Protein AF-0000000077253910 (afdb_homodimer)

Structure (mmCIF, N/CA/C/O backbone):
data_AF-0000000077253910-model_v1
#
loop_
_entity.id
_entity.type
_entity.pdbx_description
1 polymer 'Uncharacterized protein'
#
loop_
_atom_site.group_PDB
_atom_site.id
_atom_site.type_symbol
_atom_site.label_atom_id
_atom_site.label_alt_id
_atom_site.label_comp_id
_atom_site.label_asym_id
_atom_site.label_entity_id
_atom_site.label_seq_id
_atom_site.pdbx_PDB_ins_code
_atom_site.Cartn_x
_atom_site.Cartn_y
_atom_site.Cartn_z
_atom_site.occupancy
_atom_site.B_iso_or_equiv
_atom_site.auth_seq_id
_atom_site.auth_comp_id
_atom_site.auth_asym_id
_atom_site.auth_atom_id
_atom_site.pdbx_PDB_model_num
ATOM 1 N N . MET A 1 1 ? -38.844 -4.289 21.203 1 70.06 1 MET A N 1
ATOM 2 C CA . MET A 1 1 ? -38.594 -4.352 19.766 1 70.06 1 MET A CA 1
ATOM 3 C C . MET A 1 1 ? -37.719 -5.543 19.406 1 70.06 1 MET A C 1
ATOM 5 O O . MET A 1 1 ? -36.812 -5.906 20.172 1 70.06 1 MET A O 1
ATOM 9 N N . LEU A 1 2 ? -38.156 -6.273 18.234 1 75.31 2 LEU A N 1
ATOM 10 C CA . LEU A 1 2 ? -37.375 -7.406 17.75 1 75.31 2 LEU A CA 1
ATOM 11 C C . LEU A 1 2 ? -36.531 -7 16.531 1 75.31 2 LEU A C 1
ATOM 13 O O . LEU A 1 2 ? -37.031 -6.32 15.633 1 75.31 2 LEU A O 1
ATOM 17 N N . VAL A 1 3 ? -35.25 -7.305 16.672 1 78.06 3 VAL A N 1
ATOM 18 C CA . VAL A 1 3 ? -34.344 -7.023 15.562 1 78.06 3 VAL A CA 1
ATOM 19 C C . VAL A 1 3 ? -33.625 -8.305 15.141 1 78.06 3 VAL A C 1
ATOM 21 O O . VAL A 1 3 ? -33.156 -9.078 15.984 1 78.06 3 VAL A O 1
ATOM 24 N N . PRO A 1 4 ? -33.594 -8.609 13.875 1 80.62 4 PRO A N 1
ATOM 25 C CA . PRO A 1 4 ? -32.844 -9.773 13.422 1 80.62 4 PRO A CA 1
ATOM 26 C C . PRO A 1 4 ? -31.328 -9.555 13.516 1 80.62 4 PRO A C 1
ATOM 28 O O . PRO A 1 4 ? -30.828 -8.5 13.125 1 80.62 4 PRO A O 1
ATOM 31 N N . VAL A 1 5 ? -30.719 -10.414 14.156 1 82.19 5 VAL A N 1
ATOM 32 C CA . VAL A 1 5 ? -29.266 -10.438 14.266 1 82.19 5 VAL A CA 1
ATOM 33 C C . VAL A 1 5 ? -28.703 -11.68 13.586 1 82.19 5 VAL A C 1
ATOM 35 O O . VAL A 1 5 ? -29.188 -12.789 13.82 1 82.19 5 VAL A O 1
ATOM 38 N N . ARG A 1 6 ? -27.703 -11.43 12.766 1 80.94 6 ARG A N 1
ATOM 39 C CA . ARG A 1 6 ? -27.016 -12.523 12.086 1 80.94 6 ARG A CA 1
ATOM 40 C C . ARG A 1 6 ? -25.609 -12.734 12.656 1 80.94 6 ARG A C 1
ATOM 42 O O . ARG A 1 6 ? -24.859 -11.773 12.852 1 80.94 6 ARG A O 1
ATOM 49 N N . HIS A 1 7 ? -25.328 -13.883 13.047 1 78.62 7 HIS A N 1
ATOM 50 C CA . HIS A 1 7 ? -24.016 -14.297 13.516 1 78.62 7 HIS A CA 1
ATOM 51 C C . HIS A 1 7 ? -23.609 -15.641 12.922 1 78.62 7 HIS A C 1
ATOM 53 O O . HIS A 1 7 ? -24.328 -16.625 13.062 1 78.62 7 HIS A O 1
ATOM 59 N N . LYS A 1 8 ? -22.469 -15.68 12.195 1 71.62 8 LYS A N 1
ATOM 60 C CA . LYS A 1 8 ? -21.906 -16.891 11.594 1 71.62 8 LYS A CA 1
ATOM 61 C C . LYS A 1 8 ? -22.984 -17.672 10.836 1 71.62 8 LYS A C 1
ATOM 63 O O . LYS A 1 8 ? -23.125 -18.875 11.016 1 71.62 8 LYS A O 1
ATOM 68 N N . GLY A 1 9 ? -23.844 -16.938 9.984 1 72.19 9 GLY A N 1
ATOM 69 C CA . GLY A 1 9 ? -24.828 -17.531 9.102 1 72.19 9 GLY A CA 1
ATOM 70 C C . GLY A 1 9 ? -26.156 -17.797 9.781 1 72.19 9 GLY A C 1
ATOM 71 O O . GLY A 1 9 ? -27.125 -18.156 9.125 1 72.19 9 GLY A O 1
ATOM 72 N N . LEU A 1 10 ? -26.156 -17.688 11.031 1 74.69 10 LEU A N 1
ATOM 73 C CA . LEU A 1 10 ? -27.406 -17.891 11.75 1 74.69 10 LEU A CA 1
ATOM 74 C C . LEU A 1 10 ? -28.078 -16.562 12.078 1 74.69 10 LEU A C 1
ATOM 76 O O . LEU A 1 10 ? -27.438 -15.633 12.562 1 74.69 10 LEU A O 1
ATOM 80 N N . SER A 1 11 ? -29.328 -16.469 11.531 1 78.31 11 SER A N 1
ATOM 81 C CA . SER A 1 11 ? -30.109 -15.281 11.852 1 78.31 11 SER A CA 1
ATOM 82 C C . SER A 1 11 ? -31.156 -15.586 12.93 1 78.31 11 SER A C 1
ATOM 84 O O . SER A 1 11 ? -31.906 -16.547 12.82 1 78.31 11 SER A O 1
ATOM 86 N N . LYS A 1 12 ? -31.047 -14.844 14.031 1 78.38 12 LYS A N 1
ATOM 87 C CA . LYS A 1 12 ? -32.031 -14.969 15.109 1 78.38 12 LYS A CA 1
ATOM 88 C C . LYS A 1 12 ? -32.625 -13.617 15.453 1 78.38 12 LYS A C 1
ATOM 90 O O . LYS A 1 12 ? -31.984 -12.578 15.305 1 78.38 12 LYS A O 1
ATOM 95 N N . TRP A 1 13 ? -33.969 -13.703 15.758 1 76.69 13 TRP A N 1
ATOM 96 C CA . TRP A 1 13 ? -34.625 -12.508 16.281 1 76.69 13 TRP A CA 1
ATOM 97 C C . TRP A 1 13 ? -34.219 -12.273 17.734 1 76.69 13 TRP A C 1
ATOM 99 O O . TRP A 1 13 ? -34.312 -13.18 18.562 1 76.69 13 TRP A O 1
ATOM 109 N N . VAL A 1 14 ? -33.594 -11.078 17.938 1 80.88 14 VAL A N 1
ATOM 110 C CA . VAL A 1 14 ? -33.188 -10.727 19.297 1 80.88 14 VAL A CA 1
ATOM 111 C C . VAL A 1 14 ? -34 -9.547 19.797 1 80.88 14 VAL A C 1
ATOM 113 O O . VAL A 1 14 ? -34.25 -8.594 19.062 1 80.88 14 VAL A O 1
ATOM 116 N N . ARG A 1 15 ? -34.5 -9.695 21.031 1 78.81 15 ARG A N 1
ATOM 117 C CA . ARG A 1 15 ? -35.281 -8.641 21.688 1 78.81 15 ARG A CA 1
ATOM 118 C C . ARG A 1 15 ? -34.344 -7.551 22.234 1 78.81 15 ARG A C 1
ATOM 120 O O . ARG A 1 15 ? -33.344 -7.844 22.891 1 78.81 15 ARG A O 1
ATOM 127 N N . VAL A 1 16 ? -34.594 -6.43 21.797 1 78.25 16 VAL A N 1
ATOM 128 C CA . VAL A 1 16 ? -33.875 -5.289 22.328 1 78.25 16 VAL A CA 1
ATOM 129 C C . VAL A 1 16 ? -34.594 -4.762 23.578 1 78.25 16 VAL A C 1
ATOM 131 O O . VAL A 1 16 ? -35.719 -4.301 23.516 1 78.25 16 VAL A O 1
ATOM 134 N N . PRO A 1 17 ? -33.875 -4.938 24.781 1 77.81 17 PRO A N 1
ATOM 135 C CA . PRO A 1 17 ? -34.531 -4.453 26 1 77.81 17 PRO A CA 1
ATOM 136 C C . PRO A 1 17 ? -34.656 -2.93 26.047 1 77.81 17 PRO A C 1
ATOM 138 O O . PRO A 1 17 ? -33.75 -2.223 25.594 1 77.81 17 PRO A O 1
ATOM 141 N N . LYS A 1 18 ? -35.812 -2.43 26.234 1 74.94 18 LYS A N 1
ATOM 142 C CA . LYS A 1 18 ? -36.188 -1.021 26.391 1 74.94 18 LYS A CA 1
ATOM 143 C C . LYS A 1 18 ? -36.375 -0.657 27.859 1 74.94 18 LYS A C 1
ATOM 145 O O . LYS A 1 18 ? -37.219 -1.257 28.531 1 74.94 18 LYS A O 1
ATOM 150 N N . ALA A 1 19 ? -35.406 0.139 28.453 1 69.81 19 ALA A N 1
ATOM 151 C CA . ALA A 1 19 ? -35.625 0.731 29.766 1 69.81 19 ALA A CA 1
ATOM 152 C C . ALA A 1 19 ? -35.812 2.24 29.656 1 69.81 19 ALA A C 1
ATOM 154 O O . ALA A 1 19 ? -35 2.941 29.062 1 69.81 19 ALA A O 1
ATOM 155 N N . ASP A 1 20 ? -36.844 2.953 30.25 1 66.81 20 ASP A N 1
ATOM 156 C CA . ASP A 1 20 ? -37.219 4.363 30.312 1 66.81 20 ASP A CA 1
ATOM 157 C C . ASP A 1 20 ? -37.188 5.004 28.922 1 66.81 20 ASP A C 1
ATOM 159 O O . ASP A 1 20 ? -36.656 6.102 28.75 1 66.81 20 ASP A O 1
ATOM 163 N N . ASP A 1 21 ? -37.531 4.422 27.844 1 68.69 21 ASP A N 1
ATOM 164 C CA . ASP A 1 21 ? -37.75 4.828 26.453 1 68.69 21 ASP A CA 1
ATOM 165 C C . ASP A 1 21 ? -36.40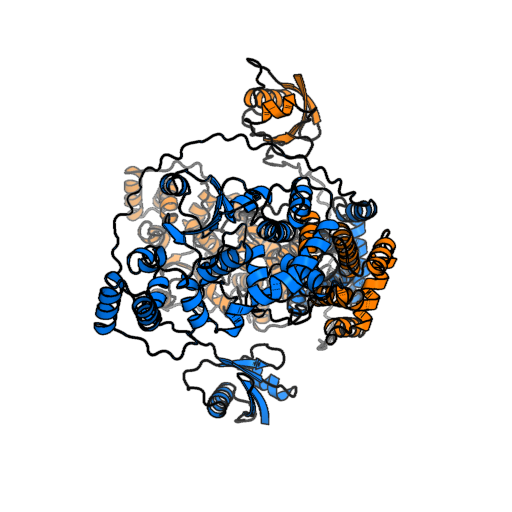6 4.898 25.703 1 68.69 21 ASP A C 1
ATOM 167 O O . ASP A 1 21 ? -36.344 5.523 24.641 1 68.69 21 ASP A O 1
ATOM 171 N N . VAL A 1 22 ? -35.344 4.359 26.219 1 74.25 22 VAL A N 1
ATOM 172 C CA . VAL A 1 22 ? -34.062 4.289 25.531 1 74.25 22 VAL A CA 1
ATOM 173 C C . VAL A 1 22 ? -33.625 2.83 25.406 1 74.25 22 VAL A C 1
ATOM 175 O O . VAL A 1 22 ? -33.719 2.064 26.359 1 74.25 22 VAL A O 1
ATOM 178 N N . TYR A 1 23 ? -33.219 2.398 24.141 1 78.19 23 TYR A N 1
ATOM 179 C CA . TYR A 1 23 ? -32.688 1.068 23.875 1 78.19 23 TYR A CA 1
ATOM 180 C C . TYR A 1 23 ? -31.25 0.956 24.359 1 78.19 23 TYR A C 1
ATOM 182 O O . TYR A 1 23 ? -30.422 1.825 24.078 1 78.19 23 TYR A O 1
ATOM 190 N N . SER A 1 24 ? -31.031 0.07 25.297 1 79.56 24 SER A N 1
ATOM 191 C CA . SER A 1 24 ? -29.703 -0.137 25.875 1 79.56 24 SER A CA 1
ATOM 192 C C . SER A 1 24 ? -28.844 -1.044 25 1 79.56 24 SER A C 1
ATOM 194 O O . SER A 1 24 ? -29.219 -2.197 24.75 1 79.56 24 SER A O 1
ATOM 196 N N . TYR A 1 25 ? -27.641 -0.532 24.484 1 78.94 25 TYR A N 1
ATOM 197 C CA . TYR A 1 25 ? -26.672 -1.264 23.688 1 78.94 25 TYR A CA 1
ATOM 198 C C . TYR A 1 25 ? -26.062 -2.406 24.484 1 78.94 25 TYR A C 1
ATOM 200 O O . TYR A 1 25 ? -25.938 -3.527 23.984 1 78.94 25 TYR A O 1
ATOM 208 N N . HIS A 1 26 ? -25.641 -2.17 25.672 1 80.06 26 HIS A N 1
ATOM 209 C CA . HIS A 1 26 ? -24.938 -3.168 26.484 1 80.06 26 HIS A CA 1
ATOM 210 C C . HIS A 1 26 ? -25.859 -4.32 26.859 1 80.06 26 HIS A C 1
ATOM 212 O O . HIS A 1 26 ? -25.453 -5.484 26.812 1 80.06 26 HIS A O 1
ATOM 218 N N . GLU A 1 27 ? -27.141 -3.938 27.141 1 80.19 27 GLU A N 1
ATOM 219 C CA . GLU A 1 27 ? -28.094 -4.992 27.438 1 80.19 27 GLU A CA 1
ATOM 220 C C . GLU A 1 27 ? -28.438 -5.797 26.188 1 80.19 27 GLU A C 1
ATOM 222 O O . GLU A 1 27 ? -28.656 -7.012 26.266 1 80.19 27 GLU A O 1
ATOM 227 N N . PHE A 1 28 ? -28.391 -5.133 25.047 1 83.5 28 PHE A N 1
ATOM 228 C CA . PHE A 1 28 ? -28.625 -5.82 23.781 1 83.5 28 PHE A CA 1
ATOM 229 C C . PHE A 1 28 ? -27.484 -6.781 23.469 1 83.5 28 PHE A C 1
ATOM 231 O O . PHE A 1 28 ? -27.719 -7.922 23.062 1 83.5 28 PHE A O 1
ATOM 238 N N . ILE A 1 29 ? -26.25 -6.379 23.672 1 80.5 29 ILE A N 1
ATOM 239 C CA . ILE A 1 29 ? -25.109 -7.238 23.422 1 80.5 29 ILE A CA 1
ATOM 240 C C . ILE A 1 29 ? -25.156 -8.453 24.344 1 80.5 29 ILE A C 1
ATOM 242 O O . ILE A 1 29 ? -24.859 -9.578 23.922 1 80.5 29 ILE A O 1
ATOM 246 N N . GLN A 1 30 ? -25.547 -8.242 25.484 1 80.38 30 GLN A N 1
ATOM 247 C CA . GLN A 1 30 ? -25.703 -9.359 26.406 1 80.38 30 GLN A CA 1
ATOM 248 C C . GLN A 1 30 ? -26.797 -10.312 25.938 1 80.38 30 GLN A C 1
ATOM 250 O O . GLN A 1 30 ? -26.641 -11.531 26 1 80.38 30 GLN A O 1
ATOM 255 N N . GLU A 1 31 ? -27.906 -9.781 25.375 1 80.38 31 GLU A N 1
ATOM 256 C CA . GLU A 1 31 ? -28.984 -10.609 24.844 1 80.38 31 GLU A CA 1
ATOM 257 C C . GLU A 1 31 ? -28.531 -11.359 23.594 1 80.38 31 GLU A C 1
ATOM 259 O O . GLU A 1 31 ? -28.922 -12.516 23.391 1 80.38 31 GLU A O 1
ATOM 264 N N . VAL A 1 32 ? -27.672 -10.742 22.828 1 82.12 32 VAL A N 1
ATOM 265 C CA . VAL A 1 32 ? -27.141 -11.391 21.625 1 82.12 32 VAL A CA 1
ATOM 266 C C . VAL A 1 32 ? -26.188 -12.508 22.031 1 82.12 32 VAL A C 1
ATOM 268 O O . VAL A 1 32 ? -26.25 -13.609 21.484 1 82.12 32 VAL A O 1
ATOM 271 N N . LEU A 1 33 ? -25.422 -12.273 22.969 1 79.62 33 LEU A N 1
ATOM 272 C CA . LEU A 1 33 ? -24.5 -13.297 23.469 1 79.62 33 LEU A CA 1
ATOM 273 C C . LEU A 1 33 ? -25.281 -14.484 24.031 1 79.62 33 LEU A C 1
ATOM 275 O O . LEU A 1 33 ? -24.922 -15.641 23.766 1 79.62 33 LEU A O 1
ATOM 279 N N . GLU A 1 34 ? -26.266 -14.211 24.719 1 79.44 34 GLU A N 1
ATOM 280 C CA . GLU A 1 34 ? -27.094 -15.266 25.312 1 79.44 34 GLU A CA 1
ATOM 281 C C . GLU A 1 34 ? -27.859 -16.031 24.234 1 79.44 34 GLU A C 1
ATOM 283 O O . GLU A 1 34 ? -27.938 -17.266 24.281 1 79.44 34 GLU A O 1
ATOM 288 N N . LYS A 1 35 ? -28.344 -15.328 23.219 1 79.06 35 LYS A N 1
ATOM 289 C CA . LYS A 1 35 ? -29.172 -15.969 22.188 1 79.06 35 LYS A CA 1
ATOM 290 C C . LYS A 1 35 ? -28.312 -16.812 21.25 1 79.06 35 LYS A C 1
ATOM 292 O O . LYS A 1 35 ? -28.75 -17.844 20.766 1 79.06 35 LYS A O 1
ATOM 297 N N . PHE A 1 36 ? -27.047 -16.469 21.062 1 80.44 36 PHE A N 1
ATOM 298 C CA . PHE A 1 36 ? -26.172 -17.203 20.172 1 80.44 36 PHE A CA 1
ATOM 299 C C . PHE A 1 36 ? -25.188 -18.078 20.953 1 80.44 36 PHE A C 1
ATOM 301 O O . PHE A 1 36 ? -24.281 -18.672 20.391 1 80.44 36 PHE A O 1
ATOM 308 N N . ASN A 1 37 ? -25.359 -18.328 22.234 1 77.94 37 ASN A N 1
ATOM 309 C CA . ASN A 1 37 ? -24.594 -19.156 23.156 1 77.94 37 ASN A CA 1
ATOM 310 C C . ASN A 1 37 ? -23.094 -18.875 23.047 1 77.94 37 ASN A C 1
ATOM 312 O O . ASN A 1 37 ? -22.281 -19.812 22.969 1 77.94 37 ASN A O 1
ATOM 316 N N . LEU A 1 38 ? -22.828 -17.641 23.047 1 77.44 38 LEU A N 1
ATOM 317 C CA . LEU A 1 38 ? -21.422 -17.234 23.031 1 77.44 38 LEU A CA 1
ATOM 318 C C . LEU A 1 38 ? -20.938 -16.938 24.453 1 77.44 38 LEU A C 1
ATOM 320 O O . LEU A 1 38 ? -21.719 -16.516 25.297 1 77.44 38 LEU A O 1
ATOM 324 N N . PRO A 1 39 ? -19.641 -17.328 24.656 1 77.31 39 PRO A N 1
ATOM 325 C CA . PRO A 1 39 ? -19.125 -17.047 26 1 77.31 39 PRO A CA 1
ATOM 326 C C . PRO A 1 39 ? -19.172 -15.57 26.359 1 77.31 39 PRO A C 1
ATOM 328 O O . PRO A 1 39 ? -19.062 -14.719 25.469 1 77.31 39 PRO A O 1
ATOM 331 N N . GLU A 1 40 ? -19.484 -15.18 27.547 1 71.81 40 GLU A N 1
ATOM 332 C CA . GLU A 1 40 ? -19.609 -13.82 28.062 1 71.81 40 GLU A CA 1
ATOM 333 C C . GLU A 1 40 ? -18.328 -13.016 27.828 1 71.81 40 GLU A C 1
ATOM 335 O O . GLU A 1 40 ? -18.375 -11.789 27.75 1 71.81 40 GLU A O 1
ATOM 340 N N . SER A 1 41 ? -17.203 -13.688 27.625 1 72.62 41 SER A N 1
ATOM 341 C CA . SER A 1 41 ? -15.914 -13.047 27.406 1 72.62 41 SER A CA 1
ATOM 342 C C . SER A 1 41 ? -15.711 -12.711 25.922 1 72.62 41 SER A C 1
ATOM 344 O O . SER A 1 41 ? -14.727 -12.055 25.562 1 72.62 41 SER A O 1
ATOM 346 N N . THR A 1 42 ? -16.594 -12.984 25.109 1 69.62 42 THR A N 1
ATOM 347 C CA . THR A 1 42 ? -16.469 -12.734 23.688 1 69.62 42 THR A CA 1
ATOM 348 C C . THR A 1 42 ? -16.766 -11.273 23.359 1 69.62 42 THR A C 1
ATOM 350 O O . THR A 1 42 ? -17.797 -10.734 23.75 1 69.62 42 THR A O 1
ATOM 353 N N . THR A 1 43 ? -15.773 -10.641 22.828 1 75 43 THR A N 1
ATOM 354 C CA . THR A 1 43 ? -15.992 -9.273 22.375 1 75 43 THR A CA 1
ATOM 355 C C . THR A 1 43 ? -16.75 -9.273 21.047 1 75 43 THR A C 1
ATOM 357 O O . THR A 1 43 ? -16.234 -9.742 20.031 1 75 43 THR A O 1
ATOM 360 N N . LEU A 1 44 ? -18.016 -8.805 21.094 1 74.69 44 LEU A N 1
ATOM 361 C CA . LEU A 1 44 ? -18.906 -8.719 19.938 1 74.69 44 LEU A CA 1
ATOM 362 C C . LEU A 1 44 ? -18.938 -7.305 19.375 1 74.69 44 LEU A C 1
ATOM 364 O O . LEU A 1 44 ? -19.062 -6.336 20.125 1 74.69 44 LEU A O 1
ATOM 368 N N . THR A 1 45 ? -18.656 -7.211 18.141 1 77.44 45 THR A N 1
ATOM 369 C CA . THR A 1 45 ? -18.891 -5.953 17.438 1 77.44 45 THR A CA 1
ATOM 370 C C . THR A 1 45 ? -20.172 -6.039 16.609 1 77.44 45 THR A C 1
ATOM 372 O O . THR A 1 45 ? -20.359 -7 15.852 1 77.44 45 THR A O 1
ATOM 375 N N . LEU A 1 46 ? -21.078 -5.086 16.844 1 77.75 46 LEU A N 1
ATOM 376 C CA . LEU A 1 46 ? -22.344 -5.012 16.109 1 77.75 46 LEU A CA 1
ATOM 377 C C . LEU A 1 46 ? -22.172 -4.168 14.852 1 77.75 46 LEU A C 1
ATOM 379 O O . LEU A 1 46 ? -21.656 -3.051 14.906 1 77.75 46 LEU A O 1
ATOM 383 N N . LYS A 1 47 ? -22.578 -4.832 13.805 1 76.88 47 LYS A N 1
ATOM 384 C CA . LYS A 1 47 ? -22.609 -4.141 12.516 1 76.88 47 LYS A CA 1
ATOM 385 C C . LYS A 1 47 ? -24.031 -4.094 11.961 1 76.88 47 LYS A C 1
ATOM 387 O O . LYS A 1 47 ? -24.844 -4.977 12.25 1 76.88 47 LYS A O 1
ATOM 392 N N . ASP A 1 48 ? -24.391 -3.084 11.25 1 72.38 48 ASP A N 1
ATOM 393 C CA . ASP A 1 48 ? -25.719 -3.004 10.633 1 72.38 48 ASP A CA 1
ATOM 394 C C . ASP A 1 48 ? -25.766 -3.809 9.336 1 72.38 48 ASP A C 1
ATOM 396 O O . ASP A 1 48 ? -24.75 -4.375 8.906 1 72.38 48 ASP A O 1
ATOM 400 N N . ALA A 1 49 ? -26.953 -3.885 8.734 1 66.12 49 ALA A N 1
ATOM 401 C CA . ALA A 1 49 ? -27.203 -4.664 7.527 1 66.12 49 ALA A CA 1
ATOM 402 C C . ALA A 1 49 ? -26.25 -4.262 6.406 1 66.12 49 ALA A C 1
ATOM 404 O O . ALA A 1 49 ? -25.938 -5.066 5.527 1 66.12 49 ALA A O 1
ATOM 405 N N . SER A 1 50 ? -25.625 -3.162 6.562 1 58.06 50 SER A N 1
ATOM 406 C CA . SER A 1 50 ? -24.734 -2.605 5.559 1 58.06 50 SER A CA 1
ATOM 407 C C . SER A 1 50 ? -23.266 -2.826 5.941 1 58.06 50 SER A C 1
ATOM 409 O O . SER A 1 50 ? -22.359 -2.426 5.211 1 58.06 50 SER A O 1
ATOM 411 N N . GLY A 1 51 ? -22.969 -3.42 7.113 1 64.19 51 GLY A N 1
ATOM 412 C CA . GLY A 1 51 ? -21.641 -3.785 7.59 1 64.19 51 GLY A CA 1
ATOM 413 C C . GLY A 1 51 ? -20.969 -2.686 8.391 1 64.19 51 GLY A C 1
ATOM 414 O O . GLY A 1 51 ? -19.781 -2.758 8.672 1 64.19 51 GLY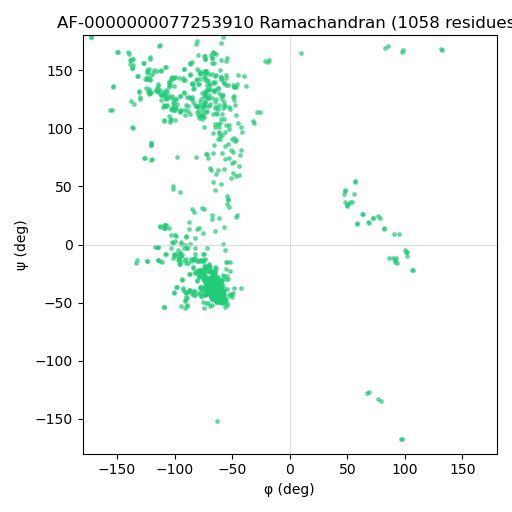 A O 1
ATOM 415 N N . VAL A 1 52 ? -21.609 -1.682 8.727 1 65.69 52 VAL A N 1
ATOM 416 C CA . VAL A 1 52 ? -21.094 -0.583 9.531 1 65.69 52 VAL A CA 1
ATOM 417 C C . VAL A 1 52 ? -21.203 -0.934 11.016 1 65.69 52 VAL A C 1
ATOM 419 O O . VAL A 1 52 ? -22.25 -1.406 11.469 1 65.69 52 VAL A O 1
ATOM 422 N N . GLU A 1 53 ? -20.109 -0.661 11.703 1 72.81 53 GLU A N 1
ATOM 423 C CA . GLU A 1 53 ? -20.094 -0.922 13.133 1 72.81 53 GLU A CA 1
ATOM 424 C C . GLU A 1 53 ? -21 0.065 13.883 1 72.81 53 GLU A C 1
ATOM 426 O O . GLU A 1 53 ? -20.984 1.262 13.586 1 72.81 53 GLU A O 1
ATOM 431 N N . VAL A 1 54 ? -21.812 -0.48 14.758 1 74.31 54 VAL A N 1
ATOM 432 C CA . VAL A 1 54 ? -22.781 0.285 15.555 1 74.31 54 VAL A CA 1
ATOM 433 C C . VAL A 1 54 ? -22.219 0.532 16.953 1 74.31 54 VAL A C 1
ATOM 435 O O . VAL A 1 54 ? -21.984 -0.412 17.719 1 74.31 54 VAL A O 1
ATOM 438 N N . ASP A 1 55 ? -22 1.87 17.25 1 72 55 ASP A N 1
ATOM 439 C CA . ASP A 1 55 ? -21.547 2.266 18.578 1 72 55 ASP A CA 1
ATOM 440 C C . ASP A 1 55 ? -22.734 2.426 19.531 1 72 55 ASP A C 1
ATOM 442 O O . ASP A 1 55 ? -23.859 2.697 19.094 1 72 55 ASP A O 1
ATOM 446 N N . PRO A 1 56 ? -22.5 2.322 20.812 1 73.56 56 PRO A N 1
ATOM 447 C CA . PRO A 1 56 ? -23.562 2.398 21.812 1 73.56 56 PRO A CA 1
ATOM 448 C C . PRO A 1 56 ? -24.312 3.73 21.781 1 73.56 56 PRO A C 1
ATOM 450 O O . PRO A 1 56 ? -25.5 3.781 22.109 1 73.56 56 PRO A O 1
ATOM 453 N N . ASP A 1 57 ? -23.656 4.812 21.406 1 67.94 57 ASP A N 1
ATOM 454 C CA . ASP A 1 57 ? -24.281 6.125 21.516 1 67.94 57 ASP A CA 1
ATOM 455 C C . ASP A 1 57 ? -25.312 6.324 20.406 1 67.94 57 ASP A C 1
ATOM 457 O O . ASP A 1 57 ? -26.281 7.074 20.578 1 67.94 57 ASP A O 1
ATOM 461 N N . ILE A 1 58 ? -25.172 5.625 19.281 1 67.44 58 ILE A N 1
ATOM 462 C CA . ILE A 1 58 ? -26.094 5.816 18.172 1 67.44 58 ILE A CA 1
ATOM 463 C C . ILE A 1 58 ? -27.125 4.688 18.156 1 67.44 58 ILE A C 1
ATOM 465 O O . ILE A 1 58 ? -28.125 4.77 17.453 1 67.44 58 ILE A O 1
ATOM 469 N N . PHE A 1 59 ? -26.984 3.744 18.875 1 77.06 59 PHE A N 1
ATOM 470 C CA . PHE A 1 59 ? -27.781 2.521 18.844 1 77.06 59 PHE A CA 1
ATOM 471 C C . PHE A 1 59 ? -29.266 2.834 19.031 1 77.06 59 PHE A C 1
ATOM 473 O O . PHE A 1 59 ? -30.109 2.342 18.281 1 77.06 59 PHE A O 1
ATOM 480 N N . ASP A 1 60 ? -29.578 3.744 19.984 1 75.56 60 ASP A N 1
ATOM 481 C CA . ASP A 1 60 ? -30.953 4.094 20.266 1 75.56 60 ASP A CA 1
ATOM 482 C C . ASP A 1 60 ? -31.594 4.82 19.078 1 75.56 60 ASP A C 1
ATOM 484 O O . ASP A 1 60 ? -32.719 4.523 18.703 1 75.56 60 ASP A O 1
ATOM 488 N N . GLU A 1 61 ? -30.922 5.695 18.469 1 71.38 61 GLU A N 1
ATOM 489 C CA . GLU A 1 61 ? -31.453 6.449 17.328 1 71.38 61 GLU A CA 1
ATOM 490 C C . GLU A 1 61 ? -31.609 5.555 16.109 1 71.38 61 GLU A C 1
ATOM 492 O O . GLU A 1 61 ? -32.562 5.707 15.344 1 71.38 61 GLU A O 1
ATOM 497 N N . LEU A 1 62 ? -30.703 4.59 15.992 1 72.12 62 LEU A N 1
ATOM 498 C CA . LEU A 1 62 ? -30.75 3.67 14.859 1 72.12 62 LEU A CA 1
ATOM 499 C C . LEU A 1 62 ? -31.984 2.771 14.938 1 72.12 62 LEU A C 1
ATOM 501 O O . LEU A 1 62 ? -32.625 2.518 13.93 1 72.12 62 LEU A O 1
ATOM 505 N N . LEU A 1 63 ? -32.25 2.326 16.047 1 72.62 63 LEU A N 1
ATOM 506 C CA . LEU A 1 63 ? -33.375 1.424 16.25 1 72.62 63 LEU A CA 1
ATOM 507 C C . LEU A 1 63 ? -34.688 2.168 16.094 1 72.62 63 LEU A C 1
ATOM 509 O O . LEU A 1 63 ? -35.688 1.587 15.656 1 72.62 63 LEU A O 1
ATOM 513 N N . LYS A 1 64 ? -34.75 3.463 16.406 1 70.31 64 LYS A N 1
ATOM 514 C CA . LYS A 1 64 ? -35.969 4.246 16.312 1 70.31 64 LYS A CA 1
ATOM 515 C C . LYS A 1 64 ? -36.219 4.695 14.867 1 70.31 64 LYS A C 1
ATOM 517 O O . LYS A 1 64 ? -37.375 4.961 14.492 1 70.31 64 LYS A O 1
ATOM 522 N N . SER A 1 65 ? -35.344 4.789 13.992 1 62.62 65 SER A N 1
ATOM 523 C CA . SER A 1 65 ? -35.5 5.375 12.664 1 62.62 65 SER A CA 1
ATOM 524 C C . SER A 1 65 ? -35.906 4.324 11.641 1 62.62 65 SER A C 1
ATOM 526 O O . SER A 1 65 ? -36.688 4.617 10.734 1 62.62 65 SER A O 1
ATOM 528 N N . THR A 1 66 ? -35.281 3.127 11.328 1 56.34 66 THR A N 1
ATOM 529 C CA . THR A 1 66 ? -35.625 2.143 10.305 1 56.34 66 THR A CA 1
ATOM 530 C C . THR A 1 66 ? -35.469 0.725 10.852 1 56.34 66 THR A C 1
ATOM 532 O O . THR A 1 66 ? -34.781 0.509 11.859 1 56.34 66 THR A O 1
ATOM 535 N N . GLN A 1 67 ? -36.219 -0.147 10.227 1 57.78 67 GLN A N 1
ATOM 536 C CA . GLN A 1 67 ? -36.062 -1.585 10.43 1 57.78 67 GLN A CA 1
ATOM 537 C C . GLN A 1 67 ? -34.656 -2.047 10.086 1 57.78 67 GLN A C 1
ATOM 539 O O . GLN A 1 67 ? -34.219 -1.958 8.938 1 57.78 67 GLN A O 1
ATOM 544 N N . ILE A 1 68 ? -33.75 -2.125 11.078 1 63.66 68 ILE A N 1
ATOM 545 C CA . ILE A 1 68 ? -32.344 -2.475 10.867 1 63.66 68 ILE A CA 1
ATOM 546 C C . ILE A 1 68 ? -32.094 -3.906 11.328 1 63.66 68 ILE A C 1
ATOM 548 O O . ILE A 1 68 ? -32.781 -4.395 12.25 1 63.66 68 ILE A O 1
ATOM 552 N N . SER A 1 69 ? -31.359 -4.668 10.523 1 75.38 69 SER A N 1
ATOM 553 C CA . SER A 1 69 ? -30.797 -5.953 10.914 1 75.38 69 SER A CA 1
ATOM 554 C C . SER A 1 69 ? -29.328 -5.82 11.266 1 75.38 69 SER A C 1
ATOM 556 O O . SER A 1 69 ? -28.625 -4.957 10.727 1 75.38 69 SER A O 1
ATOM 558 N N . PHE A 1 70 ? -28.969 -6.488 12.383 1 77.88 70 PHE A N 1
ATOM 559 C CA . PHE A 1 70 ? -27.594 -6.43 12.852 1 77.88 70 PHE A CA 1
ATOM 560 C C . PHE A 1 70 ? -26.844 -7.703 12.484 1 77.88 70 PHE A C 1
ATOM 562 O O . PHE A 1 70 ? -27.438 -8.773 12.383 1 77.88 70 PHE A O 1
ATOM 569 N N . GLN A 1 71 ? -25.531 -7.574 12.148 1 80 71 GLN A N 1
ATOM 570 C CA . GLN A 1 71 ? -24.594 -8.688 12.102 1 80 71 GLN A CA 1
ATOM 571 C C . GLN A 1 71 ? -23.594 -8.609 13.25 1 80 71 GLN A C 1
ATOM 573 O O . GLN A 1 71 ? -22.906 -7.602 13.414 1 80 71 GLN A O 1
ATOM 578 N N . ALA A 1 72 ? -23.594 -9.625 14.062 1 79.31 72 ALA A N 1
ATOM 579 C CA . ALA A 1 72 ? -22.672 -9.75 15.18 1 79.31 72 ALA A CA 1
ATOM 580 C C . ALA A 1 72 ? -21.406 -10.5 14.766 1 79.31 72 ALA A C 1
ATOM 582 O O . ALA A 1 72 ? -21.469 -11.633 14.281 1 79.31 72 ALA A O 1
ATOM 583 N N . VAL A 1 73 ? -20.281 -9.875 14.797 1 76.62 73 VAL A N 1
ATOM 584 C CA . VAL A 1 73 ? -19 -10.484 14.43 1 76.62 73 VAL A CA 1
ATOM 585 C C . VAL A 1 73 ? -18.125 -10.625 15.672 1 76.62 73 VAL A C 1
ATOM 587 O O . VAL A 1 73 ? -17.984 -9.68 16.453 1 76.62 73 VAL A O 1
ATOM 590 N N . THR A 1 74 ? -17.688 -11.93 15.891 1 70.19 74 THR A N 1
ATOM 591 C CA . THR A 1 74 ? -16.781 -12.234 16.984 1 70.19 74 THR A CA 1
ATOM 592 C C . THR A 1 74 ? -15.328 -11.992 16.562 1 70.19 74 THR A C 1
ATOM 594 O O . THR A 1 74 ? -14.945 -12.289 15.43 1 70.19 74 THR A O 1
ATOM 597 N N . GLU A 1 75 ? -14.594 -11.242 17.219 1 52.28 75 GLU A N 1
ATOM 598 C CA . GLU A 1 75 ? -13.141 -11.203 17.047 1 52.28 75 GLU A CA 1
ATOM 599 C C . GLU A 1 75 ? -12.508 -12.523 17.484 1 52.28 75 GLU A C 1
ATOM 601 O O . GLU A 1 75 ? -12.641 -12.93 18.641 1 52.28 75 GLU A O 1
ATOM 606 N N . GLU A 1 76 ? -12.391 -13.578 16.688 1 40.09 76 GLU A N 1
ATOM 607 C CA . GLU A 1 76 ? -11.57 -14.711 17.125 1 40.09 76 GLU A CA 1
ATOM 608 C C . GLU A 1 76 ? -10.148 -14.266 17.453 1 40.09 76 GLU A C 1
ATOM 610 O O . GLU A 1 76 ? -9.477 -13.656 16.625 1 40.09 76 GLU A O 1
ATOM 615 N N . CYS A 1 77 ? -9.859 -14.031 18.625 1 30.88 77 CYS A N 1
ATOM 616 C CA . CYS A 1 77 ? -8.492 -14.188 19.094 1 30.88 77 CYS A CA 1
ATOM 617 C C . CYS A 1 77 ? -7.926 -15.547 18.703 1 30.88 77 CYS A C 1
ATOM 619 O O . CYS A 1 77 ? -8.383 -16.578 19.203 1 30.88 77 CYS A O 1
ATOM 621 N N . ASN A 1 78 ? -7.605 -15.961 17.484 1 27.25 78 ASN A N 1
ATOM 622 C CA . ASN A 1 78 ? -6.703 -17.094 17.422 1 27.25 78 ASN A CA 1
ATOM 623 C C . ASN A 1 78 ? -5.496 -16.922 18.328 1 27.25 78 ASN A C 1
ATOM 625 O O . ASN A 1 78 ? -4.621 -16.094 18.062 1 27.25 78 ASN A O 1
ATOM 629 N N . CYS A 1 79 ? -5.613 -16.984 19.578 1 25.22 79 CYS A N 1
ATOM 630 C CA . CYS A 1 79 ? -4.57 -17.328 20.531 1 25.22 79 CYS A CA 1
ATOM 631 C C . CYS A 1 79 ? -3.852 -18.609 20.125 1 25.22 79 CYS A C 1
ATOM 633 O O . CYS A 1 79 ? -4.41 -19.688 20.234 1 25.22 79 CYS A O 1
ATOM 635 N N . VAL A 1 80 ? -3.152 -18.734 18.953 1 23.83 80 VAL A N 1
ATOM 636 C CA . VAL A 1 80 ? -2.096 -19.75 18.969 1 23.83 80 VAL A CA 1
ATOM 637 C C . VAL A 1 80 ? -1.265 -19.594 20.25 1 23.83 80 VAL A C 1
ATOM 639 O O . VAL A 1 80 ? -0.885 -18.484 20.625 1 23.83 80 VAL A O 1
ATOM 642 N N . GLU A 1 81 ? -1.319 -20.516 21.172 1 22.95 81 GLU A N 1
ATOM 643 C CA . GLU A 1 81 ? -0.386 -20.938 22.203 1 22.95 81 GLU A CA 1
ATOM 644 C C . GLU A 1 81 ? 1.024 -21.109 21.641 1 22.95 81 GLU A C 1
ATOM 646 O O . GLU A 1 81 ? 1.284 -22.031 20.875 1 22.95 81 GLU A O 1
ATOM 651 N N . ASP A 1 82 ? 1.724 -20.125 21.047 1 21.48 82 ASP A N 1
ATOM 652 C CA . ASP A 1 82 ? 3.156 -20.281 20.828 1 21.48 82 ASP A CA 1
ATOM 653 C C . ASP A 1 82 ? 3.859 -20.75 22.094 1 21.48 82 ASP A C 1
ATOM 655 O O . ASP A 1 82 ? 3.734 -20.125 23.141 1 21.48 82 ASP A O 1
ATOM 659 N N . SER A 1 83 ? 3.996 -22.141 22.25 1 20.31 83 SER A N 1
ATOM 660 C CA . SER A 1 83 ? 5.062 -22.734 23.062 1 20.31 83 SER A CA 1
ATOM 661 C C . SER A 1 83 ? 6.402 -22.062 22.781 1 20.31 83 SER A C 1
ATOM 663 O O . SER A 1 83 ? 6.801 -21.906 21.625 1 20.31 83 SER A O 1
ATOM 665 N N . TYR A 1 84 ? 6.938 -21.203 23.625 1 19.36 84 TYR A N 1
ATOM 666 C CA . TYR A 1 84 ? 8.188 -20.5 23.844 1 19.36 84 TYR A CA 1
ATOM 667 C C . TYR A 1 84 ? 9.367 -21.453 23.891 1 19.36 84 TYR A C 1
ATOM 669 O O . TYR A 1 84 ? 9.859 -21.797 24.969 1 19.36 84 TYR A O 1
ATOM 677 N N . SER A 1 85 ? 9.43 -22.578 23 1 17.48 85 SER A N 1
ATOM 678 C CA . SER A 1 85 ? 10.711 -23.234 23.234 1 17.48 85 SER A CA 1
ATOM 679 C C . SER A 1 85 ? 11.875 -22.25 23.078 1 17.48 85 SER A C 1
ATOM 681 O O . SER A 1 85 ? 11.75 -21.25 22.359 1 17.48 85 SER A O 1
ATOM 683 N N . GLU A 1 86 ? 13.07 -22.375 23.906 1 18 86 GLU A N 1
ATOM 684 C CA . GLU A 1 86 ? 14.352 -21.844 24.344 1 18 86 GLU A CA 1
ATOM 685 C C . GLU A 1 86 ? 15.359 -21.812 23.203 1 18 86 GLU A C 1
ATOM 687 O O . GLU A 1 86 ? 16.531 -21.469 23.391 1 18 86 GLU A O 1
ATOM 692 N N . ALA A 1 87 ? 14.961 -22.016 21.875 1 17.39 87 ALA A N 1
ATOM 693 C CA . ALA A 1 87 ? 16.156 -22.359 21.094 1 17.39 87 ALA A CA 1
ATOM 694 C C . ALA A 1 87 ? 17.25 -21.312 21.281 1 17.39 87 ALA A C 1
ATOM 696 O O . ALA A 1 87 ? 16.969 -20.125 21.469 1 17.39 87 ALA A O 1
ATOM 697 N N . SER A 1 88 ? 18.531 -21.859 21.453 1 17.16 88 SER A N 1
ATOM 698 C CA . SER A 1 88 ? 19.953 -21.562 21.656 1 17.16 88 SER A CA 1
ATOM 699 C C . SER A 1 88 ? 20.5 -20.672 20.547 1 17.16 88 SER A C 1
ATOM 701 O O . SER A 1 88 ? 20.094 -20.812 19.391 1 17.16 88 SER A O 1
ATOM 703 N N . LEU A 1 89 ? 21.031 -19.578 20.844 1 17.66 89 LEU A N 1
ATOM 704 C CA . LEU A 1 89 ? 21.625 -18.328 20.391 1 17.66 89 LEU A CA 1
ATOM 705 C C . LEU A 1 89 ? 22.812 -18.594 19.469 1 17.66 89 LEU A C 1
ATOM 707 O O . LEU A 1 89 ? 23.578 -17.672 19.156 1 17.66 89 LEU A O 1
ATOM 711 N N . SER A 1 90 ? 22.891 -19.984 18.953 1 16.91 90 SER A N 1
ATOM 712 C CA . SER A 1 90 ? 24.281 -20.156 18.547 1 16.91 90 SER A CA 1
ATOM 713 C C . SER A 1 90 ? 24.672 -19.109 17.5 1 16.91 90 SER A C 1
ATOM 715 O O . SER A 1 90 ? 23.812 -18.484 16.875 1 16.91 90 SER A O 1
ATOM 717 N N . ASP A 1 91 ? 25.953 -19.25 17.156 1 17.03 91 ASP A N 1
ATOM 718 C CA . ASP A 1 91 ? 27.172 -18.531 16.734 1 17.03 91 ASP A CA 1
ATOM 719 C C . ASP A 1 91 ? 27.141 -18.234 15.242 1 17.03 91 ASP A C 1
ATOM 721 O O . ASP A 1 91 ? 27.109 -19.156 14.422 1 17.03 91 ASP A O 1
ATOM 725 N N . ALA A 1 92 ? 26.359 -17.266 14.891 1 17.53 92 ALA A N 1
ATOM 726 C CA . ALA A 1 92 ? 26.125 -16.781 13.531 1 17.53 92 ALA A CA 1
ATOM 727 C C . ALA A 1 92 ? 27.438 -16.5 12.82 1 17.53 92 ALA A C 1
ATOM 729 O O . ALA A 1 92 ? 28.094 -15.484 13.078 1 17.53 92 ALA A O 1
ATOM 730 N N . SER A 1 93 ? 28.266 -17.656 12.797 1 17.12 93 SER A N 1
ATOM 731 C CA . SER A 1 93 ? 29.562 -17.344 12.203 1 17.12 93 SER A CA 1
ATOM 732 C C . SER A 1 93 ? 29.391 -16.812 10.789 1 17.12 93 SER A C 1
ATOM 734 O O . SER A 1 93 ? 28.562 -17.297 10.023 1 17.12 93 SER A O 1
ATOM 736 N N . PHE A 1 94 ? 29.703 -15.594 10.625 1 17.47 94 PHE A N 1
ATOM 737 C CA . PHE A 1 94 ? 29.75 -14.539 9.609 1 17.47 94 PHE A CA 1
ATOM 738 C C . PHE A 1 94 ? 30.562 -15 8.398 1 17.47 94 PHE A C 1
ATOM 740 O O . PHE A 1 94 ? 31.734 -14.664 8.266 1 17.47 94 PHE A O 1
ATOM 747 N N . SER A 1 95 ? 30.391 -16.422 8.141 1 16.84 95 SER A N 1
ATOM 748 C CA . SER A 1 95 ? 31.484 -16.734 7.238 1 16.84 95 SER A CA 1
ATOM 749 C C . SER A 1 95 ? 31.391 -15.922 5.949 1 16.84 95 SER A C 1
ATOM 751 O O . SER A 1 95 ? 30.312 -15.461 5.578 1 16.84 95 SER A O 1
ATOM 753 N N . GLU A 1 96 ? 32.562 -15.617 5.332 1 18.64 96 GLU A N 1
ATOM 754 C CA . GLU A 1 96 ? 33.312 -14.758 4.418 1 18.64 96 GLU A CA 1
ATOM 755 C C . GLU A 1 96 ? 32.969 -15.078 2.963 1 18.64 96 GLU A C 1
ATOM 757 O O . GLU A 1 96 ? 33.656 -14.625 2.047 1 18.64 96 GLU A O 1
ATOM 762 N N . TRP A 1 97 ? 31.641 -15.531 2.762 1 17.03 97 TRP A N 1
ATOM 763 C CA . TRP A 1 97 ? 31.578 -16.219 1.473 1 17.03 97 TRP A CA 1
ATOM 764 C C . TRP A 1 97 ? 31.891 -15.258 0.332 1 17.03 97 TRP A C 1
ATOM 766 O O . TRP A 1 97 ? 31.375 -14.133 0.293 1 17.03 97 TRP A O 1
ATOM 776 N N . SER A 1 98 ? 33.062 -15.562 -0.272 1 17.56 98 SER A N 1
ATOM 777 C CA . SER A 1 98 ? 33.875 -14.93 -1.313 1 17.56 98 SER A CA 1
ATOM 778 C C . SER A 1 98 ? 33.156 -14.953 -2.658 1 17.56 98 SER A C 1
ATOM 780 O O . SER A 1 98 ? 32.875 -16.031 -3.191 1 17.56 98 SER A O 1
ATOM 782 N N . PRO A 1 99 ? 32.188 -14 -2.797 1 17.16 99 PRO A N 1
ATOM 783 C CA . PRO A 1 99 ? 31.25 -13.922 -3.918 1 17.16 99 PRO A CA 1
ATOM 784 C C . PRO A 1 99 ? 31.953 -13.922 -5.273 1 17.16 99 PRO A C 1
ATOM 786 O O . PRO A 1 99 ? 32.75 -13.023 -5.555 1 17.16 99 PRO A O 1
ATOM 789 N N . SER A 1 100 ? 32.406 -15.133 -5.57 1 16.03 100 SER A N 1
ATOM 790 C CA . SER A 1 100 ? 33.156 -15.133 -6.828 1 16.03 100 SER A CA 1
ATOM 791 C C . SER A 1 100 ? 32.281 -14.633 -7.977 1 16.03 100 SER A C 1
ATOM 793 O O . SER A 1 100 ? 31.094 -14.938 -8.039 1 16.03 100 SER A O 1
ATOM 795 N N . ARG A 1 101 ? 32.719 -13.656 -8.672 1 17.38 101 ARG A N 1
ATOM 796 C CA . ARG A 1 101 ? 32.469 -12.633 -9.68 1 17.38 101 ARG A CA 1
ATOM 797 C C . ARG A 1 101 ? 32.094 -13.258 -11.008 1 17.38 101 ARG A C 1
ATOM 799 O O . ARG A 1 101 ? 31.984 -12.562 -12.023 1 17.38 101 ARG A O 1
ATOM 806 N N . ALA A 1 102 ? 31.562 -14.586 -11.016 1 16.14 102 ALA A N 1
ATOM 807 C CA . ALA A 1 102 ? 31.75 -15 -12.398 1 16.14 102 ALA A CA 1
ATOM 808 C C . ALA A 1 102 ? 30.875 -14.172 -13.344 1 16.14 102 ALA A C 1
ATOM 810 O O . ALA A 1 102 ? 29.781 -13.742 -12.969 1 16.14 102 ALA A O 1
ATOM 811 N N . SER A 1 103 ? 31.359 -13.742 -14.562 1 16.62 103 SER A N 1
ATOM 812 C CA . SER A 1 103 ? 31.344 -12.797 -15.68 1 16.62 103 SER A CA 1
ATOM 813 C C . SER A 1 103 ? 30.25 -13.141 -16.688 1 16.62 103 SER A C 1
ATOM 815 O O . SER A 1 103 ? 29.953 -12.352 -17.578 1 16.62 103 SER A O 1
ATOM 817 N N . ALA A 1 104 ? 29.328 -14.164 -16.469 1 17.84 104 ALA A N 1
ATOM 818 C CA . ALA A 1 104 ? 29 -14.68 -17.797 1 17.84 104 ALA A CA 1
ATOM 819 C C . ALA A 1 104 ? 28.062 -13.734 -18.531 1 17.84 104 ALA A C 1
ATOM 821 O O . ALA A 1 104 ? 27.266 -13.023 -17.906 1 17.84 104 ALA A O 1
ATOM 822 N N . SER A 1 105 ? 28.375 -13.383 -19.781 1 17.47 105 SER A N 1
ATOM 823 C CA . SER A 1 105 ? 28.094 -12.453 -20.875 1 17.47 105 SER A CA 1
ATOM 824 C C . SER A 1 105 ? 26.703 -12.688 -21.453 1 17.47 105 SER A C 1
ATOM 826 O O . SER A 1 105 ? 26.453 -13.719 -22.078 1 17.47 105 SER A O 1
ATOM 828 N N . PRO A 1 106 ? 25.625 -12.477 -20.656 1 17.73 106 PRO A N 1
ATOM 829 C CA . PRO A 1 106 ? 24.359 -12.984 -21.172 1 17.73 106 PRO A CA 1
ATOM 830 C C . PRO A 1 106 ? 23.906 -12.289 -22.453 1 17.73 106 PRO A C 1
ATOM 832 O O . PRO A 1 106 ? 24.172 -11.094 -22.625 1 17.73 106 PRO A O 1
ATOM 835 N N . SER A 1 107 ? 23.781 -13.008 -23.594 1 17.84 107 SER A N 1
ATOM 836 C CA . SER A 1 107 ? 23.516 -12.641 -24.984 1 17.84 107 SER A CA 1
ATOM 837 C C . SER A 1 107 ? 22.125 -12.047 -25.141 1 17.84 107 SER A C 1
ATOM 839 O O . SER A 1 107 ? 21.172 -12.5 -24.5 1 17.84 107 SER A O 1
ATOM 841 N N . PRO A 1 108 ? 21.844 -10.766 -25.672 1 19.05 108 PRO A N 1
ATOM 842 C CA . PRO A 1 108 ? 20.812 -9.742 -25.859 1 19.05 108 PRO A CA 1
ATOM 843 C C . PRO A 1 108 ? 19.672 -10.227 -26.75 1 19.05 108 PRO A C 1
ATOM 845 O O . PRO A 1 108 ? 19.891 -10.531 -27.938 1 19.05 108 PRO A O 1
ATOM 848 N N . SER A 1 109 ? 18.891 -11.305 -26.422 1 17.98 109 SER A N 1
ATOM 849 C CA . SER A 1 109 ? 17.953 -11.688 -27.469 1 17.98 109 SER A CA 1
ATOM 850 C C . SER A 1 109 ? 16.969 -10.562 -27.766 1 17.98 109 SER A C 1
ATOM 852 O O . SER A 1 109 ? 16.469 -9.914 -26.859 1 17.98 109 SER A O 1
ATOM 854 N N . SER A 1 110 ? 16.812 -9.922 -29.016 1 20.5 110 SER A N 1
ATOM 855 C CA . SER A 1 110 ? 16.312 -8.805 -29.812 1 20.5 110 SER A CA 1
ATOM 856 C C . SER A 1 110 ? 14.805 -8.883 -30.016 1 20.5 110 SER A C 1
ATOM 858 O O . SER A 1 110 ? 14.227 -8.07 -30.734 1 20.5 110 SER A O 1
ATOM 860 N N . GLY A 1 111 ? 13.945 -9.68 -29.438 1 19.06 111 GLY A N 1
ATOM 861 C CA . GLY A 1 111 ? 12.656 -9.75 -30.109 1 19.06 111 GLY A CA 1
ATOM 862 C C . GLY A 1 111 ? 11.875 -8.445 -30.047 1 19.06 111 GLY A C 1
ATOM 863 O O . GLY A 1 111 ? 11.633 -7.918 -28.953 1 19.06 111 GLY A O 1
ATOM 864 N N . SER A 1 112 ? 11.859 -7.465 -31.031 1 22.12 112 SER A N 1
ATOM 865 C CA . SER A 1 112 ? 11.461 -6.105 -31.391 1 22.12 112 SER A CA 1
ATOM 866 C C . SER A 1 112 ? 9.938 -5.977 -31.453 1 22.12 112 SER A C 1
ATOM 868 O O . SER A 1 112 ? 9.414 -5.039 -32.062 1 22.12 112 SER A O 1
ATOM 870 N N . ASP A 1 113 ? 9.031 -6.684 -30.844 1 22.11 113 ASP A N 1
ATOM 871 C CA . ASP A 1 113 ? 7.648 -6.555 -31.297 1 22.11 113 ASP A CA 1
ATOM 872 C C . ASP A 1 113 ? 7.113 -5.148 -31.047 1 22.11 113 ASP A C 1
ATOM 874 O O . ASP A 1 113 ? 7.238 -4.617 -29.938 1 22.11 113 ASP A O 1
ATOM 878 N N . SER A 1 114 ? 7.012 -4.262 -32.125 1 25.14 114 SER A N 1
ATOM 879 C CA . SER A 1 114 ? 6.617 -2.883 -32.406 1 25.14 114 SER A CA 1
ATOM 880 C C . SER A 1 114 ? 5.188 -2.619 -31.953 1 25.14 114 SER A C 1
ATOM 882 O O . SER A 1 114 ? 4.238 -3.168 -32.5 1 25.14 114 SER A O 1
ATOM 884 N N . THR A 1 115 ? 4.883 -2.666 -30.797 1 26.25 115 THR A N 1
ATOM 885 C CA . THR A 1 115 ? 3.539 -2.348 -30.328 1 26.25 115 THR A CA 1
ATOM 886 C C . THR A 1 115 ? 3.131 -0.944 -30.766 1 26.25 115 THR A C 1
ATOM 888 O O . THR A 1 115 ? 3.777 0.039 -30.391 1 26.25 115 THR A O 1
ATOM 891 N N . THR A 1 116 ? 2.596 -0.83 -32.031 1 26.73 116 THR A N 1
ATOM 892 C CA . THR A 1 116 ? 2.01 0.371 -32.594 1 26.73 116 THR A CA 1
ATOM 893 C C . THR A 1 116 ? 0.971 0.979 -31.672 1 26.73 116 THR A C 1
ATOM 895 O O . THR A 1 116 ? -0.041 0.346 -31.359 1 26.73 116 THR A O 1
ATOM 898 N N . ILE A 1 117 ? 1.37 1.681 -30.734 1 30.41 117 ILE A N 1
ATOM 899 C CA . ILE A 1 117 ? 0.529 2.521 -29.891 1 30.41 117 ILE A CA 1
ATOM 900 C C . ILE A 1 117 ? -0.356 3.408 -30.766 1 30.41 117 ILE A C 1
ATOM 902 O O . ILE A 1 117 ? 0.145 4.207 -31.562 1 30.41 117 ILE A O 1
ATOM 906 N N . LEU A 1 118 ? -1.529 2.977 -31.109 1 29.17 118 LEU A N 1
ATOM 907 C CA . LEU A 1 118 ? -2.467 3.709 -31.953 1 29.17 118 LEU A CA 1
ATOM 908 C C . LEU A 1 118 ? -2.57 5.164 -31.516 1 29.17 118 LEU A C 1
ATOM 910 O O . LEU A 1 118 ? -2.352 5.484 -30.344 1 29.17 118 LEU A O 1
ATOM 914 N N . GLU A 1 119 ? -2.602 6.117 -32.531 1 31.77 119 GLU A N 1
ATOM 915 C CA . GLU A 1 119 ? -2.562 7.574 -32.656 1 31.77 119 GLU A CA 1
ATOM 916 C C . GLU A 1 119 ? -3.562 8.227 -31.703 1 31.77 119 GLU A C 1
ATOM 918 O O . GLU A 1 119 ? -3.297 9.297 -31.141 1 31.77 119 GLU A O 1
ATOM 923 N N . THR A 1 120 ? -4.762 7.602 -31.625 1 32.41 120 THR A N 1
ATOM 924 C CA . THR A 1 120 ? -5.852 8.312 -30.953 1 32.41 120 THR A CA 1
ATOM 925 C C . THR A 1 120 ? -5.566 8.469 -29.469 1 32.41 120 THR A C 1
ATOM 927 O O . THR A 1 120 ? -6.172 9.312 -28.797 1 32.41 120 THR A O 1
ATOM 930 N N . THR A 1 121 ? -4.848 7.516 -29 1 32.38 121 THR A N 1
ATOM 931 C CA . THR A 1 121 ? -4.516 7.605 -27.578 1 32.38 121 THR A CA 1
ATOM 932 C C . THR A 1 121 ? -3.531 8.75 -27.328 1 32.38 121 THR A C 1
ATOM 934 O O . THR A 1 121 ? -3.318 9.148 -26.172 1 32.38 121 THR A O 1
ATOM 937 N N . LYS A 1 122 ? -2.758 9.133 -28.406 1 33.16 122 LYS A N 1
ATOM 938 C CA . LYS A 1 122 ? -1.867 10.281 -28.266 1 33.16 122 LYS A CA 1
ATOM 939 C C . LYS A 1 122 ? -2.658 11.57 -28.078 1 33.16 122 LYS A C 1
ATOM 941 O O . LYS A 1 122 ? -2.215 12.484 -27.375 1 33.16 122 LYS A O 1
ATOM 946 N N . ALA A 1 123 ? -3.762 11.75 -28.859 1 32.72 123 ALA A N 1
ATOM 947 C CA . ALA A 1 123 ? -4.516 13 -28.766 1 32.72 123 ALA A CA 1
ATOM 948 C C . ALA A 1 123 ? -5.086 13.195 -27.375 1 32.72 123 ALA A C 1
ATOM 950 O O . ALA A 1 123 ? -5.113 14.312 -26.859 1 32.72 123 ALA A O 1
ATOM 951 N N . ARG A 1 124 ? -5.621 12.109 -26.906 1 32.56 124 ARG A N 1
ATOM 952 C CA . ARG A 1 124 ? -6.172 12.273 -25.562 1 32.56 124 ARG A CA 1
ATOM 953 C C . ARG A 1 124 ? -5.059 12.359 -24.531 1 32.56 124 ARG A C 1
ATOM 955 O O . ARG A 1 124 ? -5.27 12.875 -23.422 1 32.56 124 ARG A O 1
ATOM 962 N N . LYS A 1 125 ? -3.936 11.719 -24.844 1 35.34 125 LYS A N 1
ATOM 963 C CA . LYS A 1 125 ? -2.754 11.977 -24.016 1 35.34 125 LYS A CA 1
ATOM 964 C C . LYS A 1 125 ? -2.406 13.461 -24 1 35.34 125 LYS A C 1
ATOM 966 O O . LYS A 1 125 ? -1.938 13.984 -22.984 1 35.34 125 LYS A O 1
ATOM 971 N N . LYS A 1 126 ? -2.314 14.117 -25.188 1 36.09 126 LYS A N 1
ATOM 972 C CA . LYS A 1 126 ? -2.062 15.555 -25.328 1 36.09 126 LYS A CA 1
ATOM 973 C C . LYS A 1 126 ? -3.029 16.359 -24.469 1 36.09 126 LYS A C 1
ATOM 975 O O . LYS A 1 126 ? -2.674 17.422 -23.953 1 36.09 126 LYS A O 1
ATOM 980 N N . GLN A 1 127 ? -4.27 15.992 -24.453 1 34.16 127 GLN A N 1
ATOM 981 C CA . GLN A 1 127 ? -5.148 16.797 -23.609 1 34.16 127 GLN A CA 1
ATOM 982 C C . GLN A 1 127 ? -4.801 16.641 -22.141 1 34.16 127 GLN A C 1
ATOM 984 O O . GLN A 1 127 ? -5.012 17.547 -21.344 1 34.16 127 GLN A O 1
ATOM 989 N N . LEU A 1 128 ? -4.414 15.398 -21.703 1 35.44 128 LEU A N 1
ATOM 990 C CA . LEU A 1 128 ? -4.07 15.188 -20.312 1 35.44 128 LEU A CA 1
ATOM 991 C C . LEU A 1 128 ? -2.693 15.758 -19.984 1 35.44 128 LEU A C 1
ATOM 993 O O . LEU A 1 128 ? -2.367 15.992 -18.828 1 35.44 128 LEU A O 1
ATOM 997 N N . THR A 1 129 ? -1.684 15.461 -20.766 1 36.56 129 THR A N 1
ATOM 998 C CA . THR A 1 129 ? -0.369 16.062 -20.578 1 36.56 129 THR A CA 1
ATOM 999 C C . THR A 1 129 ? -0.454 17.594 -20.656 1 36.56 129 THR A C 1
ATOM 1001 O O . THR A 1 129 ? 0.509 18.25 -21.062 1 36.56 129 THR A O 1
ATOM 1004 N N . GLU A 1 130 ? -1.628 18.109 -20.859 1 38.44 130 GLU A N 1
ATOM 1005 C CA . GLU A 1 130 ? -1.694 19.531 -21.188 1 38.44 130 GLU A CA 1
ATOM 1006 C C . GLU A 1 130 ? -0.858 20.359 -20.219 1 38.44 130 GLU A C 1
ATOM 1008 O O . GLU A 1 130 ? -0.617 19.938 -19.078 1 38.44 130 GLU A O 1
ATOM 1013 N N . GLY A 1 131 ? -0.127 21.25 -20.656 1 41.69 131 GLY A N 1
ATOM 1014 C CA . GLY A 1 131 ? 0.577 22.375 -20.078 1 41.69 131 GLY A CA 1
ATOM 1015 C C . GLY A 1 131 ? 0.014 22.812 -18.75 1 41.69 131 GLY A C 1
ATOM 1016 O O . GLY A 1 131 ? -0.996 22.281 -18.281 1 41.69 131 GLY A O 1
ATOM 1017 N N . PRO A 1 132 ? 0.858 23.484 -17.984 1 52.03 132 PRO A N 1
ATOM 1018 C CA . PRO A 1 132 ? 0.284 24.047 -16.75 1 52.03 132 PRO A CA 1
ATOM 1019 C C . PRO A 1 132 ? -1.183 24.438 -16.922 1 52.03 132 PRO A C 1
ATOM 1021 O O . PRO A 1 132 ? -1.573 24.969 -17.969 1 52.03 132 PRO A O 1
ATOM 1024 N N . PRO A 1 133 ? -2.021 23.594 -16.312 1 62.19 133 PRO A N 1
ATOM 1025 C CA . PRO A 1 133 ? -3.449 23.875 -16.5 1 62.19 133 PRO A CA 1
ATOM 1026 C C . PRO A 1 133 ? -3.744 25.344 -16.734 1 62.19 133 PRO A C 1
ATOM 1028 O O . PRO A 1 133 ? -3.092 26.219 -16.141 1 62.19 133 PRO A O 1
ATOM 1031 N N . ASP A 1 134 ? -4.203 25.625 -17.891 1 79.81 134 ASP A N 1
ATOM 1032 C CA . ASP A 1 134 ? -4.676 26.938 -18.281 1 79.81 134 ASP A CA 1
ATOM 1033 C C . ASP A 1 134 ? -5.711 27.469 -17.281 1 79.81 134 ASP A C 1
ATOM 1035 O O . ASP A 1 134 ? -6.684 26.781 -16.969 1 79.81 134 ASP A O 1
ATOM 1039 N N . SER A 1 135 ? -5.332 28.578 -16.625 1 86.62 135 SER A N 1
ATOM 1040 C CA . SER A 1 135 ? -6.168 29.203 -15.617 1 86.62 135 SER A CA 1
ATOM 1041 C C . SER A 1 135 ? -7.566 29.5 -16.156 1 86.62 135 SER A C 1
ATOM 1043 O O . SER A 1 135 ? -8.555 29.359 -15.422 1 86.62 135 SER A O 1
ATOM 1045 N N . THR A 1 136 ? -7.645 29.734 -17.438 1 89.12 136 THR A N 1
ATOM 1046 C CA . THR A 1 136 ? -8.945 30.062 -18 1 89.12 136 THR A CA 1
ATOM 1047 C C . THR A 1 136 ? -9.805 28.797 -18.141 1 89.12 136 THR A C 1
ATOM 1049 O O . THR A 1 136 ? -10.992 28.828 -17.797 1 89.12 136 THR A O 1
ATOM 1052 N N . THR A 1 137 ? -9.18 27.797 -18.625 1 91.25 137 THR A N 1
ATOM 1053 C CA . THR A 1 137 ? -9.906 26.531 -18.75 1 91.25 137 THR A CA 1
ATOM 1054 C C . THR A 1 137 ? -10.336 26.016 -17.391 1 91.25 137 THR A C 1
ATOM 1056 O O . THR A 1 137 ? -11.438 25.484 -17.234 1 91.25 137 THR A O 1
ATOM 1059 N N . ALA A 1 138 ? -9.477 26.188 -16.406 1 93.81 138 ALA A N 1
ATOM 1060 C CA . ALA A 1 138 ? -9.758 25.719 -15.055 1 93.81 138 ALA A CA 1
ATOM 1061 C C . ALA A 1 138 ? -10.945 26.484 -14.461 1 93.81 138 ALA A C 1
ATOM 1063 O O . ALA A 1 138 ? -11.852 25.875 -13.891 1 93.81 138 ALA A O 1
ATOM 1064 N N . ARG A 1 139 ? -10.914 27.766 -14.688 1 94.19 139 ARG A N 1
ATOM 1065 C CA . ARG A 1 139 ? -11.992 28.625 -14.195 1 94.19 139 ARG A CA 1
ATOM 1066 C C . ARG A 1 139 ? -13.328 28.234 -14.828 1 94.19 139 ARG A C 1
ATOM 1068 O O . ARG A 1 139 ? -14.336 28.125 -14.125 1 94.19 139 ARG A O 1
ATOM 1075 N N . ASP A 1 140 ? -13.289 27.953 -16.109 1 93.5 140 ASP A N 1
ATOM 1076 C CA . ASP A 1 140 ? -14.516 27.625 -16.828 1 93.5 140 ASP A CA 1
ATOM 1077 C C . ASP A 1 140 ? -15.062 26.266 -16.391 1 93.5 140 ASP A C 1
ATOM 1079 O O . ASP A 1 140 ? -16.281 26.078 -16.312 1 93.5 140 ASP A O 1
ATOM 1083 N N . THR A 1 141 ? -14.227 25.391 -16.156 1 92.88 141 THR A N 1
ATOM 1084 C CA . THR A 1 141 ? -14.633 24.062 -15.711 1 92.88 141 THR A CA 1
ATOM 1085 C C . THR A 1 141 ? -15.359 24.141 -14.375 1 92.88 141 THR A C 1
ATOM 1087 O O . THR A 1 141 ? -16.406 23.531 -14.195 1 92.88 141 THR A O 1
ATOM 1090 N N . VAL A 1 142 ? -14.805 24.906 -13.43 1 94.94 142 VAL A N 1
ATOM 1091 C CA . VAL A 1 142 ? -15.391 25.062 -12.102 1 94.94 142 VAL A CA 1
ATOM 1092 C C . VAL A 1 142 ? -16.703 25.828 -12.195 1 94.94 142 VAL A C 1
ATOM 1094 O O . VAL A 1 142 ? -17.688 25.484 -11.547 1 94.94 142 VAL A O 1
ATOM 1097 N N . LYS A 1 143 ? -16.672 26.844 -13.062 1 94.94 143 LYS A N 1
ATOM 1098 C CA . LYS A 1 143 ? -17.891 27.641 -13.242 1 94.94 143 LYS A CA 1
ATOM 1099 C C . LYS A 1 143 ? -19.031 26.781 -13.789 1 94.94 143 LYS A C 1
ATOM 1101 O O . LYS A 1 143 ? -20.141 26.828 -13.273 1 94.94 143 LYS A O 1
ATOM 1106 N N . THR A 1 144 ? -18.703 25.984 -14.781 1 94.19 144 THR A N 1
ATOM 1107 C CA . THR A 1 144 ? -19.703 25.109 -15.391 1 94.19 144 THR A CA 1
ATOM 1108 C C . THR A 1 144 ? -20.188 24.062 -14.391 1 94.19 144 THR A C 1
ATOM 1110 O O . THR A 1 144 ? -21.391 23.766 -14.328 1 94.19 144 THR A O 1
ATOM 1113 N N . ALA A 1 145 ? -19.344 23.547 -13.656 1 94.06 145 ALA A N 1
ATOM 1114 C CA . ALA A 1 145 ? -19.672 22.516 -12.68 1 94.06 145 ALA A CA 1
ATOM 1115 C C . ALA A 1 145 ? -20.594 23.062 -11.594 1 94.06 145 ALA A C 1
ATOM 1117 O O . ALA A 1 145 ? -21.562 22.422 -11.188 1 94.06 145 ALA A O 1
ATOM 1118 N N . LEU A 1 146 ? -20.297 24.328 -11.062 1 94.44 146 LEU A N 1
ATOM 1119 C CA . LEU A 1 146 ? -21.062 24.922 -9.977 1 94.44 146 LEU A CA 1
ATOM 1120 C C . LEU A 1 146 ? -22.422 25.391 -10.477 1 94.44 146 LEU A C 1
ATOM 1122 O O . LEU A 1 146 ? -23.406 25.328 -9.734 1 94.44 146 LEU A O 1
ATOM 1126 N N . LEU A 1 147 ? -22.453 25.781 -11.711 1 92.56 147 LEU A N 1
ATOM 1127 C CA . LEU A 1 147 ? -23.703 26.297 -12.25 1 92.56 147 LEU A CA 1
ATOM 1128 C C . LEU A 1 147 ? -24.609 25.156 -12.688 1 92.56 147 LEU A C 1
ATOM 1130 O O . LEU A 1 147 ? -25.828 25.312 -12.766 1 92.56 147 LEU A O 1
ATOM 1134 N N . SER A 1 148 ? -24.062 24.016 -12.984 1 89.75 148 SER A N 1
ATOM 1135 C CA . SER A 1 148 ? -24.828 22.875 -13.484 1 89.75 148 SER A CA 1
ATOM 1136 C C . SER A 1 148 ? -25.531 22.156 -12.344 1 89.75 148 SER A C 1
ATOM 1138 O O . SER A 1 148 ? -26.516 21.438 -12.57 1 89.75 148 SER A O 1
ATOM 1140 N N . LYS A 1 149 ? -25.141 22.266 -11.18 1 86.56 149 LYS A N 1
ATOM 1141 C CA . LYS A 1 149 ? -25.703 21.531 -10.055 1 86.56 149 LYS A CA 1
ATOM 1142 C C . LYS A 1 149 ? -26.516 22.453 -9.141 1 86.56 149 LYS A C 1
ATOM 1144 O O . LYS A 1 149 ? -26.25 23.656 -9.07 1 86.56 149 LYS A O 1
ATOM 1149 N N . PRO A 1 150 ? -27.438 21.906 -8.484 1 86 150 PRO A N 1
ATOM 1150 C CA . PRO A 1 150 ? -28.266 22.734 -7.602 1 86 150 PRO A CA 1
ATOM 1151 C C . PRO A 1 150 ? -27.469 23.312 -6.43 1 86 150 PRO A C 1
ATOM 1153 O O . PRO A 1 150 ? -26.641 22.609 -5.844 1 86 150 PRO A O 1
ATOM 1156 N N . GLY A 1 151 ? -27.578 24.562 -6.148 1 85.38 151 GLY A N 1
ATOM 1157 C CA . GLY A 1 151 ? -26.938 25.203 -5.012 1 85.38 151 GLY A CA 1
ATOM 1158 C C . GLY A 1 151 ? -25.688 25.984 -5.387 1 85.38 151 GLY A C 1
ATOM 1159 O O . GLY A 1 151 ? -25.109 26.672 -4.543 1 85.38 151 GLY A O 1
ATOM 1160 N N . GLY A 1 152 ? -25.312 25.844 -6.66 1 87.25 152 GLY A N 1
ATOM 1161 C CA . GLY A 1 152 ? -24.125 26.547 -7.105 1 87.25 152 GLY A CA 1
ATOM 1162 C C . GLY A 1 152 ? -24.266 28.047 -7.082 1 87.25 152 GLY A C 1
ATOM 1163 O O . GLY A 1 152 ? -23.328 28.766 -6.77 1 87.25 152 GLY A O 1
ATOM 1164 N N . ASP A 1 153 ? -25.453 28.5 -7.27 1 90.38 153 ASP A N 1
ATOM 1165 C CA . ASP A 1 153 ? -25.734 29.938 -7.277 1 90.38 153 ASP A CA 1
ATOM 1166 C C . ASP A 1 153 ? -25.547 30.547 -5.887 1 90.38 153 ASP A C 1
ATOM 1168 O O . ASP A 1 153 ? -25.109 31.688 -5.75 1 90.38 153 ASP A O 1
ATOM 1172 N N . ALA A 1 154 ? -25.906 29.766 -4.922 1 92.75 154 ALA A N 1
ATOM 1173 C CA . ALA A 1 154 ? -25.781 30.219 -3.539 1 92.75 154 ALA A CA 1
ATOM 1174 C C . ALA A 1 154 ? -24.328 30.469 -3.168 1 92.75 154 ALA A C 1
ATOM 1176 O O . ALA A 1 154 ? -24.016 31.344 -2.365 1 92.75 154 ALA A O 1
ATOM 1177 N N . ILE A 1 155 ? -23.422 29.75 -3.803 1 94.94 155 ILE A N 1
ATOM 1178 C CA . ILE A 1 155 ? -22 29.875 -3.527 1 94.94 155 ILE A CA 1
ATOM 1179 C C . ILE A 1 155 ? -21.484 31.203 -4.098 1 94.94 155 ILE A C 1
ATOM 1181 O O . ILE A 1 155 ? -20.766 31.938 -3.42 1 94.94 155 ILE A O 1
ATOM 1185 N N . PHE A 1 156 ? -21.984 31.516 -5.27 1 94.94 156 PHE A N 1
ATOM 1186 C CA . PHE A 1 156 ? -21.562 32.781 -5.902 1 94.94 156 PHE A CA 1
ATOM 1187 C C . PHE A 1 156 ? -22.141 33.969 -5.152 1 94.94 156 PHE A C 1
ATOM 1189 O O . PHE A 1 156 ? -21.453 34.969 -4.973 1 94.94 156 PHE A O 1
ATOM 1196 N N . LYS A 1 157 ? -23.328 33.781 -4.707 1 93.69 157 LYS A N 1
ATOM 1197 C CA . LYS A 1 157 ? -23.969 34.875 -3.979 1 93.69 157 LYS A CA 1
ATOM 1198 C C . LYS A 1 157 ? -23.25 35.156 -2.666 1 93.69 157 LYS A C 1
ATOM 1200 O O . LYS A 1 157 ? -22.984 36.344 -2.344 1 93.69 157 LYS A O 1
ATOM 1205 N N . GLU A 1 158 ? -22.906 34.125 -1.995 1 93.88 158 GLU A N 1
ATOM 1206 C CA . GLU A 1 158 ? -22.219 34.312 -0.729 1 93.88 158 GLU A CA 1
ATOM 1207 C C . GLU A 1 158 ? -20.844 34.938 -0.948 1 93.88 158 GLU A C 1
ATOM 1209 O O . GLU A 1 158 ? -20.438 35.812 -0.207 1 93.88 158 GLU A O 1
ATOM 1214 N N . TYR A 1 159 ? -20.188 34.469 -1.932 1 93.88 159 TYR A N 1
ATOM 1215 C CA . TYR A 1 159 ? -18.859 34.969 -2.207 1 93.88 159 TYR A CA 1
ATOM 1216 C C . TYR A 1 159 ? -18.938 36.438 -2.625 1 93.88 159 TYR A C 1
ATOM 1218 O O . TYR A 1 159 ? -18.062 37.25 -2.256 1 93.88 159 TYR A O 1
ATOM 1226 N N . ASP A 1 160 ? -19.891 36.812 -3.355 1 92 160 ASP A N 1
ATOM 1227 C CA . ASP A 1 160 ? -20.031 38.188 -3.805 1 92 160 ASP A CA 1
ATOM 1228 C C . ASP A 1 160 ? -20.328 39.125 -2.635 1 92 160 ASP A C 1
ATOM 1230 O O . ASP A 1 160 ? -19.875 40.281 -2.613 1 92 160 ASP A O 1
ATOM 1234 N N . GLN A 1 161 ? -20.969 38.594 -1.673 1 89.06 161 GLN A N 1
ATOM 1235 C CA . GLN A 1 161 ? -21.375 39.406 -0.521 1 89.06 161 GLN A CA 1
ATOM 1236 C C . GLN A 1 161 ? -20.234 39.531 0.488 1 89.06 161 GLN A C 1
ATOM 1238 O O . GLN A 1 161 ? -19.969 40.594 1.015 1 89.06 161 GLN A O 1
ATOM 1243 N N . ARG A 1 162 ? -19.531 38.438 0.685 1 87.06 162 ARG A N 1
ATOM 1244 C CA . ARG A 1 162 ? -18.594 38.375 1.812 1 87.06 162 ARG A CA 1
ATOM 1245 C C . ARG A 1 162 ? -17.156 38.281 1.329 1 87.06 162 ARG A C 1
ATOM 1247 O O . ARG A 1 162 ? -16.219 38.5 2.107 1 87.06 162 ARG A O 1
ATOM 1254 N N . LYS A 1 163 ? -16.938 38 0.047 1 89.06 163 LYS A N 1
ATOM 1255 C CA . LYS A 1 163 ? -15.625 37.781 -0.549 1 89.06 163 LYS A CA 1
ATOM 1256 C C . LYS A 1 163 ? -14.898 36.625 0.146 1 89.06 163 LYS A C 1
ATOM 1258 O O . LYS A 1 163 ? -13.664 36.625 0.231 1 89.06 163 LYS A O 1
ATOM 1263 N N . CYS A 1 164 ? -15.672 35.844 0.844 1 88 164 CYS A N 1
ATOM 1264 C CA . CYS A 1 164 ? -15.219 34.625 1.5 1 88 164 CYS A CA 1
ATOM 1265 C C . CYS A 1 164 ? -16.328 33.594 1.562 1 88 164 CYS A C 1
ATOM 1267 O O . CYS A 1 164 ? -17.484 33.875 1.254 1 88 164 CYS A O 1
ATOM 1269 N N . LEU A 1 165 ? -15.945 32.406 1.856 1 91.62 165 LEU A N 1
ATOM 1270 C CA . LEU A 1 165 ? -16.953 31.359 1.978 1 91.62 165 LEU A CA 1
ATOM 1271 C C . LEU A 1 165 ? -17 30.812 3.402 1 91.62 165 LEU A C 1
ATOM 1273 O O . LEU A 1 165 ? -15.961 30.641 4.039 1 91.62 165 LEU A O 1
ATOM 1277 N N . SER A 1 166 ? -18.234 30.703 3.896 1 89.75 166 SER A N 1
ATOM 1278 C CA . SER A 1 166 ? -18.391 30.031 5.18 1 89.75 166 SER A CA 1
ATOM 1279 C C . SER A 1 166 ? -17.969 28.562 5.094 1 89.75 166 SER A C 1
ATOM 1281 O O . SER A 1 166 ? -17.797 28.016 4 1 89.75 166 SER A O 1
ATOM 1283 N N . ASP A 1 167 ? -17.75 27.938 6.215 1 90.56 167 ASP A N 1
ATOM 1284 C CA . ASP A 1 167 ? -17.375 26.531 6.246 1 90.56 167 ASP A CA 1
ATOM 1285 C C . ASP A 1 167 ? -18.422 25.656 5.566 1 90.56 167 ASP A C 1
ATOM 1287 O O . ASP A 1 167 ? -18.078 24.703 4.855 1 90.56 167 ASP A O 1
ATOM 1291 N N . SER A 1 168 ? -19.656 25.984 5.82 1 90 168 SER A N 1
ATOM 1292 C CA . SER A 1 168 ? -20.75 25.203 5.246 1 90 168 SER A CA 1
ATOM 1293 C C . SER A 1 168 ? -20.797 25.328 3.729 1 90 168 SER A C 1
ATOM 1295 O O . SER A 1 168 ? -20.969 24.344 3.016 1 90 168 SER A O 1
ATOM 1297 N N . THR A 1 169 ? -20.625 26.531 3.225 1 92.75 169 THR A N 1
ATOM 1298 C CA . THR A 1 169 ? -20.672 26.781 1.788 1 92.75 169 THR A CA 1
ATOM 1299 C C . THR A 1 169 ? -19.453 26.172 1.101 1 92.75 169 THR A C 1
ATOM 1301 O O . THR A 1 169 ? -19.547 25.688 -0.025 1 92.75 169 THR A O 1
ATOM 1304 N N . ARG A 1 170 ? -18.328 26.234 1.747 1 93.44 170 ARG A N 1
ATOM 1305 C CA . ARG A 1 170 ? -17.125 25.594 1.213 1 93.44 170 ARG A CA 1
ATOM 1306 C C . ARG A 1 170 ? -17.328 24.094 1.047 1 93.44 170 ARG A C 1
ATOM 1308 O O . ARG A 1 170 ? -16.953 23.531 0.018 1 93.44 170 ARG A O 1
ATOM 1315 N N . ARG A 1 171 ? -17.859 23.484 2.072 1 93.62 171 ARG A N 1
ATOM 1316 C CA . ARG A 1 171 ? -18.125 22.062 2.01 1 93.62 171 ARG A CA 1
ATOM 1317 C C . ARG A 1 171 ? -19.062 21.734 0.847 1 93.62 171 ARG A C 1
ATOM 1319 O O . ARG A 1 171 ? -18.828 20.75 0.122 1 93.62 171 ARG A O 1
ATOM 1326 N N . LYS A 1 172 ? -20.062 22.547 0.706 1 93.94 172 LYS A N 1
ATOM 1327 C CA . LYS A 1 172 ? -21 22.375 -0.406 1 93.94 172 LYS A CA 1
ATOM 1328 C C . LYS A 1 172 ? -20.281 22.484 -1.747 1 93.94 172 LYS A C 1
ATOM 1330 O O . LYS A 1 172 ? -20.531 21.703 -2.666 1 93.94 172 LYS A O 1
ATOM 1335 N N . MET A 1 173 ? -19.422 23.453 -1.861 1 96.12 173 MET A N 1
ATOM 1336 C CA . MET A 1 173 ? -18.641 23.672 -3.082 1 96.12 173 MET A CA 1
ATOM 1337 C C . MET A 1 173 ? -17.781 22.453 -3.391 1 96.12 173 MET A C 1
ATOM 1339 O O . MET A 1 173 ? -17.781 21.953 -4.516 1 96.12 173 MET A O 1
ATOM 1343 N N . VAL A 1 174 ? -17.031 21.969 -2.369 1 96.56 174 VAL A N 1
ATOM 1344 C CA . VAL A 1 174 ? -16.125 20.828 -2.531 1 96.56 174 VAL A CA 1
ATOM 1345 C C . VAL A 1 174 ? -16.922 19.594 -2.934 1 96.56 174 VAL A C 1
ATOM 1347 O O . VAL A 1 174 ? -16.516 18.844 -3.83 1 96.56 174 VAL A O 1
ATOM 1350 N N . ASN A 1 175 ? -18.078 19.422 -2.344 1 94.81 175 ASN A N 1
ATOM 1351 C CA . ASN A 1 175 ? -18.922 18.281 -2.662 1 94.81 175 ASN A CA 1
ATOM 1352 C C . ASN A 1 175 ? -19.406 18.328 -4.109 1 94.81 175 ASN A C 1
ATOM 1354 O O . ASN A 1 175 ? -19.391 17.312 -4.809 1 94.81 175 ASN A O 1
ATOM 1358 N N . THR A 1 176 ? -19.844 19.469 -4.52 1 95.56 176 THR A N 1
ATOM 1359 C CA . THR A 1 176 ? -20.344 19.641 -5.875 1 95.56 176 THR A CA 1
ATOM 1360 C C . THR A 1 176 ? -19.25 19.422 -6.902 1 95.56 176 THR A C 1
ATOM 1362 O O . THR A 1 176 ? -19.453 18.75 -7.922 1 95.56 176 THR A O 1
ATOM 1365 N N . LEU A 1 177 ? -18.125 19.922 -6.605 1 96.25 177 LEU A N 1
ATOM 1366 C CA . LEU A 1 177 ? -17.016 19.828 -7.547 1 96.25 177 LEU A CA 1
ATOM 1367 C C . LEU A 1 177 ? -16.5 18.391 -7.637 1 96.25 177 LEU A C 1
ATOM 1369 O O . LEU A 1 177 ? -16.156 17.922 -8.719 1 96.25 177 LEU A O 1
ATOM 1373 N N . VAL A 1 178 ? -16.406 17.719 -6.492 1 95.88 178 VAL A N 1
ATOM 1374 C CA . VAL A 1 178 ? -15.953 16.328 -6.488 1 95.88 178 VAL A CA 1
ATOM 1375 C C . VAL A 1 178 ? -16.953 15.453 -7.227 1 95.88 178 VAL A C 1
ATOM 1377 O O . VAL A 1 178 ? -16.578 14.539 -7.965 1 95.88 178 VAL A O 1
ATOM 1380 N N . ALA A 1 179 ? -18.234 15.703 -7.016 1 93.06 179 ALA A N 1
ATOM 1381 C CA . ALA A 1 179 ? -19.25 14.969 -7.75 1 93.06 179 ALA A CA 1
ATOM 1382 C C . ALA A 1 179 ? -19.078 15.133 -9.258 1 93.06 179 ALA A C 1
ATOM 1384 O O . ALA A 1 179 ? -19.156 14.156 -10.008 1 93.06 179 ALA A O 1
ATOM 1385 N N . ASP A 1 180 ? -18.828 16.328 -9.664 1 93.75 180 ASP A N 1
ATOM 1386 C CA . ASP A 1 180 ? -18.609 16.609 -11.078 1 93.75 180 ASP A CA 1
ATOM 1387 C C . ASP A 1 180 ? -17.344 15.914 -11.578 1 93.75 180 ASP A C 1
ATOM 1389 O O . ASP A 1 180 ? -17.312 15.375 -12.688 1 93.75 180 ASP A O 1
ATOM 1393 N N . MET A 1 181 ? -16.312 15.961 -10.812 1 93.06 181 MET A N 1
ATOM 1394 C CA . MET A 1 181 ? -15.023 15.359 -11.164 1 93.06 181 MET A CA 1
ATOM 1395 C C . MET A 1 181 ? -15.164 13.859 -11.359 1 93.06 181 MET A C 1
ATOM 1397 O O . MET A 1 181 ? -14.609 13.297 -12.305 1 93.06 181 MET A O 1
ATOM 1401 N N . VAL A 1 182 ? -15.859 13.242 -10.461 1 89.81 182 VAL A N 1
ATOM 1402 C CA . VAL A 1 182 ? -16.047 11.797 -10.516 1 89.81 182 VAL A CA 1
ATOM 1403 C C . VAL A 1 182 ? -16.922 11.438 -11.719 1 89.81 182 VAL A C 1
ATOM 1405 O O . VAL A 1 182 ? -16.688 10.414 -12.375 1 89.81 182 VAL A O 1
ATOM 1408 N N . GLU A 1 183 ? -17.906 12.219 -12.016 1 86.81 183 GLU A N 1
ATOM 1409 C CA . GLU A 1 183 ? -18.781 11.992 -13.164 1 86.81 183 GLU A CA 1
ATOM 1410 C C . GLU A 1 183 ? -18.016 12.125 -14.477 1 86.81 183 GLU A C 1
ATOM 1412 O O . GLU A 1 183 ? -18.266 11.375 -15.422 1 86.81 183 GLU A O 1
ATOM 1417 N N . THR A 1 184 ? -17.109 13.039 -14.523 1 85.19 184 THR A N 1
ATOM 1418 C CA . THR A 1 184 ? -16.406 13.352 -15.758 1 85.19 184 THR A CA 1
ATOM 1419 C C . THR A 1 184 ? -15.195 12.438 -15.945 1 85.19 184 THR A C 1
ATOM 1421 O O . THR A 1 184 ? -14.891 12.023 -17.062 1 85.19 184 THR A O 1
ATOM 1424 N N . HIS A 1 185 ? -14.531 12.172 -14.852 1 85.62 185 HIS A N 1
ATOM 1425 C CA . HIS A 1 185 ? -13.242 11.5 -14.992 1 85.62 185 HIS A CA 1
ATOM 1426 C C . HIS A 1 185 ? -13.281 10.109 -14.375 1 85.62 185 HIS A C 1
ATOM 1428 O O . HIS A 1 185 ? -12.281 9.383 -14.414 1 85.62 185 HIS A O 1
ATOM 1434 N N . GLY A 1 186 ? -14.375 9.75 -13.797 1 82.19 186 GLY A N 1
ATOM 1435 C CA . GLY A 1 186 ? -14.5 8.438 -13.195 1 82.19 186 GLY A CA 1
ATOM 1436 C C . GLY A 1 186 ? -14.258 8.438 -11.695 1 82.19 186 GLY A C 1
ATOM 1437 O O . GLY A 1 186 ? -14.055 9.5 -11.102 1 82.19 186 GLY A O 1
ATOM 1438 N N . ARG A 1 187 ? -14.102 7.246 -11.156 1 82.81 187 ARG A N 1
ATOM 1439 C CA . ARG A 1 187 ? -14.039 7.062 -9.711 1 82.81 187 ARG A CA 1
ATOM 1440 C C . ARG A 1 187 ? -12.711 7.57 -9.156 1 82.81 187 ARG A C 1
ATOM 1442 O O . ARG A 1 187 ? -12.656 8.086 -8.039 1 82.81 187 ARG A O 1
ATOM 1449 N N . VAL A 1 188 ? -11.672 7.363 -9.922 1 84.38 188 VAL A N 1
ATOM 1450 C CA . VAL A 1 188 ? -10.352 7.812 -9.5 1 84.38 188 VAL A CA 1
ATOM 1451 C C . VAL A 1 188 ? -9.789 8.797 -10.523 1 84.38 188 VAL A C 1
ATOM 1453 O O . VAL A 1 188 ? -9.023 8.406 -11.406 1 84.38 188 VAL A O 1
ATOM 1456 N N . PRO A 1 189 ? -10.164 10.023 -10.281 1 88.06 189 PRO A N 1
ATOM 1457 C CA . PRO A 1 189 ? -9.688 11.023 -11.242 1 88.06 189 PRO A CA 1
ATOM 1458 C C . PRO A 1 189 ? -8.164 11.164 -11.242 1 88.06 189 PRO A C 1
ATOM 1460 O O . PRO A 1 189 ? -7.531 11.031 -10.195 1 88.06 189 PRO A O 1
ATOM 1463 N N . PRO A 1 190 ? -7.641 11.422 -12.391 1 84.56 190 PRO A N 1
ATOM 1464 C CA . PRO A 1 190 ? -6.191 11.617 -12.461 1 84.56 190 PRO A CA 1
ATOM 1465 C C . PRO A 1 190 ? -5.73 12.875 -11.727 1 84.56 190 PRO A C 1
ATOM 1467 O O . PRO A 1 190 ? -6.543 13.75 -11.43 1 84.56 190 PRO A O 1
ATOM 1470 N N . VAL A 1 191 ? -4.457 13.023 -11.469 1 86.12 191 VAL A N 1
ATOM 1471 C CA . VAL A 1 191 ? -3.852 14.109 -10.703 1 86.12 191 VAL A CA 1
ATOM 1472 C C . VAL A 1 191 ? -4.059 15.43 -11.43 1 86.12 191 VAL A C 1
ATOM 1474 O O . VAL A 1 191 ? -4.348 16.453 -10.797 1 86.12 191 VAL A O 1
ATOM 1477 N N . ASN A 1 192 ? -4.023 15.453 -12.672 1 84.69 192 ASN A N 1
ATOM 1478 C CA . ASN A 1 192 ? -4.172 16.672 -13.461 1 84.69 192 ASN A CA 1
ATOM 1479 C C . ASN A 1 192 ? -5.574 17.266 -13.328 1 84.69 192 ASN A C 1
ATOM 1481 O O . ASN A 1 192 ? -5.742 18.484 -13.297 1 84.69 192 ASN A O 1
ATOM 1485 N N . ALA A 1 193 ? -6.512 16.375 -13.32 1 90.38 193 ALA A N 1
ATOM 1486 C CA . ALA A 1 193 ? -7.887 16.828 -13.133 1 90.38 193 ALA A CA 1
ATOM 1487 C C . ALA A 1 193 ? -8.078 17.453 -11.758 1 90.38 193 ALA A C 1
ATOM 1489 O O . ALA A 1 193 ? -8.742 18.484 -11.617 1 90.38 193 ALA A O 1
ATOM 1490 N N . ARG A 1 194 ? -7.477 16.844 -10.773 1 93.12 194 ARG A N 1
ATOM 1491 C CA . ARG A 1 194 ? -7.566 17.375 -9.422 1 93.12 194 ARG A CA 1
ATOM 1492 C C . ARG A 1 194 ? -6.93 18.766 -9.328 1 93.12 194 ARG A C 1
ATOM 1494 O O . ARG A 1 194 ? -7.488 19.656 -8.703 1 93.12 194 ARG A O 1
ATOM 1501 N N . ILE A 1 195 ? -5.797 18.906 -9.961 1 92.75 195 ILE A N 1
ATOM 1502 C CA . ILE A 1 195 ? -5.098 20.188 -9.992 1 92.75 195 ILE A CA 1
ATOM 1503 C C . ILE A 1 195 ? -5.934 21.219 -10.734 1 92.75 195 ILE A C 1
ATOM 1505 O O . ILE A 1 195 ? -6.031 22.375 -10.312 1 92.75 195 ILE A O 1
ATOM 1509 N N . LEU A 1 196 ? -6.547 20.766 -11.805 1 94.31 196 LEU A N 1
ATOM 1510 C CA . LEU A 1 196 ? -7.367 21.656 -12.617 1 94.31 196 LEU A CA 1
ATOM 1511 C C . LEU A 1 196 ? -8.523 22.219 -11.805 1 94.31 196 LEU A C 1
ATOM 1513 O O . LEU A 1 196 ? -8.781 23.422 -11.859 1 94.31 196 LEU A O 1
ATOM 1517 N N . TYR A 1 197 ? -9.148 21.375 -11.031 1 96.81 197 TYR A N 1
ATOM 1518 C CA . TYR A 1 197 ? -10.266 21.844 -10.211 1 96.81 197 TYR A CA 1
ATOM 1519 C C . TYR A 1 197 ? -9.789 22.766 -9.094 1 96.81 197 TYR A C 1
ATOM 1521 O O . TYR A 1 197 ? -10.422 23.781 -8.805 1 96.81 197 TYR A O 1
ATOM 1529 N N . ALA A 1 198 ? -8.633 22.422 -8.477 1 96.75 198 ALA A N 1
ATOM 1530 C CA . ALA A 1 198 ? -8.078 23.25 -7.414 1 96.75 198 ALA A CA 1
ATOM 1531 C C . ALA A 1 198 ? -7.684 24.625 -7.949 1 96.75 198 ALA A C 1
ATOM 1533 O O . ALA A 1 198 ? -8 25.656 -7.34 1 96.75 198 ALA A O 1
ATOM 1534 N N . LEU A 1 199 ? -7.059 24.609 -9.062 1 95.94 199 LEU A N 1
ATOM 1535 C CA . LEU A 1 199 ? -6.684 25.859 -9.727 1 95.94 199 LEU A CA 1
ATOM 1536 C C . LEU A 1 199 ? -7.918 26.656 -10.133 1 95.94 199 LEU A C 1
ATOM 1538 O O . LEU A 1 199 ? -7.945 27.875 -10 1 95.94 199 LEU A O 1
ATOM 1542 N N . GLY A 1 200 ? -8.898 25.953 -10.57 1 96.94 200 GLY A N 1
ATOM 1543 C CA . GLY A 1 200 ? -10.141 26.594 -10.961 1 96.94 200 GLY A CA 1
ATOM 1544 C C . GLY A 1 200 ? -10.836 27.312 -9.82 1 96.94 200 GLY A C 1
ATOM 1545 O O . GLY A 1 200 ? -11.398 28.391 -10.008 1 96.94 200 GLY A O 1
ATOM 1546 N N . ILE A 1 201 ? -10.773 26.781 -8.641 1 96.44 201 ILE A N 1
ATOM 1547 C CA . ILE A 1 201 ? -11.414 27.359 -7.465 1 96.44 201 ILE A CA 1
ATOM 1548 C C . ILE A 1 201 ? -10.781 28.719 -7.148 1 96.44 201 ILE A C 1
ATOM 1550 O O . ILE A 1 201 ? -11.484 29.719 -6.973 1 96.44 201 ILE A O 1
ATOM 1554 N N . ILE A 1 202 ? -9.422 28.766 -7.137 1 95.31 202 ILE A N 1
ATOM 1555 C CA . ILE A 1 202 ? -8.742 29.984 -6.707 1 95.31 202 ILE A CA 1
ATOM 1556 C C . ILE A 1 202 ? -8.797 31.016 -7.828 1 95.31 202 ILE A C 1
ATOM 1558 O O . ILE A 1 202 ? -8.68 32.219 -7.574 1 95.31 202 ILE A O 1
ATOM 1562 N N . THR A 1 203 ? -8.969 30.562 -9.039 1 95.25 203 THR A N 1
ATOM 1563 C CA . THR A 1 203 ? -9.109 31.5 -10.148 1 95.25 203 THR A CA 1
ATOM 1564 C C . THR A 1 203 ? -10.516 32.094 -10.172 1 95.25 203 THR A C 1
ATOM 1566 O O . THR A 1 203 ? -10.68 33.281 -10.461 1 95.25 203 THR A O 1
ATOM 1569 N N . MET A 1 204 ? -11.484 31.312 -9.867 1 95.06 204 MET A N 1
ATOM 1570 C CA . MET A 1 204 ? -12.867 31.766 -9.805 1 95.06 204 MET A CA 1
ATOM 1571 C C . MET A 1 204 ? -13.102 32.656 -8.578 1 95.06 204 MET A C 1
ATOM 1573 O O . MET A 1 204 ? -13.852 33.625 -8.641 1 95.06 204 MET A O 1
ATOM 1577 N N . PHE A 1 205 ? -12.531 32.219 -7.469 1 95.62 205 PHE A N 1
ATOM 1578 C CA . PHE A 1 205 ? -12.625 32.938 -6.195 1 95.62 205 PHE A CA 1
ATOM 1579 C C . PHE A 1 205 ? -11.242 33.312 -5.684 1 95.62 205 PHE A C 1
ATOM 1581 O O . PHE A 1 205 ? -10.719 32.688 -4.766 1 95.62 205 PHE A O 1
ATOM 1588 N N . PRO A 1 206 ? -10.734 34.406 -6.117 1 93.5 206 PRO A N 1
ATOM 1589 C CA . PRO A 1 206 ? -9.344 34.781 -5.848 1 93.5 206 PRO A CA 1
ATOM 1590 C C . PRO A 1 206 ? -9.055 34.969 -4.359 1 93.5 206 PRO A C 1
ATOM 1592 O O . PRO A 1 206 ? -7.922 34.781 -3.914 1 93.5 206 PRO A O 1
ATOM 1595 N N . ASN A 1 207 ? -10.062 35.344 -3.586 1 94.06 207 ASN A N 1
ATOM 1596 C CA . ASN A 1 207 ? -9.844 35.594 -2.166 1 94.06 207 ASN A CA 1
ATOM 1597 C C . ASN A 1 207 ? -9.664 34.312 -1.386 1 94.06 207 ASN A C 1
ATOM 1599 O O . ASN A 1 207 ? -9.32 34.312 -0.204 1 94.06 207 ASN A O 1
ATOM 1603 N N . LEU A 1 208 ? -9.891 33.188 -2.039 1 94.62 208 LEU A N 1
ATOM 1604 C CA . LEU A 1 208 ? -9.695 31.891 -1.384 1 94.62 208 LEU A CA 1
ATOM 1605 C C . LEU A 1 208 ? -8.266 31.391 -1.562 1 94.62 208 LEU A C 1
ATOM 1607 O O . LEU A 1 208 ? -7.867 30.406 -0.956 1 94.62 208 LEU A O 1
ATOM 1611 N N . ARG A 1 209 ? -7.484 32.094 -2.279 1 94.06 209 ARG A N 1
ATOM 1612 C CA . ARG A 1 209 ? -6.094 31.719 -2.533 1 94.06 209 ARG A CA 1
ATOM 1613 C C . ARG A 1 209 ? -5.234 31.953 -1.293 1 94.06 209 ARG A C 1
ATOM 1615 O O . ARG A 1 209 ? -5.332 33 -0.647 1 94.06 209 ARG A O 1
ATOM 1622 N N . ASP A 1 210 ? -4.48 30.953 -0.957 1 92.94 210 ASP A N 1
ATOM 1623 C CA . ASP A 1 210 ? -3.506 31.109 0.119 1 92.94 210 ASP A CA 1
ATOM 1624 C C . ASP A 1 210 ? -2.248 31.812 -0.38 1 92.94 210 ASP A C 1
ATOM 1626 O O . ASP A 1 210 ? -1.505 31.266 -1.196 1 92.94 210 ASP A O 1
ATOM 1630 N N . PRO A 1 211 ? -1.983 32.969 0.095 1 89 211 PRO A N 1
ATOM 1631 C CA . PRO A 1 211 ? -0.851 33.75 -0.418 1 89 211 PRO A CA 1
ATOM 1632 C C . PRO A 1 211 ? 0.498 33.125 -0.038 1 89 211 PRO A C 1
ATOM 1634 O O . PRO A 1 211 ? 1.507 33.406 -0.696 1 89 211 PRO A O 1
ATOM 1637 N N . GLU A 1 212 ? 0.533 32.344 0.971 1 88.31 212 GLU A N 1
ATOM 1638 C CA . GLU A 1 212 ? 1.816 31.859 1.461 1 88.31 212 GLU A CA 1
ATOM 1639 C C . GLU A 1 212 ? 2.137 30.484 0.88 1 88.31 212 GLU A C 1
ATOM 1641 O O . GLU A 1 212 ? 3.238 29.969 1.074 1 88.31 212 GLU A O 1
ATOM 1646 N N . SER A 1 213 ? 1.17 29.953 0.192 1 87.44 213 SER A N 1
ATOM 1647 C CA . SER A 1 213 ? 1.416 28.672 -0.447 1 87.44 213 SER A CA 1
ATOM 1648 C C . SER A 1 213 ? 2.041 28.844 -1.827 1 87.44 213 SER A C 1
ATOM 1650 O O . SER A 1 213 ? 1.927 29.906 -2.434 1 87.44 213 SER A O 1
ATOM 1652 N N . LYS A 1 214 ? 2.736 27.844 -2.303 1 86.44 214 LYS A N 1
ATOM 1653 C CA . LYS A 1 214 ? 3.469 27.906 -3.564 1 86.44 214 LYS A CA 1
ATOM 1654 C C . LYS A 1 214 ? 2.545 28.281 -4.723 1 86.44 214 LYS A C 1
ATOM 1656 O O . LYS A 1 214 ? 2.834 29.203 -5.484 1 86.44 214 LYS A O 1
ATOM 1661 N N . ASN A 1 215 ? 1.407 27.594 -4.809 1 89.81 215 ASN A N 1
ATOM 1662 C CA . ASN A 1 215 ? 0.478 27.828 -5.91 1 89.81 215 ASN A CA 1
ATOM 1663 C C . ASN A 1 215 ? -0.824 28.453 -5.422 1 89.81 215 ASN A C 1
ATOM 1665 O O . ASN A 1 215 ? -1.61 28.953 -6.223 1 89.81 215 ASN A O 1
ATOM 1669 N N . GLY A 1 216 ? -1.012 28.406 -4.113 1 93.06 216 GLY A N 1
ATOM 1670 C CA . GLY A 1 216 ? -2.15 29.078 -3.506 1 93.06 216 GLY A CA 1
ATOM 1671 C C . GLY A 1 216 ? -3.367 28.188 -3.369 1 93.06 216 GLY A C 1
ATOM 1672 O O . GLY A 1 216 ? -4.336 28.531 -2.695 1 93.06 216 GLY A O 1
ATOM 1673 N N . TYR A 1 217 ? -3.377 27.016 -4.082 1 94.5 217 TYR A N 1
ATOM 1674 C CA . TYR A 1 217 ? -4.562 26.172 -4.047 1 94.5 217 TYR A CA 1
ATOM 1675 C C . TYR A 1 217 ? -4.297 24.891 -3.256 1 94.5 217 TYR A C 1
ATOM 1677 O O . TYR A 1 217 ? -5.105 23.969 -3.27 1 94.5 217 TYR A O 1
ATOM 1685 N N . GLU A 1 218 ? -3.275 24.797 -2.512 1 92.5 218 GLU A N 1
ATOM 1686 C CA . GLU A 1 218 ? -2.82 23.562 -1.876 1 92.5 218 GLU A CA 1
ATOM 1687 C C . GLU A 1 218 ? -3.785 23.125 -0.779 1 92.5 218 GLU A C 1
ATOM 1689 O O . GLU A 1 218 ? -3.809 21.938 -0.405 1 92.5 218 GLU A O 1
ATOM 1694 N N . HIS A 1 219 ? -4.559 24.016 -0.242 1 94.19 219 HIS A N 1
ATOM 1695 C CA . HIS A 1 219 ? -5.523 23.594 0.77 1 94.19 219 HIS A CA 1
ATOM 1696 C C . HIS A 1 219 ? -6.688 22.844 0.141 1 94.19 219 HIS A C 1
ATOM 1698 O O . HIS A 1 219 ? -7.391 22.094 0.826 1 94.19 219 HIS A O 1
ATOM 1704 N N . PHE A 1 220 ? -6.84 23.031 -1.111 1 96.12 220 PHE A N 1
ATOM 1705 C CA . PHE A 1 220 ? -7.844 22.234 -1.824 1 96.12 220 PHE A CA 1
ATOM 1706 C C . PHE A 1 220 ? -7.242 20.938 -2.35 1 96.12 220 PHE A C 1
ATOM 1708 O O . PHE A 1 220 ? -7.855 19.875 -2.234 1 96.12 220 PHE A O 1
ATOM 1715 N N . TYR A 1 221 ? -6.078 21.109 -2.957 1 94.88 221 TYR A N 1
ATOM 1716 C CA . TYR A 1 221 ? -5.383 19.906 -3.385 1 94.88 221 TYR A CA 1
ATOM 1717 C C . TYR A 1 221 ? -3.881 20.141 -3.48 1 94.88 221 TYR A C 1
ATOM 1719 O O . TYR A 1 221 ? -3.428 20.969 -4.285 1 94.88 221 TYR A O 1
ATOM 1727 N N . ASP A 1 222 ? -3.174 19.453 -2.654 1 90.12 222 ASP A N 1
ATOM 1728 C CA . ASP A 1 222 ? -1.716 19.422 -2.695 1 90.12 222 ASP A CA 1
ATOM 1729 C C . ASP A 1 222 ? -1.206 18.125 -3.305 1 90.12 222 ASP A C 1
ATOM 1731 O O . ASP A 1 222 ? -1.268 17.062 -2.67 1 90.12 222 ASP A O 1
ATOM 1735 N N . TYR A 1 223 ? -0.771 18.297 -4.473 1 85.06 223 TYR A N 1
ATOM 1736 C CA . TYR A 1 223 ? -0.385 17.094 -5.195 1 85.06 223 TYR A CA 1
ATOM 1737 C C . TYR A 1 223 ? 0.836 16.438 -4.555 1 85.06 223 TYR A C 1
ATOM 1739 O O . TYR A 1 223 ? 1.051 15.234 -4.699 1 85.06 223 TYR A O 1
ATOM 1747 N N . GLN A 1 224 ? 1.623 17.203 -3.844 1 79.75 224 GLN A N 1
ATOM 1748 C CA . GLN A 1 224 ? 2.826 16.656 -3.221 1 79.75 224 GLN A CA 1
ATOM 1749 C C . GLN A 1 224 ? 2.475 15.789 -2.02 1 79.75 224 GLN A C 1
ATOM 1751 O O . GLN A 1 224 ? 3.002 14.688 -1.873 1 79.75 224 GLN A O 1
ATOM 1756 N N . SER A 1 225 ? 1.582 16.266 -1.263 1 81.06 225 SER A N 1
ATOM 1757 C CA . SER A 1 225 ? 1.212 15.531 -0.06 1 81.06 225 SER A CA 1
ATOM 1758 C C . SER A 1 225 ? -0.022 14.672 -0.3 1 81.06 225 SER A C 1
ATOM 1760 O O . SER A 1 225 ? -0.307 13.758 0.476 1 81.06 225 SER A O 1
ATOM 1762 N N . GLY A 1 226 ? -0.739 14.938 -1.323 1 85.5 226 GLY A N 1
ATOM 1763 C CA . GLY A 1 226 ? -1.974 14.219 -1.593 1 85.5 226 GLY A CA 1
ATOM 1764 C C . GLY A 1 226 ? -3.1 14.586 -0.646 1 85.5 226 GLY A C 1
ATOM 1765 O O . GLY A 1 226 ? -4.027 13.805 -0.441 1 85.5 226 GLY A O 1
ATOM 1766 N N . SER A 1 227 ? -2.953 15.766 -0.09 1 88.06 227 SER A N 1
ATOM 1767 C CA . SER A 1 227 ? -3.941 16.219 0.883 1 88.06 227 SER A CA 1
ATOM 1768 C C . SER A 1 227 ? -4.734 17.406 0.35 1 88.06 227 SER A C 1
ATOM 1770 O O . SER A 1 227 ? -4.434 17.938 -0.726 1 88.06 227 SER A O 1
ATOM 1772 N N . GLY A 1 228 ? -5.789 17.766 1.146 1 93.56 228 GLY A N 1
ATOM 1773 C CA . GLY A 1 228 ? -6.664 18.859 0.746 1 93.56 228 GLY A CA 1
ATOM 1774 C C . GLY A 1 228 ? -8.141 18.5 0.837 1 93.56 228 GLY A C 1
ATOM 1775 O O . GLY A 1 228 ? -8.492 17.328 0.967 1 93.56 228 GLY A O 1
ATOM 1776 N N . TYR A 1 229 ? -8.875 19.5 0.724 1 96 229 TYR A N 1
ATOM 1777 C CA . TYR A 1 229 ? -10.312 19.312 0.878 1 96 229 TYR A CA 1
ATOM 1778 C C . TYR A 1 229 ? -10.867 18.438 -0.241 1 96 229 TYR A C 1
ATOM 1780 O O . TYR A 1 229 ? -11.703 17.562 0.001 1 96 229 TYR A O 1
ATOM 1788 N N . LEU A 1 230 ? -10.383 18.641 -1.422 1 96.25 230 LEU A N 1
ATOM 1789 C CA . LEU A 1 230 ? -10.828 17.828 -2.553 1 96.25 230 LEU A CA 1
ATOM 1790 C C . LEU A 1 230 ? -10.359 16.391 -2.406 1 96.25 230 LEU A C 1
ATOM 1792 O O . LEU A 1 230 ? -11.117 15.453 -2.678 1 96.25 230 LEU A O 1
ATOM 1796 N N . ALA A 1 231 ? -9.148 16.281 -2.018 1 94.12 231 ALA A N 1
ATOM 1797 C CA . ALA A 1 231 ? -8.57 14.953 -1.829 1 94.12 231 ALA A CA 1
ATOM 1798 C C . ALA A 1 231 ? -9.328 14.18 -0.755 1 94.12 231 ALA A C 1
ATOM 1800 O O . ALA A 1 231 ? -9.625 12.992 -0.931 1 94.12 231 ALA A O 1
ATOM 1801 N N . TRP A 1 232 ? -9.641 14.836 0.29 1 92.44 232 TRP A N 1
ATOM 1802 C CA . TRP A 1 232 ? -10.328 14.188 1.398 1 92.44 232 TRP A CA 1
ATOM 1803 C C . TRP A 1 232 ? -11.734 13.75 0.985 1 92.44 232 TRP A C 1
ATOM 1805 O O . TRP A 1 232 ? -12.164 12.648 1.308 1 92.44 232 TRP A O 1
ATOM 1815 N N . ARG A 1 233 ? -12.344 14.625 0.297 1 94.88 233 ARG A N 1
ATOM 1816 C CA . ARG A 1 233 ? -13.688 14.289 -0.164 1 94.88 233 ARG A CA 1
ATOM 1817 C C . ARG A 1 233 ? -13.656 13.148 -1.176 1 94.88 233 ARG A C 1
ATOM 1819 O O . ARG A 1 233 ? -14.516 12.273 -1.154 1 94.88 233 ARG A O 1
ATOM 1826 N N . LEU A 1 234 ? -12.734 13.172 -2.02 1 93.69 234 LEU A N 1
ATOM 1827 C CA . LEU A 1 234 ? -12.578 12.117 -3.016 1 93.69 234 LEU A CA 1
ATOM 1828 C C . LEU A 1 234 ? -12.352 10.766 -2.348 1 93.69 234 LEU A C 1
ATOM 1830 O O . LEU A 1 234 ? -12.93 9.758 -2.764 1 93.69 234 LEU A O 1
ATOM 1834 N N . LYS A 1 235 ? -11.531 10.719 -1.389 1 89.25 235 LYS A N 1
ATOM 1835 C CA . LYS A 1 235 ? -11.266 9.492 -0.647 1 89.25 235 LYS A CA 1
ATOM 1836 C C . LYS A 1 235 ? -12.547 8.961 0.005 1 89.25 235 LYS A C 1
ATOM 1838 O O . LYS A 1 235 ? -12.789 7.754 0.017 1 89.25 235 LYS A O 1
ATOM 1843 N N . THR A 1 236 ? -13.305 9.914 0.502 1 88.62 236 THR A N 1
ATOM 1844 C CA . THR A 1 236 ? -14.562 9.547 1.133 1 88.62 236 THR A CA 1
ATOM 1845 C C . THR A 1 236 ? -15.523 8.938 0.111 1 88.62 236 THR A C 1
ATOM 1847 O O . THR A 1 236 ? -16.156 7.918 0.38 1 88.62 236 THR A O 1
ATOM 1850 N N . VAL A 1 237 ? -15.539 9.484 -1.027 1 88.94 237 VAL A N 1
ATOM 1851 C CA . VAL A 1 237 ? -16.422 9 -2.09 1 88.94 237 VAL A CA 1
ATOM 1852 C C . VAL A 1 237 ? -15.93 7.641 -2.58 1 88.94 237 VAL A C 1
ATOM 1854 O O . VAL A 1 237 ? -16.734 6.742 -2.83 1 88.94 237 VAL A O 1
ATOM 1857 N N . GLN A 1 238 ? -14.695 7.484 -2.721 1 83.81 238 GLN A N 1
ATOM 1858 C CA . GLN A 1 238 ? -14.109 6.23 -3.18 1 83.81 238 GLN A CA 1
ATOM 1859 C C . GLN A 1 238 ? -14.375 5.105 -2.184 1 83.81 238 GLN A C 1
ATOM 1861 O O . GLN A 1 238 ? -14.664 3.973 -2.578 1 83.81 238 GLN A O 1
ATOM 1866 N N . ARG A 1 239 ? -14.258 5.418 -0.944 1 80.62 239 ARG A N 1
ATOM 1867 C CA . ARG A 1 239 ? -14.5 4.438 0.108 1 80.62 239 ARG A CA 1
ATOM 1868 C C . ARG A 1 239 ? -15.953 3.992 0.118 1 80.62 239 ARG A C 1
ATOM 1870 O O . ARG A 1 239 ? -16.25 2.809 0.301 1 80.62 239 ARG A O 1
ATOM 1877 N N . ASN A 1 240 ? -16.703 4.973 -0.117 1 75.44 240 ASN A N 1
ATOM 1878 C CA . ASN A 1 240 ? -18.141 4.695 -0.078 1 75.44 240 ASN A CA 1
ATOM 1879 C C . ASN A 1 240 ? -18.609 3.982 -1.345 1 75.44 240 ASN A C 1
ATOM 1881 O O . ASN A 1 240 ? -19.641 3.316 -1.341 1 75.44 240 ASN A O 1
ATOM 1885 N N . SER A 1 241 ? -17.828 4.191 -2.412 1 68.25 241 SER A N 1
ATOM 1886 C CA . SER A 1 241 ? -18.203 3.562 -3.676 1 68.25 241 SER A CA 1
ATOM 1887 C C . SER A 1 241 ? -17.578 2.184 -3.818 1 68.25 241 SER A C 1
ATOM 1889 O O . SER A 1 241 ? -17.797 1.491 -4.812 1 68.25 241 SER A O 1
ATOM 1891 N N . LYS A 1 242 ? -16.625 1.848 -2.98 1 59.06 242 LYS A N 1
ATOM 1892 C CA . LYS A 1 242 ? -15.984 0.537 -3.061 1 59.06 242 LYS A CA 1
ATOM 1893 C C . LYS A 1 242 ? -17.016 -0.583 -2.988 1 59.06 242 LYS A C 1
ATOM 1895 O O . LYS A 1 242 ? -17.875 -0.586 -2.105 1 59.06 242 LYS A O 1
ATOM 1900 N N . GLU A 1 243 ? -17.312 -1.146 -4.117 1 57.78 243 GLU A N 1
ATOM 1901 C CA . GLU A 1 243 ? -18.188 -2.314 -4.207 1 57.78 243 GLU A CA 1
ATOM 1902 C C . GLU A 1 243 ? -17.766 -3.391 -3.205 1 57.78 243 GLU A C 1
ATOM 1904 O O . GLU A 1 243 ? -16.594 -3.514 -2.875 1 57.78 243 GLU A O 1
ATOM 1909 N N . ASN A 1 244 ? -18.609 -3.842 -2.348 1 51.72 244 ASN A N 1
ATOM 1910 C CA . ASN A 1 244 ? -18.547 -4.871 -1.315 1 51.72 244 ASN A CA 1
ATOM 1911 C C . ASN A 1 244 ? -17.922 -6.156 -1.844 1 51.72 244 ASN A C 1
ATOM 1913 O O . ASN A 1 244 ? -18.578 -7.195 -1.902 1 51.72 244 ASN A O 1
ATOM 1917 N N . PHE A 1 245 ? -17.125 -6.02 -2.881 1 53.44 245 PHE A N 1
ATOM 1918 C CA . PHE A 1 245 ? -16.641 -7.363 -3.17 1 53.44 245 PHE A CA 1
ATOM 1919 C C . PHE A 1 245 ? -15.625 -7.809 -2.121 1 53.44 245 PHE A C 1
ATOM 1921 O O . PHE A 1 245 ? -14.586 -7.172 -1.943 1 53.44 245 PHE A O 1
ATOM 1928 N N . LYS A 1 246 ? -16.141 -8.188 -1.023 1 52.06 246 LYS A N 1
ATOM 1929 C CA . LYS A 1 246 ? -15.266 -8.773 -0.007 1 52.06 246 LYS A CA 1
ATOM 1930 C C . LYS A 1 246 ? -14.258 -9.727 -0.633 1 52.06 246 LYS A C 1
ATOM 1932 O O . LYS A 1 246 ? -14.633 -10.719 -1.262 1 52.06 246 LYS A O 1
ATOM 1937 N N . ARG A 1 247 ? -13.055 -9.266 -0.804 1 59.03 247 ARG A N 1
ATOM 1938 C CA . ARG A 1 247 ? -11.992 -10.18 -1.216 1 59.03 247 ARG A CA 1
ATOM 1939 C C . ARG A 1 247 ? -11.766 -11.258 -0.165 1 59.03 247 ARG A C 1
ATOM 1941 O O . ARG A 1 247 ? -11.484 -10.953 0.995 1 59.03 247 ARG A O 1
ATOM 1948 N N . LEU A 1 248 ? -12.445 -12.281 -0.327 1 54.69 248 LEU A N 1
ATOM 1949 C CA . LEU A 1 248 ? -12.133 -13.375 0.587 1 54.69 248 LEU A CA 1
ATOM 1950 C C . LEU A 1 248 ? -10.695 -13.844 0.405 1 54.69 248 LEU A C 1
ATOM 1952 O O . LEU A 1 248 ? -10.258 -14.094 -0.721 1 54.69 248 LEU A O 1
ATOM 1956 N N . LYS A 1 249 ? -9.875 -13.438 1.325 1 59.12 249 LYS A N 1
ATOM 1957 C CA . LYS A 1 249 ? -8.516 -13.969 1.297 1 59.12 249 LYS A CA 1
ATOM 1958 C C . LYS A 1 249 ? -8.523 -15.484 1.107 1 59.12 249 LYS A C 1
ATOM 1960 O O . LYS A 1 249 ? -9.031 -16.219 1.956 1 59.12 249 LYS A O 1
ATOM 1965 N N . THR A 1 250 ? -8.492 -16.078 -0.098 1 62.59 250 THR A N 1
ATOM 1966 C CA . THR A 1 250 ? -8.445 -17.516 -0.324 1 62.59 250 THR A CA 1
ATOM 1967 C C . THR A 1 250 ? -7.051 -18.062 -0.034 1 62.59 250 THR A C 1
ATOM 1969 O O . THR A 1 250 ? -6.051 -17.5 -0.48 1 62.59 250 THR A O 1
ATOM 1972 N N . THR A 1 251 ? -6.926 -18.891 1.02 1 72.25 251 THR A N 1
ATOM 1973 C CA . THR A 1 251 ? -5.684 -19.594 1.311 1 72.25 251 THR A CA 1
ATOM 1974 C C . THR A 1 251 ? -5.508 -20.781 0.377 1 72.25 251 THR A C 1
ATOM 1976 O O . THR A 1 251 ? -6.363 -21.672 0.33 1 72.25 251 THR A O 1
ATOM 1979 N N . PHE A 1 252 ? -4.574 -20.75 -0.533 1 75.62 252 PHE A N 1
ATOM 1980 C CA . PHE A 1 252 ? -4.312 -21.812 -1.482 1 75.62 252 PHE A CA 1
ATOM 1981 C C . PHE A 1 252 ? -3.354 -22.844 -0.888 1 75.62 252 PHE A C 1
ATOM 1983 O O . PHE A 1 252 ? -2.504 -22.5 -0.062 1 75.62 252 PHE A O 1
ATOM 1990 N N . LEU A 1 253 ? -3.59 -24.078 -1.312 1 78.31 253 LEU A N 1
ATOM 1991 C CA . LEU A 1 253 ? -2.678 -25.172 -0.947 1 78.31 253 LEU A CA 1
ATOM 1992 C C . LEU A 1 253 ? -1.356 -25.031 -1.696 1 78.31 253 LEU A C 1
ATOM 1994 O O . LEU A 1 253 ? -1.332 -24.609 -2.854 1 78.31 253 LEU A O 1
ATOM 1998 N N . GLU A 1 254 ? -0.253 -25.344 -0.993 1 73.31 254 GLU A N 1
ATOM 1999 C CA . GLU A 1 254 ? 1.087 -25.219 -1.559 1 73.31 254 GLU A CA 1
ATOM 2000 C C . GLU A 1 254 ? 1.462 -26.469 -2.361 1 73.31 254 GLU A C 1
ATOM 2002 O O . GLU A 1 254 ? 2.592 -26.953 -2.27 1 73.31 254 GLU A O 1
ATOM 2007 N N . GLY A 1 255 ? 0.566 -27.125 -2.934 1 80.94 255 GLY A N 1
ATOM 2008 C CA . GLY A 1 255 ? 0.912 -28.25 -3.791 1 80.94 255 GLY A CA 1
ATOM 2009 C C . GLY A 1 255 ? 1.305 -29.5 -3.018 1 80.94 255 GLY A C 1
ATOM 2010 O O . GLY A 1 255 ? 0.637 -29.859 -2.049 1 80.94 255 GLY A O 1
ATOM 2011 N N . PRO A 1 256 ? 2.434 -30.109 -3.461 1 88.62 256 PRO A N 1
ATOM 2012 C CA . PRO A 1 256 ? 2.826 -31.391 -2.871 1 88.62 256 PRO A CA 1
ATOM 2013 C C . PRO A 1 256 ? 3.307 -31.266 -1.428 1 88.62 256 PRO A C 1
ATOM 2015 O O . PRO A 1 256 ? 3.277 -32.219 -0.668 1 88.62 256 PRO A O 1
ATOM 2018 N N . LYS A 1 257 ? 3.688 -30.125 -1.005 1 86.38 257 LYS A N 1
ATOM 2019 C CA . LYS A 1 257 ? 4.25 -29.922 0.328 1 86.38 257 LYS A CA 1
ATOM 2020 C C . LYS A 1 257 ? 3.146 -29.797 1.376 1 86.38 257 LYS A C 1
ATOM 2022 O O . LYS A 1 257 ? 3.406 -29.922 2.576 1 86.38 257 LYS A O 1
ATOM 2027 N N . SER A 1 258 ? 1.964 -29.656 0.867 1 86.94 258 SER A N 1
ATOM 2028 C CA . SER A 1 258 ? 0.862 -29.484 1.811 1 86.94 258 SER A CA 1
ATOM 2029 C C . SER A 1 258 ? 0.566 -30.797 2.537 1 86.94 258 SER A C 1
ATOM 2031 O O . SER A 1 258 ? 0.546 -31.859 1.923 1 86.94 258 SER A O 1
ATOM 2033 N N . PRO A 1 259 ? 0.43 -30.672 3.787 1 83.25 259 PRO A N 1
ATOM 2034 C CA . PRO A 1 259 ? 0.096 -31.891 4.523 1 83.25 259 PRO A CA 1
ATOM 2035 C C . PRO A 1 259 ? -1.246 -32.469 4.105 1 83.25 259 PRO A C 1
ATOM 2037 O O . PRO A 1 259 ? -2.197 -31.734 3.842 1 83.25 259 PRO A O 1
ATOM 2040 N N . ARG A 1 260 ? -1.175 -33.75 3.93 1 85.62 260 ARG A N 1
ATOM 2041 C CA . ARG A 1 260 ? -2.385 -34.438 3.48 1 85.62 260 ARG A CA 1
ATOM 2042 C C . ARG A 1 260 ? -2.771 -35.562 4.441 1 85.62 260 ARG A C 1
ATOM 2044 O O . ARG A 1 260 ? -1.913 -36.094 5.129 1 85.62 260 ARG A O 1
ATOM 2051 N N . GLN A 1 261 ? -4.078 -35.75 4.488 1 81.56 261 GLN A N 1
ATOM 2052 C CA . GLN A 1 261 ? -4.566 -36.875 5.285 1 81.56 261 GLN A CA 1
ATOM 2053 C C . GLN A 1 261 ? -4.402 -38.188 4.535 1 81.56 261 GLN A C 1
ATOM 2055 O O . GLN A 1 261 ? -4.641 -38.281 3.328 1 81.56 261 GLN A O 1
ATOM 2060 N N . ILE A 1 262 ? -3.967 -39.156 5.316 1 79.69 262 ILE A N 1
ATOM 2061 C CA . ILE A 1 262 ? -3.777 -40.469 4.742 1 79.69 262 ILE A CA 1
ATOM 2062 C C . ILE A 1 262 ? -5.133 -41.125 4.492 1 79.69 262 ILE A C 1
ATOM 2064 O O . ILE A 1 262 ? -5.977 -41.188 5.391 1 79.69 262 ILE A O 1
ATOM 2068 N N . ARG A 1 263 ? -5.422 -41.5 3.311 1 79.19 263 ARG A N 1
ATOM 2069 C CA . ARG A 1 263 ? -6.695 -42.094 2.93 1 79.19 263 ARG A CA 1
ATOM 2070 C C . ARG A 1 263 ? -6.695 -43.594 3.207 1 79.19 263 ARG A C 1
ATOM 2072 O O . ARG A 1 263 ? -7.75 -44.188 3.434 1 79.19 263 ARG A O 1
ATOM 2079 N N . SER A 1 264 ? -5.543 -44.188 3.336 1 80.06 264 SER A N 1
ATOM 2080 C CA . SER A 1 264 ? -5.461 -45.656 3.467 1 80.06 264 SER A CA 1
ATOM 2081 C C . SER A 1 264 ? -5.918 -46.125 4.848 1 80.06 264 SER A C 1
ATOM 2083 O O . SER A 1 264 ? -5.703 -45.406 5.84 1 80.06 264 SER A O 1
ATOM 2085 N N . SER A 1 265 ? -6.582 -47.312 4.75 1 81 265 SER A N 1
ATOM 2086 C CA . SER A 1 265 ? -7.125 -47.906 5.965 1 81 265 SER A CA 1
ATOM 2087 C C . SER A 1 265 ? -6.105 -48.844 6.621 1 81 265 SER A C 1
ATOM 2089 O O . SER A 1 265 ? -6.383 -49.438 7.668 1 81 265 SER A O 1
ATOM 2091 N N . VAL A 1 266 ? -4.941 -48.844 6.109 1 87.19 266 VAL A N 1
ATOM 2092 C CA . VAL A 1 266 ? -3.928 -49.75 6.648 1 87.19 266 VAL A CA 1
ATOM 2093 C C . VAL A 1 266 ? -3.471 -49.25 8.016 1 87.19 266 VAL A C 1
ATOM 2095 O O . VAL A 1 266 ? -3.195 -48.062 8.195 1 87.19 266 VAL A O 1
ATOM 2098 N N . GLN A 1 267 ? -3.455 -50.219 8.953 1 88.81 267 GLN A N 1
ATOM 2099 C CA . GLN A 1 267 ? -3.025 -49.875 10.305 1 88.81 267 GLN A CA 1
ATOM 2100 C C . GLN A 1 267 ? -1.551 -49.469 10.328 1 88.81 267 GLN A C 1
ATOM 2102 O O . GLN A 1 267 ? -0.708 -50.156 9.75 1 88.81 267 GLN A O 1
ATOM 2107 N N . GLN A 1 268 ? -1.266 -48.406 10.953 1 92 268 GLN A N 1
ATOM 2108 C CA . GLN A 1 268 ? 0.089 -47.875 10.977 1 92 268 GLN A CA 1
ATOM 2109 C C . GLN A 1 268 ? 0.798 -48.219 12.281 1 92 268 GLN A C 1
ATOM 2111 O O . GLN A 1 268 ? 0.173 -48.25 13.344 1 92 268 GLN A O 1
ATOM 2116 N N . LEU A 1 269 ? 2.029 -48.469 12.148 1 91.75 269 LEU A N 1
ATOM 2117 C CA . LEU A 1 269 ? 2.846 -48.812 13.305 1 91.75 269 LEU A CA 1
ATOM 2118 C C . LEU A 1 269 ? 3.488 -47.562 13.906 1 91.75 269 LEU A C 1
ATOM 2120 O O . LEU A 1 269 ? 3.672 -46.562 13.211 1 91.75 269 LEU A O 1
ATOM 2124 N N . SER A 1 270 ? 3.725 -47.656 15.242 1 90 270 SER A N 1
ATOM 2125 C CA . SER A 1 270 ? 4.375 -46.531 15.93 1 90 270 SER A CA 1
ATOM 2126 C C . SER A 1 270 ? 5.402 -47.031 16.938 1 90 270 SER A C 1
ATOM 2128 O O . SER A 1 270 ? 5.43 -48.219 17.266 1 90 270 SER A O 1
ATOM 2130 N N . GLY A 1 271 ? 6.266 -46.25 17.281 1 89.75 271 GLY A N 1
ATOM 2131 C CA . GLY A 1 271 ? 7.219 -46.531 18.344 1 89.75 271 GLY A CA 1
ATOM 2132 C C . GLY A 1 271 ? 8.211 -47.625 17.984 1 89.75 271 GLY A C 1
ATOM 2133 O O . GLY A 1 271 ? 8.82 -47.594 16.922 1 89.75 271 GLY A O 1
ATOM 2134 N N . ASP A 1 272 ? 8.289 -48.625 18.875 1 91.31 272 ASP A N 1
ATOM 2135 C CA . ASP A 1 272 ? 9.266 -49.688 18.75 1 91.31 272 ASP A CA 1
ATOM 2136 C C . ASP A 1 272 ? 8.891 -50.656 17.625 1 91.31 272 ASP A C 1
ATOM 2138 O O . ASP A 1 272 ? 9.766 -51.156 16.922 1 91.31 272 ASP A O 1
ATOM 2142 N N . GLU A 1 273 ? 7.637 -50.844 17.484 1 93.44 273 GLU A N 1
ATOM 2143 C CA . GLU A 1 273 ? 7.176 -51.719 16.406 1 93.44 273 GLU A CA 1
ATOM 2144 C C . GLU A 1 273 ? 7.559 -51.156 15.039 1 93.44 273 GLU A C 1
ATOM 2146 O O . GLU A 1 273 ? 7.91 -51.938 14.133 1 93.44 273 GLU A O 1
ATOM 2151 N N . CYS A 1 274 ? 7.5 -49.875 14.961 1 93.88 274 CYS A N 1
ATOM 2152 C CA . CYS A 1 274 ? 7.883 -49.219 13.711 1 93.88 274 CYS A CA 1
ATOM 2153 C C . CYS A 1 274 ? 9.375 -49.406 13.445 1 93.88 274 CYS A C 1
ATOM 2155 O O . CYS A 1 274 ? 9.773 -49.719 12.328 1 93.88 274 CYS A O 1
ATOM 2157 N N . LYS A 1 275 ? 10.156 -49.312 14.445 1 92.62 275 LYS A N 1
ATOM 2158 C CA . LYS A 1 275 ? 11.602 -49.469 14.312 1 92.62 275 LYS A CA 1
ATOM 2159 C C . LYS A 1 275 ? 11.969 -50.875 13.914 1 92.62 275 LYS A C 1
ATOM 2161 O O . LYS A 1 275 ? 12.859 -51.094 13.094 1 92.62 275 LYS A O 1
ATOM 2166 N N . GLU A 1 276 ? 11.258 -51.719 14.516 1 93.75 276 GLU A N 1
ATOM 2167 C CA . GLU A 1 276 ? 11.492 -53.125 14.188 1 93.75 276 GLU A CA 1
ATOM 2168 C C . GLU A 1 276 ? 11.133 -53.438 12.734 1 93.75 276 GLU A C 1
ATOM 2170 O O . GLU A 1 276 ? 11.867 -54.125 12.039 1 93.75 276 GLU A O 1
ATOM 2175 N N . ALA A 1 277 ? 10.055 -52.938 12.352 1 94.06 277 ALA A N 1
ATOM 2176 C CA . ALA A 1 277 ? 9.625 -53.125 10.961 1 94.06 277 ALA A CA 1
ATOM 2177 C C . ALA A 1 277 ? 10.633 -52.5 9.992 1 94.06 277 ALA A C 1
ATOM 2179 O O . ALA A 1 277 ? 10.945 -53.094 8.961 1 94.06 277 ALA A O 1
ATOM 2180 N N . MET A 1 278 ? 11.148 -51.375 10.312 1 93.19 278 MET A N 1
ATOM 2181 C CA . MET A 1 278 ? 12.141 -50.688 9.484 1 93.19 278 MET A CA 1
ATOM 2182 C C . MET A 1 278 ? 13.422 -51.531 9.391 1 93.19 278 MET A C 1
ATOM 2184 O O . MET A 1 278 ? 14.008 -51.625 8.312 1 93.19 278 MET A O 1
ATOM 2188 N N . SER A 1 279 ? 13.758 -52.125 10.492 1 92 279 SER A N 1
ATOM 2189 C CA . SER A 1 279 ? 14.938 -52.969 10.516 1 92 279 SER A CA 1
ATOM 2190 C C . SER A 1 279 ? 14.734 -54.25 9.68 1 92 279 SER A C 1
ATOM 2192 O O . SER A 1 279 ? 15.617 -54.656 8.93 1 92 279 SER A O 1
ATOM 2194 N N . MET A 1 280 ? 13.625 -54.75 9.805 1 92.44 280 MET A N 1
ATOM 2195 C CA . MET A 1 280 ? 13.297 -55.938 9.039 1 92.44 280 MET A CA 1
ATOM 2196 C C . MET A 1 280 ? 13.32 -55.656 7.543 1 92.44 280 MET A C 1
ATOM 2198 O O . MET A 1 280 ? 13.812 -56.469 6.758 1 92.44 280 MET A O 1
ATOM 2202 N N . MET A 1 281 ? 12.789 -54.562 7.18 1 90.94 281 MET A N 1
ATOM 2203 C CA . MET A 1 281 ? 12.711 -54.188 5.777 1 90.94 281 MET A CA 1
ATOM 2204 C C . MET A 1 281 ? 14.102 -54 5.18 1 90.94 281 MET A C 1
ATOM 2206 O O . MET A 1 281 ? 14.344 -54.375 4.027 1 90.94 281 MET A O 1
ATOM 2210 N N . ARG A 1 282 ? 15 -53.531 5.898 1 89.56 282 ARG A N 1
ATOM 2211 C CA . ARG A 1 282 ? 16.359 -53.25 5.43 1 89.56 282 ARG A CA 1
ATOM 2212 C C . ARG A 1 282 ? 17.094 -54.531 5.09 1 89.56 282 ARG A C 1
ATOM 2214 O O . ARG A 1 282 ? 17.922 -54.562 4.18 1 89.56 282 ARG A O 1
ATOM 2221 N N . HIS A 1 283 ? 16.656 -55.625 5.664 1 89.5 283 HIS A N 1
ATOM 2222 C CA . HIS A 1 283 ? 17.453 -56.844 5.527 1 89.5 283 HIS A CA 1
ATOM 2223 C C . HIS A 1 283 ? 16.672 -57.906 4.777 1 89.5 283 HIS A C 1
ATOM 2225 O O . HIS A 1 283 ? 17.188 -59 4.523 1 89.5 283 HIS A O 1
ATOM 2231 N N . SER A 1 284 ? 15.555 -57.594 4.473 1 91.88 284 SER A N 1
ATOM 2232 C CA . SER A 1 284 ? 14.734 -58.594 3.793 1 91.88 284 SER A CA 1
ATOM 2233 C C . SER A 1 284 ? 15 -58.625 2.291 1 91.88 284 SER A C 1
ATOM 2235 O O . SER A 1 284 ? 15.148 -57.562 1.681 1 91.88 284 SER A O 1
ATOM 2237 N N . ALA A 1 285 ? 15.078 -59.75 1.743 1 88.69 285 ALA A N 1
ATOM 2238 C CA . ALA A 1 285 ? 15.273 -59.875 0.302 1 88.69 285 ALA A CA 1
ATOM 2239 C C . ALA A 1 285 ? 13.938 -60.094 -0.416 1 88.69 285 ALA A C 1
ATOM 2241 O O . ALA A 1 285 ? 13.867 -60 -1.644 1 88.69 285 ALA A O 1
ATOM 2242 N N . ASP A 1 286 ? 12.922 -60.406 0.327 1 91.44 286 ASP A N 1
ATOM 2243 C CA . ASP A 1 286 ? 11.594 -60.625 -0.233 1 91.44 286 ASP A CA 1
ATOM 2244 C C . ASP A 1 286 ? 10.875 -59.312 -0.495 1 91.44 286 ASP A C 1
ATOM 2246 O O . ASP A 1 286 ? 10.562 -58.562 0.44 1 91.44 286 ASP A O 1
ATOM 2250 N N . SER A 1 287 ? 10.57 -59.125 -1.708 1 91.31 287 SER A N 1
ATOM 2251 C CA . SER A 1 287 ? 9.938 -57.875 -2.127 1 91.31 287 SER A CA 1
ATOM 2252 C C . SER A 1 287 ? 8.547 -57.719 -1.515 1 91.31 287 SER A C 1
ATOM 2254 O O . SER A 1 287 ? 8.102 -56.625 -1.237 1 91.31 287 SER A O 1
ATOM 2256 N N . LYS A 1 288 ? 7.875 -58.75 -1.278 1 93.19 288 LYS A N 1
ATOM 2257 C CA . LYS A 1 288 ? 6.535 -58.719 -0.702 1 93.19 288 LYS A CA 1
ATOM 2258 C C . LYS A 1 288 ? 6.578 -58.219 0.746 1 93.19 288 LYS A C 1
ATOM 2260 O O . LYS A 1 288 ? 5.746 -57.406 1.161 1 93.19 288 LYS A O 1
ATOM 2265 N N . VAL A 1 289 ? 7.559 -58.75 1.385 1 93.75 289 VAL A N 1
ATOM 2266 C CA . VAL A 1 289 ? 7.723 -58.375 2.781 1 93.75 289 VAL A CA 1
ATOM 2267 C C . VAL A 1 289 ? 8.109 -56.906 2.859 1 93.75 289 VAL A C 1
ATOM 2269 O O . VAL A 1 289 ? 7.586 -56.156 3.701 1 93.75 289 VAL A O 1
ATOM 2272 N N . VAL A 1 290 ? 8.945 -56.5 1.973 1 95 290 VAL A N 1
ATOM 2273 C CA . VAL A 1 290 ? 9.383 -55.125 1.937 1 95 290 VAL A CA 1
ATOM 2274 C C . VAL A 1 290 ? 8.18 -54.219 1.685 1 95 290 VAL A C 1
ATOM 2276 O O . VAL A 1 290 ? 7.988 -53.219 2.395 1 95 290 VAL A O 1
ATOM 2279 N N . LYS A 1 291 ? 7.355 -54.531 0.753 1 94.88 291 LYS A N 1
ATOM 2280 C CA . LYS A 1 291 ? 6.188 -53.719 0.405 1 94.88 291 LYS A CA 1
ATOM 2281 C C . LYS A 1 291 ? 5.211 -53.625 1.573 1 94.88 291 LYS A C 1
ATOM 2283 O O . LYS A 1 291 ? 4.652 -52.562 1.849 1 94.88 291 LYS A O 1
ATOM 2288 N N . GLU A 1 292 ? 5.09 -54.688 2.223 1 94.31 292 GLU A N 1
ATOM 2289 C CA . GLU A 1 292 ? 4.188 -54.719 3.371 1 94.31 292 GLU A CA 1
ATOM 2290 C C . GLU A 1 292 ? 4.707 -53.844 4.504 1 94.31 292 GLU A C 1
ATOM 2292 O O . GLU A 1 292 ? 3.945 -53.062 5.098 1 94.31 292 GLU A O 1
ATOM 2297 N N . LYS A 1 293 ? 5.961 -54 4.793 1 94.88 293 LYS A N 1
ATOM 2298 C CA . LYS A 1 293 ? 6.543 -53.219 5.871 1 94.88 293 LYS A CA 1
ATOM 2299 C C . LYS A 1 293 ? 6.555 -51.719 5.523 1 94.88 293 LYS A C 1
ATOM 2301 O O . LYS A 1 293 ? 6.391 -50.875 6.398 1 94.88 293 LYS A O 1
ATOM 2306 N N . MET A 1 294 ? 6.75 -51.469 4.266 1 95.31 294 MET A N 1
ATOM 2307 C CA . MET A 1 294 ? 6.691 -50.062 3.803 1 95.31 294 MET A CA 1
ATOM 2308 C C . MET A 1 294 ? 5.293 -49.5 4.004 1 95.31 294 MET A C 1
ATOM 2310 O O . MET A 1 294 ? 5.148 -48.312 4.367 1 95.31 294 MET A O 1
ATOM 2314 N N . MET A 1 295 ? 4.281 -50.281 3.852 1 94.69 295 MET A N 1
ATOM 2315 C CA . MET A 1 295 ? 2.895 -49.844 4.004 1 94.69 295 MET A CA 1
ATOM 2316 C C . MET A 1 295 ? 2.584 -49.531 5.461 1 94.69 295 MET A C 1
ATOM 2318 O O . MET A 1 295 ? 1.955 -48.5 5.758 1 94.69 295 MET A O 1
ATOM 2322 N N . VAL A 1 296 ? 3.096 -50.281 6.324 1 94.62 296 VAL A N 1
ATOM 2323 C CA . VAL A 1 296 ? 2.723 -50.156 7.73 1 94.62 296 VAL A CA 1
ATOM 2324 C C . VAL A 1 296 ? 3.553 -49.062 8.391 1 94.62 296 VAL A C 1
ATOM 2326 O O . VAL A 1 296 ? 3.223 -48.594 9.484 1 94.62 296 VAL A O 1
ATOM 2329 N N . THR A 1 297 ? 4.598 -48.594 7.746 1 94.75 297 THR A N 1
ATOM 2330 C CA . THR A 1 297 ? 5.434 -47.531 8.312 1 94.75 297 THR A CA 1
ATOM 2331 C C . THR A 1 297 ? 5.223 -46.219 7.578 1 94.75 297 THR A C 1
ATOM 2333 O O . THR A 1 297 ? 6.035 -45.281 7.699 1 94.75 297 THR A O 1
ATOM 2336 N N . PHE A 1 298 ? 4.195 -46.156 6.871 1 94.31 298 PHE A N 1
ATOM 2337 C CA . PHE A 1 298 ? 3.916 -45.031 6.004 1 94.31 298 PHE A CA 1
ATOM 2338 C C . PHE A 1 298 ? 3.736 -43.75 6.824 1 94.31 298 PHE A C 1
ATOM 2340 O O . PHE A 1 298 ? 4.297 -42.688 6.492 1 94.31 298 PHE A O 1
ATOM 2347 N N . GLN A 1 299 ? 3.055 -43.781 7.82 1 91.44 299 GLN A N 1
ATOM 2348 C CA . GLN A 1 299 ? 2.773 -42.625 8.641 1 91.44 299 GLN A CA 1
ATOM 2349 C C . GLN A 1 299 ? 4.055 -42.062 9.242 1 91.44 299 GLN A C 1
ATOM 2351 O O . GLN A 1 299 ? 4.223 -40.844 9.312 1 91.44 299 GLN A O 1
ATOM 2356 N N . HIS A 1 300 ? 4.844 -42.938 9.672 1 91.5 300 HIS A N 1
ATOM 2357 C CA . HIS A 1 300 ? 6.125 -42.5 10.219 1 91.5 300 HIS A CA 1
ATOM 2358 C C . HIS A 1 300 ? 6.945 -41.781 9.172 1 91.5 300 HIS A C 1
ATOM 2360 O O . HIS A 1 300 ? 7.543 -40.719 9.469 1 91.5 300 HIS A O 1
ATOM 2366 N N . ARG A 1 301 ? 6.922 -42.25 8.039 1 92.12 301 ARG A N 1
ATOM 2367 C CA . ARG A 1 301 ? 7.652 -41.625 6.938 1 92.12 301 ARG A CA 1
ATOM 2368 C C . ARG A 1 301 ? 7.074 -40.25 6.594 1 92.12 301 ARG A C 1
ATOM 2370 O O . ARG A 1 301 ? 7.82 -39.312 6.375 1 92.12 301 ARG A O 1
ATOM 2377 N N . GLN A 1 302 ? 5.816 -40.125 6.574 1 89.94 302 GLN A N 1
ATOM 2378 C CA . GLN A 1 302 ? 5.164 -38.844 6.285 1 89.94 302 GLN A CA 1
ATOM 2379 C C . GLN A 1 302 ? 5.477 -37.812 7.363 1 89.94 302 GLN A C 1
ATOM 2381 O O . GLN A 1 302 ? 5.672 -36.625 7.062 1 89.94 302 GLN A O 1
ATOM 2386 N N . LYS A 1 303 ? 5.5 -38.25 8.508 1 88.62 303 LYS A N 1
ATOM 2387 C CA . LYS A 1 303 ? 5.855 -37.344 9.602 1 88.62 303 LYS A CA 1
ATOM 2388 C C . LYS A 1 303 ? 7.293 -36.844 9.469 1 88.62 303 LYS A C 1
ATOM 2390 O O . LYS A 1 303 ? 7.59 -35.688 9.742 1 88.62 303 LYS A O 1
ATOM 2395 N N . MET A 1 304 ? 8.102 -37.719 9.07 1 89.31 304 MET A N 1
ATOM 2396 C CA . MET A 1 304 ? 9.508 -37.375 8.859 1 89.31 304 MET A CA 1
ATOM 2397 C C . MET A 1 304 ? 9.656 -36.312 7.785 1 89.31 304 MET A C 1
ATOM 2399 O O . MET A 1 304 ? 10.5 -35.406 7.902 1 89.31 304 MET A O 1
ATOM 2403 N N . LEU A 1 305 ? 8.836 -36.344 6.812 1 90.25 305 LEU A N 1
ATOM 2404 C CA . LEU A 1 305 ? 8.914 -35.438 5.672 1 90.25 305 LEU A CA 1
ATOM 2405 C C . LEU A 1 305 ? 8.391 -34.062 6.035 1 90.25 305 LEU A C 1
ATOM 2407 O O . LEU A 1 305 ? 8.727 -33.062 5.375 1 90.25 305 LEU A O 1
ATOM 2411 N N . GLN A 1 306 ? 7.641 -34.031 6.98 1 85.94 306 GLN A N 1
ATOM 2412 C CA . GLN A 1 306 ? 7.109 -32.75 7.43 1 85.94 306 GLN A CA 1
ATOM 2413 C C . GLN A 1 306 ? 8.148 -31.984 8.242 1 85.94 306 GLN A C 1
ATOM 2415 O O . GLN A 1 306 ? 8.023 -30.781 8.43 1 85.94 306 GLN A O 1
ATOM 2420 N N . ASP A 1 307 ? 9.125 -32.719 8.578 1 83.94 307 ASP A N 1
ATOM 2421 C CA . ASP A 1 307 ? 10.258 -32.094 9.242 1 83.94 307 ASP A CA 1
ATOM 2422 C C . ASP A 1 307 ? 11.352 -31.734 8.242 1 83.94 307 ASP A C 1
ATOM 2424 O O . ASP A 1 307 ? 11.977 -32.625 7.652 1 83.94 307 ASP A O 1
ATOM 2428 N N . PRO A 1 308 ? 11.586 -30.547 8.094 1 80.44 308 PRO A N 1
ATOM 2429 C CA . PRO A 1 308 ? 12.555 -30.125 7.078 1 80.44 308 PRO A CA 1
ATOM 2430 C C . PRO A 1 308 ? 13.945 -30.703 7.32 1 80.44 308 PRO A C 1
ATOM 2432 O O . PRO A 1 308 ? 14.68 -30.969 6.363 1 80.44 308 PRO A O 1
ATOM 2435 N N . ALA A 1 309 ? 14.25 -30.891 8.555 1 78.81 309 ALA A N 1
ATOM 2436 C CA . ALA A 1 309 ? 15.57 -31.406 8.891 1 78.81 309 ALA A CA 1
ATOM 2437 C C . ALA A 1 309 ? 15.695 -32.875 8.508 1 78.81 309 ALA A C 1
ATOM 2439 O O . ALA A 1 309 ? 16.75 -33.344 8.07 1 78.81 309 ALA A O 1
ATOM 2440 N N . ALA A 1 310 ? 14.633 -33.531 8.586 1 82.88 310 ALA A N 1
ATOM 2441 C CA . ALA A 1 310 ? 14.656 -34.969 8.359 1 82.88 310 ALA A CA 1
ATOM 2442 C C . ALA A 1 310 ? 14.273 -35.312 6.918 1 82.88 310 ALA A C 1
ATOM 2444 O O . ALA A 1 310 ? 14.555 -36.406 6.434 1 82.88 310 ALA A O 1
ATOM 2445 N N . ALA A 1 311 ? 13.766 -34.375 6.242 1 83.44 311 ALA A N 1
ATOM 2446 C CA . ALA A 1 311 ? 13.219 -34.625 4.91 1 83.44 311 ALA A CA 1
ATOM 2447 C C . ALA A 1 311 ? 14.32 -34.969 3.922 1 83.44 311 ALA A C 1
ATOM 2449 O O . ALA A 1 311 ? 14.125 -35.844 3.057 1 83.44 311 ALA A O 1
ATOM 2450 N N . SER A 1 312 ? 15.469 -34.469 4.176 1 82.19 312 SER A N 1
ATOM 2451 C CA . SER A 1 312 ? 16.562 -34.719 3.236 1 82.19 312 SER A CA 1
ATOM 2452 C C . SER A 1 312 ? 17.172 -36.094 3.426 1 82.19 312 SER A C 1
ATOM 2454 O O . SER A 1 312 ? 17.844 -36.594 2.527 1 82.19 312 SER A O 1
ATOM 2456 N N . SER A 1 313 ? 16.859 -36.688 4.508 1 87.19 313 SER A N 1
ATOM 2457 C CA . SER A 1 313 ? 17.484 -37.969 4.801 1 87.19 313 SER A 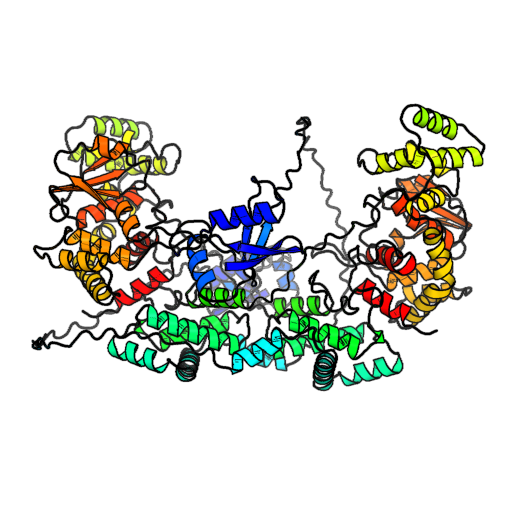CA 1
ATOM 2458 C C . SER A 1 313 ? 16.469 -39.094 4.672 1 87.19 313 SER A C 1
ATOM 2460 O O . SER A 1 313 ? 16.734 -40.219 5.137 1 87.19 313 SER A O 1
ATOM 2462 N N . VAL A 1 314 ? 15.438 -38.875 4.07 1 90.75 314 VAL A N 1
ATOM 2463 C CA . VAL A 1 314 ? 14.367 -39.875 4.016 1 90.75 314 VAL A CA 1
ATOM 2464 C C . VAL A 1 314 ? 14.852 -41.125 3.264 1 90.75 314 VAL A C 1
ATOM 2466 O O . VAL A 1 314 ? 14.562 -42.25 3.66 1 90.75 314 VAL A O 1
ATOM 2469 N N . LEU A 1 315 ? 15.625 -40.938 2.246 1 91.94 315 LEU A N 1
ATOM 2470 C CA . LEU A 1 315 ? 16.094 -42.062 1.435 1 91.94 315 LEU A CA 1
ATOM 2471 C C . LEU A 1 315 ? 17.156 -42.875 2.174 1 91.94 315 LEU A C 1
ATOM 2473 O O . LEU A 1 315 ? 17.391 -44.031 1.851 1 91.94 315 LEU A O 1
ATOM 2477 N N . ASP A 1 316 ? 17.75 -42.219 3.137 1 90.81 316 ASP A N 1
ATOM 2478 C CA . ASP A 1 316 ? 18.688 -42.938 3.984 1 90.81 316 ASP A CA 1
ATOM 2479 C C . ASP A 1 316 ? 17.969 -43.812 5 1 90.81 316 ASP A C 1
ATOM 2481 O O . ASP A 1 316 ? 18.422 -44.906 5.309 1 90.81 316 ASP A O 1
ATOM 2485 N N . HIS A 1 317 ? 16.891 -43.312 5.469 1 91.06 317 HIS A N 1
ATOM 2486 C CA . HIS A 1 317 ? 16.109 -44.031 6.457 1 91.06 317 HIS A CA 1
ATOM 2487 C C . HIS A 1 317 ? 15.266 -45.125 5.801 1 91.06 317 HIS A C 1
ATOM 2489 O O . HIS A 1 317 ? 14.961 -46.156 6.426 1 91.06 317 HIS A O 1
ATOM 2495 N N . PHE A 1 318 ? 14.961 -44.906 4.621 1 94.25 318 PHE A N 1
ATOM 2496 C CA . PHE A 1 318 ? 14.195 -45.875 3.85 1 94.25 318 PHE A CA 1
ATOM 2497 C C . PHE A 1 318 ? 14.898 -46.219 2.537 1 94.25 318 PHE A C 1
ATOM 2499 O O . PHE A 1 318 ? 14.391 -45.875 1.46 1 94.25 318 PHE A O 1
ATOM 2506 N N . PRO A 1 319 ? 15.906 -46.969 2.572 1 93.38 319 PRO A N 1
ATOM 2507 C CA . PRO A 1 319 ? 16.766 -47.188 1.412 1 93.38 319 PRO A CA 1
ATOM 2508 C C . PRO A 1 319 ? 16.141 -48.094 0.364 1 93.38 319 PRO A C 1
ATOM 2510 O O . PRO A 1 319 ? 16.594 -48.156 -0.778 1 93.38 319 PRO A O 1
ATOM 2513 N N . ARG A 1 320 ? 15.102 -48.75 0.701 1 95.06 320 ARG A N 1
ATOM 2514 C CA . ARG A 1 320 ? 14.508 -49.719 -0.212 1 95.06 320 ARG A CA 1
ATOM 2515 C C . ARG A 1 320 ? 13.859 -49.031 -1.405 1 95.06 320 ARG A C 1
ATOM 2517 O O . ARG A 1 320 ? 13.578 -49.688 -2.42 1 95.06 320 ARG A O 1
ATOM 2524 N N . PHE A 1 321 ? 13.617 -47.75 -1.296 1 95.19 321 PHE A N 1
ATOM 2525 C CA . PHE A 1 321 ? 13.164 -47 -2.445 1 95.19 321 PHE A CA 1
ATOM 2526 C C . PHE A 1 321 ? 14.164 -47.094 -3.596 1 95.19 321 PHE A C 1
ATOM 2528 O O . PHE A 1 321 ? 13.781 -47 -4.762 1 95.19 321 PHE A O 1
ATOM 2535 N N . LEU A 1 322 ? 15.398 -47.312 -3.275 1 93.69 322 LEU A N 1
ATOM 2536 C CA . LEU A 1 322 ? 16.484 -47.25 -4.254 1 93.69 322 LEU A CA 1
ATOM 2537 C C . LEU A 1 322 ? 16.641 -48.594 -4.977 1 93.69 322 LEU A C 1
ATOM 2539 O O . LEU A 1 322 ? 17.281 -48.656 -6.023 1 93.69 322 LEU A O 1
ATOM 2543 N N . ASP A 1 323 ? 16.031 -49.625 -4.453 1 93 323 ASP A N 1
ATOM 2544 C CA . ASP A 1 323 ? 16.281 -50.906 -5.078 1 93 323 ASP A CA 1
ATOM 2545 C C . ASP A 1 323 ? 14.977 -51.688 -5.32 1 93 323 ASP A C 1
ATOM 2547 O O . ASP A 1 323 ? 14.969 -52.719 -5.992 1 93 323 ASP A O 1
ATOM 2551 N N . THR A 1 324 ? 13.891 -51.281 -4.727 1 93.38 324 THR A N 1
ATOM 2552 C CA . THR A 1 324 ? 12.602 -51.938 -4.918 1 93.38 324 THR A CA 1
ATOM 2553 C C . THR A 1 324 ? 11.656 -51.062 -5.727 1 93.38 324 THR A C 1
ATOM 2555 O O . THR A 1 324 ? 11.086 -50.094 -5.195 1 93.38 324 THR A O 1
ATOM 2558 N N . PRO A 1 325 ? 11.406 -51.406 -6.957 1 92.62 325 PRO A N 1
ATOM 2559 C CA . PRO A 1 325 ? 10.508 -50.594 -7.777 1 92.62 325 PRO A CA 1
ATOM 2560 C C . PRO A 1 325 ? 9.055 -50.688 -7.324 1 92.62 325 PRO A C 1
ATOM 2562 O O . PRO A 1 325 ? 8.633 -51.719 -6.773 1 92.62 325 PRO A O 1
ATOM 2565 N N . GLY A 1 326 ? 8.32 -49.594 -7.469 1 93.81 326 GLY A N 1
ATOM 2566 C CA . GLY A 1 326 ? 6.887 -49.594 -7.215 1 93.81 326 GLY A CA 1
ATOM 2567 C C . GLY A 1 326 ? 6.516 -49 -5.871 1 93.81 326 GLY A C 1
ATOM 2568 O O . GLY A 1 326 ? 5.332 -48.812 -5.586 1 93.81 326 GLY A O 1
ATOM 2569 N N . LEU A 1 327 ? 7.465 -48.688 -5.082 1 96.19 327 LEU A N 1
ATOM 2570 C CA . LEU A 1 327 ? 7.184 -48.188 -3.738 1 96.19 327 LEU A CA 1
ATOM 2571 C C . LEU A 1 327 ? 6.605 -46.75 -3.793 1 96.19 327 LEU A C 1
ATOM 2573 O O . LEU A 1 327 ? 5.789 -46.375 -2.947 1 96.19 327 LEU A O 1
ATOM 2577 N N . ILE A 1 328 ? 7.02 -46.031 -4.809 1 96.44 328 ILE A N 1
ATOM 2578 C CA . ILE A 1 328 ? 6.48 -44.688 -4.977 1 96.44 328 ILE A CA 1
ATOM 2579 C C . ILE A 1 328 ? 4.984 -44.75 -5.281 1 96.44 328 ILE A C 1
ATOM 2581 O O . ILE A 1 328 ? 4.184 -44.031 -4.672 1 96.44 328 ILE A O 1
ATOM 2585 N N . ASP A 1 329 ? 4.66 -45.594 -6.148 1 96.62 329 ASP A N 1
ATOM 2586 C CA . ASP A 1 329 ? 3.258 -45.781 -6.516 1 96.62 329 ASP A CA 1
ATOM 2587 C C . ASP A 1 329 ? 2.438 -46.25 -5.32 1 96.62 329 ASP A C 1
ATOM 2589 O O . ASP A 1 329 ? 1.313 -45.812 -5.109 1 96.62 329 ASP A O 1
ATOM 2593 N N . GLN A 1 330 ? 3.012 -47.125 -4.566 1 95.44 330 GLN A N 1
ATOM 2594 C CA . GLN A 1 330 ? 2.338 -47.656 -3.379 1 95.44 330 GLN A CA 1
ATOM 2595 C C . GLN A 1 330 ? 2.027 -46.531 -2.391 1 95.44 330 GLN A C 1
ATOM 2597 O O . GLN A 1 330 ? 0.899 -46.406 -1.903 1 95.44 330 GLN A O 1
ATOM 2602 N N . ASP A 1 331 ? 2.994 -45.781 -2.131 1 96 331 ASP A N 1
ATOM 2603 C CA . ASP A 1 331 ? 2.793 -44.656 -1.192 1 96 331 ASP A CA 1
ATOM 2604 C C . ASP A 1 331 ? 1.784 -43.656 -1.736 1 96 331 ASP A C 1
ATOM 2606 O O . ASP A 1 331 ? 0.991 -43.094 -0.979 1 96 331 ASP A O 1
ATOM 2610 N N . PHE A 1 332 ? 1.818 -43.375 -3.018 1 96.69 332 PHE A N 1
ATOM 2611 C CA . PHE A 1 332 ? 0.88 -42.469 -3.639 1 96.69 332 PHE A CA 1
ATOM 2612 C C . PHE A 1 332 ? -0.549 -42.969 -3.525 1 96.69 332 PHE A C 1
ATOM 2614 O O . PHE A 1 332 ? -1.477 -42.188 -3.271 1 96.69 332 PHE A O 1
ATOM 2621 N N . ILE A 1 333 ? -0.698 -44.25 -3.678 1 95.81 333 ILE A N 1
ATOM 2622 C CA . ILE A 1 333 ? -2.01 -44.875 -3.537 1 95.81 333 ILE A CA 1
ATOM 2623 C C . ILE A 1 333 ? -2.502 -44.719 -2.1 1 95.81 333 ILE A C 1
ATOM 2625 O O . ILE A 1 333 ? -3.691 -44.5 -1.864 1 95.81 333 ILE A O 1
ATOM 2629 N N . MET A 1 334 ? -1.589 -44.75 -1.22 1 94.75 334 MET A N 1
ATOM 2630 C CA . MET A 1 334 ? -1.955 -44.562 0.184 1 94.75 334 MET A CA 1
ATOM 2631 C C . MET A 1 334 ? -2.43 -43.156 0.456 1 94.75 334 MET A C 1
ATOM 2633 O O . MET A 1 334 ? -3.287 -42.938 1.313 1 94.75 334 MET A O 1
ATOM 2637 N N . LEU A 1 335 ? -1.934 -42.219 -0.28 1 93.94 335 LEU A N 1
ATOM 2638 C CA . LEU A 1 335 ? -2.268 -40.812 -0.09 1 93.94 335 LEU A CA 1
ATOM 2639 C C . LEU A 1 335 ? -3.582 -40.469 -0.783 1 93.94 335 LEU A C 1
ATOM 2641 O O . LEU A 1 335 ? -4.422 -39.75 -0.215 1 93.94 335 LEU A O 1
ATOM 2645 N N . PHE A 1 336 ? -3.783 -41 -2.09 1 95.12 336 PHE A N 1
ATOM 2646 C CA . PHE A 1 336 ? -4.852 -40.438 -2.91 1 95.12 336 PHE A CA 1
ATOM 2647 C C . PHE A 1 336 ? -5.816 -41.531 -3.354 1 95.12 336 PHE A C 1
ATOM 2649 O O . PHE A 1 336 ? -6.887 -41.25 -3.893 1 95.12 336 PHE A O 1
ATOM 2656 N N . GLY A 1 337 ? -5.434 -42.781 -3.209 1 93.56 337 GLY A N 1
ATOM 2657 C CA . GLY A 1 337 ? -6.277 -43.875 -3.645 1 93.56 337 GLY A CA 1
ATOM 2658 C C . GLY A 1 337 ? -5.902 -44.406 -5.016 1 93.56 337 GLY A C 1
ATOM 2659 O O . GLY A 1 337 ? -5.188 -43.75 -5.77 1 93.56 337 GLY A O 1
ATOM 2660 N N . GLU A 1 338 ? -6.418 -45.531 -5.324 1 94 338 GLU A N 1
ATOM 2661 C CA . GLU A 1 338 ? -6.078 -46.219 -6.562 1 94 338 GLU A CA 1
ATOM 2662 C C . GLU A 1 338 ? -6.672 -45.5 -7.777 1 94 338 GLU A C 1
ATOM 2664 O O . GLU A 1 338 ? -6.047 -45.469 -8.836 1 94 338 GLU A O 1
ATOM 2669 N N . GLU A 1 339 ? -7.785 -45 -7.613 1 94.5 339 GLU A N 1
ATOM 2670 C CA . GLU A 1 339 ? -8.461 -44.312 -8.719 1 94.5 339 GLU A CA 1
ATOM 2671 C C . GLU A 1 339 ? -7.668 -43.125 -9.211 1 94.5 339 GLU A C 1
ATOM 2673 O O . GLU A 1 339 ? -7.438 -42.969 -10.414 1 94.5 339 GLU A O 1
ATOM 2678 N N . VAL A 1 340 ? -7.234 -42.344 -8.305 1 95.69 340 VAL A N 1
ATOM 2679 C CA . VAL A 1 340 ? -6.48 -41.156 -8.641 1 95.69 340 VAL A CA 1
ATOM 2680 C C . VAL A 1 340 ? -5.113 -41.531 -9.203 1 95.69 340 VAL A C 1
ATOM 2682 O O . VAL A 1 340 ? -4.633 -40.938 -10.164 1 95.69 340 VAL A O 1
ATOM 2685 N N . SER A 1 341 ? -4.539 -42.531 -8.656 1 96.25 341 SER A N 1
ATOM 2686 C CA . SER A 1 341 ? -3.205 -42.969 -9.055 1 96.25 341 SER A CA 1
ATOM 2687 C C . SER A 1 341 ? -3.189 -43.438 -10.508 1 96.25 341 SER A C 1
ATOM 2689 O O . SER A 1 341 ? -2.189 -43.25 -11.211 1 96.25 341 SER A O 1
ATOM 2691 N N . GLY A 1 342 ? -4.297 -43.938 -10.969 1 96.38 342 GLY A N 1
ATOM 2692 C CA . GLY A 1 342 ? -4.34 -44.5 -12.32 1 96.38 342 GLY A CA 1
ATOM 2693 C C . GLY A 1 342 ? -4.809 -43.5 -13.352 1 96.38 342 GLY A C 1
ATOM 2694 O O . GLY A 1 342 ? -4.812 -43.781 -14.547 1 96.38 342 GLY A O 1
ATOM 2695 N N . LYS A 1 343 ? -5.094 -42.344 -12.984 1 96.56 343 LYS A N 1
ATOM 2696 C CA . LYS A 1 343 ? -5.738 -41.344 -13.852 1 96.56 343 LYS A CA 1
ATOM 2697 C C . LYS A 1 343 ? -4.805 -40.938 -14.984 1 96.56 343 LYS A C 1
ATOM 2699 O O . LYS A 1 343 ? -5.223 -40.844 -16.141 1 96.56 343 LYS A O 1
ATOM 2704 N N . PHE A 1 344 ? -3.564 -40.688 -14.648 1 97.75 344 PHE A N 1
ATOM 2705 C CA . PHE A 1 344 ? -2.627 -40.219 -15.656 1 97.75 344 PHE A CA 1
ATOM 2706 C C . PHE A 1 344 ? -2.412 -41.25 -16.734 1 97.75 344 PHE A C 1
ATOM 2708 O O . PHE A 1 344 ? -2.463 -40.938 -17.938 1 97.75 344 PHE A O 1
ATOM 2715 N N . LEU A 1 345 ? -2.189 -42.469 -16.344 1 96.81 345 LEU A N 1
ATOM 2716 C CA . LEU A 1 345 ? -1.894 -43.531 -17.281 1 96.81 345 LEU A CA 1
ATOM 2717 C C . LEU A 1 345 ? -3.104 -43.844 -18.156 1 96.81 345 LEU A C 1
ATOM 2719 O O . LEU A 1 345 ? -2.951 -44.25 -19.312 1 96.81 345 LEU A O 1
ATOM 2723 N N . SER A 1 346 ? -4.234 -43.5 -17.625 1 96.19 346 SER A N 1
ATOM 2724 C CA . SER A 1 346 ? -5.457 -43.781 -18.359 1 96.19 346 SER A CA 1
ATOM 2725 C C . SER A 1 346 ? -5.805 -42.625 -19.297 1 96.19 346 SER A C 1
ATOM 2727 O O . SER A 1 346 ? -6.172 -42.812 -20.453 1 96.19 346 SER A O 1
ATOM 2729 N N . LYS A 1 347 ? -5.652 -41.438 -18.875 1 96.12 347 LYS A N 1
ATOM 2730 C CA . LYS A 1 347 ? -6.176 -40.25 -19.562 1 96.12 347 LYS A CA 1
ATOM 2731 C C . LYS A 1 347 ? -5.129 -39.656 -20.5 1 96.12 347 LYS A C 1
ATOM 2733 O O . LYS A 1 347 ? -5.469 -39.125 -21.562 1 96.12 347 LYS A O 1
ATOM 2738 N N . TRP A 1 348 ? -3.854 -39.781 -20.203 1 96.94 348 TRP A N 1
ATOM 2739 C CA . TRP A 1 348 ? -2.82 -39.094 -20.953 1 96.94 348 TRP A CA 1
ATOM 2740 C C . TRP A 1 348 ? -2.697 -39.625 -22.375 1 96.94 348 TRP A C 1
ATOM 2742 O O . TRP A 1 348 ? -2.803 -38.875 -23.344 1 96.94 348 TRP A O 1
ATOM 2752 N N . PRO A 1 349 ? -2.549 -40.938 -22.547 1 94.94 349 PRO A N 1
ATOM 2753 C CA . PRO A 1 349 ? -2.326 -41.469 -23.906 1 94.94 349 PRO A CA 1
ATOM 2754 C C . PRO A 1 349 ? -3.557 -41.312 -24.797 1 94.94 349 PRO A C 1
ATOM 2756 O O . PRO A 1 349 ? -3.426 -41.094 -26 1 94.94 349 PRO A O 1
ATOM 2759 N N . THR A 1 350 ? -4.707 -41.344 -24.203 1 94.44 350 THR A N 1
ATOM 2760 C CA . THR A 1 350 ? -5.922 -41.438 -25 1 94.44 350 THR A CA 1
ATOM 2761 C C . THR A 1 350 ? -6.547 -40.062 -25.188 1 94.44 350 THR A C 1
ATOM 2763 O O . THR A 1 350 ? -7.066 -39.75 -26.266 1 94.44 350 THR A O 1
ATOM 2766 N N . PHE A 1 351 ? -6.461 -39.312 -24.234 1 96.19 351 PHE A N 1
ATOM 2767 C CA . PHE A 1 351 ? -7.219 -38.062 -24.281 1 96.19 351 PHE A CA 1
ATOM 2768 C C . PHE A 1 351 ? -6.285 -36.875 -24.453 1 96.19 351 PHE A C 1
ATOM 2770 O O . PHE A 1 351 ? -6.449 -36.094 -25.391 1 96.19 351 PHE A O 1
ATOM 2777 N N . PHE A 1 352 ? -5.297 -36.688 -23.656 1 97 352 PHE A N 1
ATOM 2778 C CA . PHE A 1 352 ? -4.523 -35.438 -23.594 1 97 352 PHE A CA 1
ATOM 2779 C C . PHE A 1 352 ? -3.432 -35.438 -24.656 1 97 352 PHE A C 1
ATOM 2781 O O . PHE A 1 352 ? -3.207 -34.406 -25.328 1 97 352 PHE A O 1
ATOM 2788 N N . LYS A 1 353 ? -2.713 -36.594 -24.844 1 96.38 353 LYS A N 1
ATOM 2789 C CA . LYS A 1 353 ? -1.59 -36.656 -25.766 1 96.38 353 LYS A CA 1
ATOM 2790 C C . LYS A 1 353 ? -2.012 -36.188 -27.172 1 96.38 353 LYS A C 1
ATOM 2792 O O . LYS A 1 353 ? -1.415 -35.281 -27.75 1 96.38 353 LYS A O 1
ATOM 2797 N N . PRO A 1 354 ? -3.092 -36.75 -27.734 1 95.94 354 PRO A N 1
ATOM 2798 C CA . PRO A 1 354 ? -3.479 -36.312 -29.078 1 95.94 354 PRO A CA 1
ATOM 2799 C C . PRO A 1 354 ? -3.861 -34.844 -29.141 1 95.94 354 PRO A C 1
ATOM 2801 O O . PRO A 1 354 ? -3.607 -34.188 -30.156 1 95.94 354 PRO A O 1
ATOM 2804 N N . ARG A 1 355 ? -4.477 -34.344 -28.141 1 95.44 355 ARG A N 1
ATOM 2805 C CA . ARG A 1 355 ? -4.93 -32.969 -28.109 1 95.44 355 ARG A CA 1
ATOM 2806 C C . ARG A 1 355 ? -3.752 -32 -27.969 1 95.44 355 ARG A C 1
ATOM 2808 O O . ARG A 1 355 ? -3.746 -30.922 -28.562 1 95.44 355 ARG A O 1
ATOM 2815 N N . VAL A 1 356 ? -2.762 -32.375 -27.188 1 96.44 356 VAL A N 1
ATOM 2816 C CA . VAL A 1 356 ? -1.556 -31.578 -27.031 1 96.44 356 VAL A CA 1
ATOM 2817 C C . VAL A 1 356 ? -0.818 -31.484 -28.359 1 96.44 356 VAL A C 1
ATOM 2819 O O . VAL A 1 356 ? -0.375 -30.406 -28.766 1 96.44 356 VAL A O 1
ATOM 2822 N N . VAL A 1 357 ? -0.744 -32.594 -29 1 95.25 357 VAL A N 1
ATOM 2823 C CA . VAL A 1 357 ? -0.061 -32.625 -30.297 1 95.25 357 VAL A CA 1
ATOM 2824 C C . VAL A 1 357 ? -0.795 -31.75 -31.297 1 95.25 357 VAL A C 1
ATOM 2826 O O . VAL A 1 357 ? -0.169 -30.969 -32.031 1 95.25 357 VAL A O 1
ATOM 2829 N N . ALA A 1 358 ? -2.098 -31.828 -31.297 1 93.06 358 ALA A N 1
ATOM 2830 C CA . ALA A 1 358 ? -2.914 -31.031 -32.219 1 93.06 358 ALA A CA 1
ATOM 2831 C C . ALA A 1 358 ? -2.719 -29.531 -31.953 1 93.06 358 ALA A C 1
ATOM 2833 O O . ALA A 1 358 ? -2.615 -28.75 -32.906 1 93.06 358 ALA A O 1
ATOM 2834 N N . GLU A 1 359 ? -2.703 -29.172 -30.703 1 92.56 359 GLU A N 1
ATOM 2835 C CA . GLU A 1 359 ? -2.539 -27.766 -30.344 1 92.56 359 GLU A CA 1
ATOM 2836 C C . GLU A 1 359 ? -1.157 -27.25 -30.734 1 92.56 359 GLU A C 1
ATOM 2838 O O . GLU A 1 359 ? -1.017 -26.109 -31.188 1 92.56 359 GLU A O 1
ATOM 2843 N N . CYS A 1 360 ? -0.17 -28.078 -30.594 1 93.62 360 CYS A N 1
ATOM 2844 C CA . CYS A 1 360 ? 1.203 -27.656 -30.859 1 93.62 360 CYS A CA 1
ATOM 2845 C C . CYS A 1 360 ? 1.457 -27.531 -32.344 1 93.62 360 CYS A C 1
ATOM 2847 O O . CYS A 1 360 ? 2.395 -26.844 -32.781 1 93.62 360 CYS A O 1
ATOM 2849 N N . LYS A 1 361 ? 0.684 -28.172 -33.125 1 89.81 361 LYS A N 1
ATOM 2850 C CA . LYS A 1 361 ? 0.803 -28.031 -34.562 1 89.81 361 LYS A CA 1
ATOM 2851 C C . LYS A 1 361 ? 0.435 -26.625 -35 1 89.81 361 LYS A C 1
ATOM 2853 O O . LYS A 1 361 ? 0.907 -26.156 -36.062 1 89.81 361 LYS A O 1
ATOM 2858 N N . ASN A 1 362 ? -0.39 -25.969 -34.188 1 83.56 362 ASN A N 1
ATOM 2859 C CA . ASN A 1 362 ? -0.858 -24.641 -34.531 1 83.56 362 ASN A CA 1
ATOM 2860 C C . ASN A 1 362 ? 0.066 -23.562 -33.969 1 83.56 362 ASN A C 1
ATOM 2862 O O . ASN A 1 362 ? -0.163 -22.375 -34.188 1 83.56 362 ASN A O 1
ATOM 2866 N N . LEU A 1 363 ? 1.083 -23.984 -33.281 1 86.31 363 LEU A N 1
ATOM 2867 C CA . LEU A 1 363 ? 2.025 -23.031 -32.688 1 86.31 363 LEU A CA 1
ATOM 2868 C C . LEU A 1 363 ? 2.955 -22.484 -33.781 1 86.31 363 LEU A C 1
ATOM 2870 O O . LEU A 1 363 ? 3.195 -23.125 -34.781 1 86.31 363 LEU A O 1
ATOM 2874 N N . PRO A 1 364 ? 3.312 -21.25 -33.531 1 81.25 364 PRO A N 1
ATOM 2875 C CA . PRO A 1 364 ? 4.27 -20.719 -34.5 1 81.25 364 PRO A CA 1
ATOM 2876 C C . PRO A 1 364 ? 5.512 -21.594 -34.656 1 81.25 364 PRO A C 1
ATOM 2878 O O . PRO A 1 364 ? 5.875 -22.312 -33.719 1 81.25 364 PRO A O 1
ATOM 2881 N N . ALA A 1 365 ? 6.156 -21.391 -35.719 1 77.12 365 ALA A N 1
ATOM 2882 C CA . ALA A 1 365 ? 7.27 -22.25 -36.125 1 77.12 365 ALA A CA 1
ATOM 2883 C C . ALA A 1 365 ? 8.438 -22.094 -35.156 1 77.12 365 ALA A C 1
ATOM 2885 O O . ALA A 1 365 ? 8.898 -20.984 -34.875 1 77.12 365 ALA A O 1
ATOM 2886 N N . ASN A 1 366 ? 8.75 -23.047 -34.438 1 85.06 366 ASN A N 1
ATOM 2887 C CA . ASN A 1 366 ? 9.875 -23.203 -33.531 1 85.06 366 ASN A CA 1
ATOM 2888 C C . ASN A 1 366 ? 10.609 -24.516 -33.781 1 85.06 366 ASN A C 1
ATOM 2890 O O . ASN A 1 366 ? 9.984 -25.578 -33.875 1 85.06 366 ASN A O 1
ATOM 2894 N N . ALA A 1 367 ? 11.867 -24.359 -33.969 1 85.25 367 ALA A N 1
ATOM 2895 C CA . ALA A 1 367 ? 12.672 -25.516 -34.344 1 85.25 367 ALA A CA 1
ATOM 2896 C C . ALA A 1 367 ? 12.531 -26.625 -33.312 1 85.25 367 ALA A C 1
ATOM 2898 O O . ALA A 1 367 ? 12.445 -27.812 -33.656 1 85.25 367 ALA A O 1
ATOM 2899 N N . HIS A 1 368 ? 12.469 -26.234 -32.219 1 89.44 368 HIS A N 1
ATOM 2900 C CA . HIS A 1 368 ? 12.391 -27.219 -31.125 1 89.44 368 HIS A CA 1
ATOM 2901 C C . HIS A 1 368 ? 11.039 -27.922 -31.141 1 89.44 368 HIS A C 1
ATOM 2903 O O . HIS A 1 368 ? 10.984 -29.156 -31.016 1 89.44 368 HIS A O 1
ATOM 2909 N N . VAL A 1 369 ? 10.023 -27.234 -31.375 1 92.31 369 VAL A N 1
ATOM 2910 C CA . VAL A 1 369 ? 8.68 -27.797 -31.406 1 92.31 369 VAL A CA 1
ATOM 2911 C C . VAL A 1 369 ? 8.539 -28.734 -32.625 1 92.31 369 VAL A C 1
ATOM 2913 O O . VAL A 1 369 ? 7.953 -29.812 -32.5 1 92.31 369 VAL A O 1
ATOM 2916 N N . SER A 1 370 ? 9.156 -28.312 -33.719 1 91.81 370 SER A N 1
ATOM 2917 C CA . SER A 1 370 ? 9.094 -29.141 -34.906 1 91.81 370 SER A CA 1
ATOM 2918 C C . SER A 1 370 ? 9.789 -30.484 -34.719 1 91.81 370 SER A C 1
ATOM 2920 O O . SER A 1 370 ? 9.297 -31.516 -35.156 1 91.81 370 SER A O 1
ATOM 2922 N N . GLU A 1 371 ? 10.867 -30.391 -34.031 1 91.62 371 GLU A N 1
ATOM 2923 C CA . GLU A 1 371 ? 11.609 -31.609 -33.75 1 91.62 371 GLU A CA 1
ATOM 2924 C C . GLU A 1 371 ? 10.805 -32.531 -32.844 1 91.62 371 GLU A C 1
ATOM 2926 O O . GLU A 1 371 ? 10.781 -33.75 -33.062 1 91.62 371 GLU A O 1
ATOM 2931 N N . LEU A 1 372 ? 10.148 -32.031 -31.953 1 93.62 372 LEU A N 1
ATOM 2932 C CA . LEU A 1 372 ? 9.344 -32.844 -31.031 1 93.62 372 LEU A CA 1
ATOM 2933 C C . LEU A 1 372 ? 8.133 -33.438 -31.734 1 93.62 372 LEU A C 1
ATOM 2935 O O . LEU A 1 372 ? 7.77 -34.562 -31.484 1 93.62 372 LEU A O 1
ATOM 2939 N N . LEU A 1 373 ? 7.543 -32.688 -32.625 1 93.81 373 LEU A N 1
ATOM 2940 C CA . LEU A 1 373 ? 6.387 -33.156 -33.375 1 93.81 373 LEU A CA 1
ATOM 2941 C C . LEU A 1 373 ? 6.777 -34.344 -34.281 1 93.81 373 LEU A C 1
ATOM 2943 O O . LEU A 1 373 ? 6.02 -35.312 -34.406 1 93.81 373 LEU A O 1
ATOM 2947 N N . LEU A 1 374 ? 7.965 -34.219 -34.75 1 92.5 374 LEU A N 1
ATOM 2948 C CA . LEU A 1 374 ? 8.477 -35.312 -35.562 1 92.5 374 LEU A CA 1
ATOM 2949 C C . LEU A 1 374 ? 8.719 -36.562 -34.719 1 92.5 374 LEU A C 1
ATOM 2951 O O . LEU A 1 374 ? 8.453 -37.688 -35.188 1 92.5 374 LEU A O 1
ATOM 2955 N N . SER A 1 375 ? 9.141 -36.375 -33.594 1 93.19 375 SER A N 1
ATOM 2956 C CA . SER A 1 375 ? 9.453 -37.469 -32.688 1 93.19 375 SER A CA 1
ATOM 2957 C C . SER A 1 375 ? 8.188 -38.188 -32.219 1 93.19 375 SER A C 1
ATOM 2959 O O . SER A 1 375 ? 8.188 -39.406 -32.031 1 93.19 375 SER A O 1
ATOM 2961 N N . VAL A 1 376 ? 7.129 -37.469 -32.031 1 92.06 376 VAL A N 1
ATOM 2962 C CA . VAL A 1 376 ? 5.879 -38.062 -31.562 1 92.06 376 VAL A CA 1
ATOM 2963 C C . VAL A 1 376 ? 5.297 -38.969 -32.625 1 92.06 376 VAL A C 1
ATOM 2965 O O . VAL A 1 376 ? 4.656 -40 -32.312 1 92.06 376 VAL A O 1
ATOM 2968 N N . GLN A 1 377 ? 5.48 -38.656 -33.875 1 86.38 377 GLN A N 1
ATOM 2969 C CA . GLN A 1 377 ? 4.969 -39.469 -35 1 86.38 377 GLN A CA 1
ATOM 2970 C C . GLN A 1 377 ? 5.855 -40.688 -35.25 1 86.38 377 GLN A C 1
ATOM 2972 O O . GLN A 1 377 ? 5.598 -41.469 -36.156 1 86.38 377 GLN A O 1
ATOM 2977 N N . ASP A 1 378 ? 6.703 -41 -34.344 1 76.19 378 ASP A N 1
ATOM 2978 C CA . ASP A 1 378 ? 7.613 -42.156 -34.406 1 76.19 378 ASP A CA 1
ATOM 2979 C C . ASP A 1 378 ? 8.344 -42.188 -35.719 1 76.19 378 ASP A C 1
ATOM 2981 O O . ASP A 1 378 ? 8.547 -43.281 -36.281 1 76.19 378 ASP A O 1
ATOM 2985 N N . SER A 1 379 ? 8.602 -41.062 -36.188 1 70.19 379 SER A N 1
ATOM 2986 C CA . SER A 1 379 ? 9.344 -41.031 -37.469 1 70.19 379 SER A CA 1
ATOM 2987 C C . SER A 1 379 ? 10.82 -41.312 -37.219 1 70.19 379 SER A C 1
ATOM 2989 O O . SER A 1 379 ? 11.352 -41.125 -36.125 1 70.19 379 SER A O 1
ATOM 2991 N N . ASP A 1 380 ? 11.375 -42 -38.094 1 69.12 380 ASP A N 1
ATOM 2992 C CA . ASP A 1 380 ? 12.781 -42.375 -38.031 1 69.12 380 ASP A CA 1
ATOM 2993 C C . ASP A 1 380 ? 13.664 -41.156 -37.812 1 69.12 380 ASP A C 1
ATOM 2995 O O . ASP A 1 380 ? 14.781 -41.25 -37.312 1 69.12 380 ASP A O 1
ATOM 2999 N N . ASP A 1 381 ? 13.148 -40.031 -38 1 72 381 ASP A N 1
ATOM 3000 C CA . ASP A 1 381 ? 13.938 -38.812 -37.906 1 72 381 ASP A CA 1
ATOM 3001 C C . ASP A 1 381 ? 13.75 -38.125 -36.562 1 72 381 ASP A C 1
ATOM 3003 O O . ASP A 1 381 ? 14.328 -37.062 -36.312 1 72 381 ASP A O 1
ATOM 3007 N N . GLY A 1 382 ? 13.102 -38.75 -35.688 1 76.25 382 GLY A N 1
ATOM 3008 C CA . GLY A 1 382 ? 12.836 -38.094 -34.438 1 76.25 382 GLY A CA 1
ATOM 3009 C C . GLY A 1 382 ? 14.016 -38.156 -33.469 1 76.25 382 GLY A C 1
ATOM 3010 O O . GLY A 1 382 ? 14.773 -39.125 -33.469 1 76.25 382 GLY A O 1
ATOM 3011 N N . ALA A 1 383 ? 14.219 -37.031 -32.75 1 84.19 383 ALA A N 1
ATOM 3012 C CA . ALA A 1 383 ? 15.359 -36.906 -31.859 1 84.19 383 ALA A CA 1
ATOM 3013 C C . ALA A 1 383 ? 15.016 -37.438 -30.469 1 84.19 383 ALA A C 1
ATOM 3015 O O . ALA A 1 383 ? 15.914 -37.781 -29.688 1 84.19 383 ALA A O 1
ATOM 3016 N N . TRP A 1 384 ? 13.727 -37.594 -30.203 1 90.75 384 TRP A N 1
ATOM 3017 C CA . TRP A 1 384 ? 13.297 -37.938 -28.859 1 90.75 384 TRP A CA 1
ATOM 3018 C C . TRP A 1 384 ? 12.398 -39.188 -28.875 1 90.75 384 TRP A C 1
ATOM 3020 O O . TRP A 1 384 ? 11.836 -39.531 -29.906 1 90.75 384 TRP A O 1
ATOM 3030 N N . ASP A 1 385 ? 12.398 -39.812 -27.734 1 92.25 385 ASP A N 1
ATOM 3031 C CA . ASP A 1 385 ? 11.383 -40.844 -27.5 1 92.25 385 ASP A CA 1
ATOM 3032 C C . ASP A 1 385 ? 9.977 -40.25 -27.672 1 92.25 385 ASP A C 1
ATOM 3034 O O . ASP A 1 385 ? 9.703 -39.125 -27.234 1 92.25 385 ASP A O 1
ATOM 3038 N N . SER A 1 386 ? 9.094 -41 -28.312 1 92.19 386 SER A N 1
ATOM 3039 C CA . SER A 1 386 ? 7.773 -40.5 -28.688 1 92.19 386 SER A CA 1
ATOM 3040 C C . SER A 1 386 ? 6.969 -40.062 -27.453 1 92.19 386 SER A C 1
ATOM 3042 O O . SER A 1 386 ? 6.32 -39.031 -27.469 1 92.19 386 SER A O 1
ATOM 3044 N N . GLU A 1 387 ? 7.016 -40.875 -26.391 1 92.5 387 GLU A N 1
ATOM 3045 C CA . GLU A 1 387 ? 6.238 -40.594 -25.188 1 92.5 387 GLU A CA 1
ATOM 3046 C C . GLU A 1 387 ? 6.785 -39.375 -24.453 1 92.5 387 GLU A C 1
ATOM 3048 O O . GLU A 1 387 ? 6.023 -38.5 -24.016 1 92.5 387 GLU A O 1
ATOM 3053 N N . ILE A 1 388 ? 8.023 -39.25 -24.391 1 94.81 388 ILE A N 1
ATOM 3054 C CA . ILE A 1 388 ? 8.664 -38.125 -23.734 1 94.81 388 ILE A CA 1
ATOM 3055 C C . ILE A 1 388 ? 8.461 -36.844 -24.562 1 94.81 388 ILE A C 1
ATOM 3057 O O . ILE A 1 388 ? 8.234 -35.781 -24.016 1 94.81 388 ILE A O 1
ATOM 3061 N N . ALA A 1 389 ? 8.508 -37 -25.859 1 95.62 389 ALA A N 1
ATOM 3062 C CA . ALA A 1 389 ? 8.32 -35.875 -26.75 1 95.62 389 ALA A CA 1
ATOM 3063 C C . ALA A 1 389 ? 6.957 -35.219 -26.531 1 95.62 389 ALA A C 1
ATOM 3065 O O . ALA A 1 389 ? 6.84 -33.969 -26.531 1 95.62 389 ALA A O 1
ATOM 3066 N N . ALA A 1 390 ? 5.977 -36 -26.344 1 95.88 390 ALA A N 1
ATOM 3067 C CA . ALA A 1 390 ? 4.633 -35.469 -26.109 1 95.88 390 ALA A CA 1
ATOM 3068 C C . ALA A 1 390 ? 4.574 -34.656 -24.812 1 95.88 390 ALA A C 1
ATOM 3070 O O . ALA A 1 390 ? 3.934 -33.594 -24.766 1 95.88 390 ALA A O 1
ATOM 3071 N N . LEU A 1 391 ? 5.219 -35.094 -23.812 1 96.75 391 LEU A N 1
ATOM 3072 C CA . LEU A 1 391 ? 5.277 -34.375 -22.547 1 96.75 391 LEU A CA 1
ATOM 3073 C C . LEU A 1 391 ? 6.027 -33.062 -22.688 1 96.75 391 LEU A C 1
ATOM 3075 O O . LEU A 1 391 ? 5.625 -32.062 -22.109 1 96.75 391 LEU A O 1
ATOM 3079 N N . LEU A 1 392 ? 7.027 -33.125 -23.469 1 96.38 392 LEU A N 1
ATOM 3080 C CA . LEU A 1 392 ? 7.809 -31.922 -23.688 1 96.38 392 LEU A CA 1
ATOM 3081 C C . LEU A 1 392 ? 7.02 -30.906 -24.5 1 96.38 392 LEU A C 1
ATOM 3083 O O . LEU A 1 392 ? 7.191 -29.688 -24.344 1 96.38 392 LEU A O 1
ATOM 3087 N N . LEU A 1 393 ? 6.176 -31.375 -25.391 1 96.5 393 LEU A N 1
ATOM 3088 C CA . LEU A 1 393 ? 5.289 -30.469 -26.125 1 96.5 393 LEU A CA 1
ATOM 3089 C C . LEU A 1 393 ? 4.363 -29.734 -25.172 1 96.5 393 LEU A C 1
ATOM 3091 O O . LEU A 1 393 ? 4.113 -28.531 -25.344 1 96.5 393 LEU A O 1
ATOM 3095 N N . LEU A 1 394 ? 3.859 -30.422 -24.156 1 97.31 394 LEU A N 1
ATOM 3096 C CA . LEU A 1 394 ? 3.029 -29.766 -23.156 1 97.31 394 LEU A CA 1
ATOM 3097 C C . LEU A 1 394 ? 3.801 -28.641 -22.453 1 97.31 394 LEU A C 1
ATOM 3099 O O . LEU A 1 394 ? 3.242 -27.594 -22.172 1 97.31 394 LEU A O 1
ATOM 3103 N N . LEU A 1 395 ? 5.039 -28.875 -22.219 1 96.25 395 LEU A N 1
ATOM 3104 C CA . LEU A 1 395 ? 5.887 -27.875 -21.578 1 96.25 395 LEU A CA 1
ATOM 3105 C C . LEU A 1 395 ? 5.977 -26.609 -22.438 1 96.25 395 LEU A C 1
ATOM 3107 O O . LEU A 1 395 ? 6.074 -25.5 -21.906 1 96.25 395 LEU A O 1
ATOM 3111 N N . HIS A 1 396 ? 5.91 -26.75 -23.719 1 94.38 396 HIS A N 1
ATOM 3112 C CA . HIS A 1 396 ? 5.949 -25.609 -24.625 1 94.38 396 HIS A CA 1
ATOM 3113 C C . HIS A 1 396 ? 4.637 -24.844 -24.594 1 94.38 396 HIS A C 1
ATOM 3115 O O . HIS A 1 396 ? 4.605 -23.641 -24.891 1 94.38 396 HIS A O 1
ATOM 3121 N N . LEU A 1 397 ? 3.572 -25.562 -24.266 1 94.5 397 LEU A N 1
ATOM 3122 C CA . LEU A 1 397 ? 2.289 -24.891 -24.109 1 94.5 397 LEU A CA 1
ATOM 3123 C C . LEU A 1 397 ? 2.227 -24.141 -22.781 1 94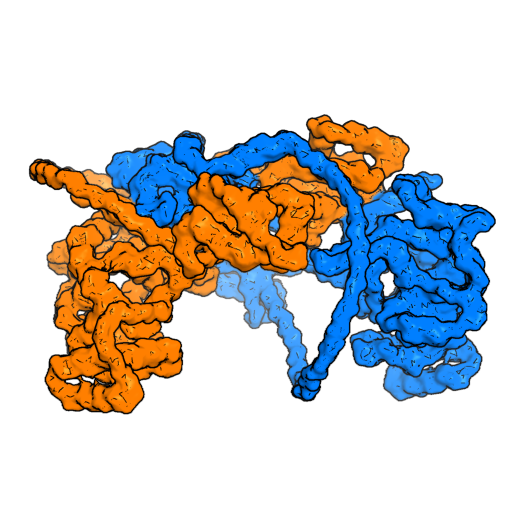.5 397 LEU A C 1
ATOM 3125 O O . LEU A 1 397 ? 1.475 -23.172 -22.656 1 94.5 397 LEU A O 1
ATOM 3129 N N . LEU A 1 398 ? 3 -24.672 -21.812 1 96 398 LEU A N 1
ATOM 3130 C CA . LEU A 1 398 ? 3.053 -24.094 -20.469 1 96 398 LEU A CA 1
ATOM 3131 C C . LEU A 1 398 ? 4.473 -23.656 -20.125 1 96 398 LEU A C 1
ATOM 3133 O O . LEU A 1 398 ? 5.09 -24.203 -19.219 1 96 398 LEU A O 1
ATOM 3137 N N . PRO A 1 399 ? 4.859 -22.609 -20.719 1 90.38 399 PRO A N 1
ATOM 3138 C CA . PRO A 1 399 ? 6.246 -22.188 -20.516 1 90.38 399 PRO A CA 1
ATOM 3139 C C . PRO A 1 399 ? 6.477 -21.578 -19.141 1 90.38 399 PRO A C 1
ATOM 3141 O O . PRO A 1 399 ? 5.52 -21.188 -18.469 1 90.38 399 PRO A O 1
ATOM 3144 N N . PRO A 1 400 ? 7.742 -21.531 -18.781 1 89.44 400 PRO A N 1
ATOM 3145 C CA . PRO A 1 400 ? 8.07 -20.891 -17.516 1 89.44 400 PRO A CA 1
ATOM 3146 C C . PRO A 1 400 ? 7.773 -19.391 -17.5 1 89.44 400 PRO A C 1
ATOM 3148 O O . PRO A 1 400 ? 7.863 -18.734 -18.547 1 89.44 400 PRO A O 1
ATOM 3151 N N . THR A 1 401 ? 7.246 -19.016 -16.391 1 81.06 401 THR A N 1
ATOM 3152 C CA . THR A 1 401 ? 6.938 -17.594 -16.25 1 81.06 401 THR A CA 1
ATOM 3153 C C . THR A 1 401 ? 7.98 -16.906 -15.383 1 81.06 401 THR A C 1
ATOM 3155 O O . THR A 1 401 ? 8.625 -17.531 -14.547 1 81.06 401 THR A O 1
ATOM 3158 N N . CYS A 1 402 ? 8.281 -15.719 -15.727 1 65.12 402 CYS A N 1
ATOM 3159 C CA . CYS A 1 402 ? 9.227 -14.938 -14.938 1 65.12 402 CYS A CA 1
ATOM 3160 C C . CYS A 1 402 ? 8.562 -14.406 -13.672 1 65.12 402 CYS A C 1
ATOM 3162 O O . CYS A 1 402 ? 7.445 -13.891 -13.719 1 65.12 402 CYS A O 1
ATOM 3164 N N . LYS A 1 403 ? 9.062 -15.023 -12.672 1 59.88 403 LYS A N 1
ATOM 3165 C CA . LYS A 1 403 ? 8.594 -14.438 -11.414 1 59.88 403 LYS A CA 1
ATOM 3166 C C . LYS A 1 403 ? 9.375 -13.172 -11.078 1 59.88 403 LYS A C 1
ATOM 3168 O O . LYS A 1 403 ? 10.594 -13.219 -10.906 1 59.88 403 LYS A O 1
ATOM 3173 N N . GLY A 1 404 ? 8.781 -12.016 -11.125 1 55.53 404 GLY A N 1
ATOM 3174 C CA . GLY A 1 404 ? 9.367 -10.781 -10.633 1 55.53 404 GLY A CA 1
ATOM 3175 C C . GLY A 1 404 ? 10.305 -10.117 -11.625 1 55.53 404 GLY A C 1
ATOM 3176 O O . GLY A 1 404 ? 10.609 -10.695 -12.672 1 55.53 404 GLY A O 1
ATOM 3177 N N . ARG A 1 405 ? 10.742 -9.008 -11.484 1 55.03 405 ARG A 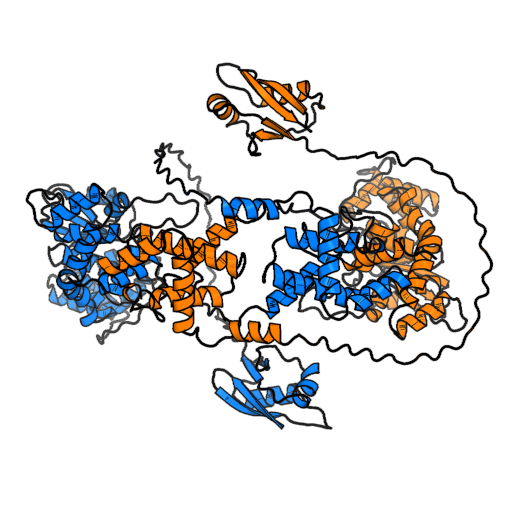N 1
ATOM 3178 C CA . ARG A 1 405 ? 11.586 -8.164 -12.328 1 55.03 405 ARG A CA 1
ATOM 3179 C C . ARG A 1 405 ? 13 -8.711 -12.422 1 55.03 405 ARG A C 1
ATOM 3181 O O . ARG A 1 405 ? 13.68 -8.523 -13.43 1 55.03 405 ARG A O 1
ATOM 3188 N N . LYS A 1 406 ? 13.461 -9.344 -11.469 1 54.91 406 LYS A N 1
ATOM 3189 C CA . LYS A 1 406 ? 14.898 -9.578 -11.367 1 54.91 406 LYS A CA 1
ATOM 3190 C C . LYS A 1 406 ? 15.266 -10.984 -11.836 1 54.91 406 LYS A C 1
ATOM 3192 O O . LYS A 1 406 ? 16.438 -11.32 -11.969 1 54.91 406 LYS A O 1
ATOM 3197 N N . THR A 1 407 ? 14.367 -11.812 -12.094 1 57.59 407 THR A N 1
ATOM 3198 C CA . THR A 1 407 ? 14.812 -13.172 -12.375 1 57.59 407 THR A CA 1
ATOM 3199 C C . THR A 1 407 ? 14.773 -13.453 -13.875 1 57.59 407 THR A C 1
ATOM 3201 O O . THR A 1 407 ? 13.836 -13.039 -14.562 1 57.59 407 THR A O 1
ATOM 3204 N N . SER A 1 408 ? 15.953 -13.695 -14.367 1 62.34 408 SER A N 1
ATOM 3205 C CA . SER A 1 408 ? 16.078 -14.031 -15.781 1 62.34 408 SER A CA 1
ATOM 3206 C C . SER A 1 408 ? 15.078 -15.125 -16.172 1 62.34 408 SER A C 1
ATOM 3208 O O . SER A 1 408 ? 14.852 -16.062 -15.414 1 62.34 408 SER A O 1
ATOM 3210 N N . LYS A 1 409 ? 14.422 -14.789 -17.125 1 70.94 409 LYS A N 1
ATOM 3211 C CA . LYS A 1 409 ? 13.477 -15.758 -17.672 1 70.94 409 LYS A CA 1
ATOM 3212 C C . LYS A 1 409 ? 14.203 -16.984 -18.219 1 70.94 409 LYS A C 1
ATOM 3214 O O . LYS A 1 409 ? 15.172 -16.844 -18.969 1 70.94 409 LYS A O 1
ATOM 3219 N N . ILE A 1 410 ? 13.953 -18.203 -17.672 1 82.69 410 ILE A N 1
ATOM 3220 C CA . ILE A 1 410 ? 14.453 -19.469 -18.203 1 82.69 410 ILE A CA 1
ATOM 3221 C C . ILE A 1 410 ? 13.68 -19.859 -19.453 1 82.69 410 ILE A C 1
ATOM 3223 O O . ILE A 1 410 ? 12.453 -19.734 -19.5 1 82.69 410 ILE A O 1
ATOM 3227 N N . SER A 1 411 ? 14.414 -20.141 -20.5 1 85.88 411 SER A N 1
ATOM 3228 C CA . SER A 1 411 ? 13.766 -20.562 -21.734 1 85.88 411 SER A CA 1
ATOM 3229 C C . SER A 1 411 ? 13.102 -21.922 -21.578 1 85.88 411 SER A C 1
ATOM 3231 O O . SER A 1 411 ? 13.445 -22.688 -20.672 1 85.88 411 SER A O 1
ATOM 3233 N N . THR A 1 412 ? 12.18 -22.188 -22.469 1 89.06 412 THR A N 1
ATOM 3234 C CA . THR A 1 412 ? 11.5 -23.484 -22.438 1 89.06 412 THR A CA 1
ATOM 3235 C C . THR A 1 412 ? 12.484 -24.609 -22.719 1 89.06 412 THR A C 1
ATOM 3237 O O . THR A 1 412 ? 12.375 -25.688 -22.125 1 89.06 412 THR A O 1
ATOM 3240 N N . SER A 1 413 ? 13.453 -24.312 -23.5 1 85.88 413 SER A N 1
ATOM 3241 C CA . SER A 1 413 ? 14.469 -25.328 -23.812 1 85.88 413 SER A CA 1
ATOM 3242 C C . SER A 1 413 ? 15.305 -25.672 -22.594 1 85.88 413 SER A C 1
ATOM 3244 O O . SER A 1 413 ? 15.656 -26.828 -22.375 1 85.88 413 SER A O 1
ATOM 3246 N N . ASP A 1 414 ? 15.531 -24.688 -21.812 1 87.88 414 ASP A N 1
ATOM 3247 C CA . ASP A 1 414 ? 16.281 -24.906 -20.578 1 87.88 414 ASP A CA 1
ATOM 3248 C C . ASP A 1 414 ? 15.422 -25.625 -19.531 1 87.88 414 ASP A C 1
ATOM 3250 O O . ASP A 1 414 ? 15.938 -26.422 -18.75 1 87.88 414 ASP A O 1
ATOM 3254 N N . ALA A 1 415 ? 14.219 -25.359 -19.656 1 91.81 415 ALA A N 1
ATOM 3255 C CA . ALA A 1 415 ? 13.297 -25.984 -18.703 1 91.81 415 ALA A CA 1
ATOM 3256 C C . ALA A 1 415 ? 13.188 -27.484 -18.969 1 91.81 415 ALA A C 1
ATOM 3258 O O . ALA A 1 415 ? 12.945 -28.266 -18.047 1 91.81 415 ALA A O 1
ATOM 3259 N N . VAL A 1 416 ? 13.383 -27.844 -20.203 1 92.69 416 VAL A N 1
ATOM 3260 C CA . VAL A 1 416 ? 13.375 -29.25 -20.578 1 92.69 416 VAL A CA 1
ATOM 3261 C C . VAL A 1 416 ? 14.445 -30 -19.797 1 92.69 416 VAL A C 1
ATOM 3263 O O . VAL A 1 416 ? 14.211 -31.109 -19.297 1 92.69 416 VAL A O 1
ATOM 3266 N N . ASN A 1 417 ? 15.523 -29.344 -19.547 1 89.5 417 ASN A N 1
ATOM 3267 C CA . ASN A 1 417 ? 16.656 -29.953 -18.844 1 89.5 417 ASN A CA 1
ATOM 3268 C C . ASN A 1 417 ? 16.375 -30.094 -17.344 1 89.5 417 ASN A C 1
ATOM 3270 O O . ASN A 1 417 ? 17.062 -30.844 -16.656 1 89.5 417 ASN A O 1
ATOM 3274 N N . LEU A 1 418 ? 15.453 -29.453 -16.953 1 91.69 418 LEU A N 1
ATOM 3275 C CA . LEU A 1 418 ? 15.07 -29.562 -15.547 1 91.69 418 LEU A CA 1
ATOM 3276 C C . LEU A 1 418 ? 14.102 -30.734 -15.336 1 91.69 418 LEU A C 1
ATOM 3278 O O . LEU A 1 418 ? 13.969 -31.234 -14.227 1 91.69 418 LEU A O 1
ATOM 3282 N N . LEU A 1 419 ? 13.414 -31.047 -16.422 1 94.88 419 LEU A N 1
ATOM 3283 C CA . LEU A 1 419 ? 12.414 -32.094 -16.359 1 94.88 419 LEU A CA 1
ATOM 3284 C C . LEU A 1 419 ? 13.023 -33.469 -16.703 1 94.88 419 LEU A C 1
ATOM 3286 O O . LEU A 1 419 ? 12.789 -34.438 -15.992 1 94.88 419 LEU A O 1
ATOM 3290 N N . VAL A 1 420 ? 13.742 -33.5 -17.781 1 94.5 420 VAL A N 1
ATOM 3291 C CA . VAL A 1 420 ? 14.297 -34.75 -18.297 1 94.5 420 VAL A CA 1
ATOM 3292 C C . VAL A 1 420 ? 15.781 -34.562 -18.594 1 94.5 420 VAL A C 1
ATOM 3294 O O . VAL A 1 420 ? 16.188 -33.594 -19.234 1 94.5 420 VAL A O 1
ATOM 3297 N N . LYS A 1 421 ? 16.531 -35.5 -18.109 1 93 421 LYS A N 1
ATOM 3298 C CA . LYS A 1 421 ? 17.953 -35.531 -18.438 1 93 421 LYS A CA 1
ATOM 3299 C C . LYS A 1 421 ? 18.328 -36.875 -19.062 1 93 421 LYS A C 1
ATOM 3301 O O . LYS A 1 421 ? 17.766 -37.906 -18.719 1 93 421 LYS A O 1
ATOM 3306 N N . PHE A 1 422 ? 19.234 -36.781 -20 1 92.75 422 PHE A N 1
ATOM 3307 C CA . PHE A 1 422 ? 19.656 -37.938 -20.75 1 92.75 422 PHE A CA 1
ATOM 3308 C C . PHE A 1 422 ? 21.078 -38.344 -20.391 1 92.75 422 PHE A C 1
ATOM 3310 O O . PHE A 1 422 ? 21.969 -37.469 -20.344 1 92.75 422 PHE A O 1
ATOM 3317 N N . VAL A 1 423 ? 21.234 -39.656 -20.078 1 92.25 423 VAL A N 1
ATOM 3318 C CA . VAL A 1 423 ? 22.547 -40.25 -19.859 1 92.25 423 VAL A CA 1
ATOM 3319 C C . VAL A 1 423 ? 22.781 -41.406 -20.812 1 92.25 423 VAL A C 1
ATOM 3321 O O . VAL A 1 423 ? 21.922 -42.281 -20.938 1 92.25 423 VAL A O 1
ATOM 3324 N N . LYS A 1 424 ? 23.891 -41.375 -21.469 1 91.81 424 LYS A N 1
ATOM 3325 C CA . LYS A 1 424 ? 24.203 -42.438 -22.406 1 91.81 424 LYS A CA 1
ATOM 3326 C C . LYS A 1 424 ? 24.578 -43.719 -21.672 1 91.81 424 LYS A C 1
ATOM 3328 O O . LYS A 1 424 ? 25.188 -43.656 -20.609 1 91.81 424 LYS A O 1
ATOM 3333 N N . VAL A 1 425 ? 24.172 -44.781 -22.406 1 90.38 425 VAL A N 1
ATOM 3334 C CA . VAL A 1 425 ? 24.469 -46.094 -21.828 1 90.38 425 VAL A CA 1
ATOM 3335 C C . VAL A 1 425 ? 25.984 -46.219 -21.609 1 90.38 425 VAL A C 1
ATOM 3337 O O . VAL A 1 425 ? 26.781 -45.875 -22.5 1 90.38 425 VAL A O 1
ATOM 3340 N N . GLY A 1 426 ? 26.484 -46.594 -20.438 1 86.44 426 GLY A N 1
ATOM 3341 C CA . GLY A 1 426 ? 27.891 -46.781 -20.141 1 86.44 426 GLY A CA 1
ATOM 3342 C C . GLY A 1 426 ? 28.469 -45.688 -19.281 1 86.44 426 GLY A C 1
ATOM 3343 O O . GLY A 1 426 ? 29.516 -45.844 -18.672 1 86.44 426 GLY A O 1
ATOM 3344 N N . GLN A 1 427 ? 27.844 -44.594 -19.297 1 87 427 GLN A N 1
ATOM 3345 C CA . GLN A 1 427 ? 28.328 -43.5 -18.453 1 87 427 GLN A CA 1
ATOM 3346 C C . GLN A 1 427 ? 27.922 -43.719 -17 1 87 427 GLN A C 1
ATOM 3348 O O . GLN A 1 427 ? 26.875 -44.281 -16.719 1 87 427 GLN A O 1
ATOM 3353 N N . SER A 1 428 ? 28.797 -43.25 -16.203 1 87.5 428 SER A N 1
ATOM 3354 C CA . SER A 1 428 ? 28.562 -43.438 -14.766 1 87.5 428 SER A CA 1
ATOM 3355 C C . SER A 1 428 ? 27.469 -42.469 -14.281 1 87.5 428 SER A C 1
ATOM 3357 O O . SER A 1 428 ? 27.594 -41.25 -14.383 1 87.5 428 SER A O 1
ATOM 3359 N N . MET A 1 429 ? 26.422 -43.156 -13.766 1 84.75 429 MET A N 1
ATOM 3360 C CA . MET A 1 429 ? 25.312 -42.375 -13.227 1 84.75 429 MET A CA 1
ATOM 3361 C C . MET A 1 429 ? 25.75 -41.562 -12.016 1 84.75 429 MET A C 1
ATOM 3363 O O . MET A 1 429 ? 25.266 -40.438 -11.805 1 84.75 429 MET A O 1
ATOM 3367 N N . GLU A 1 430 ? 26.594 -42.062 -11.234 1 82.12 430 GLU A N 1
ATOM 3368 C CA . GLU A 1 430 ? 27.094 -41.406 -10.031 1 82.12 430 GLU A CA 1
ATOM 3369 C C . GLU A 1 430 ? 27.828 -40.125 -10.367 1 82.12 430 GLU A C 1
ATOM 3371 O O . GLU A 1 430 ? 27.609 -39.094 -9.719 1 82.12 430 GLU A O 1
ATOM 3376 N N . THR A 1 431 ? 28.625 -40.219 -11.336 1 82.94 431 THR A N 1
ATOM 3377 C CA . THR A 1 431 ? 29.391 -39.031 -11.75 1 82.94 431 THR A CA 1
ATOM 3378 C C . THR A 1 431 ? 28.453 -37.969 -12.297 1 82.94 431 THR A C 1
ATOM 3380 O O . THR A 1 431 ? 28.656 -36.781 -12.047 1 82.94 431 THR A O 1
ATOM 3383 N N . PHE A 1 432 ? 27.5 -38.469 -12.883 1 86.69 432 PHE A N 1
ATOM 3384 C CA . PHE A 1 432 ? 26.516 -37.562 -13.461 1 86.69 432 PHE A CA 1
ATOM 3385 C C . PHE A 1 432 ? 25.75 -36.812 -12.367 1 86.69 432 PHE A C 1
ATOM 3387 O O . PHE A 1 432 ? 25.594 -35.594 -12.43 1 86.69 432 PHE A O 1
ATOM 3394 N N . LEU A 1 433 ? 25.359 -37.531 -11.414 1 85.75 433 LEU A N 1
ATOM 3395 C CA . LEU A 1 433 ? 24.531 -36.969 -10.352 1 85.75 433 LEU A CA 1
ATOM 3396 C C . LEU A 1 433 ? 25.328 -36.031 -9.477 1 85.75 433 LEU A C 1
ATOM 3398 O O . LEU A 1 433 ? 24.781 -35.062 -8.922 1 85.75 433 LEU A O 1
ATOM 3402 N N . GLN A 1 434 ? 26.547 -36.281 -9.305 1 79.75 434 GLN A N 1
ATOM 3403 C CA . GLN A 1 434 ? 27.391 -35.406 -8.484 1 79.75 434 GLN A CA 1
ATOM 3404 C C . GLN A 1 434 ? 27.516 -34.031 -9.102 1 79.75 434 GLN A C 1
ATOM 3406 O O . GLN A 1 434 ? 27.656 -33.031 -8.375 1 79.75 434 GLN A O 1
ATOM 3411 N N . ASN A 1 435 ? 27.297 -34 -10.344 1 76.19 435 ASN A N 1
ATOM 3412 C CA . ASN A 1 435 ? 27.438 -32.75 -11.031 1 76.19 435 ASN A CA 1
ATOM 3413 C C . ASN A 1 435 ? 26.109 -32 -11.125 1 76.19 435 ASN A C 1
ATOM 3415 O O . ASN A 1 435 ? 26.062 -30.844 -11.523 1 76.19 435 ASN A O 1
ATOM 3419 N N . THR A 1 436 ? 25.125 -32.781 -10.711 1 74.12 436 THR A N 1
ATOM 3420 C CA . THR A 1 436 ? 23.797 -32.188 -10.828 1 74.12 436 THR A CA 1
ATOM 3421 C C . THR A 1 436 ? 23.359 -31.594 -9.5 1 74.12 436 THR A C 1
ATOM 3423 O O . THR A 1 436 ? 23.531 -32.188 -8.445 1 74.12 436 THR A O 1
ATOM 3426 N N . GLY A 1 437 ? 23.781 -30.453 -8.938 1 59.75 437 GLY A N 1
ATOM 3427 C CA . GLY A 1 437 ? 23.359 -29.781 -7.719 1 59.75 437 GLY A CA 1
ATOM 3428 C C . GLY A 1 437 ? 22 -30.266 -7.227 1 59.75 437 GLY A C 1
ATOM 3429 O O . GLY A 1 437 ? 21.375 -31.125 -7.844 1 59.75 437 GLY A O 1
ATOM 3430 N N . PRO A 1 438 ? 21.812 -29.969 -5.742 1 60.09 438 PRO A N 1
ATOM 3431 C CA . PRO A 1 438 ? 20.562 -30.344 -5.094 1 60.09 438 PRO A CA 1
ATOM 3432 C C . PRO A 1 438 ? 19.328 -29.812 -5.824 1 60.09 438 PRO A C 1
ATOM 3434 O O . PRO A 1 438 ? 19.203 -28.594 -6.016 1 60.09 438 PRO A O 1
ATOM 3437 N N . ILE A 1 439 ? 18.75 -30.766 -6.602 1 67.19 439 ILE A N 1
ATOM 3438 C CA . ILE A 1 439 ? 17.75 -30.297 -7.551 1 67.19 439 ILE A CA 1
ATOM 3439 C C . ILE A 1 439 ? 16.406 -30.969 -7.27 1 67.19 439 ILE A C 1
ATOM 3441 O O . ILE A 1 439 ? 16.359 -31.984 -6.555 1 67.19 439 ILE A O 1
ATOM 3445 N N . GLN A 1 440 ? 15.32 -30.391 -7.441 1 85.5 440 GLN A N 1
ATOM 3446 C CA . GLN A 1 440 ? 13.992 -30.984 -7.547 1 85.5 440 GLN A CA 1
ATOM 3447 C C . GLN A 1 440 ? 14.047 -32.281 -8.359 1 85.5 440 GLN A C 1
ATOM 3449 O O . GLN A 1 440 ? 14.953 -32.469 -9.164 1 85.5 440 GLN A O 1
ATOM 3454 N N . PRO A 1 441 ? 13.18 -33.281 -7.953 1 92.94 441 PRO A N 1
ATOM 3455 C CA . PRO A 1 441 ? 13.141 -34.562 -8.695 1 92.94 441 PRO A CA 1
ATOM 3456 C C . PRO A 1 441 ? 13.016 -34.344 -10.203 1 92.94 441 PRO A C 1
ATOM 3458 O O . PRO A 1 441 ? 12.32 -33.438 -10.648 1 92.94 441 PRO A O 1
ATOM 3461 N N . PHE A 1 442 ? 13.797 -35.125 -10.953 1 94.62 442 PHE A N 1
ATOM 3462 C CA . PHE A 1 442 ? 13.695 -35.094 -12.406 1 94.62 442 PHE A CA 1
ATOM 3463 C C . PHE A 1 442 ? 13.82 -36.5 -12.992 1 94.62 442 PHE A C 1
ATOM 3465 O O . PHE A 1 442 ? 14.172 -37.438 -12.281 1 94.62 442 PHE A O 1
ATOM 3472 N N . LEU A 1 443 ? 13.469 -36.625 -14.188 1 95.56 443 LEU A N 1
ATOM 3473 C CA . LEU A 1 443 ? 13.5 -37.906 -14.875 1 95.56 443 LEU A CA 1
ATOM 3474 C C . LEU A 1 443 ? 14.844 -38.125 -15.555 1 95.56 443 LEU A C 1
ATOM 3476 O O . LEU A 1 443 ? 15.297 -37.281 -16.344 1 95.56 443 LEU A O 1
ATOM 3480 N N . LEU A 1 444 ? 15.469 -39.156 -15.156 1 94.12 444 LEU A N 1
ATOM 3481 C CA . LEU A 1 444 ? 16.734 -39.531 -15.766 1 94.12 444 LEU A CA 1
ATOM 3482 C C . LEU A 1 444 ? 16.516 -40.688 -16.75 1 94.12 444 LEU A C 1
ATOM 3484 O O . LEU A 1 444 ? 16.062 -41.781 -16.359 1 94.12 444 LEU A O 1
ATOM 3488 N N . CYS A 1 445 ? 16.797 -40.438 -17.953 1 94.62 445 CYS A N 1
ATOM 3489 C CA . CYS A 1 445 ? 16.625 -41.406 -19.016 1 94.62 445 CYS A CA 1
ATOM 3490 C C . CYS A 1 445 ? 17.984 -41.938 -19.5 1 94.62 445 CYS A C 1
ATOM 3492 O O . CYS A 1 445 ? 18.859 -41.156 -19.859 1 94.62 445 CYS A O 1
ATOM 3494 N N . VAL A 1 446 ? 18.078 -43.281 -19.453 1 94.25 446 VAL A N 1
ATOM 3495 C CA . VAL A 1 446 ? 19.328 -43.906 -19.891 1 94.25 446 VAL A CA 1
ATOM 3496 C C . VAL A 1 446 ? 19.094 -44.688 -21.188 1 94.25 446 VAL A C 1
ATOM 3498 O O . VAL A 1 446 ? 18.141 -45.469 -21.281 1 94.25 446 VAL A O 1
ATOM 3501 N N . GLY A 1 447 ? 19.875 -44.469 -22.172 1 92.12 447 GLY A N 1
ATOM 3502 C CA . GLY A 1 447 ? 19.766 -45.125 -23.453 1 92.12 447 GLY A CA 1
ATOM 3503 C C . GLY A 1 447 ? 20.922 -44.812 -24.391 1 92.12 447 GLY A C 1
ATOM 3504 O O . GLY A 1 447 ? 21.859 -44.094 -24.016 1 92.12 447 GLY A O 1
ATOM 3505 N N . GLU A 1 448 ? 20.906 -45.406 -25.594 1 91.5 448 GLU A N 1
ATOM 3506 C CA . GLU A 1 448 ? 21.938 -45.125 -26.594 1 91.5 448 GLU A CA 1
ATOM 3507 C C . GLU A 1 448 ? 21.719 -43.781 -27.234 1 91.5 448 GLU A C 1
ATOM 3509 O O . GLU A 1 448 ? 22.672 -43.031 -27.484 1 91.5 448 GLU A O 1
ATOM 3514 N N . ARG A 1 449 ? 20.469 -43.562 -27.516 1 90.69 449 ARG A N 1
ATOM 3515 C CA . ARG A 1 449 ? 20.031 -42.312 -28.094 1 90.69 449 ARG A CA 1
ATOM 3516 C C . ARG A 1 449 ? 18.766 -41.812 -27.422 1 90.69 449 ARG A C 1
ATOM 3518 O O . ARG A 1 449 ? 18.047 -42.562 -26.781 1 90.69 449 ARG A O 1
ATOM 3525 N N . LYS A 1 450 ? 18.531 -40.594 -27.547 1 90.19 450 LYS A N 1
ATOM 3526 C CA . LYS A 1 450 ? 17.359 -39.969 -26.922 1 90.19 450 LYS A CA 1
ATOM 3527 C C . LYS A 1 450 ? 16.078 -40.531 -27.516 1 90.19 450 LYS A C 1
ATOM 3529 O O . LYS A 1 450 ? 15.016 -40.469 -26.891 1 90.19 450 LYS A O 1
ATOM 3534 N N . ARG A 1 451 ? 16.156 -41.094 -28.656 1 87.81 451 ARG A N 1
ATOM 3535 C CA . ARG A 1 451 ? 14.984 -41.625 -29.344 1 87.81 451 ARG A CA 1
ATOM 3536 C C . ARG A 1 451 ? 14.562 -42.969 -28.75 1 87.81 451 ARG A C 1
ATOM 3538 O O . ARG A 1 451 ? 13.406 -43.375 -28.906 1 87.81 451 ARG A O 1
ATOM 3545 N N . CYS A 1 452 ? 15.562 -43.625 -28.141 1 87.62 452 CYS A N 1
ATOM 3546 C CA . CYS A 1 452 ? 15.273 -44.969 -27.625 1 87.62 452 CYS A CA 1
ATOM 3547 C C . CYS A 1 452 ? 15.891 -45.156 -26.234 1 87.62 452 CYS A C 1
ATOM 3549 O O . CYS A 1 452 ? 17.062 -45.469 -26.125 1 87.62 452 CYS A O 1
ATOM 3551 N N . PHE A 1 453 ? 15.055 -45.031 -25.266 1 90.06 453 PHE A N 1
ATOM 3552 C CA . PHE A 1 453 ? 15.516 -45.219 -23.891 1 90.06 453 PHE A CA 1
ATOM 3553 C C . PHE A 1 453 ? 15.312 -46.656 -23.438 1 90.06 453 PHE A C 1
ATOM 3555 O O . PHE A 1 453 ? 14.305 -47.281 -23.766 1 90.06 453 PHE A O 1
ATOM 3562 N N . GLN A 1 454 ? 16.25 -47.094 -22.719 1 90.81 454 GLN A N 1
ATOM 3563 C CA . GLN A 1 454 ? 16.188 -48.438 -22.219 1 90.81 454 GLN A CA 1
ATOM 3564 C C . GLN A 1 454 ? 15.734 -48.5 -20.75 1 90.81 454 GLN A C 1
ATOM 3566 O O . GLN A 1 454 ? 14.945 -49.344 -20.375 1 90.81 454 GLN A O 1
ATOM 3571 N N . ASN A 1 455 ? 16.266 -47.562 -19.984 1 93.5 455 ASN A N 1
ATOM 3572 C CA . ASN A 1 455 ? 15.945 -47.5 -18.562 1 93.5 455 ASN A CA 1
ATOM 3573 C C . ASN A 1 455 ? 15.578 -46.094 -18.125 1 93.5 455 ASN A C 1
ATOM 3575 O O . ASN A 1 455 ? 16.094 -45.125 -18.672 1 93.5 455 ASN A O 1
ATOM 3579 N N . PHE A 1 456 ? 14.688 -46.062 -17.234 1 95.44 456 PHE A N 1
ATOM 3580 C CA . PHE A 1 456 ? 14.258 -44.781 -16.656 1 95.44 456 PHE A CA 1
ATOM 3581 C C . PHE A 1 456 ? 14.484 -44.781 -15.148 1 95.44 456 PHE A C 1
ATOM 3583 O O . PHE A 1 456 ? 14.266 -45.781 -14.477 1 95.44 456 PHE A O 1
ATOM 3590 N N . TYR A 1 457 ? 14.914 -43.594 -14.625 1 94.75 457 TYR A N 1
ATOM 3591 C CA . TYR A 1 457 ? 15.133 -43.375 -13.195 1 94.75 457 TYR A CA 1
ATOM 3592 C C . TYR A 1 457 ? 14.586 -42.031 -12.742 1 94.75 457 TYR A C 1
ATOM 3594 O O . TYR A 1 457 ? 14.461 -41.094 -13.547 1 94.75 457 TYR A O 1
ATOM 3602 N N . ILE A 1 458 ? 14.211 -41.969 -11.508 1 95.44 458 ILE A N 1
ATOM 3603 C CA . ILE A 1 458 ? 13.914 -40.719 -10.867 1 95.44 458 ILE A CA 1
ATOM 3604 C C . ILE A 1 458 ? 15.109 -40.25 -10.031 1 95.44 458 ILE A C 1
ATOM 3606 O O . ILE A 1 458 ? 15.555 -41 -9.141 1 95.44 458 ILE A O 1
ATOM 3610 N N . ALA A 1 459 ? 15.633 -39.156 -10.383 1 93.62 459 ALA A N 1
ATOM 3611 C CA . ALA A 1 459 ? 16.781 -38.625 -9.641 1 93.62 459 ALA A CA 1
ATOM 3612 C C . ALA A 1 459 ? 16.328 -37.625 -8.586 1 93.62 459 ALA A C 1
ATOM 3614 O O . ALA A 1 459 ? 15.57 -36.688 -8.883 1 93.62 459 ALA A O 1
ATOM 3615 N N . MET A 1 460 ? 16.75 -37.812 -7.383 1 89.88 460 MET A N 1
ATOM 3616 C CA . MET A 1 460 ? 16.453 -36.906 -6.27 1 89.88 460 MET A CA 1
ATOM 3617 C C . MET A 1 460 ? 17.547 -37 -5.203 1 89.88 460 MET A C 1
ATOM 3619 O O . MET A 1 460 ? 17.984 -38.094 -4.836 1 89.88 460 MET A O 1
ATOM 3623 N N . ASP A 1 461 ? 17.984 -35.906 -4.719 1 84.5 461 ASP A N 1
ATOM 3624 C CA . ASP A 1 461 ? 18.969 -35.844 -3.652 1 84.5 461 ASP A CA 1
ATOM 3625 C C . ASP A 1 461 ? 20.219 -36.656 -4.008 1 84.5 461 ASP A C 1
ATOM 3627 O O . ASP A 1 461 ? 20.719 -37.406 -3.191 1 84.5 461 ASP A O 1
ATOM 3631 N N . GLN A 1 462 ? 20.562 -36.625 -5.188 1 85.62 462 GLN A N 1
ATOM 3632 C CA . GLN A 1 462 ? 21.766 -37.25 -5.727 1 85.62 462 GLN A CA 1
ATOM 3633 C C . GLN A 1 462 ? 21.672 -38.781 -5.68 1 85.62 462 GLN A C 1
ATOM 3635 O O . GLN A 1 462 ? 22.703 -39.469 -5.602 1 85.62 462 GLN A O 1
ATOM 3640 N N . LYS A 1 463 ? 20.531 -39.188 -5.574 1 89.94 463 LYS A N 1
ATOM 3641 C CA . LYS A 1 463 ? 20.266 -40.625 -5.652 1 89.94 463 LYS A CA 1
ATOM 3642 C C . LYS A 1 463 ? 19.297 -40.938 -6.785 1 89.94 463 LYS A C 1
ATOM 3644 O O . LYS A 1 463 ? 18.594 -40.062 -7.281 1 89.94 463 LYS A O 1
ATOM 3649 N N . VAL A 1 464 ? 19.266 -42.188 -7.211 1 92.5 464 VAL A N 1
ATOM 3650 C CA . VAL A 1 464 ? 18.422 -42.562 -8.328 1 92.5 464 VAL A CA 1
ATOM 3651 C C . VAL A 1 464 ? 17.453 -43.656 -7.883 1 92.5 464 VAL A C 1
ATOM 3653 O O . VAL A 1 464 ? 17.844 -44.594 -7.188 1 92.5 464 VAL A O 1
ATOM 3656 N N . ILE A 1 465 ? 16.25 -43.469 -8.203 1 94.5 465 ILE A N 1
ATOM 3657 C CA . ILE A 1 465 ? 15.195 -44.438 -7.938 1 94.5 465 ILE A CA 1
ATOM 3658 C C . ILE A 1 465 ? 14.758 -45.094 -9.242 1 94.5 465 ILE A C 1
ATOM 3660 O O . ILE A 1 465 ? 14.258 -44.438 -10.141 1 94.5 465 ILE A O 1
ATOM 3664 N N . PRO A 1 466 ? 14.922 -46.406 -9.328 1 94.25 466 PRO A N 1
ATOM 3665 C CA . PRO A 1 466 ? 14.516 -47.062 -10.57 1 94.25 466 PRO A CA 1
ATOM 3666 C C . PRO A 1 466 ? 13 -47.094 -10.766 1 94.25 466 PRO A C 1
ATOM 3668 O O . PRO A 1 466 ? 12.258 -47.312 -9.805 1 94.25 466 PRO A O 1
ATOM 3671 N N . CYS A 1 467 ? 12.625 -46.844 -11.961 1 94.75 467 CYS A N 1
ATOM 3672 C CA . CYS A 1 467 ? 11.195 -46.875 -12.281 1 94.75 467 CYS A CA 1
ATOM 3673 C C . CYS A 1 467 ? 10.734 -48.312 -12.484 1 94.75 467 CYS A C 1
ATOM 3675 O O . CYS A 1 467 ? 11.516 -49.188 -12.891 1 94.75 467 CYS A O 1
ATOM 3677 N N . SER A 1 468 ? 9.469 -48.594 -12.195 1 90.38 468 SER A N 1
ATOM 3678 C CA . SER A 1 468 ? 8.898 -49.938 -12.32 1 90.38 468 SER A CA 1
ATOM 3679 C C . SER A 1 468 ? 8.703 -50.312 -13.781 1 90.38 468 SER A C 1
ATOM 3681 O O . SER A 1 468 ? 9.039 -51.438 -14.195 1 90.38 468 SER A O 1
ATOM 3683 N N . THR A 1 469 ? 8.078 -49.406 -14.477 1 85.38 469 THR A N 1
ATOM 3684 C CA . THR A 1 469 ? 7.828 -49.625 -15.891 1 85.38 469 THR A CA 1
ATOM 3685 C C . THR A 1 469 ? 8.773 -48.781 -16.75 1 85.38 469 THR A C 1
ATOM 3687 O O . THR A 1 469 ? 9.07 -47.656 -16.422 1 85.38 469 THR A O 1
ATOM 3690 N N . GLN A 1 470 ? 9.195 -49.438 -17.766 1 84.81 470 GLN A N 1
ATOM 3691 C CA . GLN A 1 470 ? 10.234 -48.781 -18.547 1 84.81 470 GLN A CA 1
ATOM 3692 C C . GLN A 1 470 ? 9.648 -48.156 -19.812 1 84.81 470 GLN A C 1
ATOM 3694 O O . GLN A 1 470 ? 10.117 -48.406 -20.922 1 84.81 470 GLN A O 1
ATOM 3699 N N . THR A 1 471 ? 8.602 -47.406 -19.641 1 91.69 471 THR A N 1
ATOM 3700 C CA . THR A 1 471 ? 8.055 -46.531 -20.672 1 91.69 471 THR A CA 1
ATOM 3701 C C . THR A 1 471 ? 8.109 -45.062 -20.219 1 91.69 471 THR A C 1
ATOM 3703 O O . THR A 1 471 ? 8.078 -44.781 -19.016 1 91.69 471 THR A O 1
ATOM 3706 N N . GLY A 1 472 ? 8.234 -44.312 -21.156 1 93 472 GLY A N 1
ATOM 3707 C CA . GLY A 1 472 ? 8.344 -42.875 -20.844 1 93 472 GLY A CA 1
ATOM 3708 C C . GLY A 1 472 ? 7.16 -42.344 -20.062 1 93 472 GLY A C 1
ATOM 3709 O O . GLY A 1 472 ? 7.332 -41.594 -19.125 1 93 472 GLY A O 1
ATOM 3710 N N . VAL A 1 473 ? 5.977 -42.75 -20.375 1 95.38 473 VAL A N 1
ATOM 3711 C CA . VAL A 1 473 ? 4.754 -42.281 -19.734 1 95.38 473 VAL A CA 1
ATOM 3712 C C . VAL A 1 473 ? 4.691 -42.781 -18.297 1 95.38 473 VAL A C 1
ATOM 3714 O O . VAL A 1 473 ? 4.363 -42.031 -17.391 1 95.38 473 VAL A O 1
ATOM 3717 N N . ALA A 1 474 ? 4.988 -44 -18.141 1 95.94 474 ALA A N 1
ATOM 3718 C CA . ALA A 1 474 ? 4.961 -44.594 -16.812 1 95.94 474 ALA A CA 1
ATOM 3719 C C . ALA A 1 474 ? 6.035 -44 -15.914 1 95.94 474 ALA A C 1
ATOM 3721 O O . ALA A 1 474 ? 5.809 -43.781 -14.719 1 95.94 474 ALA A O 1
ATOM 3722 N N . ALA A 1 475 ? 7.18 -43.75 -16.516 1 96.69 475 ALA A N 1
ATOM 3723 C CA . ALA A 1 475 ? 8.266 -43.125 -15.75 1 96.69 475 ALA A CA 1
ATOM 3724 C C . ALA A 1 475 ? 7.887 -41.719 -15.289 1 96.69 475 ALA A C 1
ATOM 3726 O O . ALA A 1 475 ? 8.156 -41.344 -14.148 1 96.69 475 ALA A O 1
ATOM 3727 N N . PHE A 1 476 ? 7.293 -41.031 -16.172 1 97.56 476 PHE A N 1
ATOM 3728 C CA . PHE A 1 476 ? 6.859 -39.688 -15.805 1 97.56 476 PHE A CA 1
ATOM 3729 C C . PHE A 1 476 ? 5.797 -39.719 -14.711 1 97.56 476 PHE A C 1
ATOM 3731 O O . PHE A 1 476 ? 5.793 -38.906 -13.805 1 97.56 476 PHE A O 1
ATOM 3738 N N . ASP A 1 477 ? 4.887 -40.594 -14.852 1 98.06 477 ASP A N 1
ATOM 3739 C CA . ASP A 1 477 ? 3.869 -40.812 -13.828 1 98.06 477 ASP A CA 1
ATOM 3740 C C . ASP A 1 477 ? 4.508 -41 -12.453 1 98.06 477 ASP A C 1
ATOM 3742 O O . ASP A 1 477 ? 4.062 -40.375 -11.469 1 98.06 477 ASP A O 1
ATOM 3746 N N . GLU A 1 478 ? 5.52 -41.75 -12.422 1 97.5 478 GLU A N 1
ATOM 3747 C CA . GLU A 1 478 ? 6.223 -42 -11.164 1 97.5 478 GLU A CA 1
ATOM 3748 C C . GLU A 1 478 ? 6.938 -40.719 -10.688 1 97.5 478 GLU A C 1
ATOM 3750 O O . GLU A 1 478 ? 7.012 -40.469 -9.484 1 97.5 478 GLU A O 1
ATOM 3755 N N . LEU A 1 479 ? 7.48 -40 -11.617 1 97.5 479 LEU A N 1
ATOM 3756 C CA . LEU A 1 479 ? 8.125 -38.75 -11.273 1 97.5 479 LEU A CA 1
ATOM 3757 C C . LEU A 1 479 ? 7.141 -37.812 -10.586 1 97.5 479 LEU A C 1
ATOM 3759 O O . LEU A 1 479 ? 7.453 -37.219 -9.547 1 97.5 479 LEU A O 1
ATOM 3763 N N . PHE A 1 480 ? 6 -37.625 -11.148 1 97.75 480 PHE A N 1
ATOM 3764 C CA . PHE A 1 480 ? 4.973 -36.781 -10.578 1 97.75 480 PHE A CA 1
ATOM 3765 C C . PHE A 1 480 ? 4.613 -37.219 -9.164 1 97.75 480 PHE A C 1
ATOM 3767 O O . PHE A 1 480 ? 4.535 -36.406 -8.242 1 97.75 480 PHE A O 1
ATOM 3774 N N . LYS A 1 481 ? 4.426 -38.531 -9.078 1 97.5 481 LYS A N 1
ATOM 3775 C CA . LYS A 1 481 ? 4.043 -39.094 -7.785 1 97.5 481 LYS A CA 1
ATOM 3776 C C . LYS A 1 481 ? 5.137 -38.875 -6.742 1 97.5 481 LYS A C 1
ATOM 3778 O O . LYS A 1 481 ? 4.844 -38.688 -5.559 1 97.5 481 LYS A O 1
ATOM 3783 N N . ALA A 1 482 ? 6.34 -38.844 -7.188 1 96.44 482 ALA A N 1
ATOM 3784 C CA . ALA A 1 482 ? 7.473 -38.656 -6.285 1 96.44 482 ALA A CA 1
ATOM 3785 C C . ALA A 1 482 ? 7.398 -37.312 -5.574 1 96.44 482 ALA A C 1
ATOM 3787 O O . ALA A 1 482 ? 7.781 -37.219 -4.406 1 96.44 482 ALA A O 1
ATOM 3788 N N . HIS A 1 483 ? 6.891 -36.344 -6.184 1 96 483 HIS A N 1
ATOM 3789 C CA . HIS A 1 483 ? 6.746 -35.031 -5.555 1 96 483 HIS A CA 1
ATOM 3790 C C . HIS A 1 483 ? 5.855 -35.094 -4.32 1 96 483 HIS A C 1
ATOM 3792 O O . HIS A 1 483 ? 6.148 -34.469 -3.299 1 96 483 HIS A O 1
ATOM 3798 N N . PHE A 1 484 ? 4.824 -35.844 -4.418 1 94.94 484 PHE A N 1
ATOM 3799 C CA . PHE A 1 484 ? 3.863 -35.938 -3.324 1 94.94 484 PHE A CA 1
ATOM 3800 C C . PHE A 1 484 ? 4.367 -36.875 -2.248 1 94.94 484 PHE A C 1
ATOM 3802 O O . PHE A 1 484 ? 4.234 -36.594 -1.054 1 94.94 484 PHE A O 1
ATOM 3809 N N . VAL A 1 485 ? 4.914 -37.938 -2.73 1 95 485 VAL A N 1
ATOM 3810 C CA . VAL A 1 485 ? 5.371 -38.969 -1.799 1 95 485 VAL A CA 1
ATOM 3811 C C . VAL A 1 485 ? 6.508 -38.406 -0.939 1 95 485 VAL A C 1
ATOM 3813 O O . VAL A 1 485 ? 6.566 -38.656 0.264 1 95 485 VAL A O 1
ATOM 3816 N N . PHE A 1 486 ? 7.355 -37.625 -1.523 1 93.81 486 PHE A N 1
ATOM 3817 C CA . PHE A 1 486 ? 8.508 -37.125 -0.792 1 93.81 486 PHE A CA 1
ATOM 3818 C C . PHE A 1 486 ? 8.273 -35.688 -0.36 1 93.81 486 PHE A C 1
ATOM 3820 O O . PHE A 1 486 ? 9.172 -35.031 0.179 1 93.81 486 PHE A O 1
ATOM 3827 N N . SER A 1 487 ? 7.164 -35.156 -0.636 1 91.69 487 SER A N 1
ATOM 3828 C CA . SER A 1 487 ? 6.766 -33.812 -0.227 1 91.69 487 SER A CA 1
ATOM 3829 C C . SER A 1 487 ? 7.766 -32.75 -0.709 1 91.69 487 SER A C 1
ATOM 3831 O O . SER A 1 487 ? 8.234 -31.938 0.075 1 91.69 487 SER A O 1
ATOM 3833 N N . VAL A 1 488 ? 7.973 -32.812 -1.972 1 92 488 VAL A N 1
ATOM 3834 C CA . VAL A 1 488 ? 8.914 -31.859 -2.572 1 92 488 VAL A CA 1
ATOM 3835 C C . VAL A 1 488 ? 8.172 -30.922 -3.516 1 92 488 VAL A C 1
ATOM 3837 O O . VAL A 1 488 ? 7.336 -31.359 -4.312 1 92 488 VAL A O 1
ATOM 3840 N N . SER A 1 489 ? 8.539 -29.719 -3.42 1 91.62 489 SER A N 1
ATOM 3841 C CA . SER A 1 489 ? 7.895 -28.719 -4.266 1 91.62 489 SER A CA 1
ATOM 3842 C C . SER A 1 489 ? 8.367 -28.828 -5.711 1 91.62 489 SER A C 1
ATOM 3844 O O . SER A 1 489 ? 9.398 -29.453 -5.988 1 91.62 489 SER A O 1
ATOM 3846 N N . TYR A 1 490 ? 7.551 -28.281 -6.586 1 93.69 490 TYR A N 1
ATOM 3847 C CA . TYR A 1 490 ? 7.934 -28.219 -7.992 1 93.69 490 TYR A CA 1
ATOM 3848 C C . TYR A 1 490 ? 9.031 -27.172 -8.219 1 93.69 490 TYR A C 1
ATOM 3850 O O . TYR A 1 490 ? 9.133 -26.203 -7.469 1 93.69 490 TYR A O 1
ATOM 3858 N N . ASP A 1 491 ? 9.852 -27.438 -9.195 1 91.12 491 ASP A N 1
ATOM 3859 C CA . ASP A 1 491 ? 10.742 -26.375 -9.648 1 91.12 491 ASP A CA 1
ATOM 3860 C C . ASP A 1 491 ? 9.953 -25.172 -10.141 1 91.12 491 ASP A C 1
ATOM 3862 O O . ASP A 1 491 ? 8.93 -25.312 -10.82 1 91.12 491 ASP A O 1
ATOM 3866 N N . GLU A 1 492 ? 10.461 -24.047 -9.906 1 88.88 492 GLU A N 1
ATOM 3867 C CA . GLU A 1 492 ? 9.758 -22.812 -10.25 1 88.88 492 GLU A CA 1
ATOM 3868 C C . GLU A 1 492 ? 9.484 -22.719 -11.75 1 88.88 492 GLU A C 1
ATOM 3870 O O . GLU A 1 492 ? 8.422 -22.266 -12.172 1 88.88 492 GLU A O 1
ATOM 3875 N N . ALA A 1 493 ? 10.422 -23.188 -12.492 1 90.62 493 ALA A N 1
ATOM 3876 C CA . ALA A 1 493 ? 10.305 -23.109 -13.953 1 90.62 493 ALA A CA 1
ATOM 3877 C C . ALA A 1 493 ? 9.273 -24.109 -14.469 1 90.62 493 ALA A C 1
ATOM 3879 O O . ALA A 1 493 ? 8.75 -23.953 -15.578 1 90.62 493 ALA A O 1
ATOM 3880 N N . LEU A 1 494 ? 8.969 -25.078 -13.641 1 94.5 494 LEU A N 1
ATOM 3881 C CA . LEU A 1 494 ? 8.062 -26.125 -14.086 1 94.5 494 LEU A CA 1
ATOM 3882 C C . LEU A 1 494 ? 6.746 -26.078 -13.32 1 94.5 494 LEU A C 1
ATOM 3884 O O . LEU A 1 494 ? 5.957 -27.016 -13.359 1 94.5 494 LEU A O 1
ATOM 3888 N N . GLN A 1 495 ? 6.523 -25 -12.68 1 93.81 495 GLN A N 1
ATOM 3889 C CA . GLN A 1 495 ? 5.359 -24.875 -11.812 1 93.81 495 GLN A CA 1
ATOM 3890 C C . GLN A 1 495 ? 4.062 -24.984 -12.609 1 93.81 495 GLN A C 1
ATOM 3892 O O . GLN A 1 495 ? 3.166 -25.75 -12.242 1 93.81 495 GLN A O 1
ATOM 3897 N N . SER A 1 496 ? 3.953 -24.281 -13.695 1 94.81 496 SER A N 1
ATOM 3898 C CA . SER A 1 496 ? 2.74 -24.297 -14.5 1 94.81 496 SER A CA 1
ATOM 3899 C C . SER A 1 496 ? 2.51 -25.672 -15.117 1 94.81 496 SER A C 1
ATOM 3901 O O . SER A 1 496 ? 1.376 -26.156 -15.172 1 94.81 496 SER A O 1
ATOM 3903 N N . PHE A 1 497 ? 3.576 -26.281 -15.5 1 97.19 497 PHE A N 1
ATOM 3904 C CA . PHE A 1 497 ? 3.514 -27.594 -16.109 1 97.19 497 PHE A CA 1
ATOM 3905 C C . PHE A 1 497 ? 2.965 -28.625 -15.133 1 97.19 497 PHE A C 1
ATOM 3907 O O . PHE A 1 497 ? 1.979 -29.297 -15.422 1 97.19 497 PHE A O 1
ATOM 3914 N N . PHE A 1 498 ? 3.527 -28.641 -13.945 1 97.19 498 PHE A N 1
ATOM 3915 C CA . PHE A 1 498 ? 3.133 -29.641 -12.961 1 97.19 498 PHE A CA 1
ATOM 3916 C C . PHE A 1 498 ? 1.77 -29.312 -12.367 1 97.19 498 PHE A C 1
ATOM 3918 O O . PHE A 1 498 ? 0.999 -30.203 -12.023 1 97.19 498 PHE A O 1
ATOM 3925 N N . THR A 1 499 ? 1.492 -28.094 -12.297 1 96 499 THR A N 1
ATOM 3926 C CA . THR A 1 499 ? 0.177 -27.703 -11.797 1 96 499 THR A CA 1
ATOM 3927 C C . THR A 1 499 ? -0.92 -28.172 -12.75 1 96 499 THR A C 1
ATOM 3929 O O . THR A 1 499 ? -1.983 -28.609 -12.312 1 96 499 THR A O 1
ATOM 3932 N N . PHE A 1 500 ? -0.671 -28.062 -14 1 97.31 500 PHE A N 1
ATOM 3933 C CA . PHE A 1 500 ? -1.619 -28.562 -14.992 1 97.31 500 PHE A CA 1
ATOM 3934 C C . PHE A 1 500 ? -1.853 -30.047 -14.828 1 97.31 500 PHE A C 1
ATOM 3936 O O . PHE A 1 500 ? -2.998 -30.516 -14.812 1 97.31 500 PHE A O 1
ATOM 3943 N N . ILE A 1 501 ? -0.749 -30.734 -14.688 1 97.88 501 ILE A N 1
ATOM 3944 C CA . ILE A 1 501 ? -0.846 -32.188 -14.531 1 97.88 501 ILE A CA 1
ATOM 3945 C C . ILE A 1 501 ? -1.597 -32.5 -13.242 1 97.88 501 ILE A C 1
ATOM 3947 O O . ILE A 1 501 ? -2.465 -33.406 -13.227 1 97.88 501 ILE A O 1
ATOM 3951 N N . GLN A 1 502 ? -1.321 -31.859 -12.258 1 96.75 502 GLN A N 1
ATOM 3952 C CA . GLN A 1 502 ? -1.898 -32.062 -10.93 1 96.75 502 GLN A CA 1
ATOM 3953 C C . GLN A 1 502 ? -3.402 -31.812 -10.938 1 96.75 502 GLN A C 1
ATOM 3955 O O . GLN A 1 502 ? -4.188 -32.656 -10.516 1 96.75 502 GLN A O 1
ATOM 3960 N N . THR A 1 503 ? -3.775 -30.688 -11.5 1 95.12 503 THR A N 1
ATOM 3961 C CA . THR A 1 503 ? -5.16 -30.25 -11.352 1 95.12 503 THR A CA 1
ATOM 3962 C C . THR A 1 503 ? -6.012 -30.75 -12.516 1 95.12 503 THR A C 1
ATOM 3964 O O . THR A 1 503 ? -7.164 -31.141 -12.32 1 95.12 503 THR A O 1
ATOM 3967 N N . THR A 1 504 ? -5.457 -30.766 -13.688 1 96.19 504 THR A N 1
ATOM 3968 C CA . THR A 1 504 ? -6.258 -31.047 -14.875 1 96.19 504 THR A CA 1
ATOM 3969 C C . THR A 1 504 ? -6.258 -32.531 -15.18 1 96.19 504 THR A C 1
ATOM 3971 O O . THR A 1 504 ? -7.301 -33.125 -15.484 1 96.19 504 THR A O 1
ATOM 3974 N N . VAL A 1 505 ? -5.141 -33.156 -15.047 1 97.12 505 VAL A N 1
ATOM 3975 C CA . VAL A 1 505 ? -5.047 -34.562 -15.438 1 97.12 505 VAL A CA 1
ATOM 3976 C C . VAL A 1 505 ? -5.41 -35.469 -14.258 1 97.12 505 VAL A C 1
ATOM 3978 O O . VAL A 1 505 ? -6.309 -36.312 -14.352 1 97.12 505 VAL A O 1
ATOM 3981 N N . TYR A 1 506 ? -4.734 -35.219 -13.086 1 96.75 506 TYR A N 1
ATOM 3982 C CA . TYR A 1 506 ? -4.98 -36.031 -11.914 1 96.75 506 TYR A CA 1
ATOM 3983 C C . TYR A 1 506 ? -6.238 -35.594 -11.18 1 96.75 506 TYR A C 1
ATOM 3985 O O . TYR A 1 506 ? -6.863 -36.375 -10.469 1 96.75 506 TYR A O 1
ATOM 3993 N N . GLY A 1 507 ? -6.531 -34.25 -11.273 1 93.31 507 GLY A N 1
ATOM 3994 C CA . GLY A 1 507 ? -7.668 -33.688 -10.555 1 93.31 507 GLY A CA 1
ATOM 3995 C C . GLY A 1 507 ? -7.395 -33.5 -9.078 1 93.31 507 GLY A C 1
ATOM 3996 O O . GLY A 1 507 ? -8.32 -33.531 -8.258 1 93.31 507 GLY A O 1
ATOM 3997 N N . ILE A 1 508 ? -6.152 -33.375 -8.805 1 93.56 508 ILE A N 1
ATOM 3998 C CA . ILE A 1 508 ? -5.766 -33.188 -7.41 1 93.56 508 ILE A CA 1
ATOM 3999 C C . ILE A 1 508 ? -5.809 -31.703 -7.07 1 93.56 508 ILE A C 1
ATOM 4001 O O . ILE A 1 508 ? -5.234 -30.875 -7.785 1 93.56 508 ILE A O 1
ATOM 4005 N N . ASP A 1 509 ? -6.484 -31.297 -6.055 1 90.06 509 ASP A N 1
ATOM 4006 C CA . ASP A 1 509 ? -6.523 -29.953 -5.512 1 90.06 509 ASP A CA 1
ATOM 4007 C C . ASP A 1 509 ? -7.105 -28.969 -6.527 1 90.06 509 ASP A C 1
ATOM 4009 O O . ASP A 1 509 ? -6.68 -27.812 -6.594 1 90.06 509 ASP A O 1
ATOM 4013 N N . SER A 1 510 ? -7.902 -29.469 -7.391 1 86.62 510 SER A N 1
ATOM 4014 C CA . SER A 1 510 ? -8.547 -28.562 -8.344 1 86.62 510 SER A CA 1
ATOM 4015 C C . SER A 1 510 ? -9.328 -27.469 -7.633 1 86.62 510 SER A C 1
ATOM 4017 O O . SER A 1 510 ? -10.164 -27.75 -6.773 1 86.62 510 SER A O 1
ATOM 4019 N N . GLY A 1 511 ? -8.977 -26.234 -7.848 1 80.06 511 GLY A N 1
ATOM 4020 C CA . GLY A 1 511 ? -9.656 -25.109 -7.207 1 80.06 511 GLY A CA 1
ATOM 4021 C C . GLY A 1 511 ? -9.008 -24.688 -5.902 1 80.06 511 GLY A C 1
ATOM 4022 O O . GLY A 1 511 ? -9.32 -23.625 -5.363 1 80.06 511 GLY A O 1
ATOM 4023 N N . ASN A 1 512 ? -8.164 -25.484 -5.465 1 86.06 512 ASN A N 1
ATOM 4024 C CA . ASN A 1 512 ? -7.559 -25.203 -4.168 1 86.06 512 ASN A CA 1
ATOM 4025 C C . ASN A 1 512 ? -6.102 -24.766 -4.305 1 86.06 512 ASN A C 1
ATOM 4027 O O . ASN A 1 512 ? -5.461 -24.406 -3.318 1 86.06 512 ASN A O 1
ATOM 4031 N N . VAL A 1 513 ? -5.672 -24.891 -5.461 1 88.31 513 VAL A N 1
ATOM 4032 C CA . VAL A 1 513 ? -4.309 -24.438 -5.73 1 88.31 513 VAL A CA 1
ATOM 4033 C C . VAL A 1 513 ? -4.34 -23.219 -6.633 1 88.31 513 VAL A C 1
ATOM 4035 O O . VAL A 1 513 ? -5.254 -23.062 -7.449 1 88.31 513 VAL A O 1
ATOM 4038 N N . LYS A 1 514 ? -3.381 -22.438 -6.438 1 87.31 514 LYS A N 1
ATOM 4039 C CA . LYS A 1 514 ? -3.268 -21.266 -7.293 1 87.31 514 LYS A CA 1
ATOM 4040 C C . LYS A 1 514 ? -2.842 -21.656 -8.711 1 87.31 514 LYS A C 1
ATOM 4042 O O . LYS A 1 514 ? -1.764 -22.219 -8.906 1 87.31 514 LYS A O 1
ATOM 4047 N N . GLU A 1 515 ? -3.705 -21.422 -9.594 1 91.44 515 GLU A N 1
ATOM 4048 C CA . GLU A 1 515 ? -3.426 -21.719 -10.992 1 91.44 515 GLU A CA 1
ATOM 4049 C C . GLU A 1 515 ? -3.209 -20.438 -11.789 1 91.44 515 GLU A C 1
ATOM 4051 O O . GLU A 1 515 ? -3.947 -19.453 -11.625 1 91.44 515 GLU A O 1
ATOM 4056 N N . SER A 1 516 ? -2.182 -20.453 -12.547 1 90.88 516 SER A N 1
ATOM 4057 C CA . SER A 1 516 ? -1.947 -19.312 -13.422 1 90.88 516 SER A CA 1
ATOM 4058 C C . SER A 1 516 ? -3.014 -19.219 -14.508 1 90.88 516 SER A C 1
ATOM 4060 O O . SER A 1 516 ? -3.637 -20.219 -14.859 1 90.88 516 SER A O 1
ATOM 4062 N N . PRO A 1 517 ? -3.27 -18.078 -15.078 1 91.81 517 PRO A N 1
ATOM 4063 C CA . PRO A 1 517 ? -4.223 -17.938 -16.172 1 91.81 517 PRO A CA 1
ATOM 4064 C C . PRO A 1 517 ? -3.873 -18.797 -17.391 1 91.81 517 PRO A C 1
ATOM 4066 O O . PRO A 1 517 ? -4.766 -19.297 -18.078 1 91.81 517 PRO A O 1
ATOM 4069 N N . ARG A 1 518 ? -2.633 -19 -17.578 1 93.81 518 ARG A N 1
ATOM 4070 C CA . ARG A 1 518 ? -2.197 -19.812 -18.703 1 93.81 518 ARG A CA 1
ATOM 4071 C C . ARG A 1 518 ? -2.625 -21.266 -18.531 1 93.81 518 ARG A C 1
ATOM 4073 O O . ARG A 1 518 ? -3.059 -21.922 -19.484 1 93.81 518 ARG A O 1
ATOM 4080 N N . VAL A 1 519 ? -2.494 -21.719 -17.328 1 95.38 519 VAL A N 1
ATOM 4081 C CA . VAL A 1 519 ? -2.902 -23.094 -17.016 1 95.38 519 VAL A CA 1
ATOM 4082 C C . VAL A 1 519 ? -4.398 -23.266 -17.297 1 95.38 519 VAL A C 1
ATOM 4084 O O . VAL A 1 519 ? -4.812 -24.219 -17.938 1 95.38 519 VAL A O 1
ATOM 4087 N N . LYS A 1 520 ? -5.145 -22.344 -16.906 1 94 520 LYS A N 1
ATOM 4088 C CA . LYS A 1 520 ? -6.59 -22.391 -17.109 1 94 520 LYS A CA 1
ATOM 4089 C C . LYS A 1 520 ? -6.953 -22.266 -18.578 1 94 520 LYS A C 1
ATOM 4091 O O . LYS A 1 520 ? -7.875 -22.938 -19.047 1 94 520 LYS A O 1
ATOM 4096 N N . GLU A 1 521 ? -6.254 -21.469 -19.266 1 94.25 521 GLU A N 1
ATOM 4097 C CA . GLU A 1 521 ? -6.488 -21.297 -20.703 1 94.25 521 GLU A CA 1
ATOM 4098 C C . GLU A 1 521 ? -6.207 -22.578 -21.469 1 94.25 521 GLU A C 1
ATOM 4100 O O . GLU A 1 521 ? -7.016 -23 -22.297 1 94.25 521 GLU A O 1
ATOM 4105 N N . ILE A 1 522 ? -5.059 -23.172 -21.203 1 94.88 522 ILE A N 1
ATOM 4106 C CA . ILE A 1 522 ? -4.668 -24.375 -21.922 1 94.88 522 ILE A CA 1
ATOM 4107 C C . ILE A 1 522 ? -5.625 -25.516 -21.578 1 94.88 522 ILE A C 1
ATOM 4109 O O . ILE A 1 522 ? -5.961 -26.328 -22.438 1 94.88 522 ILE A O 1
ATOM 4113 N N . ARG A 1 523 ? -6.02 -25.578 -20.312 1 95.81 523 ARG A N 1
ATOM 4114 C CA . ARG A 1 523 ? -7.012 -26.578 -19.922 1 95.81 523 ARG A CA 1
ATOM 4115 C C . ARG A 1 523 ? -8.289 -26.422 -20.734 1 95.81 523 ARG A C 1
ATOM 4117 O O . ARG A 1 523 ? -8.805 -27.406 -21.281 1 95.81 523 ARG A O 1
ATOM 4124 N N . ALA A 1 524 ? -8.758 -25.219 -20.875 1 93.31 524 ALA A N 1
ATOM 4125 C CA . ALA A 1 524 ? -9.961 -24.953 -21.656 1 93.31 524 ALA A CA 1
ATOM 4126 C C . ALA A 1 524 ? -9.773 -25.359 -23.109 1 93.31 524 ALA A C 1
ATOM 4128 O O . ALA A 1 524 ? -10.633 -26.016 -23.703 1 93.31 524 ALA A O 1
ATOM 4129 N N . ARG A 1 525 ? -8.648 -25.047 -23.672 1 93 525 ARG A N 1
ATOM 4130 C CA . ARG A 1 525 ? -8.359 -25.359 -25.078 1 93 525 ARG A CA 1
ATOM 4131 C C . ARG A 1 525 ? -8.352 -26.859 -25.328 1 93 525 ARG A C 1
ATOM 4133 O O . ARG A 1 525 ? -8.961 -27.344 -26.281 1 93 525 ARG A O 1
ATOM 4140 N N . LEU A 1 526 ? -7.727 -27.562 -24.422 1 95 526 LEU A N 1
ATOM 4141 C CA . LEU A 1 526 ? -7.566 -29 -24.609 1 95 526 LEU A CA 1
ATOM 4142 C C . LEU A 1 526 ? -8.891 -29.719 -24.391 1 95 526 LEU A C 1
ATOM 4144 O O . LEU A 1 526 ? -9.195 -30.688 -25.094 1 95 526 LEU A O 1
ATOM 4148 N N . LEU A 1 527 ? -9.609 -29.234 -23.422 1 93.81 527 LEU A N 1
ATOM 4149 C CA . LEU A 1 527 ? -10.844 -29.938 -23.078 1 93.81 527 LEU A CA 1
ATOM 4150 C C . LEU A 1 527 ? -11.914 -29.688 -24.125 1 93.81 527 LEU A C 1
ATOM 4152 O O . LEU A 1 527 ? -12.797 -30.531 -24.328 1 93.81 527 LEU A O 1
ATOM 4156 N N . HIS A 1 528 ? -11.812 -28.609 -24.844 1 91.25 528 HIS A N 1
ATOM 4157 C CA . HIS A 1 528 ? -12.836 -28.281 -25.828 1 91.25 528 HIS A CA 1
ATOM 4158 C C . HIS A 1 528 ? -12.406 -28.703 -27.234 1 91.25 528 HIS A C 1
ATOM 4160 O O . HIS A 1 528 ? -13.219 -28.688 -28.156 1 91.25 528 HIS A O 1
ATOM 4166 N N . THR A 1 529 ? -11.18 -29.078 -27.391 1 88.06 529 THR A N 1
ATOM 4167 C CA . THR A 1 529 ? -10.695 -29.516 -28.703 1 88.06 529 THR A CA 1
ATOM 4168 C C . THR A 1 529 ? -11.328 -30.844 -29.094 1 88.06 529 THR A C 1
ATOM 4170 O O . THR A 1 529 ? -11.32 -31.797 -28.312 1 88.06 529 THR A O 1
ATOM 4173 N N . GLU A 1 530 ? -12.031 -30.812 -30.234 1 83.25 530 GLU A N 1
ATOM 4174 C CA . GLU A 1 530 ? -12.602 -32.062 -30.75 1 83.25 530 GLU A CA 1
ATOM 4175 C C . GLU A 1 530 ? -11.68 -32.688 -31.781 1 83.25 530 GLU A C 1
ATOM 4177 O O . GLU A 1 530 ? -11.227 -32.031 -32.719 1 83.25 530 GLU A O 1
ATOM 4182 N N . LEU A 1 531 ? -11.117 -33.844 -31.516 1 80.75 531 LEU A N 1
ATOM 4183 C CA . LEU A 1 531 ? -10.273 -34.562 -32.469 1 80.75 531 LEU A CA 1
ATOM 4184 C C . LEU A 1 531 ? -11.109 -35.5 -33.312 1 80.75 531 LEU A C 1
ATOM 4186 O O . LEU A 1 531 ? -12.094 -36.094 -32.844 1 80.75 531 LEU A O 1
ATOM 4190 N N . MET B 1 1 ? 35.031 15.602 -29.469 1 70.25 1 MET B N 1
ATOM 4191 C CA . MET B 1 1 ? 33.656 15.531 -29.859 1 70.25 1 MET B CA 1
ATOM 4192 C C . MET B 1 1 ? 32.844 16.656 -29.219 1 70.25 1 MET B C 1
ATOM 4194 O O . MET B 1 1 ? 33.125 17.047 -28.078 1 70.25 1 MET B O 1
ATOM 4198 N N . LEU B 1 2 ? 31.859 17.188 -30.016 1 76.31 2 LEU B N 1
ATOM 4199 C CA . LEU B 1 2 ? 30.984 18.25 -29.531 1 76.31 2 LEU B CA 1
ATOM 4200 C C . LEU B 1 2 ? 29.594 17.719 -29.219 1 76.31 2 LEU B C 1
ATOM 4202 O O . LEU B 1 2 ? 29.031 16.953 -30.016 1 76.31 2 LEU B O 1
ATOM 4206 N N . VAL B 1 3 ? 29.188 18.031 -28.031 1 76.44 3 VAL B N 1
ATOM 4207 C CA . VAL B 1 3 ? 27.828 17.625 -27.672 1 76.44 3 VAL B CA 1
ATOM 4208 C C . VAL B 1 3 ? 27.016 18.828 -27.219 1 76.44 3 VAL B C 1
ATOM 4210 O O . VAL B 1 3 ? 27.531 19.703 -26.5 1 76.44 3 VAL B O 1
ATOM 4213 N N . PRO B 1 4 ? 25.844 18.906 -27.703 1 80.19 4 PRO B N 1
ATOM 4214 C CA . PRO B 1 4 ? 25 20 -27.219 1 80.19 4 PRO B CA 1
ATOM 4215 C C . PRO B 1 4 ? 24.531 19.797 -25.781 1 80.19 4 PRO B C 1
ATOM 4217 O O . PRO B 1 4 ? 24.094 18.688 -25.438 1 80.19 4 PRO B O 1
ATOM 4220 N N . VAL B 1 5 ? 24.734 20.672 -25.031 1 80.44 5 VAL B N 1
ATOM 4221 C CA . VAL B 1 5 ? 24.266 20.703 -23.656 1 80.44 5 VAL B CA 1
ATOM 4222 C C . VAL B 1 5 ? 23.281 21.859 -23.453 1 80.44 5 VAL B C 1
ATOM 4224 O O . VAL B 1 5 ? 23.562 22.984 -23.859 1 80.44 5 VAL B O 1
ATOM 4227 N N . ARG B 1 6 ? 22.297 21.516 -22.891 1 80 6 ARG B N 1
ATOM 4228 C CA . ARG B 1 6 ? 21.266 22.5 -22.578 1 80 6 ARG B CA 1
ATOM 4229 C C . ARG B 1 6 ? 21.219 22.766 -21.078 1 80 6 ARG B C 1
ATOM 4231 O O . ARG B 1 6 ? 21.203 21.828 -20.266 1 80 6 ARG B O 1
ATOM 4238 N N . HIS B 1 7 ? 21.266 23.906 -20.625 1 77.31 7 HIS B N 1
ATOM 4239 C CA . HIS B 1 7 ? 21.125 24.359 -19.25 1 77.31 7 HIS B CA 1
ATOM 4240 C C . HIS B 1 7 ? 20.266 25.609 -19.172 1 77.31 7 HIS B C 1
ATOM 4242 O O . HIS B 1 7 ? 20.578 26.625 -19.812 1 77.31 7 HIS B O 1
ATOM 4248 N N . LYS B 1 8 ? 19.234 25.625 -18.453 1 66.19 8 LYS B N 1
ATOM 4249 C CA . LYS B 1 8 ? 18.312 26.734 -18.219 1 66.19 8 LYS B CA 1
ATOM 4250 C C . LYS B 1 8 ? 17.922 27.422 -19.516 1 66.19 8 LYS B C 1
ATOM 4252 O O . LYS B 1 8 ? 18 28.641 -19.641 1 66.19 8 LYS B O 1
ATOM 4257 N N . GLY B 1 9 ? 17.656 26.656 -20.469 1 69.31 9 GLY B N 1
ATOM 4258 C CA . GLY B 1 9 ? 17.156 27.172 -21.734 1 69.31 9 GLY B CA 1
ATOM 4259 C C . GLY B 1 9 ? 18.266 27.516 -22.719 1 69.31 9 GLY B C 1
ATOM 4260 O O . GLY B 1 9 ? 17.984 27.797 -23.891 1 69.31 9 GLY B O 1
ATOM 4261 N N . LEU B 1 10 ? 19.375 27.516 -22.234 1 74 10 LEU B N 1
ATOM 4262 C CA . LEU B 1 10 ? 20.484 27.828 -23.125 1 74 10 LEU B CA 1
ATOM 4263 C C . LEU B 1 10 ? 21.203 26.547 -23.578 1 74 10 LEU B C 1
ATOM 4265 O O . LEU B 1 10 ? 21.516 25.688 -22.75 1 74 10 LEU B O 1
ATOM 4269 N N . SER B 1 11 ? 21.203 26.422 -24.922 1 76.38 11 SER B N 1
ATOM 4270 C CA . SER B 1 11 ? 21.906 25.281 -25.484 1 76.38 11 SER B CA 1
ATOM 4271 C C . SER B 1 11 ? 23.281 25.688 -26.031 1 76.38 11 SER B C 1
ATOM 4273 O O . SER B 1 11 ? 23.375 26.609 -26.844 1 76.38 11 SER B O 1
ATOM 4275 N N . LYS B 1 12 ? 24.281 25.094 -25.438 1 77.88 12 LYS B N 1
ATOM 4276 C CA . LYS B 1 12 ? 25.625 25.359 -25.922 1 77.88 12 LYS B CA 1
ATOM 4277 C C . LYS B 1 12 ? 26.344 24.047 -26.297 1 77.88 12 LYS B C 1
ATOM 4279 O O . LYS B 1 12 ? 26.062 23 -25.719 1 77.88 12 LYS B O 1
ATOM 4284 N N . TRP B 1 13 ? 27.125 24.156 -27.391 1 75.81 13 TRP B N 1
ATOM 4285 C CA . TRP B 1 13 ? 27.984 23.031 -27.75 1 75.81 13 TRP B CA 1
ATOM 4286 C C . TRP B 1 13 ? 29.188 22.938 -26.812 1 75.81 13 TRP B C 1
ATOM 4288 O O . TRP B 1 13 ? 29.906 23.938 -26.625 1 75.81 13 TRP B O 1
ATOM 4298 N N . VAL B 1 14 ? 29.25 21.797 -26.172 1 79.69 14 VAL B N 1
ATOM 4299 C CA . VAL B 1 14 ? 30.359 21.594 -25.25 1 79.69 14 VAL B CA 1
ATOM 4300 C C . VAL B 1 14 ? 31.266 20.484 -25.766 1 79.69 14 VAL B C 1
ATOM 4302 O O . VAL B 1 14 ? 30.781 19.453 -26.25 1 79.69 14 VAL B O 1
ATOM 4305 N N . ARG B 1 15 ? 32.5 20.812 -25.75 1 79.12 15 ARG B N 1
ATOM 4306 C CA . ARG B 1 15 ? 33.5 19.828 -26.172 1 79.12 15 ARG B CA 1
ATOM 4307 C C . ARG B 1 15 ? 33.75 18.797 -25.078 1 79.12 15 ARG B C 1
ATOM 4309 O O . ARG B 1 15 ? 33.938 19.141 -23.906 1 79.12 15 ARG B O 1
ATOM 4316 N N . VAL B 1 16 ? 33.594 17.594 -25.438 1 76.94 16 VAL B N 1
ATOM 4317 C CA . VAL B 1 16 ? 33.906 16.5 -24.516 1 76.94 16 VAL B CA 1
ATOM 4318 C C . VAL B 1 16 ? 35.375 16.109 -24.656 1 76.94 16 VAL B C 1
ATOM 4320 O O . VAL B 1 16 ? 35.812 15.641 -25.719 1 76.94 16 VAL B O 1
ATOM 4323 N N . PRO B 1 17 ? 36.094 16.359 -23.547 1 77.75 17 PRO B N 1
ATOM 4324 C CA . PRO B 1 17 ? 37.5 16.016 -23.656 1 77.75 17 PRO B CA 1
ATOM 4325 C C . PRO B 1 17 ? 37.75 14.508 -23.703 1 77.75 17 PRO B C 1
ATOM 4327 O O . PRO B 1 17 ? 37.062 13.75 -23.016 1 77.75 17 PRO B O 1
ATOM 4330 N N . LYS B 1 18 ? 38.438 14.008 -24.594 1 75.12 18 LYS B N 1
ATOM 4331 C CA . LYS B 1 18 ? 38.844 12.625 -24.812 1 75.12 18 LYS B CA 1
ATOM 4332 C C . LYS B 1 18 ? 40.312 12.406 -24.391 1 75.12 18 LYS B C 1
ATOM 4334 O O . LYS B 1 18 ? 41.219 13.07 -24.891 1 75.12 18 LYS B O 1
ATOM 4339 N N . ALA B 1 19 ? 40.469 11.695 -23.266 1 69.44 19 ALA B N 1
ATOM 4340 C CA . ALA B 1 19 ? 41.781 11.234 -22.906 1 69.44 19 ALA B CA 1
ATOM 4341 C C . ALA B 1 19 ? 41.906 9.719 -23.062 1 69.44 19 ALA B C 1
ATOM 4343 O O . ALA B 1 19 ? 41.094 8.961 -22.562 1 69.44 19 ALA B O 1
ATOM 4344 N N . ASP B 1 20 ? 42.969 9.047 -23.75 1 62.94 20 ASP B N 1
ATOM 4345 C CA . ASP B 1 20 ? 43.312 7.648 -23.984 1 62.94 20 ASP B CA 1
ATOM 4346 C C . ASP B 1 20 ? 42.125 6.879 -24.531 1 62.94 20 ASP B C 1
ATOM 4348 O O . ASP B 1 20 ? 41.844 5.77 -24.094 1 62.94 20 ASP B O 1
ATOM 4352 N N . ASP B 1 21 ? 41.281 7.402 -25.312 1 67.38 21 ASP B N 1
ATOM 4353 C CA . ASP B 1 21 ? 40.156 6.863 -26.062 1 67.38 21 ASP B CA 1
ATOM 4354 C C . ASP B 1 21 ? 38.906 6.73 -25.172 1 67.38 21 ASP B C 1
ATOM 4356 O O . ASP B 1 21 ? 37.969 6.008 -25.5 1 67.38 21 ASP B O 1
ATOM 4360 N N . VAL B 1 22 ? 38.906 7.301 -24.062 1 71.38 22 VAL B N 1
ATOM 4361 C CA . VAL B 1 22 ? 37.75 7.293 -23.188 1 71.38 22 VAL B CA 1
ATOM 4362 C C . VAL B 1 22 ? 37.312 8.727 -22.891 1 71.38 22 VAL B C 1
ATOM 4364 O O . VAL B 1 22 ? 38.156 9.594 -22.609 1 71.38 22 VAL B O 1
ATOM 4367 N N . TYR B 1 23 ? 36.094 8.969 -22.984 1 77.62 23 TYR B N 1
ATOM 4368 C CA . TYR B 1 23 ? 35.5 10.266 -22.656 1 77.62 23 TYR B CA 1
ATOM 4369 C C . TYR B 1 23 ? 35.344 10.438 -21.156 1 77.62 23 TYR B C 1
ATOM 4371 O O . TYR B 1 23 ? 34.844 9.547 -20.469 1 77.62 23 TYR B O 1
ATOM 4379 N N . SER B 1 24 ? 35.969 11.383 -20.656 1 78.31 24 SER B N 1
ATOM 4380 C CA . SER B 1 24 ? 35.938 11.648 -19.219 1 78.31 24 SER B CA 1
ATOM 4381 C C . SER B 1 24 ? 34.719 12.461 -18.828 1 78.31 24 SER B C 1
ATOM 4383 O O . SER B 1 24 ? 34.531 13.586 -19.297 1 78.31 24 SER B O 1
ATOM 4385 N N . TYR B 1 25 ? 33.875 11.938 -17.906 1 77.19 25 TYR B N 1
ATOM 4386 C CA . TYR B 1 25 ? 32.688 12.57 -17.391 1 77.19 25 TYR B CA 1
ATOM 4387 C C . TYR B 1 25 ? 33.031 13.781 -16.531 1 77.19 25 TYR B C 1
ATOM 4389 O O . TYR B 1 25 ? 32.406 14.844 -16.656 1 77.19 25 TYR B O 1
ATOM 4397 N N . HIS B 1 26 ? 33.969 13.609 -15.734 1 78.94 26 HIS B N 1
ATOM 4398 C CA . HIS B 1 26 ? 34.312 14.672 -14.797 1 78.94 26 HIS B CA 1
ATOM 4399 C C . HIS B 1 26 ? 34.906 15.875 -15.523 1 78.94 26 HIS B C 1
ATOM 4401 O O . HIS B 1 26 ? 34.594 17.016 -15.18 1 78.94 26 HIS B O 1
ATOM 4407 N N . GLU B 1 27 ? 35.688 15.539 -16.5 1 79.38 27 GLU B N 1
ATOM 4408 C CA . GLU B 1 27 ? 36.25 16.641 -17.281 1 79.38 27 GLU B CA 1
ATOM 4409 C C . GLU B 1 27 ? 35.156 17.328 -18.109 1 79.38 27 GLU B C 1
ATOM 4411 O O . GLU B 1 27 ? 35.219 18.531 -18.312 1 79.38 27 GLU B O 1
ATOM 4416 N N . PHE B 1 28 ? 34.188 16.562 -18.484 1 80.88 28 PHE B N 1
ATOM 4417 C CA . PHE B 1 28 ? 33.062 17.109 -19.234 1 80.88 28 PHE B CA 1
ATOM 4418 C C . PHE B 1 28 ? 32.219 18.016 -18.344 1 80.88 28 PHE B C 1
ATOM 4420 O O . PHE B 1 28 ? 31.844 19.109 -18.75 1 80.88 28 PHE B O 1
ATOM 4427 N N . ILE B 1 29 ? 32 17.609 -17.203 1 78.69 29 ILE B N 1
ATOM 4428 C CA . ILE B 1 29 ? 31.203 18.422 -16.281 1 78.69 29 ILE B CA 1
ATOM 4429 C C . ILE B 1 29 ? 31.938 19.734 -15.992 1 78.69 29 ILE B C 1
ATOM 4431 O O . ILE B 1 29 ? 31.297 20.797 -15.93 1 78.69 29 ILE B O 1
ATOM 4435 N N . GLN B 1 30 ? 33.125 19.656 -15.836 1 79.94 30 GLN B N 1
ATOM 4436 C CA . GLN B 1 30 ? 33.906 20.875 -15.625 1 79.94 30 GLN B CA 1
ATOM 4437 C C . GLN B 1 30 ? 33.844 21.781 -16.844 1 79.94 30 GLN B C 1
ATOM 4439 O O . GLN B 1 30 ? 33.719 23 -16.703 1 79.94 30 GLN B O 1
ATOM 4444 N N . GLU B 1 31 ? 33.875 21.125 -18.016 1 82 31 GLU B N 1
ATOM 4445 C CA . GLU B 1 31 ? 33.75 21.906 -19.25 1 82 31 GLU B CA 1
ATOM 4446 C C . GLU B 1 31 ? 32.344 22.531 -19.359 1 82 31 GLU B C 1
ATOM 4448 O O . GLU B 1 31 ? 32.219 23.672 -19.828 1 82 31 GLU B O 1
ATOM 4453 N N . VAL B 1 32 ? 31.359 21.859 -18.906 1 81.75 32 VAL B N 1
ATOM 4454 C CA . VAL B 1 32 ? 29.984 22.375 -18.906 1 81.75 32 VAL B CA 1
ATOM 4455 C C . VAL B 1 32 ? 29.859 23.531 -17.922 1 81.75 32 VAL B C 1
ATOM 4457 O O . VAL B 1 32 ? 29.266 24.562 -18.234 1 81.75 32 VAL B O 1
ATOM 4460 N N . LEU B 1 33 ? 30.406 23.375 -16.875 1 79.38 33 LEU B N 1
ATOM 4461 C CA . LEU B 1 33 ? 30.391 24.438 -15.867 1 79.38 33 LEU B CA 1
ATOM 4462 C C . LEU B 1 33 ? 31.078 25.688 -16.391 1 79.38 33 LEU B C 1
ATOM 4464 O O . LEU B 1 33 ? 30.594 26.812 -16.188 1 79.38 33 LEU B O 1
ATOM 4468 N N . GLU B 1 34 ? 32.125 25.484 -16.891 1 79.88 34 GLU B N 1
ATOM 4469 C CA . GLU B 1 34 ? 32.906 26.594 -17.438 1 79.88 34 GLU B CA 1
ATOM 4470 C C . GLU B 1 34 ? 32.156 27.266 -18.594 1 79.88 34 GLU B C 1
ATOM 4472 O O . GLU B 1 34 ? 32.125 28.484 -18.703 1 79.88 34 GLU B O 1
ATOM 4477 N N . LYS B 1 35 ? 31.562 26.422 -19.406 1 76.88 35 LYS B N 1
ATOM 4478 C CA . LYS B 1 35 ? 30.906 26.953 -20.594 1 76.88 35 LYS B CA 1
ATOM 4479 C C . LYS B 1 35 ? 29.625 27.703 -20.234 1 76.88 35 LYS B C 1
ATOM 4481 O O . LYS B 1 35 ? 29.266 28.672 -20.891 1 76.88 35 LYS B O 1
ATOM 4486 N N . PHE B 1 36 ? 28.969 27.344 -19.203 1 78.81 36 PHE B N 1
ATOM 4487 C CA . PHE B 1 36 ? 27.719 27.984 -18.797 1 78.81 36 PHE B CA 1
ATOM 4488 C C . PHE B 1 36 ? 27.953 28.922 -17.625 1 78.81 36 PHE B C 1
ATOM 4490 O O . PHE B 1 36 ? 27 29.469 -17.062 1 78.81 36 PHE B O 1
ATOM 4497 N N . ASN B 1 37 ? 29.188 29.188 -17.219 1 76.31 37 ASN B N 1
ATOM 4498 C CA . ASN B 1 37 ? 29.625 30.109 -16.172 1 76.31 37 ASN B CA 1
ATOM 4499 C C . ASN B 1 37 ? 28.953 29.797 -14.844 1 76.31 37 ASN B C 1
ATOM 4501 O O . ASN B 1 37 ? 28.453 30.703 -14.172 1 76.31 37 ASN B O 1
ATOM 4505 N N . LEU B 1 38 ? 28.938 28.641 -14.641 1 73.31 38 LEU B N 1
ATOM 4506 C CA . LEU B 1 38 ? 28.406 28.219 -13.352 1 73.31 38 LEU B CA 1
ATOM 4507 C C . LEU B 1 38 ? 29.516 28.078 -12.32 1 73.31 38 LEU B C 1
ATOM 4509 O O . LEU B 1 38 ? 30.672 27.766 -12.672 1 73.31 38 LEU B O 1
ATOM 4513 N N . PRO B 1 39 ? 29.109 28.469 -11.086 1 73.75 39 PRO B N 1
ATOM 4514 C CA . PRO B 1 39 ? 30.172 28.344 -10.086 1 73.75 39 PRO B CA 1
ATOM 4515 C C . PRO B 1 39 ? 30.688 26.922 -9.938 1 73.75 39 PRO B C 1
ATOM 4517 O O . PRO B 1 39 ? 29.938 25.953 -10.164 1 73.75 39 PRO B O 1
ATOM 4520 N N . GLU B 1 40 ? 31.938 26.641 -9.742 1 69.12 40 GLU B N 1
ATOM 4521 C CA . GLU B 1 40 ? 32.625 25.359 -9.633 1 69.12 40 GLU B CA 1
ATOM 4522 C C . GLU B 1 40 ? 31.984 24.484 -8.555 1 69.12 40 GLU B C 1
ATOM 4524 O O . GLU B 1 40 ? 32.062 23.266 -8.617 1 69.12 40 GLU B O 1
ATOM 4529 N N . SER B 1 41 ? 31.391 25.078 -7.621 1 68.81 41 SER B N 1
ATOM 4530 C CA . SER B 1 41 ? 30.75 24.375 -6.512 1 68.81 41 SER B CA 1
ATOM 4531 C C . SER B 1 41 ? 29.359 23.891 -6.891 1 68.81 41 SER B C 1
ATOM 4533 O O . SER B 1 41 ? 28.703 23.172 -6.125 1 68.81 41 SER B O 1
ATOM 4535 N N . THR B 1 42 ? 28.922 24.172 -7.996 1 63.16 42 THR B N 1
ATOM 4536 C CA . THR B 1 42 ? 27.594 23.781 -8.469 1 63.16 42 THR B CA 1
ATOM 4537 C C . THR B 1 42 ? 27.562 22.312 -8.844 1 63.16 42 THR B C 1
ATOM 4539 O O . THR B 1 42 ? 28.391 21.844 -9.625 1 63.16 42 THR B O 1
ATOM 4542 N N . THR B 1 43 ? 26.766 21.625 -8.117 1 70.94 43 THR B N 1
ATOM 4543 C CA . THR B 1 43 ? 26.594 20.219 -8.477 1 70.94 43 THR B CA 1
ATOM 4544 C C . THR B 1 43 ? 25.656 20.078 -9.68 1 70.94 43 THR B C 1
ATOM 4546 O O . THR B 1 43 ? 24.484 20.422 -9.594 1 70.94 43 THR B O 1
ATOM 4549 N N . LEU B 1 44 ? 26.203 19.688 -10.758 1 69.81 44 LEU B N 1
ATOM 4550 C CA . LEU B 1 44 ? 25.531 19.516 -12.047 1 69.81 44 LEU B CA 1
ATOM 4551 C C . LEU B 1 44 ? 25.188 18.047 -12.266 1 69.81 44 LEU B C 1
ATOM 4553 O O . LEU B 1 44 ? 26.016 17.156 -12.047 1 69.81 44 LEU B O 1
ATOM 4557 N N . THR B 1 45 ? 24.016 17.828 -12.5 1 73.94 45 THR B N 1
ATOM 4558 C CA . THR B 1 45 ? 23.609 16.516 -12.953 1 73.94 45 THR B CA 1
ATOM 4559 C C . THR B 1 45 ? 23.312 16.531 -14.453 1 73.94 45 THR B C 1
ATOM 4561 O O . THR B 1 45 ? 22.562 17.391 -14.93 1 73.94 45 THR B O 1
ATOM 4564 N N . LEU B 1 46 ? 23.953 15.617 -15.148 1 74.88 46 LEU B N 1
ATOM 4565 C CA . LEU B 1 46 ? 23.766 15.5 -16.594 1 74.88 46 LEU B CA 1
ATOM 4566 C C . LEU B 1 46 ? 22.656 14.523 -16.922 1 74.88 46 LEU B C 1
ATOM 4568 O O . LEU B 1 46 ? 22.625 13.406 -16.391 1 74.88 46 LEU B O 1
ATOM 4572 N N . LYS B 1 47 ? 21.875 15.094 -17.766 1 74.75 47 LYS B N 1
ATOM 4573 C CA . LYS B 1 47 ? 20.797 14.258 -18.297 1 74.75 47 LYS B CA 1
ATOM 4574 C C . LYS B 1 47 ? 20.844 14.18 -19.812 1 74.75 47 LYS B C 1
ATOM 4576 O O . LYS B 1 47 ? 21.312 15.102 -20.469 1 74.75 47 LYS B O 1
ATOM 4581 N N . ASP B 1 48 ? 20.438 13.102 -20.328 1 68.56 48 ASP B N 1
ATOM 4582 C CA . ASP B 1 48 ? 20.375 12.984 -21.781 1 68.56 48 ASP B CA 1
ATOM 4583 C C . ASP B 1 48 ? 19.109 13.625 -22.328 1 68.56 48 ASP B C 1
ATOM 4585 O O . ASP B 1 48 ? 18.281 14.133 -21.578 1 68.56 48 ASP B O 1
ATOM 4589 N N . ALA B 1 49 ? 19 13.711 -23.578 1 66.25 49 ALA B N 1
ATOM 4590 C CA . ALA B 1 49 ? 17.875 14.344 -24.281 1 66.25 49 ALA B CA 1
ATOM 4591 C C . ALA B 1 49 ? 16.547 13.789 -23.797 1 66.25 49 ALA B C 1
ATOM 4593 O O . ALA B 1 49 ? 15.523 14.484 -23.844 1 66.25 49 ALA B O 1
ATOM 4594 N N . SER B 1 50 ? 16.562 12.719 -23.297 1 55.44 50 SER B N 1
ATOM 4595 C CA . SER B 1 50 ? 15.344 12.031 -22.859 1 55.44 50 SER B CA 1
ATOM 4596 C C . SER B 1 50 ? 15.102 12.234 -21.359 1 55.44 50 SER B C 1
ATOM 4598 O O . SER B 1 50 ? 14.102 11.75 -20.828 1 55.44 50 SER B O 1
ATOM 4600 N N . GLY B 1 51 ? 15.977 12.875 -20.594 1 63.62 51 GLY B N 1
ATOM 4601 C CA . GLY B 1 51 ? 15.875 13.281 -19.203 1 63.62 51 GLY B CA 1
ATOM 4602 C C . GLY B 1 51 ? 16.484 12.289 -18.25 1 63.62 51 GLY B C 1
ATOM 4603 O O . GLY B 1 51 ? 16.281 12.375 -17.031 1 63.62 51 GLY B O 1
ATOM 4604 N N . VAL B 1 52 ? 17.141 11.336 -18.703 1 62.84 52 VAL B N 1
ATOM 4605 C CA . VAL B 1 52 ? 17.828 10.328 -17.891 1 62.84 52 VAL B CA 1
ATOM 4606 C C . VAL B 1 52 ? 19.188 10.852 -17.453 1 62.84 52 VAL B C 1
ATOM 4608 O O . VAL B 1 52 ? 19.938 11.398 -18.25 1 62.84 52 VAL B O 1
ATOM 4611 N N . GLU B 1 53 ? 19.328 10.57 -16.141 1 69.94 53 GLU B N 1
ATOM 4612 C CA . GLU B 1 53 ? 20.609 11.016 -15.594 1 69.94 53 GLU B CA 1
ATOM 4613 C C . GLU B 1 53 ? 21.766 10.148 -16.094 1 69.94 53 GLU B C 1
ATOM 4615 O O . GLU B 1 53 ? 21.641 8.922 -16.141 1 69.94 53 GLU B O 1
ATOM 4620 N N . VAL B 1 54 ? 22.891 10.758 -16.469 1 70.38 54 VAL B N 1
ATOM 4621 C CA . VAL B 1 54 ? 24.078 10.109 -17.031 1 70.38 54 VAL B CA 1
ATOM 4622 C C . VAL B 1 54 ? 25.188 10.031 -15.992 1 70.38 54 VAL B C 1
ATOM 4624 O O . VAL B 1 54 ? 25.703 11.062 -15.547 1 70.38 54 VAL B O 1
ATOM 4627 N N . ASP B 1 55 ? 25.422 8.742 -15.586 1 70 55 ASP B N 1
ATOM 4628 C CA . ASP B 1 55 ? 26.516 8.508 -14.641 1 70 55 ASP B CA 1
ATOM 4629 C C . ASP B 1 55 ? 27.859 8.484 -15.352 1 70 55 ASP B C 1
ATOM 4631 O O . ASP B 1 55 ? 27.938 8.188 -16.547 1 70 55 ASP B O 1
ATOM 4635 N N . PRO B 1 56 ? 28.781 8.617 -14.57 1 70.69 56 PRO B N 1
ATOM 4636 C CA . PRO B 1 56 ? 30.125 8.703 -15.133 1 70.69 56 PRO B CA 1
ATOM 4637 C C . PRO B 1 56 ? 30.562 7.406 -15.805 1 70.69 56 PRO B C 1
ATOM 4639 O O . PRO B 1 56 ? 31.344 7.434 -16.766 1 70.69 56 PRO B O 1
ATOM 4642 N N . ASP B 1 57 ? 30.125 6.348 -15.391 1 68.25 57 ASP B N 1
ATOM 4643 C CA . ASP B 1 57 ? 30.625 5.074 -15.898 1 68.25 57 ASP B CA 1
ATOM 4644 C C . ASP B 1 57 ? 30.047 4.758 -17.281 1 68.25 57 ASP B C 1
ATOM 4646 O O . ASP B 1 57 ? 30.688 4.09 -18.094 1 68.25 57 ASP B O 1
ATOM 4650 N N . ILE B 1 58 ? 28.938 5.27 -17.594 1 69.69 58 ILE B N 1
ATOM 4651 C CA . ILE B 1 58 ? 28.328 4.965 -18.891 1 69.69 58 ILE B CA 1
ATOM 4652 C C . ILE B 1 58 ? 28.562 6.117 -19.859 1 69.69 58 ILE B C 1
ATOM 4654 O O . ILE B 1 58 ? 28.281 5.992 -21.062 1 69.69 58 ILE B O 1
ATOM 4658 N N . PHE B 1 59 ? 28.969 7.105 -19.438 1 76.56 59 PHE B N 1
ATOM 4659 C CA . PHE B 1 59 ? 29.109 8.336 -20.203 1 76.56 59 PHE B CA 1
ATOM 4660 C C . PHE B 1 59 ? 29.891 8.094 -21.484 1 76.56 59 PHE B C 1
ATOM 4662 O O . PHE B 1 59 ? 29.484 8.531 -22.562 1 76.56 59 PHE B O 1
ATOM 4669 N N . ASP B 1 60 ? 30.922 7.34 -21.297 1 73.31 60 ASP B N 1
ATOM 4670 C CA . ASP B 1 60 ? 31.766 7.047 -22.453 1 73.31 60 ASP B CA 1
ATOM 4671 C C . ASP B 1 60 ? 31.016 6.219 -23.484 1 73.31 60 ASP B C 1
ATOM 4673 O O . ASP B 1 60 ? 31.094 6.5 -24.688 1 73.31 60 ASP B O 1
ATOM 4677 N N . GLU B 1 61 ? 30.375 5.348 -23.156 1 69.69 61 GLU B N 1
ATOM 4678 C CA . GLU B 1 61 ? 29.625 4.477 -24.078 1 69.69 61 GLU B CA 1
ATOM 4679 C C . GLU B 1 61 ? 28.469 5.219 -24.719 1 69.69 61 GLU B C 1
ATOM 4681 O O . GLU B 1 61 ? 28.172 5.008 -25.906 1 69.69 61 GLU B O 1
ATOM 4686 N N . LEU B 1 62 ? 27.922 6.082 -23.938 1 72.12 62 LEU B N 1
ATOM 4687 C CA . LEU B 1 62 ? 26.797 6.852 -24.453 1 72.12 62 LEU B CA 1
ATOM 4688 C C . LEU B 1 62 ? 27.234 7.789 -25.578 1 72.12 62 LEU B C 1
ATOM 4690 O O . LEU B 1 62 ? 26.547 7.938 -26.578 1 72.12 62 LEU B O 1
ATOM 4694 N N . LEU B 1 63 ? 28.25 8.305 -25.328 1 73.19 63 LEU B N 1
ATOM 4695 C CA . LEU B 1 63 ? 28.75 9.266 -26.312 1 73.19 63 LEU B CA 1
ATOM 4696 C C . LEU B 1 63 ? 29.219 8.562 -27.578 1 73.19 63 LEU B C 1
ATOM 4698 O O . LEU B 1 63 ? 29.141 9.133 -28.672 1 73.19 63 LEU B O 1
ATOM 4702 N N . LYS B 1 64 ? 29.688 7.34 -27.469 1 68.94 64 LYS B N 1
ATOM 4703 C CA . LYS B 1 64 ? 30.156 6.578 -28.625 1 68.94 64 LYS B CA 1
ATOM 4704 C C . LYS B 1 64 ? 28.984 6.012 -29.422 1 68.94 64 LYS B C 1
ATOM 4706 O O . LYS B 1 64 ? 29.109 5.727 -30.609 1 68.94 64 LYS B O 1
ATOM 4711 N N . SER B 1 65 ? 27.844 5.848 -28.922 1 60.12 65 SER B N 1
ATOM 4712 C CA . SER B 1 65 ? 26.766 5.109 -29.578 1 60.12 65 SER B CA 1
ATOM 4713 C C . SER B 1 65 ? 25.844 6.043 -30.359 1 60.12 65 SER B C 1
ATOM 4715 O O . SER B 1 65 ? 25.328 5.672 -31.406 1 60.12 65 SER B O 1
ATOM 4717 N N . THR B 1 66 ? 25.234 7.16 -29.828 1 55.66 66 THR B N 1
ATOM 4718 C CA . THR B 1 66 ? 24.281 8.008 -30.531 1 55.66 66 THR B CA 1
ATOM 4719 C C . THR B 1 66 ? 24.578 9.484 -30.281 1 55.66 66 THR B C 1
ATOM 4721 O O . THR B 1 66 ? 25.234 9.828 -29.297 1 55.66 66 THR B O 1
ATOM 4724 N N . GLN B 1 67 ? 24.172 10.242 -31.203 1 57.72 67 GLN B N 1
ATOM 4725 C CA . GLN B 1 67 ? 24.172 11.695 -31.062 1 57.72 67 GLN B CA 1
ATOM 4726 C C . GLN B 1 67 ? 23.297 12.141 -29.891 1 57.72 67 GLN B C 1
ATOM 4728 O O . GLN B 1 67 ? 22.062 11.992 -29.953 1 57.72 67 GLN B O 1
ATOM 4733 N N . ILE B 1 68 ? 23.906 12.297 -28.781 1 60.25 68 ILE B N 1
ATOM 4734 C CA . ILE B 1 68 ? 23.125 12.625 -27.594 1 60.25 68 ILE B CA 1
ATOM 4735 C C . ILE B 1 68 ? 23.312 14.094 -27.234 1 60.25 68 ILE B C 1
ATOM 4737 O O . ILE B 1 68 ? 24.359 14.68 -27.516 1 60.25 68 ILE B O 1
ATOM 4741 N N . SER B 1 69 ? 22.234 14.695 -26.891 1 75.25 69 SER B N 1
ATOM 4742 C CA . SER B 1 69 ? 22.281 16.016 -26.266 1 75.25 69 SER B CA 1
ATOM 4743 C C . SER B 1 69 ? 22.031 15.922 -24.766 1 75.25 69 SER B C 1
ATOM 4745 O O . SER B 1 69 ? 21.359 15.008 -24.297 1 75.25 69 SER B O 1
ATOM 4747 N N . PHE B 1 70 ? 22.844 16.672 -24.094 1 75.81 70 PHE B N 1
ATOM 4748 C CA . PHE B 1 70 ? 22.75 16.656 -22.641 1 75.81 70 PHE B CA 1
ATOM 4749 C C . PHE B 1 70 ? 21.969 17.859 -22.125 1 75.81 70 PHE B C 1
ATOM 4751 O O . PHE B 1 70 ? 21.969 18.922 -22.766 1 75.81 70 PHE B O 1
ATOM 4758 N N . GLN B 1 71 ? 21.25 17.656 -21.125 1 77 71 GLN B N 1
ATOM 4759 C CA . GLN B 1 71 ? 20.688 18.75 -20.328 1 77 71 GLN B CA 1
ATOM 4760 C C . GLN B 1 71 ? 21.359 18.828 -18.953 1 77 71 GLN B C 1
ATOM 4762 O O . GLN B 1 71 ? 21.359 17.844 -18.219 1 77 71 GLN B O 1
ATOM 4767 N N . ALA B 1 72 ? 21.969 19.875 -18.703 1 76.25 72 ALA B N 1
ATOM 4768 C CA . ALA B 1 72 ? 22.609 20.141 -17.422 1 76.25 72 ALA B CA 1
ATOM 4769 C C . ALA B 1 72 ? 21.656 20.859 -16.469 1 76.25 72 ALA B C 1
ATOM 4771 O O . ALA B 1 72 ? 21.125 21.922 -16.781 1 76.25 72 ALA B O 1
ATOM 4772 N N . VAL B 1 73 ? 21.297 20.25 -15.539 1 70.44 73 VAL B N 1
ATOM 4773 C CA . VAL B 1 73 ? 20.375 20.828 -14.578 1 70.44 73 VAL B CA 1
ATOM 4774 C C . VAL B 1 73 ? 21.109 21.172 -13.281 1 70.44 73 VAL B C 1
ATOM 4776 O O . VAL B 1 73 ? 21.859 20.344 -12.75 1 70.44 73 VAL B O 1
ATOM 4779 N N . THR B 1 74 ? 21.016 22.438 -13.039 1 64.38 74 THR B N 1
ATOM 4780 C CA . THR B 1 74 ? 21.594 22.906 -11.789 1 64.38 74 THR B CA 1
ATOM 4781 C C . THR B 1 74 ? 20.609 22.75 -10.641 1 64.38 74 THR B C 1
ATOM 4783 O O . THR B 1 74 ? 19.391 22.891 -10.828 1 64.38 74 THR B O 1
ATOM 4786 N N . GLU B 1 75 ? 20.859 22.188 -9.617 1 46.25 75 GLU B N 1
ATOM 4787 C CA . GLU B 1 75 ? 20.016 22.281 -8.422 1 46.25 75 GLU B CA 1
ATOM 4788 C C . GLU B 1 75 ? 19.875 23.734 -7.961 1 46.25 75 GLU B C 1
ATOM 4790 O O . GLU B 1 75 ? 20.875 24.375 -7.609 1 46.25 75 GLU B O 1
ATOM 4795 N N . GLU B 1 76 ? 19.062 24.469 -8.578 1 38.19 76 GLU B N 1
ATOM 4796 C CA . GLU B 1 76 ? 18.906 25.844 -8.141 1 38.19 76 GLU B CA 1
ATOM 4797 C C . GLU B 1 76 ? 18.438 25.922 -6.684 1 38.19 76 GLU B C 1
ATOM 4799 O O . GLU B 1 76 ? 17.5 25.219 -6.293 1 38.19 76 GLU B O 1
ATOM 4804 N N . CYS B 1 77 ? 19.203 26.297 -5.734 1 30.5 77 CYS B N 1
ATOM 4805 C CA . CYS B 1 77 ? 18.859 27.109 -4.566 1 30.5 77 CYS B CA 1
ATOM 4806 C C . CYS B 1 77 ? 18 28.297 -4.969 1 30.5 77 CYS B C 1
ATOM 4808 O O . CYS B 1 77 ? 18.516 29.266 -5.531 1 30.5 77 CYS B O 1
ATOM 4810 N N . ASN B 1 78 ? 16.891 28.172 -5.531 1 27.89 78 ASN B N 1
ATOM 4811 C CA . ASN B 1 78 ? 16.25 29.406 -5.973 1 27.89 78 ASN B CA 1
ATOM 4812 C C . ASN B 1 78 ? 16.078 30.391 -4.82 1 27.89 78 ASN B C 1
ATOM 4814 O O . ASN B 1 78 ? 15.219 30.188 -3.955 1 27.89 78 ASN B O 1
ATOM 4818 N N . CYS B 1 79 ? 17.016 31.016 -4.328 1 24.95 79 CYS B N 1
ATOM 4819 C CA . CYS B 1 79 ? 17.016 32.281 -3.611 1 24.95 79 CYS B CA 1
ATOM 4820 C C . CYS B 1 79 ? 16.344 33.375 -4.441 1 24.95 79 CYS B C 1
ATOM 4822 O O . CYS B 1 79 ? 17 34.031 -5.25 1 24.95 79 CYS B O 1
ATOM 4824 N N . VAL B 1 80 ? 15.203 33.156 -5.16 1 25.42 80 VAL B N 1
ATOM 4825 C CA . VAL B 1 80 ? 14.805 34.312 -5.98 1 25.42 80 VAL B CA 1
ATOM 4826 C C . VAL B 1 80 ? 14.594 35.531 -5.094 1 25.42 80 VAL B C 1
ATOM 4828 O O . VAL B 1 80 ? 13.836 35.469 -4.117 1 25.42 80 VAL B O 1
ATOM 4831 N N . GLU B 1 81 ? 15.297 36.531 -5.227 1 21.92 81 GLU B N 1
ATOM 4832 C CA . GLU B 1 81 ? 15.484 37.938 -4.797 1 21.92 81 GLU B CA 1
ATOM 4833 C C . GLU B 1 81 ? 14.359 38.812 -5.312 1 21.92 81 GLU B C 1
ATOM 4835 O O . GLU B 1 81 ? 14.453 40.062 -5.254 1 21.92 81 GLU B O 1
ATOM 4840 N N . ASP B 1 82 ? 13.109 38.438 -5.703 1 20.64 82 ASP B N 1
ATOM 4841 C CA . ASP B 1 82 ? 12.359 39.406 -6.496 1 20.64 82 ASP B CA 1
ATOM 4842 C C . ASP B 1 82 ? 12.164 40.719 -5.73 1 20.64 82 ASP B C 1
ATOM 4844 O O . ASP B 1 82 ? 11.898 40.719 -4.527 1 20.64 82 ASP B O 1
ATOM 4848 N N . SER B 1 83 ? 12.516 41.906 -6.324 1 18.97 83 SER B N 1
ATOM 4849 C CA . SER B 1 83 ? 12.617 43.344 -6.113 1 18.97 83 SER B CA 1
ATOM 4850 C C . SER B 1 83 ? 11.242 44 -6.035 1 18.97 83 SER B C 1
ATOM 4852 O O . SER B 1 83 ? 10.508 44.031 -7.031 1 18.97 83 SER B O 1
ATOM 4854 N N . TYR B 1 84 ? 10.391 43.938 -5.008 1 17.02 84 TYR B N 1
ATOM 4855 C CA . TYR B 1 84 ? 9.125 44.562 -4.637 1 17.02 84 TYR B CA 1
ATOM 4856 C C . TYR B 1 84 ? 9.227 46.094 -4.691 1 17.02 84 TYR B C 1
ATOM 4858 O O . TYR B 1 84 ? 10.047 46.688 -3.992 1 17.02 84 TYR B O 1
ATOM 4866 N N . SER B 1 85 ? 8.984 46.656 -5.875 1 17.22 85 SER B N 1
ATOM 4867 C CA . SER B 1 85 ? 8.953 48.094 -6.023 1 17.22 85 SER B CA 1
ATOM 4868 C C . SER B 1 85 ? 7.879 48.719 -5.141 1 17.22 85 SER B C 1
ATOM 4870 O O . SER B 1 85 ? 6.926 48.062 -4.738 1 17.22 85 SER B O 1
ATOM 4872 N N . GLU B 1 86 ? 7.789 50.188 -5.035 1 16.86 86 GLU B N 1
ATOM 4873 C CA . GLU B 1 86 ? 7.535 51.25 -4.066 1 16.86 86 GLU B CA 1
ATOM 4874 C C . GLU B 1 86 ? 6.098 51.75 -4.156 1 16.86 86 GLU B C 1
ATOM 4876 O O . GLU B 1 86 ? 5.695 52.656 -3.402 1 16.86 86 GLU B O 1
ATOM 4881 N N . ALA B 1 87 ? 5.133 51.219 -5.004 1 18.69 87 ALA B N 1
ATOM 4882 C CA . ALA B 1 87 ? 4.117 52.219 -5.359 1 18.69 87 ALA B CA 1
ATOM 4883 C C . ALA B 1 87 ? 3.41 52.75 -4.117 1 18.69 87 ALA B C 1
ATOM 4885 O O . ALA B 1 87 ? 3.338 52.062 -3.096 1 18.69 87 ALA B O 1
ATOM 4886 N N . SER B 1 88 ? 2.76 54.031 -4.266 1 17.64 88 SER B N 1
ATOM 4887 C CA . SER B 1 88 ? 2.377 55.25 -3.557 1 17.64 88 SER B CA 1
ATOM 4888 C C . SER B 1 88 ? 1.047 55.094 -2.834 1 17.64 88 SER B C 1
ATOM 4890 O O . SER B 1 88 ? 0.158 54.375 -3.318 1 17.64 88 SER B O 1
ATOM 4892 N N . LEU B 1 89 ? 0.845 55.594 -1.606 1 16.23 89 LEU B N 1
ATOM 4893 C CA . LEU B 1 89 ? 0.164 55.531 -0.318 1 16.23 89 LEU B CA 1
ATOM 4894 C C . LEU B 1 89 ? -1.156 56.281 -0.36 1 16.23 89 LEU B C 1
ATOM 4896 O O . LEU B 1 89 ? -1.785 56.5 0.679 1 16.23 89 LEU B O 1
ATOM 4900 N N . SER B 1 90 ? -1.767 56.562 -1.602 1 16.45 90 SER B N 1
ATOM 4901 C CA . SER B 1 90 ? -2.531 57.781 -1.29 1 16.45 90 SER B CA 1
ATOM 4902 C C . SER B 1 90 ? -3.604 57.5 -0.243 1 16.45 90 SER B C 1
ATOM 4904 O O . SER B 1 90 ? -3.91 56.344 0.042 1 16.45 90 SER B O 1
ATOM 4906 N N . ASP B 1 91 ? -4.77 58.406 -0.359 1 17.08 91 ASP B N 1
ATOM 4907 C CA . ASP B 1 91 ? -5.551 59.281 0.502 1 17.08 91 ASP B CA 1
ATOM 4908 C C . ASP B 1 91 ? -6.742 58.562 1.105 1 17.08 91 ASP B C 1
ATOM 4910 O O . ASP B 1 91 ? -7.395 57.75 0.429 1 17.08 91 ASP B O 1
ATOM 4914 N N . ALA B 1 92 ? -6.977 58.625 2.449 1 16.66 92 ALA B N 1
ATOM 4915 C CA . ALA B 1 92 ? -7.516 58 3.65 1 16.66 92 ALA B CA 1
ATOM 4916 C C . ALA B 1 92 ? -9.023 58.219 3.756 1 16.66 92 ALA B C 1
ATOM 4918 O O . ALA B 1 92 ? -9.68 57.656 4.637 1 16.66 92 ALA B O 1
ATOM 4919 N N . SER B 1 93 ? -9.711 59.062 2.9 1 17.94 93 SER B N 1
ATOM 4920 C CA . SER B 1 93 ? -10.68 59.812 3.697 1 17.94 93 SER B CA 1
ATOM 4921 C C . SER B 1 93 ? -11.859 58.906 4.09 1 17.94 93 SER B C 1
ATOM 4923 O O . SER B 1 93 ? -12.484 58.281 3.236 1 17.94 93 SER B O 1
ATOM 4925 N N . PHE B 1 94 ? -11.828 58.438 5.309 1 16.52 94 PHE B N 1
ATOM 4926 C CA . PHE B 1 94 ? -12.602 57.438 6.02 1 16.52 94 PHE B CA 1
ATOM 4927 C C . PHE B 1 94 ? -14.031 57.938 6.254 1 16.52 94 PHE B C 1
ATOM 4929 O O . PHE B 1 94 ? -14.258 58.812 7.07 1 16.52 94 PHE B O 1
ATOM 4936 N N . SER B 1 95 ? -14.734 58.094 5.125 1 16.8 95 SER B N 1
ATOM 4937 C CA . SER B 1 95 ? -16.062 58.656 5.301 1 16.8 95 SER B CA 1
ATOM 4938 C C . SER B 1 95 ? -16.891 57.844 6.281 1 16.8 95 SER B C 1
ATOM 4940 O O . SER B 1 95 ? -16.703 56.625 6.406 1 16.8 95 SER B O 1
ATOM 4942 N N . GLU B 1 96 ? -17.641 58.5 7.188 1 17.58 96 GLU B N 1
ATOM 4943 C CA . GLU B 1 96 ? -18.297 58.406 8.484 1 17.58 96 GLU B CA 1
ATOM 4944 C C . GLU B 1 96 ? -19.562 57.562 8.398 1 17.58 96 GLU B C 1
ATOM 4946 O O . GLU B 1 96 ? -20.297 57.438 9.375 1 17.58 96 GLU B O 1
ATOM 4951 N N . TRP B 1 97 ? -19.562 56.562 7.453 1 17.19 97 TRP B N 1
ATOM 4952 C CA . TRP B 1 97 ? -20.953 56.188 7.207 1 17.19 97 TRP B CA 1
ATOM 4953 C C . TRP B 1 97 ? -21.578 55.594 8.461 1 17.19 97 TRP B C 1
ATOM 4955 O O . TRP B 1 97 ? -20.922 54.875 9.219 1 17.19 97 TRP B O 1
ATOM 4965 N N . SER B 1 98 ? -22.703 56.156 8.891 1 17.5 98 SER B N 1
ATOM 4966 C CA . SER B 1 98 ? -23.656 56.156 10 1 17.5 98 SER B CA 1
ATOM 4967 C C . SER B 1 98 ? -24.391 54.844 10.133 1 17.5 98 SER B C 1
ATOM 4969 O O . SER B 1 98 ? -25 54.375 9.172 1 17.5 98 SER B O 1
ATOM 4971 N N . PRO B 1 99 ? -23.969 54 11.078 1 17.31 99 PRO B N 1
ATOM 4972 C CA . PRO B 1 99 ? -24.234 52.562 11.312 1 17.31 99 PRO B CA 1
ATOM 4973 C C . PRO B 1 99 ? -25.672 52.281 11.688 1 17.31 99 PRO B C 1
ATOM 4975 O O . PRO B 1 99 ? -26.094 52.531 12.82 1 17.31 99 PRO B O 1
ATOM 4978 N N . SER B 1 100 ? -26.625 52.75 10.852 1 16.86 100 SER B N 1
ATOM 4979 C CA . SER B 1 100 ? -27.938 52.656 11.469 1 16.86 100 SER B CA 1
ATOM 4980 C C . SER B 1 100 ? -28.25 51.219 11.922 1 16.86 100 SER B C 1
ATOM 4982 O O . SER B 1 100 ? -27.734 50.281 11.336 1 16.86 100 SER B O 1
ATOM 4984 N N . ARG B 1 101 ? -28.938 51.062 13.055 1 17.8 101 ARG B N 1
ATOM 4985 C CA . ARG B 1 101 ? -29.234 50.156 14.164 1 17.8 101 ARG B CA 1
ATOM 4986 C C . ARG B 1 101 ? -30.094 49 13.703 1 17.8 101 ARG B C 1
ATOM 4988 O O . ARG B 1 101 ? -30.406 48.094 14.5 1 17.8 101 ARG B O 1
ATOM 4995 N N . ALA B 1 102 ? -30.547 48.938 12.383 1 17.5 102 ALA B N 1
ATOM 4996 C CA . ALA B 1 102 ? -31.906 48.438 12.438 1 17.5 102 ALA B CA 1
ATOM 4997 C C . ALA B 1 102 ? -31.922 46.969 12.891 1 17.5 102 ALA B C 1
ATOM 4999 O O . ALA B 1 102 ? -30.906 46.25 12.773 1 17.5 102 ALA B O 1
ATOM 5000 N N . SER B 1 103 ? -33.062 46.438 13.32 1 17.91 103 SER B N 1
ATOM 5001 C CA . SER B 1 103 ? -33.75 45.562 14.258 1 17.91 103 SER B CA 1
ATOM 5002 C C . SER B 1 103 ? -33.781 44.125 13.734 1 17.91 103 SER B C 1
ATOM 5004 O O . SER B 1 103 ? -34.375 43.25 14.352 1 17.91 103 SER B O 1
ATOM 5006 N N . ALA B 1 104 ? -32.938 43.844 12.664 1 17.19 104 ALA B N 1
ATOM 5007 C CA . ALA B 1 104 ? -33.594 42.812 11.867 1 17.19 104 ALA B CA 1
ATOM 5008 C C . ALA B 1 104 ? -33.594 41.469 12.602 1 17.19 104 ALA B C 1
ATOM 5010 O O . ALA B 1 104 ? -32.656 41.156 13.344 1 17.19 104 ALA B O 1
ATOM 5011 N N . SER B 1 105 ? -34.781 40.938 12.711 1 19.12 105 SER B N 1
ATOM 5012 C CA . SER B 1 105 ? -35.406 39.781 13.367 1 19.12 105 SER B CA 1
ATOM 5013 C C . SER B 1 105 ? -34.75 38.469 12.93 1 19.12 105 SER B C 1
ATOM 5015 O O . SER B 1 105 ? -34.531 38.25 11.734 1 19.12 105 SER B O 1
ATOM 5017 N N . PRO B 1 106 ? -33.969 37.812 13.812 1 17.83 106 PRO B N 1
ATOM 5018 C CA . PRO B 1 106 ? -32.938 36.812 13.641 1 17.83 106 PRO B CA 1
ATOM 5019 C C . PRO B 1 106 ? -33.469 35.5 13.07 1 17.83 106 PRO B C 1
ATOM 5021 O O . PRO B 1 106 ? -32.75 34.5 13.039 1 17.83 106 PRO B O 1
ATOM 5024 N N . SER B 1 107 ? -34.312 35.531 11.984 1 18.08 107 SER B N 1
ATOM 5025 C CA . SER B 1 107 ? -35.125 34.344 11.75 1 18.08 107 SER B CA 1
ATOM 5026 C C . SER B 1 107 ? -34.25 33.125 11.5 1 18.08 107 SER B C 1
ATOM 5028 O O . SER B 1 107 ? -33.188 33.25 10.922 1 18.08 107 SER B O 1
ATOM 5030 N N . PRO B 1 108 ? -34.5 31.969 12.195 1 18.91 108 PRO B N 1
ATOM 5031 C CA . PRO B 1 108 ? -33.844 30.688 12.461 1 18.91 108 PRO B CA 1
ATOM 5032 C C . PRO B 1 108 ? -33.562 29.891 11.18 1 18.91 108 PRO B C 1
ATOM 5034 O O . PRO B 1 108 ? -34.5 29.469 10.508 1 18.91 108 PRO B O 1
ATOM 5037 N N . SER B 1 109 ? -32.906 30.484 10.164 1 17.08 109 SER B N 1
ATOM 5038 C CA . SER B 1 109 ? -33.062 29.859 8.859 1 17.08 109 SER B CA 1
ATOM 5039 C C . SER B 1 109 ? -32.531 28.438 8.859 1 17.08 109 SER B C 1
ATOM 5041 O O . SER B 1 109 ? -31.375 28.203 9.219 1 17.08 109 SER B O 1
ATOM 5043 N N . SER B 1 110 ? -33.344 27.391 9.055 1 20.08 110 SER B N 1
ATOM 5044 C CA . SER B 1 110 ? -33.375 25.938 9.07 1 20.08 110 SER B CA 1
ATOM 5045 C C . SER B 1 110 ? -32.812 25.344 7.777 1 20.08 110 SER B C 1
ATOM 5047 O O . SER B 1 110 ? -32.938 24.156 7.523 1 20.08 110 SER B O 1
ATOM 5049 N N . GLY B 1 111 ? -31.859 26.016 7.191 1 18.7 111 GLY B N 1
ATOM 5050 C CA . GLY B 1 111 ? -31.641 25.641 5.801 1 18.7 111 GLY B CA 1
ATOM 5051 C C . GLY B 1 111 ? -31.203 24.203 5.633 1 18.7 111 GLY B C 1
ATOM 5052 O O . GLY B 1 111 ? -30.062 23.859 5.957 1 18.7 111 GLY B O 1
ATOM 5053 N N . SER B 1 112 ? -31.984 23.156 5.961 1 21.66 112 SER B N 1
ATOM 5054 C CA . SER B 1 112 ? -31.859 21.703 5.848 1 21.66 112 SER B CA 1
ATOM 5055 C C . SER B 1 112 ? -31.547 21.281 4.414 1 21.66 112 SER B C 1
ATOM 5057 O O . SER B 1 112 ? -32.438 20.891 3.674 1 21.66 112 SER B O 1
ATOM 5059 N N . ASP B 1 113 ? -30.766 21.938 3.662 1 21.83 113 ASP B N 1
ATOM 5060 C CA . ASP B 1 113 ? -30.828 21.688 2.225 1 21.83 113 ASP B CA 1
ATOM 5061 C C . ASP B 1 113 ? -30.469 20.25 1.896 1 21.83 113 ASP B C 1
ATOM 5063 O O . ASP B 1 113 ? -29.422 19.75 2.322 1 21.83 113 ASP B O 1
ATOM 5067 N N . SER B 1 114 ? -31.484 19.344 1.718 1 24.61 114 SER B N 1
ATOM 5068 C CA . SER B 1 114 ? -31.734 18 1.228 1 24.61 114 SER B CA 1
ATOM 5069 C C . SER B 1 114 ? -31 17.734 -0.082 1 24.61 114 SER B C 1
ATOM 5071 O O . SER B 1 114 ? -31.281 18.375 -1.097 1 24.61 114 SER B O 1
ATOM 5073 N N . THR B 1 115 ? -29.797 17.688 -0.041 1 25.2 115 THR B N 1
ATOM 5074 C CA . THR B 1 115 ? -29.078 17.422 -1.286 1 25.2 115 THR B CA 1
ATOM 5075 C C . THR B 1 115 ? -29.672 16.219 -2.008 1 25.2 115 THR B C 1
ATOM 5077 O O . THR B 1 115 ? -29.719 15.117 -1.457 1 25.2 115 THR B O 1
ATOM 5080 N N . THR B 1 116 ? -30.797 16.469 -2.711 1 25.88 116 THR B N 1
ATOM 5081 C CA . THR B 1 116 ? -31.438 15.547 -3.65 1 25.88 116 THR B CA 1
ATOM 5082 C C . THR B 1 116 ? -30.391 14.867 -4.527 1 25.88 116 THR B C 1
ATOM 5084 O O . THR B 1 116 ? -29.688 15.531 -5.293 1 25.88 116 THR B O 1
ATOM 5087 N N . ILE B 1 117 ? -29.766 13.961 -3.973 1 28.53 117 ILE B N 1
ATOM 5088 C CA . ILE B 1 117 ? -28.984 13.031 -4.789 1 28.53 117 ILE B CA 1
ATOM 5089 C C . ILE B 1 117 ? -29.781 12.648 -6.031 1 28.53 117 ILE B C 1
ATOM 5091 O O . ILE B 1 117 ? -30.875 12.07 -5.926 1 28.53 117 ILE B O 1
ATOM 5095 N N . LEU B 1 118 ? -29.766 13.469 -7.02 1 26.97 118 LEU B N 1
ATOM 5096 C CA . LEU B 1 118 ? -30.516 13.305 -8.258 1 26.97 118 LEU B CA 1
ATOM 5097 C C . LEU B 1 118 ? -30.547 11.844 -8.695 1 26.97 118 LEU B C 1
ATOM 5099 O O . LEU B 1 118 ? -29.641 11.078 -8.359 1 26.97 118 LEU B O 1
ATOM 5103 N N . GLU B 1 119 ? -31.734 11.305 -9.156 1 29.81 119 GLU B N 1
ATOM 5104 C CA . GLU B 1 119 ? -32.281 10.039 -9.641 1 29.81 119 GLU B CA 1
ATOM 5105 C C . GLU B 1 119 ? -31.297 9.352 -10.594 1 29.81 119 GLU B C 1
ATOM 5107 O O . GLU B 1 119 ? -31.281 8.125 -10.68 1 29.81 119 GLU B O 1
ATOM 5112 N N . THR B 1 120 ? -30.641 10.211 -11.383 1 30.28 120 THR B N 1
ATOM 5113 C CA . THR B 1 120 ? -29.828 9.609 -12.438 1 30.28 120 THR B CA 1
ATOM 5114 C C . THR B 1 120 ? -28.641 8.859 -11.859 1 30.28 120 THR B C 1
ATOM 5116 O O . THR B 1 120 ? -28.062 7.992 -12.516 1 30.28 120 THR B O 1
ATOM 5119 N N . THR B 1 121 ? -28.172 9.312 -10.758 1 30.56 121 THR B N 1
ATOM 5120 C CA . THR B 1 121 ? -27.031 8.633 -10.141 1 30.56 121 THR B CA 1
ATOM 5121 C C . THR B 1 121 ? -27.469 7.316 -9.508 1 30.56 121 THR B C 1
ATOM 5123 O O . THR B 1 121 ? -26.641 6.465 -9.195 1 30.56 121 THR B O 1
ATOM 5126 N N . LYS B 1 122 ? -28.734 7.18 -9.023 1 31.41 122 LYS B N 1
ATOM 5127 C CA . LYS B 1 122 ? -29.297 5.906 -8.586 1 31.41 122 LYS B CA 1
ATOM 5128 C C . LYS B 1 122 ? -29.406 4.926 -9.75 1 31.41 122 LYS B C 1
ATOM 5130 O O . LYS B 1 122 ? -29.391 3.709 -9.547 1 31.41 122 LYS B O 1
ATOM 5135 N N . ALA B 1 123 ? -29.797 5.5 -10.906 1 30.66 123 ALA B N 1
ATOM 5136 C CA . ALA B 1 123 ? -29.891 4.613 -12.07 1 30.66 123 ALA B CA 1
ATOM 5137 C C . ALA B 1 123 ? -28.531 4.008 -12.406 1 30.66 123 ALA B C 1
ATOM 5139 O O . ALA B 1 123 ? -28.453 2.855 -12.836 1 30.66 123 ALA B O 1
ATOM 5140 N N . ARG B 1 124 ? -27.531 4.871 -12.297 1 30.7 124 ARG B N 1
ATOM 5141 C CA . ARG B 1 124 ? -26.188 4.355 -12.594 1 30.7 124 ARG B CA 1
ATOM 5142 C C . ARG B 1 124 ? -25.672 3.482 -11.461 1 30.7 124 ARG B C 1
ATOM 5144 O O . ARG B 1 124 ? -24.812 2.631 -11.672 1 30.7 124 ARG B O 1
ATOM 5151 N N . LYS B 1 125 ? -25.953 3.832 -10.211 1 35.94 125 LYS B N 1
ATOM 5152 C CA . LYS B 1 125 ? -25.656 2.918 -9.109 1 35.94 125 LYS B CA 1
ATOM 5153 C C . LYS B 1 125 ? -26.328 1.562 -9.32 1 35.94 125 LYS B C 1
ATOM 5155 O O . LYS B 1 125 ? -25.797 0.534 -8.883 1 35.94 125 LYS B O 1
ATOM 5160 N N . LYS B 1 126 ? -27.688 1.579 -9.539 1 35.19 126 LYS B N 1
ATOM 5161 C CA . LYS B 1 126 ? -28.422 0.355 -9.844 1 35.19 126 LYS B CA 1
ATOM 5162 C C . LYS B 1 126 ? -27.719 -0.448 -10.938 1 35.19 126 LYS B C 1
ATOM 5164 O O . LYS B 1 126 ? -27.859 -1.673 -10.992 1 35.19 126 LYS B O 1
ATOM 5169 N N . GLN B 1 127 ? -27.172 0.259 -11.883 1 34.12 127 GLN B N 1
ATOM 5170 C CA . GLN B 1 127 ? -26.484 -0.521 -12.906 1 34.12 127 GLN B CA 1
ATOM 5171 C C . GLN B 1 127 ? -25.25 -1.207 -12.352 1 34.12 127 GLN B C 1
ATOM 5173 O O . GLN B 1 127 ? -24.781 -2.205 -12.898 1 34.12 127 GLN B O 1
ATOM 5178 N N . LEU B 1 128 ? -24.5 -0.468 -11.391 1 36.12 128 LEU B N 1
ATOM 5179 C CA . LEU B 1 128 ? -23.281 -1.063 -10.875 1 36.12 128 LEU B CA 1
ATOM 5180 C C . LEU B 1 128 ? -23.594 -2.174 -9.883 1 36.12 128 LEU B C 1
ATOM 5182 O O . LEU B 1 128 ? -22.766 -3.061 -9.656 1 36.12 128 LEU B O 1
ATOM 5186 N N . THR B 1 129 ? -24.422 -1.861 -8.812 1 37.66 129 THR B N 1
ATOM 5187 C CA . THR B 1 129 ? -24.797 -2.957 -7.926 1 37.66 129 THR B CA 1
ATOM 5188 C C . THR B 1 129 ? -25.469 -4.078 -8.711 1 37.66 129 THR B C 1
ATOM 5190 O O . THR B 1 129 ? -26.234 -4.855 -8.141 1 37.66 129 THR B O 1
ATOM 5193 N N . GLU B 1 130 ? -25.703 -3.908 -9.953 1 39.25 130 GLU B N 1
ATOM 5194 C CA . GLU B 1 130 ? -26.578 -4.859 -10.648 1 39.25 130 GLU B CA 1
ATOM 5195 C C . GLU B 1 130 ? -26.188 -6.297 -10.312 1 39.25 130 GLU B C 1
ATOM 5197 O O . GLU B 1 130 ? -25.047 -6.574 -9.953 1 39.25 130 GLU B O 1
ATOM 5202 N N . GLY B 1 131 ? -27.125 -7.082 -10.055 1 41.88 131 GLY B N 1
ATOM 5203 C CA . GLY B 1 131 ? -27.234 -8.531 -10.016 1 41.88 131 GLY B CA 1
ATOM 5204 C C . GLY B 1 131 ? -26.125 -9.234 -10.781 1 41.88 131 GLY B C 1
ATOM 5205 O O . GLY B 1 131 ? -25.297 -8.578 -11.422 1 41.88 131 GLY B O 1
ATOM 5206 N N . PRO B 1 132 ? -25.906 -10.461 -10.406 1 51.88 132 PRO B N 1
ATOM 5207 C CA . PRO B 1 132 ? -24.953 -11.219 -11.227 1 51.88 132 PRO B CA 1
ATOM 5208 C C . PRO B 1 132 ? -24.969 -10.781 -12.695 1 51.88 132 PRO B C 1
ATOM 5210 O O . PRO B 1 132 ? -26.031 -10.5 -13.242 1 51.88 132 PRO B O 1
ATOM 5213 N N . PRO B 1 133 ? -23.922 -10.039 -13.039 1 62.38 133 PRO B N 1
ATOM 5214 C CA . PRO B 1 133 ? -23.891 -9.539 -14.414 1 62.38 133 PRO B CA 1
ATOM 5215 C C . PRO B 1 133 ? -24.688 -10.422 -15.367 1 62.38 133 PRO B C 1
ATOM 5217 O O . PRO B 1 133 ? -24.688 -11.648 -15.227 1 62.38 133 PRO B O 1
ATOM 5220 N N . ASP B 1 134 ? -25.734 -9.867 -15.867 1 80.31 134 ASP B N 1
ATOM 5221 C CA . ASP B 1 134 ? -26.547 -10.484 -16.906 1 80.31 134 ASP B CA 1
ATOM 5222 C C . ASP B 1 134 ? -25.688 -10.914 -18.094 1 80.31 134 ASP B C 1
ATOM 5224 O O . ASP B 1 134 ? -24.922 -10.117 -18.641 1 80.31 134 ASP B O 1
ATOM 5228 N N . SER B 1 135 ? -25.688 -12.219 -18.344 1 87 135 SER B N 1
ATOM 5229 C CA . SER B 1 135 ? -24.891 -12.836 -19.406 1 87 135 SER B CA 1
ATOM 5230 C C . SER B 1 135 ? -25.188 -12.195 -20.75 1 87 135 SER B C 1
ATOM 5232 O O . SER B 1 135 ? -24.281 -12.016 -21.578 1 87 135 SER B O 1
ATOM 5234 N N . THR B 1 136 ? -26.391 -11.711 -20.906 1 89.38 136 THR B N 1
ATOM 5235 C CA . THR B 1 136 ? -26.75 -11.133 -22.188 1 89.38 136 THR B CA 1
ATOM 5236 C C . THR B 1 136 ? -26.141 -9.742 -22.344 1 89.38 136 THR B C 1
ATOM 5238 O O . THR B 1 136 ? -25.594 -9.414 -23.406 1 89.38 136 THR B O 1
ATOM 5241 N N . THR B 1 137 ? -26.25 -9 -21.328 1 91.19 137 THR B N 1
ATOM 5242 C CA . THR B 1 137 ? -25.656 -7.668 -21.359 1 91.19 137 THR B CA 1
ATOM 5243 C C . THR B 1 137 ? -24.141 -7.75 -21.516 1 91.19 137 THR B C 1
ATOM 5245 O O . THR B 1 137 ? -23.547 -6.949 -22.234 1 91.19 137 THR B O 1
ATOM 5248 N N . ALA B 1 138 ? -23.562 -8.703 -20.859 1 93.81 138 ALA B N 1
ATOM 5249 C CA . ALA B 1 138 ? -22.109 -8.891 -20.922 1 93.81 138 ALA B CA 1
ATOM 5250 C C . ALA B 1 138 ? -21.656 -9.258 -22.328 1 93.81 138 ALA B C 1
ATOM 5252 O O . ALA B 1 138 ? -20.703 -8.68 -22.844 1 93.81 138 ALA B O 1
ATOM 5253 N N . ARG B 1 139 ? -22.422 -10.141 -22.906 1 94.5 139 ARG B N 1
ATOM 5254 C CA . ARG B 1 139 ? -22.125 -10.57 -24.281 1 94.5 139 ARG B CA 1
ATOM 5255 C C . ARG B 1 139 ? -22.219 -9.406 -25.25 1 94.5 139 ARG B C 1
ATOM 5257 O O . ARG B 1 139 ? -21.359 -9.234 -26.109 1 94.5 139 ARG B O 1
ATOM 5264 N N . ASP B 1 140 ? -23.234 -8.578 -25.062 1 93.62 140 ASP B N 1
ATOM 5265 C CA . ASP B 1 140 ? -23.453 -7.461 -25.969 1 93.62 140 ASP B CA 1
ATOM 5266 C C . ASP B 1 140 ? -22.359 -6.402 -25.812 1 93.62 140 ASP B C 1
ATOM 5268 O O . ASP B 1 140 ? -21.953 -5.781 -26.797 1 93.62 140 ASP B O 1
ATOM 5272 N N . THR B 1 141 ? -21.953 -6.199 -24.656 1 92.75 141 THR B N 1
ATOM 5273 C CA . THR B 1 141 ? -20.891 -5.23 -24.391 1 92.75 141 THR B CA 1
ATOM 5274 C C . THR B 1 141 ? -19.609 -5.637 -25.109 1 92.75 141 THR B C 1
ATOM 5276 O O . THR B 1 141 ? -18.953 -4.809 -25.75 1 92.75 141 THR B O 1
ATOM 5279 N N . VAL B 1 142 ? -19.25 -6.922 -25 1 95 142 VAL B N 1
ATOM 5280 C CA . VAL B 1 142 ? -18.031 -7.43 -25.609 1 95 142 VAL B CA 1
ATOM 5281 C C . VAL B 1 142 ? -18.172 -7.422 -27.141 1 95 142 VAL B C 1
ATOM 5283 O O . VAL B 1 142 ? -17.234 -7.051 -27.844 1 95 142 VAL B O 1
ATOM 5286 N N . LYS B 1 143 ? -19.375 -7.77 -27.578 1 95.12 143 LYS B N 1
ATOM 5287 C CA . LYS B 1 143 ? -19.625 -7.773 -29.016 1 95.12 143 LYS B CA 1
ATOM 5288 C C . LYS B 1 143 ? -19.469 -6.375 -29.594 1 95.12 143 LYS B C 1
ATOM 5290 O O . LYS B 1 143 ? -18.812 -6.188 -30.625 1 95.12 143 LYS B O 1
ATOM 5295 N N . THR B 1 144 ? -20.078 -5.418 -28.922 1 94.25 144 THR B N 1
ATOM 5296 C CA . THR B 1 144 ? -20.016 -4.035 -29.391 1 94.25 144 THR B CA 1
ATOM 5297 C C . THR B 1 144 ? -18.578 -3.52 -29.344 1 94.25 144 THR B C 1
ATOM 5299 O O . THR B 1 144 ? -18.141 -2.822 -30.25 1 94.25 144 THR B O 1
ATOM 5302 N N . ALA B 1 145 ? -17.875 -3.834 -28.344 1 93.94 145 ALA B N 1
ATOM 5303 C CA . ALA B 1 145 ? -16.484 -3.385 -28.188 1 93.94 145 ALA B CA 1
ATOM 5304 C C . ALA B 1 145 ? -15.594 -3.953 -29.281 1 93.94 145 ALA B C 1
ATOM 5306 O O . ALA B 1 145 ? -14.758 -3.24 -29.828 1 93.94 145 ALA B O 1
ATOM 5307 N N . LEU B 1 146 ? -15.758 -5.281 -29.625 1 94.44 146 LEU B N 1
ATOM 5308 C CA . LEU B 1 146 ? -14.914 -5.945 -30.609 1 94.44 146 LEU B CA 1
ATOM 5309 C C . LEU B 1 146 ? -15.266 -5.484 -32.031 1 94.44 146 LEU B C 1
ATOM 5311 O O . LEU B 1 146 ? -14.383 -5.391 -32.875 1 94.44 146 LEU B O 1
ATOM 5315 N N . LEU B 1 147 ? -16.5 -5.172 -32.188 1 92.69 147 LEU B N 1
ATOM 5316 C CA . LEU B 1 147 ? -16.922 -4.766 -33.531 1 92.69 147 LEU B CA 1
ATOM 5317 C C . LEU B 1 147 ? -16.609 -3.295 -33.781 1 92.69 147 LEU B C 1
ATOM 5319 O O . LEU B 1 147 ? -16.469 -2.869 -34.938 1 92.69 147 LEU B O 1
ATOM 5323 N N . SER B 1 148 ? -16.5 -2.514 -32.75 1 89.81 148 SER B N 1
ATOM 5324 C CA . SER B 1 148 ? -16.266 -1.079 -32.875 1 89.81 148 SER B CA 1
ATOM 5325 C C . SER B 1 148 ? -14.797 -0.784 -33.188 1 89.81 148 SER B C 1
ATOM 5327 O O . SER B 1 148 ? -14.469 0.284 -33.688 1 89.81 148 SER B O 1
ATOM 5329 N N . LYS B 1 149 ? -13.914 -1.601 -32.906 1 86.69 149 LYS B N 1
ATOM 5330 C CA . LYS B 1 149 ? -12.484 -1.356 -33.094 1 86.69 149 LYS B CA 1
ATOM 5331 C C . LYS B 1 149 ? -11.922 -2.158 -34.25 1 86.69 149 LYS B C 1
ATOM 5333 O O . LYS B 1 149 ? -12.445 -3.221 -34.594 1 86.69 149 LYS B O 1
ATOM 5338 N N . PRO B 1 150 ? -10.914 -1.65 -34.812 1 86.12 150 PRO B N 1
ATOM 5339 C CA . PRO B 1 150 ? -10.328 -2.371 -35.969 1 86.12 150 PRO B CA 1
ATOM 5340 C C . PRO B 1 150 ? -9.719 -3.713 -35.562 1 86.12 150 PRO B C 1
ATOM 5342 O O . PRO B 1 150 ? -9.078 -3.812 -34.5 1 86.12 150 PRO B O 1
ATOM 5345 N N . GLY B 1 151 ? -10.008 -4.773 -36.281 1 85.94 151 GLY B N 1
ATOM 5346 C CA . GLY B 1 151 ? -9.43 -6.086 -36.031 1 85.94 151 GLY B CA 1
ATOM 5347 C C . GLY B 1 151 ? -10.367 -7.027 -35.312 1 85.94 151 GLY B C 1
ATOM 5348 O O . GLY B 1 151 ? -10.055 -8.203 -35.125 1 85.94 151 GLY B O 1
ATOM 5349 N N . GLY B 1 152 ? -11.484 -6.461 -34.844 1 87.62 152 GLY B N 1
ATOM 5350 C CA . GLY B 1 152 ? -12.438 -7.285 -34.125 1 87.62 152 GLY B CA 1
ATOM 5351 C C . GLY B 1 152 ? -13.047 -8.383 -35 1 87.62 152 GLY B C 1
ATOM 5352 O O . GLY B 1 152 ? -13.297 -9.492 -34.5 1 87.62 152 GLY B O 1
ATOM 5353 N N . ASP B 1 153 ? -13.148 -8.133 -36.25 1 90.5 153 ASP B N 1
ATOM 5354 C CA . ASP B 1 153 ? -13.727 -9.102 -37.156 1 90.5 153 ASP B CA 1
ATOM 5355 C C . ASP B 1 153 ? -12.82 -10.32 -37.312 1 90.5 153 ASP B C 1
ATOM 5357 O O . ASP B 1 153 ? -13.297 -11.445 -37.469 1 90.5 153 ASP B O 1
ATOM 5361 N N . ALA B 1 154 ? -11.562 -10.047 -37.281 1 92.88 154 ALA B N 1
ATOM 5362 C CA . ALA B 1 154 ? -10.594 -11.125 -37.438 1 92.88 154 ALA B CA 1
ATOM 5363 C C . ALA B 1 154 ? -10.688 -12.109 -36.25 1 92.88 154 ALA B C 1
ATOM 5365 O O . ALA B 1 154 ? -10.445 -13.305 -36.438 1 92.88 154 ALA B O 1
ATOM 5366 N N . ILE B 1 155 ? -11.109 -11.648 -35.125 1 95 155 ILE B N 1
ATOM 5367 C CA . ILE B 1 155 ? -11.242 -12.484 -33.938 1 95 155 ILE B CA 1
ATOM 5368 C C . ILE B 1 155 ? -12.43 -13.43 -34.094 1 95 155 ILE B C 1
ATOM 5370 O O . ILE B 1 155 ? -12.32 -14.633 -33.844 1 95 155 ILE B O 1
ATOM 5374 N N . PHE B 1 156 ? -13.5 -12.883 -34.656 1 95.12 156 PHE B N 1
ATOM 5375 C CA . PHE B 1 156 ? -14.688 -13.703 -34.875 1 95.12 156 PHE B CA 1
ATOM 5376 C C . PHE B 1 156 ? -14.438 -14.742 -35.969 1 95.12 156 PHE B C 1
ATOM 5378 O O . PHE B 1 156 ? -14.867 -15.891 -35.844 1 95.12 156 PHE B O 1
ATOM 5385 N N . LYS B 1 157 ? -13.719 -14.312 -36.938 1 93.88 157 LYS B N 1
ATOM 5386 C CA . LYS B 1 157 ? -13.422 -15.219 -38.031 1 93.88 157 LYS B CA 1
ATOM 5387 C C . LYS B 1 157 ? -12.562 -16.391 -37.562 1 93.88 157 LYS B C 1
ATOM 5389 O O . LYS B 1 157 ? -12.852 -17.547 -37.906 1 93.88 157 LYS B O 1
ATOM 5394 N N . GLU B 1 158 ? -11.578 -16.078 -36.781 1 94.06 158 GLU B N 1
ATOM 5395 C CA . GLU B 1 158 ? -10.711 -17.141 -36.281 1 94.06 158 GLU B CA 1
ATOM 5396 C C . GLU B 1 158 ? -11.477 -18.094 -35.375 1 94.06 158 GLU B C 1
ATOM 5398 O O . GLU B 1 158 ? -11.312 -19.312 -35.469 1 94.06 158 GLU B O 1
ATOM 5403 N N . TYR B 1 159 ? -12.258 -17.531 -34.531 1 94 159 TYR B N 1
ATOM 5404 C CA . TYR B 1 159 ? -13.016 -18.359 -33.625 1 94 159 TYR B CA 1
ATOM 5405 C C . TYR B 1 159 ? -14.008 -19.234 -34.375 1 94 159 TYR B C 1
ATOM 5407 O O . TYR B 1 159 ? -14.227 -20.391 -34 1 94 159 TYR B O 1
ATOM 5415 N N . ASP B 1 160 ? -14.594 -18.75 -35.375 1 92.25 160 ASP B N 1
ATOM 5416 C CA . ASP B 1 160 ? -15.562 -19.516 -36.156 1 92.25 160 ASP B CA 1
ATOM 5417 C C . ASP B 1 160 ? -14.891 -20.672 -36.875 1 92.25 160 ASP B C 1
ATOM 5419 O O . ASP B 1 160 ? -15.477 -21.75 -37.031 1 92.25 160 ASP B O 1
ATOM 5423 N N . GLN B 1 161 ? -13.695 -20.469 -37.219 1 89.69 161 GLN B N 1
ATOM 5424 C CA . GLN B 1 161 ? -12.961 -21.484 -37.969 1 89.69 161 GLN B CA 1
ATOM 5425 C C . GLN B 1 161 ? -12.375 -22.547 -37.031 1 89.69 161 GLN B C 1
ATOM 5427 O O . GLN B 1 161 ? -12.453 -23.734 -37.344 1 89.69 161 GLN B O 1
ATOM 5432 N N . ARG B 1 162 ? -11.898 -22.125 -35.938 1 87.62 162 ARG B N 1
ATOM 5433 C CA . ARG B 1 162 ? -11.094 -23.031 -35.125 1 87.62 162 ARG B CA 1
ATOM 5434 C C . ARG B 1 162 ? -11.789 -23.344 -33.781 1 87.62 162 ARG B C 1
ATOM 5436 O O . ARG B 1 162 ? -11.398 -24.266 -33.094 1 87.62 162 ARG B O 1
ATOM 5443 N N . LYS B 1 163 ? -12.805 -22.578 -33.438 1 89.25 163 LYS B N 1
ATOM 5444 C CA . LYS B 1 163 ? -13.516 -22.672 -32.156 1 89.25 163 LYS B CA 1
ATOM 5445 C C . LYS B 1 163 ? -12.562 -22.453 -30.984 1 89.25 163 LYS B C 1
ATOM 5447 O O . LYS B 1 163 ? -12.758 -23.016 -29.906 1 89.25 163 LYS B O 1
ATOM 5452 N N . CYS B 1 164 ? -11.438 -21.859 -31.297 1 88.69 164 CYS B N 1
ATOM 5453 C CA . CYS B 1 164 ? -10.43 -21.453 -30.328 1 88.69 164 CYS B CA 1
ATOM 5454 C C . CYS B 1 164 ? -9.672 -20.219 -30.812 1 88.69 164 CYS B C 1
ATOM 5456 O O . CYS B 1 164 ? -9.82 -19.812 -31.969 1 88.69 16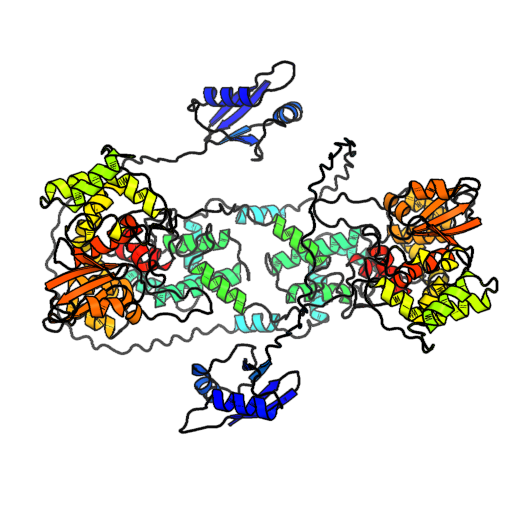4 CYS B O 1
ATOM 5458 N N . LEU B 1 165 ? -8.992 -19.625 -29.953 1 91.75 165 LEU B N 1
ATOM 5459 C CA . LEU B 1 165 ? -8.203 -18.469 -30.328 1 91.75 165 LEU B CA 1
ATOM 5460 C C . LEU B 1 165 ? -6.711 -18.734 -30.156 1 91.75 165 LEU B C 1
ATOM 5462 O O . LEU B 1 165 ? -6.309 -19.359 -29.172 1 91.75 165 LEU B O 1
ATOM 5466 N N . SER B 1 166 ? -5.957 -18.344 -31.172 1 89.94 166 SER B N 1
ATOM 5467 C CA . SER B 1 166 ? -4.504 -18.406 -31.016 1 89.94 166 SER B CA 1
ATOM 5468 C C . SER B 1 166 ? -4.027 -17.422 -29.953 1 89.94 166 SER B C 1
ATOM 5470 O O . SER B 1 166 ? -4.781 -16.547 -29.516 1 89.94 166 SER B O 1
ATOM 5472 N N . ASP B 1 167 ? -2.822 -17.594 -29.5 1 90.56 167 ASP B N 1
ATOM 5473 C CA . ASP B 1 167 ? -2.26 -16.703 -28.484 1 90.56 167 ASP B CA 1
ATOM 5474 C C . ASP B 1 167 ? -2.244 -15.258 -28.984 1 90.56 167 ASP B C 1
ATOM 5476 O O . ASP B 1 167 ? -2.531 -14.328 -28.219 1 90.56 167 ASP B O 1
ATOM 5480 N N . SER B 1 168 ? -1.894 -15.086 -30.234 1 89.94 168 SER B N 1
ATOM 5481 C CA . SER B 1 168 ? -1.814 -13.75 -30.812 1 89.94 168 SER B CA 1
ATOM 5482 C C . SER B 1 168 ? -3.189 -13.094 -30.891 1 89.94 168 SER B C 1
ATOM 5484 O O . SER B 1 168 ? -3.338 -11.922 -30.531 1 89.94 168 SER B O 1
ATOM 5486 N N . THR B 1 169 ? -4.191 -13.836 -31.281 1 92.94 169 THR B N 1
ATOM 5487 C CA . THR B 1 169 ? -5.547 -13.305 -31.406 1 92.94 169 THR B CA 1
ATOM 5488 C C . THR B 1 169 ? -6.141 -13.023 -30.031 1 92.94 169 THR B C 1
ATOM 5490 O O . THR B 1 169 ? -6.883 -12.055 -29.844 1 92.94 169 THR B O 1
ATOM 5493 N N . ARG B 1 170 ? -5.844 -13.859 -29.078 1 93.44 170 ARG B N 1
ATOM 5494 C CA . ARG B 1 170 ? -6.285 -13.625 -27.703 1 93.44 170 ARG B CA 1
ATOM 5495 C C . ARG B 1 170 ? -5.727 -12.312 -27.172 1 93.44 170 ARG B C 1
ATOM 5497 O O . ARG B 1 170 ? -6.453 -11.531 -26.547 1 93.44 170 ARG B O 1
ATOM 5504 N N . ARG B 1 171 ? -4.449 -12.133 -27.375 1 93.56 171 ARG B N 1
ATOM 5505 C CA . ARG B 1 171 ? -3.814 -10.898 -26.938 1 93.56 171 ARG B CA 1
ATOM 5506 C C . ARG B 1 171 ? -4.48 -9.68 -27.562 1 93.56 171 ARG B C 1
ATOM 5508 O O . ARG B 1 171 ? -4.734 -8.68 -26.891 1 93.56 171 ARG B O 1
ATOM 5515 N N . LYS B 1 172 ? -4.75 -9.797 -28.828 1 94 172 LYS B N 1
ATOM 5516 C CA . LYS B 1 172 ? -5.438 -8.719 -29.531 1 94 172 LYS B CA 1
ATOM 5517 C C . LYS B 1 172 ? -6.816 -8.461 -28.938 1 94 172 LYS B C 1
ATOM 5519 O O . LYS B 1 172 ? -7.215 -7.305 -28.766 1 94 172 LYS B O 1
ATOM 5524 N N . MET B 1 173 ? -7.52 -9.508 -28.641 1 96.19 173 MET B N 1
ATOM 5525 C CA . MET B 1 173 ? -8.844 -9.398 -28.031 1 96.19 173 MET B CA 1
ATOM 5526 C C . MET B 1 173 ? -8.766 -8.688 -26.688 1 96.19 173 MET B C 1
ATOM 5528 O O . MET B 1 173 ? -9.523 -7.75 -26.422 1 96.19 173 MET B O 1
ATOM 5532 N N . VAL B 1 174 ? -7.828 -9.148 -25.828 1 96.5 174 VAL B N 1
ATOM 5533 C CA . VAL B 1 174 ? -7.664 -8.586 -24.484 1 96.5 174 VAL B CA 1
ATOM 5534 C C . VAL B 1 174 ? -7.297 -7.109 -24.594 1 96.5 174 VAL B C 1
ATOM 5536 O O . VAL B 1 174 ? -7.844 -6.277 -23.859 1 96.5 174 VAL B O 1
ATOM 5539 N N . ASN B 1 175 ? -6.457 -6.777 -25.531 1 94.56 175 ASN B N 1
ATOM 5540 C CA . ASN B 1 175 ? -6.047 -5.391 -25.734 1 94.56 175 ASN B CA 1
ATOM 5541 C C . ASN B 1 175 ? -7.227 -4.516 -26.156 1 94.56 175 ASN B C 1
ATOM 5543 O O . ASN B 1 175 ? -7.395 -3.41 -25.641 1 94.56 175 ASN B O 1
ATOM 5547 N N . THR B 1 176 ? -7.988 -4.992 -27.047 1 95.5 176 THR B N 1
ATOM 5548 C CA . THR B 1 176 ? -9.141 -4.254 -27.547 1 95.5 176 THR B CA 1
ATOM 5549 C C . THR B 1 176 ? -10.18 -4.047 -26.453 1 95.5 176 THR B C 1
ATOM 5551 O O . THR B 1 176 ? -10.719 -2.949 -26.297 1 95.5 176 THR B O 1
ATOM 5554 N N . LEU B 1 177 ? -10.391 -5.051 -25.719 1 96.25 177 LEU B N 1
ATOM 5555 C CA . LEU B 1 177 ? -11.406 -4.988 -24.672 1 96.25 177 LEU B CA 1
ATOM 5556 C C . LEU B 1 177 ? -10.969 -4.074 -23.531 1 96.25 177 LEU B C 1
ATOM 5558 O O . LEU B 1 177 ? -11.781 -3.328 -22.984 1 96.25 177 LEU B O 1
ATOM 5562 N N . VAL B 1 178 ? -9.695 -4.16 -23.156 1 95.81 178 VAL B N 1
ATOM 5563 C CA . VAL B 1 178 ? -9.18 -3.299 -22.094 1 95.81 178 VAL B CA 1
ATOM 5564 C C . VAL B 1 178 ? -9.219 -1.842 -22.547 1 95.81 178 VAL B C 1
ATOM 5566 O O . VAL B 1 178 ? -9.547 -0.951 -21.766 1 95.81 178 VAL B O 1
ATOM 5569 N N . ALA B 1 179 ? -8.875 -1.601 -23.781 1 92.81 179 ALA B N 1
ATOM 5570 C CA . ALA B 1 179 ? -8.969 -0.247 -24.328 1 92.81 179 ALA B CA 1
ATOM 5571 C C . ALA B 1 179 ? -10.398 0.29 -24.203 1 92.81 179 ALA B C 1
ATOM 5573 O O . ALA B 1 179 ? -10.609 1.434 -23.797 1 92.81 179 ALA B O 1
ATOM 5574 N N . ASP B 1 180 ? -11.328 -0.511 -24.547 1 93.69 180 ASP B N 1
ATOM 5575 C CA . ASP B 1 180 ? -12.734 -0.13 -24.453 1 93.69 180 ASP B CA 1
ATOM 5576 C C . ASP B 1 180 ? -13.141 0.101 -23 1 93.69 180 ASP B C 1
ATOM 5578 O O . ASP B 1 180 ? -13.875 1.047 -22.688 1 93.69 180 ASP B O 1
ATOM 5582 N N . MET B 1 181 ? -12.711 -0.744 -22.141 1 93 181 MET B N 1
ATOM 5583 C CA . MET B 1 181 ? -13.031 -0.661 -20.719 1 93 181 MET B CA 1
ATOM 5584 C C . MET B 1 181 ? -12.516 0.643 -20.109 1 93 181 MET B C 1
ATOM 5586 O O . MET B 1 181 ? -13.227 1.307 -19.359 1 93 181 MET B O 1
ATOM 5590 N N . VAL B 1 182 ? -11.312 0.977 -20.453 1 89.62 182 VAL B N 1
ATOM 5591 C CA . VAL B 1 182 ? -10.68 2.186 -19.938 1 89.62 182 VAL B CA 1
ATOM 5592 C C . VAL B 1 182 ? -11.383 3.418 -20.5 1 89.62 182 VAL B C 1
ATOM 5594 O O . VAL B 1 182 ? -11.562 4.418 -19.797 1 89.62 182 VAL B O 1
ATOM 5597 N N . GLU B 1 183 ? -11.781 3.383 -21.719 1 86.56 183 GLU B N 1
ATOM 5598 C CA . GLU B 1 183 ? -12.492 4.484 -22.359 1 86.56 183 GLU B CA 1
ATOM 5599 C C . GLU B 1 183 ? -13.867 4.699 -21.719 1 86.56 183 GLU B C 1
ATOM 5601 O O . GLU B 1 183 ? -14.305 5.836 -21.547 1 86.56 183 GLU B O 1
ATOM 5606 N N . THR B 1 184 ? -14.492 3.633 -21.344 1 84.88 184 THR B N 1
ATOM 5607 C CA . THR B 1 184 ? -15.867 3.693 -20.859 1 84.88 184 THR B CA 1
ATOM 5608 C C . THR B 1 184 ? -15.891 3.973 -19.359 1 84.88 184 THR B C 1
ATOM 5610 O O . THR B 1 184 ? -16.75 4.699 -18.875 1 84.88 184 THR B O 1
ATOM 5613 N N . HIS B 1 185 ? -14.969 3.359 -18.688 1 85.44 185 HIS B N 1
ATOM 5614 C CA . HIS B 1 185 ? -15.078 3.391 -17.234 1 85.44 185 HIS B CA 1
ATOM 5615 C C . HIS B 1 185 ? -13.922 4.172 -16.609 1 85.44 185 HIS B C 1
ATOM 5617 O O . HIS B 1 185 ? -13.859 4.324 -15.383 1 85.44 185 HIS B O 1
ATOM 5623 N N . GLY B 1 186 ? -13.023 4.645 -17.406 1 81.81 186 GLY B N 1
ATOM 5624 C CA . GLY B 1 186 ? -11.891 5.41 -16.906 1 81.81 186 GLY B CA 1
ATOM 5625 C C . GLY B 1 186 ? -10.641 4.574 -16.719 1 81.81 186 GLY B C 1
ATOM 5626 O O . GLY B 1 186 ? -10.625 3.389 -17.062 1 81.81 186 GLY B O 1
ATOM 5627 N N . ARG B 1 187 ? -9.688 5.16 -16.031 1 82.38 187 ARG B N 1
ATOM 5628 C CA . ARG B 1 187 ? -8.359 4.574 -15.922 1 82.38 187 ARG B CA 1
ATOM 5629 C C . ARG B 1 187 ? -8.375 3.344 -15.016 1 82.38 187 ARG B C 1
ATOM 5631 O O . ARG B 1 187 ? -7.637 2.385 -15.25 1 82.38 187 ARG B O 1
ATOM 5638 N N . VAL B 1 188 ? -9.18 3.418 -13.984 1 84 188 VAL B N 1
ATOM 5639 C CA . VAL B 1 188 ? -9.289 2.305 -13.047 1 84 188 VAL B CA 1
ATOM 5640 C C . VAL B 1 188 ? -10.734 1.81 -13 1 84 188 VAL B C 1
ATOM 5642 O O . VAL B 1 188 ? -11.5 2.193 -12.109 1 84 188 VAL B O 1
ATOM 5645 N N . PRO B 1 189 ? -10.984 0.912 -13.914 1 88 189 PRO B N 1
ATOM 5646 C CA . PRO B 1 189 ? -12.359 0.415 -13.953 1 88 189 PRO B CA 1
ATOM 5647 C C . PRO B 1 189 ? -12.75 -0.344 -12.688 1 88 189 PRO B C 1
ATOM 5649 O O . PRO B 1 189 ? -11.906 -1.028 -12.086 1 88 189 PRO B O 1
ATOM 5652 N N . PRO B 1 190 ? -13.969 -0.205 -12.312 1 84.75 190 PRO B N 1
ATOM 5653 C CA . PRO B 1 190 ? -14.43 -0.936 -11.125 1 84.75 190 PRO B CA 1
ATOM 5654 C C . PRO B 1 190 ? -14.445 -2.449 -11.336 1 84.75 190 PRO B C 1
ATOM 5656 O O . PRO B 1 190 ? -14.391 -2.918 -12.477 1 84.75 190 PRO B O 1
ATOM 5659 N N . VAL B 1 191 ? -14.547 -3.227 -10.289 1 86.19 191 VAL B N 1
ATOM 5660 C CA . VAL B 1 191 ? -14.484 -4.684 -10.289 1 86.19 191 VAL B CA 1
ATOM 5661 C C . VAL B 1 191 ? -15.656 -5.25 -11.086 1 86.19 191 VAL B C 1
ATOM 5663 O O . VAL B 1 191 ? -15.492 -6.215 -11.844 1 86.19 191 VAL B O 1
ATOM 5666 N N . ASN B 1 192 ? -16.766 -4.668 -11.031 1 85.12 192 ASN B N 1
ATOM 5667 C CA . ASN B 1 192 ? -17.953 -5.156 -11.719 1 85.12 192 ASN B CA 1
ATOM 5668 C C . ASN B 1 192 ? -17.797 -5.07 -13.234 1 85.12 192 ASN B C 1
ATOM 5670 O O . ASN B 1 192 ? -18.25 -5.949 -13.969 1 85.12 192 ASN B O 1
ATOM 5674 N N . ALA B 1 193 ? -17.188 -3.986 -13.648 1 90.31 193 ALA B N 1
ATOM 5675 C CA . ALA B 1 193 ? -16.938 -3.85 -15.078 1 90.31 193 ALA B CA 1
ATOM 5676 C C . ALA B 1 193 ? -15.961 -4.918 -15.562 1 90.31 193 ALA B C 1
ATOM 5678 O O . ALA B 1 193 ? -16.156 -5.492 -16.641 1 90.31 193 ALA B O 1
ATOM 5679 N N . ARG B 1 194 ? -14.984 -5.195 -14.773 1 93.19 194 ARG B N 1
ATOM 5680 C CA . ARG B 1 194 ? -14.008 -6.227 -15.133 1 93.19 194 ARG B CA 1
ATOM 5681 C C . ARG B 1 194 ? -14.672 -7.594 -15.234 1 93.19 194 ARG B C 1
ATOM 5683 O O . ARG B 1 194 ? -14.406 -8.352 -16.172 1 93.19 194 ARG B O 1
ATOM 5690 N N . ILE B 1 195 ? -15.523 -7.875 -14.297 1 92.88 195 ILE B N 1
ATOM 5691 C CA . ILE B 1 195 ? -16.266 -9.133 -14.281 1 92.88 195 ILE B CA 1
ATOM 5692 C C . ILE B 1 195 ? -17.188 -9.203 -15.5 1 92.88 195 ILE B C 1
ATOM 5694 O O . ILE B 1 195 ? -17.297 -10.242 -16.141 1 92.88 195 ILE B O 1
ATOM 5698 N N . LEU B 1 196 ? -17.797 -8.062 -15.797 1 94.38 196 LEU B N 1
ATOM 5699 C CA . LEU B 1 196 ? -18.719 -7.996 -16.922 1 94.38 196 LEU B CA 1
ATOM 5700 C C . LEU B 1 196 ? -18 -8.344 -18.234 1 94.38 196 LEU B C 1
ATOM 5702 O O . LEU B 1 196 ? -18.516 -9.133 -19.031 1 94.38 196 LEU B O 1
ATOM 5706 N N . TYR B 1 197 ? -16.828 -7.812 -18.422 1 96.75 197 TYR B N 1
ATOM 5707 C CA . TYR B 1 197 ? -16.078 -8.086 -19.625 1 96.75 197 TYR B CA 1
ATOM 5708 C C . TYR B 1 197 ? -15.609 -9.539 -19.672 1 96.75 197 TYR B C 1
ATOM 5710 O O . TYR B 1 197 ? -15.664 -10.188 -20.719 1 96.75 197 TYR B O 1
ATOM 5718 N N . ALA B 1 198 ? -15.164 -10.07 -18.5 1 96.75 198 ALA B N 1
ATOM 5719 C CA . ALA B 1 198 ? -14.727 -11.461 -18.438 1 96.75 198 ALA B CA 1
ATOM 5720 C C . ALA B 1 198 ? -15.875 -12.414 -18.734 1 96.75 198 ALA B C 1
ATOM 5722 O O . ALA B 1 198 ? -15.727 -13.352 -19.516 1 96.75 198 ALA B O 1
ATOM 5723 N N . LEU B 1 199 ? -16.984 -12.133 -18.141 1 96 199 LEU B N 1
ATOM 5724 C CA . LEU B 1 199 ? -18.188 -12.922 -18.391 1 96 199 LEU B CA 1
ATOM 5725 C C . LEU B 1 199 ? -18.625 -12.797 -19.844 1 96 199 LEU B C 1
ATOM 5727 O O . LEU B 1 199 ? -19.031 -13.781 -20.453 1 96 199 LEU B O 1
ATOM 5731 N N . GLY B 1 200 ? -18.484 -11.617 -20.359 1 96.88 200 GLY B N 1
ATOM 5732 C CA . GLY B 1 200 ? -18.844 -11.391 -21.75 1 96.88 200 GLY B CA 1
ATOM 5733 C C . GLY B 1 200 ? -18.016 -12.195 -22.734 1 96.88 200 GLY B C 1
ATOM 5734 O O . GLY B 1 200 ? -18.531 -12.68 -23.734 1 96.88 200 GLY B O 1
ATOM 5735 N N . ILE B 1 201 ? -16.766 -12.398 -22.469 1 96.38 201 ILE B N 1
ATOM 5736 C CA . ILE B 1 201 ? -15.859 -13.141 -23.328 1 96.38 201 ILE B CA 1
ATOM 5737 C C . ILE B 1 201 ? -16.312 -14.602 -23.438 1 96.38 201 ILE B C 1
ATOM 5739 O O . ILE B 1 201 ? -16.453 -15.141 -24.531 1 96.38 201 ILE B O 1
ATOM 5743 N N . ILE B 1 202 ? -16.609 -15.211 -22.25 1 95.38 202 ILE B N 1
ATOM 5744 C CA . ILE B 1 202 ? -16.906 -16.641 -22.25 1 95.38 202 ILE B CA 1
ATOM 5745 C C . ILE B 1 202 ? -18.328 -16.859 -22.766 1 95.38 202 ILE B C 1
ATOM 5747 O O . ILE B 1 202 ? -18.656 -17.953 -23.234 1 95.38 202 ILE B O 1
ATOM 5751 N N . THR B 1 203 ? -19.172 -15.859 -22.641 1 95.31 203 THR B N 1
ATOM 5752 C CA . THR B 1 203 ? -20.516 -15.977 -23.188 1 95.31 203 THR B CA 1
ATOM 5753 C C . THR B 1 203 ? -20.5 -15.82 -24.703 1 95.31 203 THR B C 1
ATOM 5755 O O . THR B 1 203 ? -21.219 -16.516 -25.422 1 95.31 203 THR B O 1
ATOM 5758 N N . MET B 1 204 ? -19.688 -14.953 -25.203 1 95.06 204 MET B N 1
ATOM 5759 C CA . MET B 1 204 ? -19.531 -14.734 -26.641 1 95.06 204 MET B CA 1
ATOM 5760 C C . MET B 1 204 ? -18.797 -15.906 -27.297 1 95.06 204 MET B C 1
ATOM 5762 O O . MET B 1 204 ? -19.125 -16.312 -28.406 1 95.06 204 MET B O 1
ATOM 5766 N N . PHE B 1 205 ? -17.766 -16.359 -26.609 1 95.56 205 PHE B N 1
ATOM 5767 C CA . PHE B 1 205 ? -16.938 -17.469 -27.062 1 95.56 205 PHE B CA 1
ATOM 5768 C C . PHE B 1 205 ? -16.969 -18.609 -26.047 1 95.56 205 PHE B C 1
ATOM 5770 O O . PHE B 1 205 ? -15.992 -18.812 -25.312 1 95.56 205 PHE B O 1
ATOM 5777 N N . PRO B 1 206 ? -17.922 -19.469 -26.109 1 93.75 206 PRO B N 1
ATOM 5778 C CA . PRO B 1 206 ? -18.156 -20.469 -25.062 1 93.75 206 PRO B CA 1
ATOM 5779 C C . PRO B 1 206 ? -17 -21.469 -24.938 1 93.75 206 PRO B C 1
ATOM 5781 O O . PRO B 1 206 ? -16.766 -22.016 -23.859 1 93.75 206 PRO B O 1
ATOM 5784 N N . ASN B 1 207 ? -16.281 -21.688 -26.016 1 94.31 207 ASN B N 1
ATOM 5785 C CA . ASN B 1 207 ? -15.203 -22.672 -25.984 1 94.31 207 ASN B CA 1
ATOM 5786 C C . ASN B 1 207 ? -13.984 -22.141 -25.234 1 94.31 207 ASN B C 1
ATOM 5788 O O . ASN B 1 207 ? -13.039 -22.891 -24.969 1 94.31 207 ASN B O 1
ATOM 5792 N N . LEU B 1 208 ? -14.008 -20.891 -24.891 1 94.69 208 LEU B N 1
ATOM 5793 C CA . LEU B 1 208 ? -12.906 -20.312 -24.125 1 94.69 208 LEU B CA 1
ATOM 5794 C C . LEU B 1 208 ? -13.156 -20.453 -22.625 1 94.69 208 LEU B C 1
ATOM 5796 O O . LEU B 1 208 ? -12.273 -20.156 -21.812 1 94.69 208 LEU B O 1
ATOM 5800 N N . ARG B 1 209 ? -14.25 -20.969 -22.234 1 94.19 209 ARG B N 1
ATOM 5801 C CA . ARG B 1 209 ? -14.617 -21.156 -20.844 1 94.19 209 ARG B CA 1
ATOM 5802 C C . ARG B 1 209 ? -13.828 -22.297 -20.219 1 94.19 209 ARG B C 1
ATOM 5804 O O . ARG B 1 209 ? -13.703 -23.375 -20.812 1 94.19 209 ARG B O 1
ATOM 5811 N N . ASP B 1 210 ? -13.258 -22.031 -19.094 1 93 210 ASP B N 1
ATOM 5812 C CA . ASP B 1 210 ? -12.609 -23.094 -18.328 1 93 210 ASP B CA 1
ATOM 5813 C C . ASP B 1 210 ? -13.625 -23.922 -17.562 1 93 210 ASP B C 1
ATOM 5815 O O . ASP B 1 210 ? -14.266 -23.422 -16.625 1 93 210 ASP B O 1
ATOM 5819 N N . PRO B 1 211 ? -13.773 -25.125 -17.859 1 89.44 211 PRO B N 1
ATOM 5820 C CA . PRO B 1 211 ? -14.805 -25.938 -17.234 1 89.44 211 PRO B CA 1
ATOM 5821 C C . PRO B 1 211 ? -14.5 -26.25 -15.766 1 89.44 211 PRO B C 1
ATOM 5823 O O . PRO B 1 211 ? -15.414 -26.562 -15 1 89.44 211 PRO B O 1
ATOM 5826 N N . GLU B 1 212 ? -13.289 -26.172 -15.375 1 88.5 212 GLU B N 1
ATOM 5827 C CA . GLU B 1 212 ? -12.93 -26.578 -14.023 1 88.5 212 GLU B CA 1
ATOM 5828 C C . GLU B 1 212 ? -12.898 -25.391 -13.07 1 88.5 212 GLU B C 1
ATOM 5830 O O . GLU B 1 212 ? -12.75 -25.562 -11.859 1 88.5 212 GLU B O 1
ATOM 5835 N N . SER B 1 213 ? -13.047 -24.234 -13.672 1 87.44 213 SER B N 1
ATOM 5836 C CA . SER B 1 213 ? -13.094 -23.047 -12.828 1 87.44 213 SER B CA 1
ATOM 5837 C C . SER B 1 213 ? -14.516 -22.766 -12.328 1 87.44 213 SER B C 1
ATOM 5839 O O . SER B 1 213 ? -15.484 -23.234 -12.93 1 87.44 213 SER B O 1
ATOM 5841 N N . LYS B 1 214 ? -14.648 -22.094 -11.227 1 86.69 214 LYS B N 1
ATOM 5842 C CA . LYS B 1 214 ? -15.93 -21.828 -10.586 1 86.69 214 LYS B CA 1
ATOM 5843 C C . LYS B 1 214 ? -16.906 -21.156 -11.555 1 86.69 214 LYS B C 1
ATOM 5845 O O . LYS B 1 214 ? -18.031 -21.625 -11.727 1 86.69 214 LYS B O 1
ATOM 5850 N N . ASN B 1 215 ? -16.438 -20.078 -12.211 1 89.94 215 ASN B N 1
ATOM 5851 C CA . ASN B 1 215 ? -17.297 -19.328 -13.117 1 89.94 215 ASN B CA 1
ATOM 5852 C C . ASN B 1 215 ? -16.859 -19.5 -14.57 1 89.94 215 ASN B C 1
ATOM 5854 O O . ASN B 1 215 ? -17.609 -19.156 -15.492 1 89.94 215 ASN B O 1
ATOM 5858 N N . GLY B 1 216 ? -15.648 -20 -14.727 1 93.38 216 GLY B N 1
ATOM 5859 C CA . GLY B 1 216 ? -15.164 -20.328 -16.062 1 93.38 216 GLY B CA 1
ATOM 5860 C C . GLY B 1 216 ? -14.391 -19.203 -16.703 1 93.38 216 GLY B C 1
ATOM 5861 O O . GLY B 1 216 ? -13.75 -19.391 -17.734 1 93.38 216 GLY B O 1
ATOM 5862 N N . TYR B 1 217 ? -14.5 -17.953 -16.156 1 94.56 217 TYR B N 1
ATOM 5863 C CA . TYR B 1 217 ? -13.844 -16.828 -16.797 1 94.56 217 TYR B CA 1
ATOM 5864 C C . TYR B 1 217 ? -12.648 -16.359 -15.977 1 94.56 217 TYR B C 1
ATOM 5866 O O . TYR B 1 217 ? -12.07 -15.305 -16.25 1 94.56 217 TYR B O 1
ATOM 5874 N N . GLU B 1 218 ? -12.18 -17.078 -15.047 1 92.81 218 GLU B N 1
ATOM 5875 C CA . GLU B 1 218 ? -11.18 -16.641 -14.07 1 92.81 218 GLU B CA 1
ATOM 5876 C C . GLU B 1 218 ? -9.82 -16.422 -14.727 1 92.81 218 GLU B C 1
ATOM 5878 O O . GLU B 1 218 ? -8.977 -15.703 -14.203 1 92.81 218 GLU B O 1
ATOM 5883 N N . HIS B 1 219 ? -9.578 -17.047 -15.852 1 94.31 219 HIS B N 1
ATOM 5884 C CA . HIS B 1 219 ? -8.305 -16.812 -16.516 1 94.31 219 HIS B CA 1
ATOM 5885 C C . HIS B 1 219 ? -8.266 -15.438 -17.172 1 94.31 219 HIS B C 1
ATOM 5887 O O . HIS B 1 219 ? -7.188 -14.898 -17.438 1 94.31 219 HIS B O 1
ATOM 5893 N N . PHE B 1 220 ? -9.391 -14.859 -17.375 1 95.75 220 PHE B N 1
ATOM 5894 C CA . PHE B 1 220 ? -9.445 -13.492 -17.875 1 95.75 220 PHE B CA 1
ATOM 5895 C C . PHE B 1 220 ? -9.461 -12.5 -16.719 1 95.75 220 PHE B C 1
ATOM 5897 O O . PHE B 1 220 ? -8.742 -11.5 -16.734 1 95.75 220 PHE B O 1
ATOM 5904 N N . TYR B 1 221 ? -10.289 -12.836 -15.75 1 94.75 221 TYR B N 1
ATOM 5905 C CA . TYR B 1 221 ? -10.281 -12.008 -14.547 1 94.75 221 TYR B CA 1
ATOM 5906 C C . TYR B 1 221 ? -10.797 -12.781 -13.344 1 94.75 221 TYR B C 1
ATOM 5908 O O . TYR B 1 221 ? -11.953 -13.211 -13.312 1 94.75 221 TYR B O 1
ATOM 5916 N N . ASP B 1 222 ? -9.969 -12.977 -12.414 1 89.81 222 ASP B N 1
ATOM 5917 C CA . ASP B 1 222 ? -10.312 -13.555 -11.125 1 89.81 222 ASP B CA 1
ATOM 5918 C C . ASP B 1 222 ? -10.375 -12.484 -10.039 1 89.81 222 ASP B C 1
ATOM 5920 O O . ASP B 1 222 ? -9.344 -11.969 -9.602 1 89.81 222 ASP B O 1
ATOM 5924 N N . TYR B 1 223 ? -11.57 -12.242 -9.695 1 85.19 223 TYR B N 1
ATOM 5925 C CA . TYR B 1 223 ? -11.75 -11.133 -8.766 1 85.19 223 TYR B CA 1
ATOM 5926 C C . TYR B 1 223 ? -11.164 -11.469 -7.398 1 85.19 223 TYR B C 1
ATOM 5928 O O . TYR B 1 223 ? -10.797 -10.578 -6.633 1 85.19 223 TYR B O 1
ATOM 5936 N N . GLN B 1 224 ? -11.047 -12.742 -7.094 1 80.19 224 GLN B N 1
ATOM 5937 C CA . GLN B 1 224 ? -10.523 -13.148 -5.793 1 80.19 224 GLN B CA 1
ATOM 5938 C C . GLN B 1 224 ? -9.016 -12.93 -5.715 1 80.19 224 GLN B C 1
ATOM 5940 O O . GLN B 1 224 ? -8.516 -12.383 -4.73 1 80.19 224 GLN B O 1
ATOM 5945 N N . SER B 1 225 ? -8.383 -13.297 -6.746 1 80.94 225 SER B N 1
ATOM 5946 C CA . SER B 1 225 ? -6.93 -13.172 -6.746 1 80.94 225 SER B CA 1
ATOM 5947 C C . SER B 1 225 ? -6.484 -11.875 -7.41 1 80.94 225 SER B C 1
ATOM 5949 O O . SER B 1 225 ? -5.344 -11.445 -7.234 1 80.94 225 SER B O 1
ATOM 5951 N N . GLY B 1 226 ? -7.336 -11.25 -8.148 1 85.38 226 GLY B N 1
ATOM 5952 C CA . GLY B 1 226 ? -6.984 -10.047 -8.883 1 85.38 226 GLY B CA 1
ATOM 5953 C C . GLY B 1 226 ? -6.086 -10.312 -10.07 1 85.38 226 GLY B C 1
ATOM 5954 O O . GLY B 1 226 ? -5.375 -9.422 -10.531 1 85.38 226 GLY B O 1
ATOM 5955 N N . SER B 1 227 ? -6.156 -11.547 -10.531 1 87.75 227 SER B N 1
ATOM 5956 C CA . SER B 1 227 ? -5.297 -11.945 -11.641 1 87.75 227 SER B CA 1
ATOM 5957 C C . SER B 1 227 ? -6.117 -12.25 -12.891 1 87.75 227 SER B C 1
ATOM 5959 O O . SER B 1 227 ? -7.348 -12.242 -12.852 1 87.75 227 SER B O 1
ATOM 5961 N N . GLY B 1 228 ? -5.359 -12.438 -14.008 1 93.69 228 GLY B N 1
ATOM 5962 C CA . GLY B 1 228 ? -6 -12.695 -15.289 1 93.69 228 GLY B CA 1
ATOM 5963 C C . GLY B 1 228 ? -5.445 -11.844 -16.422 1 93.69 228 GLY B C 1
ATOM 5964 O O . GLY B 1 228 ? -4.746 -10.859 -16.172 1 93.69 228 GLY B O 1
ATOM 5965 N N . TYR B 1 229 ? -5.809 -12.242 -17.531 1 95.94 229 TYR B N 1
ATOM 5966 C CA . TYR B 1 229 ? -5.277 -11.562 -18.703 1 95.94 229 TYR B CA 1
ATOM 5967 C C . TYR B 1 229 ? -5.75 -10.109 -18.75 1 95.94 229 TYR B C 1
ATOM 5969 O O . TYR B 1 229 ? -4.977 -9.211 -19.078 1 95.94 229 TYR B O 1
ATOM 5977 N N . LEU B 1 230 ? -6.973 -9.898 -18.391 1 96.25 230 LEU B N 1
ATOM 5978 C CA . LEU B 1 230 ? -7.512 -8.539 -18.375 1 96.25 230 LEU B CA 1
ATOM 5979 C C . LEU B 1 230 ? -6.852 -7.711 -17.281 1 96.25 230 LEU B C 1
ATOM 5981 O O . LEU B 1 230 ? -6.516 -6.543 -17.5 1 96.25 230 LEU B O 1
ATOM 5985 N N . ALA B 1 231 ? -6.734 -8.336 -16.172 1 94 231 ALA B N 1
ATOM 5986 C CA . ALA B 1 231 ? -6.113 -7.656 -15.039 1 94 231 ALA B CA 1
ATOM 5987 C C . ALA B 1 231 ? -4.672 -7.266 -15.352 1 94 231 ALA B C 1
ATOM 5989 O O . ALA B 1 231 ? -4.242 -6.152 -15.047 1 94 231 ALA B O 1
ATOM 5990 N N . TRP B 1 232 ? -3.975 -8.148 -15.977 1 92.19 232 TRP B N 1
ATOM 5991 C CA . TRP B 1 232 ? -2.574 -7.906 -16.297 1 92.19 232 TRP B CA 1
ATOM 5992 C C . TRP B 1 232 ? -2.439 -6.781 -17.312 1 92.19 232 TRP B C 1
ATOM 5994 O O . TRP B 1 232 ? -1.581 -5.906 -17.172 1 92.19 232 TRP B O 1
ATOM 6004 N N . ARG B 1 233 ? -3.283 -6.836 -18.25 1 94.62 233 ARG B N 1
ATOM 6005 C CA . ARG B 1 233 ? -3.248 -5.793 -19.266 1 94.62 233 ARG B CA 1
ATOM 6006 C C . ARG B 1 233 ? -3.639 -4.438 -18.688 1 94.62 233 ARG B C 1
ATOM 6008 O O . ARG B 1 233 ? -3.047 -3.414 -19.031 1 94.62 233 ARG B O 1
ATOM 6015 N N . LEU B 1 234 ? -4.57 -4.438 -17.844 1 93.56 234 LEU B N 1
ATOM 6016 C CA . LEU B 1 234 ? -5.012 -3.211 -17.188 1 93.56 234 LEU B CA 1
ATOM 6017 C C . LEU B 1 234 ? -3.889 -2.602 -16.359 1 93.56 234 LEU B C 1
ATOM 6019 O O . LEU B 1 234 ? -3.686 -1.385 -16.391 1 93.56 234 LEU B O 1
ATOM 6023 N N . LYS B 1 235 ? -3.211 -3.371 -15.648 1 89.06 235 LYS B N 1
ATOM 6024 C CA . LYS B 1 235 ? -2.08 -2.902 -14.852 1 89.06 235 LYS B CA 1
ATOM 6025 C C . LYS B 1 235 ? -1.006 -2.275 -15.734 1 89.06 235 LYS B C 1
ATOM 6027 O O . LYS B 1 235 ? -0.417 -1.254 -15.375 1 89.06 235 LYS B O 1
ATOM 6032 N N . THR B 1 236 ? -0.809 -2.922 -16.859 1 88.38 236 THR B N 1
ATOM 6033 C CA . THR B 1 236 ? 0.175 -2.412 -17.812 1 88.38 236 THR B CA 1
ATOM 6034 C C . THR B 1 236 ? -0.247 -1.049 -18.344 1 88.38 236 THR B C 1
ATOM 6036 O O . THR B 1 236 ? 0.571 -0.131 -18.438 1 88.38 236 THR B O 1
ATOM 6039 N N . VAL B 1 237 ? -1.475 -0.915 -18.578 1 88.5 237 VAL B N 1
ATOM 6040 C CA . VAL B 1 237 ? -2.006 0.34 -19.109 1 88.5 237 VAL B CA 1
ATOM 6041 C C . VAL B 1 237 ? -1.942 1.418 -18.031 1 88.5 237 VAL B C 1
ATOM 6043 O O . VAL B 1 237 ? -1.595 2.566 -18.312 1 88.5 237 VAL B O 1
ATOM 6046 N N . GLN B 1 238 ? -2.27 1.084 -16.859 1 83.56 238 GLN B N 1
ATOM 6047 C CA . GLN B 1 238 ? -2.252 2.023 -15.734 1 83.56 238 GLN B CA 1
ATOM 6048 C C . GLN B 1 238 ? -0.834 2.51 -15.445 1 83.56 238 GLN B C 1
ATOM 6050 O O . GLN B 1 238 ? -0.625 3.689 -15.156 1 83.56 238 GLN B O 1
ATOM 6055 N N . ARG B 1 239 ? 0.101 1.632 -15.516 1 80.38 239 ARG B N 1
ATOM 6056 C CA . ARG B 1 239 ? 1.5 1.974 -15.281 1 80.38 239 ARG B CA 1
ATOM 6057 C C . ARG B 1 239 ? 2.018 2.926 -16.359 1 80.38 239 ARG B C 1
ATOM 6059 O O . ARG B 1 239 ? 2.762 3.861 -16.062 1 80.38 239 ARG B O 1
ATOM 6066 N N . ASN B 1 240 ? 1.553 2.619 -17.484 1 74.56 240 ASN B N 1
ATOM 6067 C CA . ASN B 1 240 ? 2.021 3.422 -18.609 1 74.56 240 ASN B CA 1
ATOM 6068 C C . ASN B 1 240 ? 1.317 4.773 -18.656 1 74.56 240 ASN B C 1
ATOM 6070 O O . ASN B 1 240 ? 1.826 5.719 -19.266 1 74.56 240 ASN B O 1
ATOM 6074 N N . SER B 1 241 ? 0.125 4.797 -18.031 1 66.94 241 SER B N 1
ATOM 6075 C CA . SER B 1 241 ? -0.632 6.043 -18.047 1 66.94 241 SER B CA 1
ATOM 6076 C C . SER B 1 241 ? -0.307 6.902 -16.828 1 66.94 241 SER B C 1
ATOM 6078 O O . SER B 1 241 ? -0.836 8.008 -16.688 1 66.94 241 SER B O 1
ATOM 6080 N N . LYS B 1 242 ? 0.351 6.348 -15.828 1 58.09 242 LYS B N 1
ATOM 6081 C CA . LYS B 1 242 ? 0.692 7.125 -14.633 1 58.09 242 LYS B CA 1
ATOM 6082 C C . LYS B 1 242 ? 1.426 8.406 -15.008 1 58.09 242 LYS B C 1
ATOM 6084 O O . LYS B 1 242 ? 2.379 8.383 -15.789 1 58.09 242 LYS B O 1
ATOM 6089 N N . GLU B 1 243 ? 0.693 9.477 -14.953 1 57.12 243 GLU B N 1
ATOM 6090 C CA . GLU B 1 243 ? 1.262 10.812 -15.133 1 57.12 243 GLU B CA 1
ATOM 6091 C C . GLU B 1 243 ? 2.518 10.992 -14.289 1 57.12 243 GLU B C 1
ATOM 6093 O O . GLU B 1 243 ? 2.641 10.406 -13.211 1 57.12 243 GLU B O 1
ATOM 6098 N N . ASN B 1 244 ? 3.627 11.258 -14.867 1 50.03 244 ASN B N 1
ATOM 6099 C CA . ASN B 1 244 ? 4.953 11.539 -14.328 1 50.03 244 ASN B CA 1
ATOM 6100 C C . ASN B 1 244 ? 4.887 12.539 -13.172 1 50.03 244 ASN B C 1
ATOM 6102 O O . ASN B 1 244 ? 5.34 13.68 -13.305 1 50.03 244 ASN B O 1
ATOM 6106 N N . PHE B 1 245 ? 3.746 12.594 -12.5 1 51.12 245 PHE B N 1
ATOM 6107 C CA . PHE B 1 245 ? 3.922 13.57 -11.438 1 51.12 245 PHE B CA 1
ATOM 6108 C C . PHE B 1 245 ? 4.848 13.031 -10.352 1 51.12 245 PHE B C 1
ATOM 6110 O O . PHE B 1 245 ? 4.562 12 -9.742 1 51.12 245 PHE B O 1
ATOM 6117 N N . LYS B 1 246 ? 6.074 13.062 -10.633 1 50.84 246 LYS B N 1
ATOM 6118 C CA . LYS B 1 246 ? 7.062 12.703 -9.617 1 50.84 246 LYS B CA 1
ATOM 6119 C C . LYS B 1 246 ? 6.695 13.297 -8.258 1 50.84 246 LYS B C 1
ATOM 6121 O O . LYS B 1 246 ? 6.641 14.523 -8.109 1 50.84 246 LYS B O 1
ATOM 6126 N N . ARG B 1 247 ? 6.051 12.523 -7.395 1 57.5 247 ARG B N 1
ATOM 6127 C CA . ARG B 1 247 ? 5.84 12.953 -6.016 1 57.5 247 ARG B CA 1
ATOM 6128 C C . ARG B 1 247 ? 7.168 13.195 -5.309 1 57.5 247 ARG B C 1
ATOM 6130 O O . ARG B 1 247 ? 8.031 12.312 -5.285 1 57.5 247 ARG B O 1
ATOM 6137 N N . LEU B 1 248 ? 7.617 14.352 -5.383 1 54.41 248 LEU B N 1
ATOM 6138 C CA . LEU B 1 248 ? 8.82 14.625 -4.605 1 54.41 248 LEU B CA 1
ATOM 6139 C C . LEU B 1 248 ? 8.562 14.391 -3.117 1 54.41 248 LEU B C 1
ATOM 6141 O O . LEU B 1 248 ? 7.574 14.875 -2.57 1 54.41 248 LEU B O 1
ATOM 6145 N N . LYS B 1 249 ? 9.094 13.281 -2.676 1 58.47 249 LYS B N 1
ATOM 6146 C CA . LYS B 1 249 ? 9.016 13.07 -1.232 1 58.47 249 LYS B CA 1
ATOM 6147 C C . LYS B 1 249 ? 9.453 14.32 -0.473 1 58.47 249 LYS B C 1
ATOM 6149 O O . LYS B 1 249 ? 10.602 14.75 -0.581 1 58.47 249 LYS B O 1
ATOM 6154 N N . THR B 1 250 ? 8.625 15.32 -0.117 1 61.28 250 THR B N 1
ATOM 6155 C CA . THR B 1 250 ? 9.008 16.5 0.647 1 61.28 250 THR B CA 1
ATOM 6156 C C . THR B 1 250 ? 9.195 16.156 2.121 1 61.28 250 THR B C 1
ATOM 6158 O O . THR B 1 250 ? 8.344 15.5 2.723 1 61.28 250 THR B O 1
ATOM 6161 N N . THR B 1 251 ? 10.469 16.188 2.604 1 70.25 251 THR B N 1
ATOM 6162 C CA . THR B 1 251 ? 10.758 16.031 4.023 1 70.25 251 THR B CA 1
ATOM 6163 C C . THR B 1 251 ? 10.398 17.312 4.789 1 70.25 251 THR B C 1
ATOM 6165 O O . THR B 1 251 ? 10.914 18.391 4.488 1 70.25 251 THR B O 1
ATOM 6168 N N . PHE B 1 252 ? 9.359 17.297 5.609 1 74.88 252 PHE B N 1
ATOM 6169 C CA . PHE B 1 252 ? 8.93 18.453 6.391 1 74.88 252 PHE B CA 1
ATOM 6170 C C . PHE B 1 252 ? 9.672 18.516 7.719 1 74.88 252 PHE B C 1
ATOM 6172 O O . PHE B 1 252 ? 10.062 17.484 8.273 1 74.88 252 PHE B O 1
ATOM 6179 N N . LEU B 1 253 ? 9.898 19.766 8.117 1 77.5 253 LEU B N 1
ATOM 6180 C CA . LEU B 1 253 ? 10.477 20 9.43 1 77.5 253 LEU B CA 1
ATOM 6181 C C . LEU B 1 253 ? 9.469 19.688 10.531 1 77.5 253 LEU B C 1
ATOM 6183 O O . LEU B 1 253 ? 8.266 19.922 10.367 1 77.5 253 LEU B O 1
ATOM 6187 N N . GLU B 1 254 ? 9.953 19.078 11.609 1 72.12 254 GLU B N 1
ATOM 6188 C CA . GLU B 1 254 ? 9.102 18.656 12.719 1 72.12 254 GLU B CA 1
ATOM 6189 C C . GLU B 1 254 ? 8.844 19.812 13.68 1 72.12 254 GLU B C 1
ATOM 6191 O O . GLU B 1 254 ? 8.828 19.625 14.898 1 72.12 254 GLU B O 1
ATOM 6196 N N . GLY B 1 255 ? 8.859 21 13.25 1 80.38 255 GLY B N 1
ATOM 6197 C CA . GLY B 1 255 ? 8.508 22.094 14.133 1 80.38 255 GLY B CA 1
ATOM 6198 C C . GLY B 1 255 ? 9.633 22.5 15.07 1 80.38 255 GLY B C 1
ATOM 6199 O O . GLY B 1 255 ? 10.789 22.609 14.641 1 80.38 255 GLY B O 1
ATOM 6200 N N . PRO B 1 256 ? 9.281 22.703 16.359 1 88.44 256 PRO B N 1
ATOM 6201 C CA . PRO B 1 256 ? 10.258 23.234 17.312 1 88.44 256 PRO B CA 1
ATOM 6202 C C . PRO B 1 256 ? 11.367 22.234 17.625 1 88.44 256 PRO B C 1
ATOM 6204 O O . PRO B 1 256 ? 12.453 22.625 18.062 1 88.44 256 PRO B O 1
ATOM 6207 N N . LYS B 1 257 ? 11.18 21 17.375 1 86 257 LYS B N 1
ATOM 6208 C CA . LYS B 1 257 ? 12.148 19.969 17.75 1 86 257 LYS B CA 1
ATOM 6209 C C . LYS B 1 257 ? 13.25 19.859 16.703 1 86 257 LYS B C 1
ATOM 6211 O O . LYS B 1 257 ? 14.305 19.266 16.953 1 86 257 LYS B O 1
ATOM 6216 N N . SER B 1 258 ? 12.984 20.484 15.617 1 86.62 258 SER B N 1
ATOM 6217 C CA . SER B 1 258 ? 13.984 20.406 14.555 1 86.62 258 SER B CA 1
ATOM 6218 C C . SER B 1 258 ? 15.25 21.188 14.914 1 86.62 258 SER B C 1
ATOM 6220 O O . SER B 1 258 ? 15.164 22.297 15.438 1 86.62 258 SER B O 1
ATOM 6222 N N . PRO B 1 259 ? 16.312 20.547 14.688 1 82.75 259 PRO B N 1
ATOM 6223 C CA . PRO B 1 259 ? 17.562 21.281 14.977 1 82.75 259 PRO B CA 1
ATOM 6224 C C . PRO B 1 259 ? 17.734 22.516 14.117 1 82.75 259 PRO B C 1
ATOM 6226 O O . PRO B 1 259 ? 17.375 22.516 12.938 1 82.75 259 PRO B O 1
ATOM 6229 N N . ARG B 1 260 ? 18.109 23.547 14.797 1 85.12 260 ARG B N 1
ATOM 6230 C CA . ARG B 1 260 ? 18.266 24.812 14.086 1 85.12 260 ARG B CA 1
ATOM 6231 C C . ARG B 1 260 ? 19.672 25.375 14.273 1 85.12 260 ARG B C 1
ATOM 6233 O O . ARG B 1 260 ? 20.328 25.094 15.273 1 85.12 260 ARG B O 1
ATOM 6240 N N . GLN B 1 261 ? 20.078 26.094 13.258 1 81.12 261 GLN B N 1
ATOM 6241 C CA . GLN B 1 261 ? 21.359 26.781 13.359 1 81.12 261 GLN B CA 1
ATOM 6242 C C . GLN B 1 261 ? 21.234 28.062 14.172 1 81.12 261 GLN B C 1
ATOM 6244 O O . GLN B 1 261 ? 20.25 28.797 14.039 1 81.12 261 GLN B O 1
ATOM 6249 N N . ILE B 1 262 ? 22.234 28.234 14.992 1 79.5 262 ILE B N 1
ATOM 6250 C CA . ILE B 1 262 ? 22.25 29.438 15.836 1 79.5 262 ILE B CA 1
ATOM 6251 C C . ILE B 1 262 ? 22.594 30.656 14.984 1 79.5 262 ILE B C 1
ATOM 6253 O O . ILE B 1 262 ? 23.594 30.641 14.25 1 79.5 262 ILE B O 1
ATOM 6257 N N . ARG B 1 263 ? 21.781 31.625 14.953 1 78.69 263 ARG B N 1
ATOM 6258 C CA . ARG B 1 263 ? 21.984 32.844 14.148 1 78.69 263 ARG B CA 1
ATOM 6259 C C . ARG B 1 263 ? 22.859 33.844 14.883 1 78.69 263 ARG B C 1
ATOM 6261 O O . ARG B 1 263 ? 23.531 34.656 14.25 1 78.69 263 ARG B O 1
ATOM 6268 N N . SER B 1 264 ? 22.984 33.719 16.172 1 79.94 264 SER B N 1
ATOM 6269 C CA . SER B 1 264 ? 23.703 34.75 16.969 1 79.94 264 SER B CA 1
ATOM 6270 C C . SER B 1 264 ? 25.219 34.625 16.75 1 79.94 264 SER B C 1
ATOM 6272 O O . SER B 1 264 ? 25.75 33.531 16.562 1 79.94 264 SER B O 1
ATOM 6274 N N . SER B 1 265 ? 25.781 35.906 16.766 1 80.56 265 SER B N 1
ATOM 6275 C CA . SER B 1 265 ? 27.219 36.031 16.562 1 80.56 265 SER B CA 1
ATOM 6276 C C . SER B 1 265 ? 27.969 35.969 17.875 1 80.56 265 SER B C 1
ATOM 6278 O O . SER B 1 265 ? 29.203 36.031 17.906 1 80.56 265 SER B O 1
ATOM 6280 N N . VAL B 1 266 ? 27.281 35.688 18.906 1 87.06 266 VAL B N 1
ATOM 6281 C CA . VAL B 1 266 ? 27.922 35.688 20.219 1 87.06 266 VAL B CA 1
ATOM 6282 C C . VAL B 1 266 ? 28.812 34.438 20.344 1 87.06 266 VAL B C 1
ATOM 6284 O O . VAL B 1 266 ? 28.406 33.344 19.984 1 87.06 266 VAL B O 1
ATOM 6287 N N . GLN B 1 267 ? 30.062 34.719 20.797 1 88.69 267 GLN B N 1
ATOM 6288 C CA . GLN B 1 267 ? 31 33.625 20.969 1 88.69 267 GLN B CA 1
ATOM 6289 C C . GLN B 1 267 ? 30.531 32.656 22.062 1 88.69 267 GLN B C 1
ATOM 6291 O O . GLN B 1 267 ? 30.125 33.062 23.141 1 88.69 267 GLN B O 1
ATOM 6296 N N . GLN B 1 268 ? 30.578 31.406 21.781 1 91.81 268 GLN B N 1
ATOM 6297 C CA . GLN B 1 268 ? 30.078 30.391 22.688 1 91.81 268 GLN B CA 1
ATOM 6298 C C . GLN B 1 268 ? 31.203 29.719 23.453 1 91.81 268 GLN B C 1
ATOM 6300 O O . GLN B 1 268 ? 32.312 29.531 22.906 1 91.81 268 GLN B O 1
ATOM 6305 N N . LEU B 1 269 ? 30.922 29.422 24.656 1 91.44 269 LEU B N 1
ATOM 6306 C CA . LEU B 1 269 ? 31.922 28.781 25.516 1 91.44 269 LEU B CA 1
ATOM 6307 C C . LEU B 1 269 ? 31.781 27.25 25.438 1 91.44 269 LEU B C 1
ATOM 6309 O O . LEU B 1 269 ? 30.703 26.734 25.109 1 91.44 269 LEU B O 1
ATOM 6313 N N . SER B 1 270 ? 32.938 26.594 25.641 1 89.75 270 SER B N 1
ATOM 6314 C CA . SER B 1 270 ? 32.938 25.125 25.625 1 89.75 270 SER B CA 1
ATOM 6315 C C . SER B 1 270 ? 33.812 24.578 26.75 1 89.75 270 SER B C 1
ATOM 6317 O O . SER B 1 270 ? 34.594 25.312 27.359 1 89.75 270 SER B O 1
ATOM 6319 N N . GLY B 1 271 ? 33.594 23.422 27.094 1 89.5 271 GLY B N 1
ATOM 6320 C CA . GLY B 1 271 ? 34.438 22.688 28.031 1 89.5 271 GLY B CA 1
ATOM 6321 C C . GLY B 1 271 ? 34.375 23.25 29.438 1 89.5 271 GLY B C 1
ATOM 6322 O O . GLY B 1 271 ? 33.281 23.469 29.984 1 89.5 271 GLY B O 1
ATOM 6323 N N . ASP B 1 272 ? 35.562 23.531 30 1 90.88 272 ASP B N 1
ATOM 6324 C CA . ASP B 1 272 ? 35.688 23.969 31.391 1 90.88 272 ASP B CA 1
ATOM 6325 C C . ASP B 1 272 ? 35.188 25.406 31.562 1 90.88 272 ASP B C 1
ATOM 6327 O O . ASP B 1 272 ? 34.594 25.75 32.594 1 90.88 272 ASP B O 1
ATOM 6331 N N . GLU B 1 273 ? 35.406 26.172 30.562 1 93.12 273 GLU B N 1
ATOM 6332 C CA . GLU B 1 273 ? 34.938 27.562 30.625 1 93.12 273 GLU B CA 1
ATOM 6333 C C . GLU B 1 273 ? 33.406 27.625 30.719 1 93.12 273 GLU B C 1
ATOM 6335 O O . GLU B 1 273 ? 32.875 28.484 31.422 1 93.12 273 GLU B O 1
ATOM 6340 N N . CYS B 1 274 ? 32.812 26.703 30.031 1 93.75 274 CYS B N 1
ATOM 6341 C CA . CYS B 1 274 ? 31.375 26.641 30.078 1 93.75 274 CYS B CA 1
ATOM 6342 C C . CYS B 1 274 ? 30.875 26.234 31.453 1 93.75 274 CYS B C 1
ATOM 6344 O O . CYS B 1 274 ? 29.953 26.844 31.984 1 93.75 274 CYS B O 1
ATOM 6346 N N . LYS B 1 275 ? 31.547 25.344 32.062 1 92.56 275 LYS B N 1
ATOM 6347 C CA . LYS B 1 275 ? 31.172 24.891 33.406 1 92.56 275 LYS B CA 1
ATOM 6348 C C . LYS B 1 275 ? 31.359 26 34.438 1 92.56 275 LYS B C 1
ATOM 6350 O O . LYS B 1 275 ? 30.531 26.141 35.344 1 92.56 275 LYS B O 1
ATOM 6355 N N . GLU B 1 276 ? 32.406 26.656 34.219 1 93.44 276 GLU B N 1
ATOM 6356 C CA . GLU B 1 276 ? 32.688 27.781 35.125 1 93.44 276 GLU B CA 1
ATOM 6357 C C . GLU B 1 276 ? 31.594 28.844 35 1 93.44 276 GLU B C 1
ATOM 6359 O O . GLU B 1 276 ? 31.141 29.406 36 1 93.44 276 GLU B O 1
ATOM 6364 N N . ALA B 1 277 ? 31.281 29.141 33.812 1 93.69 277 ALA B N 1
ATOM 6365 C CA . ALA B 1 277 ? 30.234 30.125 33.562 1 93.69 277 ALA B CA 1
ATOM 6366 C C . ALA B 1 277 ? 28.906 29.672 34.156 1 93.69 277 ALA B C 1
ATOM 6368 O O . ALA B 1 277 ? 28.172 30.484 34.75 1 93.69 277 ALA B O 1
ATOM 6369 N N . MET B 1 278 ? 28.594 28.422 34.062 1 93.06 278 MET B N 1
ATOM 6370 C CA . MET B 1 278 ? 27.375 27.875 34.625 1 93.06 278 MET B CA 1
ATOM 6371 C C . MET B 1 278 ? 27.359 27.984 36.125 1 93.06 278 MET B C 1
ATOM 6373 O O . MET B 1 278 ? 26.328 28.312 36.719 1 93.06 278 MET B O 1
ATOM 6377 N N . SER B 1 279 ? 28.516 27.75 36.688 1 91.75 279 SER B N 1
ATOM 6378 C CA . SER B 1 279 ? 28.641 27.859 38.156 1 91.75 279 SER B CA 1
ATOM 6379 C C . SER B 1 279 ? 28.484 29.312 38.594 1 91.75 279 SER B C 1
ATOM 6381 O O . SER B 1 279 ? 27.828 29.578 39.594 1 91.75 279 SER B O 1
ATOM 6383 N N . MET B 1 280 ? 29.062 30.141 37.875 1 92 280 MET B N 1
ATOM 6384 C CA . MET B 1 280 ? 28.969 31.562 38.219 1 92 280 MET B CA 1
ATOM 6385 C C . MET B 1 280 ? 27.516 32.031 38.125 1 92 280 MET B C 1
ATOM 6387 O O . MET B 1 280 ? 27.078 32.844 38.969 1 92 280 MET B O 1
ATOM 6391 N N . MET B 1 281 ? 26.844 31.625 37.125 1 90.62 281 MET B N 1
ATOM 6392 C CA . MET B 1 281 ? 25.453 32.031 36.906 1 90.62 281 MET B CA 1
ATOM 6393 C C . MET B 1 281 ? 24.562 31.578 38.031 1 90.62 281 MET B C 1
ATOM 6395 O O . MET B 1 281 ? 23.656 32.312 38.438 1 90.62 281 MET B O 1
ATOM 6399 N N . ARG B 1 282 ? 24.797 30.469 38.594 1 89 282 ARG B N 1
ATOM 6400 C CA . ARG B 1 282 ? 23.984 29.891 39.656 1 89 282 ARG B CA 1
ATOM 6401 C C . ARG B 1 282 ? 24.078 30.719 40.938 1 89 282 ARG B C 1
ATOM 6403 O O . ARG B 1 282 ? 23.109 30.797 41.688 1 89 282 ARG B O 1
ATOM 6410 N N . HIS B 1 283 ? 25.141 31.438 41.094 1 88.94 283 HIS B N 1
ATOM 6411 C CA . HIS B 1 283 ? 25.359 32.094 42.375 1 88.94 283 HIS B CA 1
ATOM 6412 C C . HIS B 1 283 ? 25.328 33.594 42.219 1 88.94 283 HIS B C 1
ATOM 6414 O O . HIS B 1 283 ? 25.469 34.312 43.219 1 88.94 283 HIS B O 1
ATOM 6420 N N . SER B 1 284 ? 25.172 34 41.094 1 91.25 284 SER B N 1
ATOM 6421 C CA . SER B 1 284 ? 25.172 35.438 40.906 1 91.25 284 SER B CA 1
ATOM 6422 C C . SER B 1 284 ? 23.812 36.062 41.156 1 91.25 284 SER B C 1
ATOM 6424 O O . SER B 1 284 ? 22.781 35.469 40.781 1 91.25 284 SER B O 1
ATOM 6426 N N . ALA B 1 285 ? 23.812 37.156 41.812 1 87.88 285 ALA B N 1
ATOM 6427 C CA . ALA B 1 285 ? 22.562 37.844 42.094 1 87.88 285 ALA B CA 1
ATOM 6428 C C . ALA B 1 285 ? 22.297 38.938 41.031 1 87.88 285 ALA B C 1
ATOM 6430 O O . ALA B 1 285 ? 21.188 39.438 40.938 1 87.88 285 ALA B O 1
ATOM 6431 N N . ASP B 1 286 ? 23.297 39.281 40.281 1 90.81 286 ASP B N 1
ATOM 6432 C CA . ASP B 1 286 ? 23.188 40.312 39.281 1 90.81 286 ASP B CA 1
ATOM 6433 C C . ASP B 1 286 ? 22.547 39.75 38 1 90.81 286 ASP B C 1
ATOM 6435 O O . ASP B 1 286 ? 23.125 38.875 37.344 1 90.81 286 ASP B O 1
ATOM 6439 N N . SER B 1 287 ? 21.453 40.312 37.656 1 91 287 SER B N 1
ATOM 6440 C CA . SER B 1 287 ? 20.688 39.844 36.5 1 91 287 SER B CA 1
ATOM 6441 C C . SER B 1 287 ? 21.469 40.062 35.219 1 91 287 SER B C 1
ATOM 6443 O O . SER B 1 287 ? 21.312 39.281 34.25 1 91 287 SER B O 1
ATOM 6445 N N . LYS B 1 288 ? 22.266 41.031 35.125 1 93 288 LYS B N 1
ATOM 6446 C CA . LYS B 1 288 ? 23.047 41.312 33.938 1 93 288 LYS B CA 1
ATOM 6447 C C . LYS B 1 288 ? 24.094 40.25 33.688 1 93 288 LYS B C 1
ATOM 6449 O O . LYS B 1 288 ? 24.297 39.812 32.562 1 93 288 LYS B O 1
ATOM 6454 N N . VAL B 1 289 ? 24.672 39.906 34.781 1 93.56 289 VAL B N 1
ATOM 6455 C CA . VAL B 1 289 ? 25.688 38.875 34.688 1 93.56 289 VAL B CA 1
ATOM 6456 C C . VAL B 1 289 ? 25.047 37.531 34.312 1 93.56 289 VAL B C 1
ATOM 6458 O O . VAL B 1 289 ? 25.594 36.812 33.469 1 93.56 289 VAL B O 1
ATOM 6461 N N . VAL B 1 290 ? 23.938 37.312 34.875 1 94.81 290 VAL B N 1
ATOM 6462 C CA . VAL B 1 290 ? 23.219 36.062 34.562 1 94.81 290 VAL B CA 1
ATOM 6463 C C . VAL B 1 290 ? 22.859 36.031 33.062 1 94.81 290 VAL B C 1
ATOM 6465 O O . VAL B 1 290 ? 23.109 35.031 32.406 1 94.81 290 VAL B O 1
ATOM 6468 N N . LYS B 1 291 ? 22.359 37.062 32.531 1 94.69 291 LYS B N 1
ATOM 6469 C CA . LYS B 1 291 ? 21.953 37.156 31.109 1 94.69 291 LYS B CA 1
ATOM 6470 C C . LYS B 1 291 ? 23.156 36.969 30.203 1 94.69 291 LYS B C 1
ATOM 6472 O O . LYS B 1 291 ? 23.078 36.281 29.172 1 94.69 291 LYS B O 1
ATOM 6477 N N . GLU B 1 292 ? 24.219 37.531 30.625 1 94.19 292 GLU B N 1
ATOM 6478 C CA . GLU B 1 292 ? 25.438 37.406 29.828 1 94.19 292 GLU B CA 1
ATOM 6479 C C . GLU B 1 292 ? 25.953 35.969 29.812 1 94.19 292 GLU B C 1
ATOM 6481 O O . GLU B 1 292 ? 26.312 35.438 28.75 1 94.19 292 GLU B O 1
ATOM 6486 N N . LYS B 1 293 ? 25.984 35.406 30.969 1 94.75 293 LYS B N 1
ATOM 6487 C CA . LYS B 1 293 ? 26.469 34.031 31.062 1 94.75 293 LYS B CA 1
ATOM 6488 C C . LYS B 1 293 ? 25.531 33.062 30.344 1 94.75 293 LYS B C 1
ATOM 6490 O O . LYS B 1 293 ? 25.969 32.062 29.766 1 94.75 293 LYS B O 1
ATOM 6495 N N . MET B 1 294 ? 24.266 33.344 30.422 1 95.31 294 MET B N 1
ATOM 6496 C CA . MET B 1 294 ? 23.281 32.531 29.703 1 95.31 294 MET B CA 1
ATOM 6497 C C . MET B 1 294 ? 23.5 32.625 28.203 1 95.31 294 MET B C 1
ATOM 6499 O O . MET B 1 294 ? 23.344 31.625 27.5 1 95.31 294 MET B O 1
ATOM 6503 N N . MET B 1 295 ? 23.938 33.75 27.703 1 94.69 295 MET B N 1
ATOM 6504 C CA . MET B 1 295 ? 24.172 33.938 26.281 1 94.69 295 MET B CA 1
ATOM 6505 C C . MET B 1 295 ? 25.391 33.156 25.812 1 94.69 295 MET B C 1
ATOM 6507 O O . MET B 1 295 ? 25.344 32.531 24.75 1 94.69 295 MET B O 1
ATOM 6511 N N . VAL B 1 296 ? 26.359 33.094 26.609 1 94.5 296 VAL B N 1
ATOM 6512 C CA . VAL B 1 296 ? 27.625 32.469 26.188 1 94.5 296 VAL B CA 1
ATOM 6513 C C . VAL B 1 296 ? 27.547 30.969 26.344 1 94.5 296 VAL B C 1
ATOM 6515 O O . VAL B 1 296 ? 28.359 30.234 25.781 1 94.5 296 VAL B O 1
ATOM 6518 N N . THR B 1 297 ? 26.562 30.453 27.047 1 94.69 297 THR B N 1
ATOM 6519 C CA . THR B 1 297 ? 26.422 29.016 27.234 1 94.69 297 THR B CA 1
ATOM 6520 C C . THR B 1 297 ? 25.266 28.469 26.422 1 94.69 297 THR B C 1
ATOM 6522 O O . THR B 1 297 ? 24.797 27.344 26.672 1 94.69 297 THR B O 1
ATOM 6525 N N . PHE B 1 298 ? 24.828 29.188 25.5 1 94.25 298 PHE B N 1
ATOM 6526 C CA . PHE B 1 298 ? 23.641 28.859 24.719 1 94.25 298 PHE B CA 1
ATOM 6527 C C . PHE B 1 298 ? 23.859 27.594 23.922 1 94.25 298 PHE B C 1
ATOM 6529 O O . PHE B 1 298 ? 22.984 26.719 23.906 1 94.25 298 PHE B O 1
ATOM 6536 N N . GLN B 1 299 ? 24.906 27.453 23.344 1 91.31 299 GLN B N 1
ATOM 6537 C CA . GLN B 1 299 ? 25.188 26.297 22.516 1 91.31 299 GLN B CA 1
ATOM 6538 C C . GLN B 1 299 ? 25.188 25.016 23.328 1 91.31 299 GLN B C 1
ATOM 6540 O O . GLN B 1 299 ? 24.703 23.969 22.875 1 91.31 299 GLN B O 1
ATOM 6545 N N . HIS B 1 300 ? 25.812 25.141 24.438 1 91.31 300 HIS B N 1
ATOM 6546 C CA . HIS B 1 300 ? 25.828 24 25.328 1 91.31 300 HIS B CA 1
ATOM 6547 C C . HIS B 1 300 ? 24.422 23.562 25.703 1 91.31 300 HIS B C 1
ATOM 6549 O O . HIS B 1 300 ? 24.109 22.375 25.719 1 91.31 300 HIS B O 1
ATOM 6555 N N . ARG B 1 301 ? 23.609 24.484 25.953 1 92.19 301 ARG B N 1
ATOM 6556 C CA . ARG B 1 301 ? 22.234 24.219 26.328 1 92.19 301 ARG B CA 1
ATOM 6557 C C . ARG B 1 301 ? 21.469 23.594 25.156 1 92.19 301 ARG B C 1
ATOM 6559 O O . ARG B 1 301 ? 20.703 22.641 25.344 1 92.19 301 ARG B O 1
ATOM 6566 N N . GLN B 1 302 ? 21.656 24.047 23.969 1 89.94 302 GLN B N 1
ATOM 6567 C CA . GLN B 1 302 ? 21 23.5 22.781 1 89.94 302 GLN B CA 1
ATOM 6568 C C . GLN B 1 302 ? 21.438 22.062 22.516 1 89.94 302 GLN B C 1
ATOM 6570 O O . GLN B 1 302 ? 20.625 21.234 22.109 1 89.94 302 GLN B O 1
ATOM 6575 N N . LYS B 1 303 ? 22.625 21.828 22.719 1 88.44 303 LYS B N 1
ATOM 6576 C CA . LYS B 1 303 ? 23.125 20.469 22.562 1 88.44 303 LYS B CA 1
ATOM 6577 C C . LYS B 1 303 ? 22.484 19.531 23.578 1 88.44 303 LYS B C 1
ATOM 6579 O O . LYS B 1 303 ? 22.188 18.375 23.266 1 88.44 303 LYS B O 1
ATOM 6584 N N . MET B 1 304 ? 22.328 20.016 24.734 1 89.25 304 MET B N 1
ATOM 6585 C CA . MET B 1 304 ? 21.703 19.234 25.781 1 89.25 304 MET B CA 1
ATOM 6586 C C . MET B 1 304 ? 20.266 18.875 25.422 1 89.25 304 MET B C 1
ATOM 6588 O O . MET B 1 304 ? 19.797 17.766 25.719 1 89.25 304 MET B O 1
ATOM 6592 N N . LEU B 1 305 ? 19.594 19.734 24.75 1 90.06 305 LEU B N 1
ATOM 6593 C CA . LEU B 1 305 ? 18.188 19.562 24.406 1 90.06 305 LEU B CA 1
ATOM 6594 C C . LEU B 1 305 ? 18.016 18.562 23.266 1 90.06 305 LEU B C 1
ATOM 6596 O O . LEU B 1 305 ? 16.953 17.984 23.078 1 90.06 305 LEU B O 1
ATOM 6600 N N . GLN B 1 306 ? 19 18.406 22.562 1 85.62 306 GLN B N 1
ATOM 6601 C CA . GLN B 1 306 ? 18.953 17.453 21.469 1 85.62 306 GLN B CA 1
ATOM 6602 C C . GLN B 1 306 ? 19.109 16.031 21.969 1 85.62 306 GLN B C 1
ATOM 6604 O O . GLN B 1 306 ? 18.797 15.07 21.25 1 85.62 306 GLN B O 1
ATOM 6609 N N . ASP B 1 307 ? 19.531 15.992 23.172 1 83.12 307 ASP B N 1
ATOM 6610 C CA . ASP B 1 307 ? 19.594 14.695 23.812 1 83.12 307 ASP B CA 1
ATOM 6611 C C . ASP B 1 307 ? 18.328 14.414 24.625 1 83.12 307 ASP B C 1
ATOM 6613 O O . ASP B 1 307 ? 18.062 15.094 25.609 1 83.12 307 ASP B O 1
ATOM 6617 N N . PRO B 1 308 ? 17.641 13.469 24.234 1 80.38 308 PRO B N 1
ATOM 6618 C CA . PRO B 1 308 ? 16.359 13.219 24.891 1 80.38 308 PRO B CA 1
ATOM 6619 C C . PRO B 1 308 ? 16.516 12.922 26.375 1 80.38 308 PRO B C 1
ATOM 6621 O O . PRO B 1 308 ? 15.633 13.25 27.172 1 80.38 308 PRO B O 1
ATOM 6624 N N . ALA B 1 309 ? 17.609 12.336 26.719 1 78.81 309 ALA B N 1
ATOM 6625 C CA . ALA B 1 309 ? 17.828 11.992 28.109 1 78.81 309 ALA B CA 1
ATOM 6626 C C . ALA B 1 309 ? 18.094 13.234 28.953 1 78.81 309 ALA B C 1
ATOM 6628 O O . ALA B 1 309 ? 17.672 13.32 30.109 1 78.81 309 ALA B O 1
ATOM 6629 N N . ALA B 1 310 ? 18.688 14.188 28.344 1 82.25 310 ALA B N 1
ATOM 6630 C CA . ALA B 1 310 ? 19.109 15.383 29.094 1 82.25 310 ALA B CA 1
ATOM 6631 C C . ALA B 1 310 ? 18.062 16.484 28.953 1 82.25 310 ALA B C 1
ATOM 6633 O O . ALA B 1 310 ? 18.047 17.438 29.75 1 82.25 310 ALA B O 1
ATOM 6634 N N . ALA B 1 311 ? 17.172 16.328 28.062 1 83.31 311 ALA B N 1
ATOM 6635 C CA . ALA B 1 311 ? 16.234 17.375 27.734 1 83.31 311 ALA B CA 1
ATOM 6636 C C . ALA B 1 311 ? 15.273 17.641 28.891 1 83.31 311 ALA B C 1
ATOM 6638 O O . ALA B 1 311 ? 14.922 18.797 29.172 1 83.31 311 ALA B O 1
ATOM 6639 N N . SER B 1 312 ? 15.039 16.641 29.656 1 82.25 312 SER B N 1
ATOM 6640 C CA . SER B 1 312 ? 14.078 16.781 30.75 1 82.25 312 SER B CA 1
ATOM 6641 C C . SER B 1 312 ? 14.703 17.469 31.953 1 82.25 312 SER B C 1
ATOM 6643 O O . SER B 1 312 ? 13.992 18 32.812 1 82.25 312 SER B O 1
ATOM 6645 N N . SER B 1 313 ? 15.977 17.547 31.922 1 87.31 313 SER B N 1
ATOM 6646 C CA . SER B 1 313 ? 16.656 18.109 33.094 1 87.31 313 SER B CA 1
ATOM 6647 C C . SER B 1 313 ? 17.234 19.469 32.781 1 87.31 313 SER B C 1
ATOM 6649 O O . SER B 1 313 ? 18.078 19.984 33.531 1 87.31 313 SER B O 1
ATOM 6651 N N . VAL B 1 314 ? 16.875 20.047 31.781 1 90.81 314 VAL B N 1
ATOM 6652 C CA . VAL B 1 314 ? 17.469 21.297 31.344 1 90.81 314 VAL B CA 1
ATOM 6653 C C . VAL B 1 314 ? 17.234 22.391 32.406 1 90.81 314 VAL B C 1
ATOM 6655 O O . VAL B 1 314 ? 18.125 23.188 32.688 1 90.81 314 VAL B O 1
ATOM 6658 N N . LEU B 1 315 ? 16.094 22.406 33.031 1 91.94 315 LEU B N 1
ATOM 6659 C CA . LEU B 1 315 ? 15.758 23.438 34 1 91.94 315 LEU B CA 1
ATOM 6660 C C . LEU B 1 315 ? 16.516 23.234 35.312 1 91.94 315 LEU B C 1
ATOM 6662 O O . LEU B 1 315 ? 16.688 24.156 36.094 1 91.94 315 LEU B O 1
ATOM 6666 N N . ASP B 1 316 ? 16.969 22.016 35.469 1 90.88 316 ASP B N 1
ATOM 6667 C CA . ASP B 1 316 ? 17.812 21.734 36.625 1 90.88 316 ASP B CA 1
ATOM 6668 C C . ASP B 1 316 ? 19.234 22.234 36.406 1 90.88 316 ASP B C 1
ATOM 6670 O O . ASP B 1 316 ? 19.875 22.719 37.344 1 90.88 316 ASP B O 1
ATOM 6674 N N . HIS B 1 317 ? 19.672 22.109 35.219 1 91.25 317 HIS B N 1
ATOM 6675 C CA . HIS B 1 317 ? 21.016 22.547 34.875 1 91.25 317 HIS B CA 1
ATOM 6676 C C . HIS B 1 317 ? 21.094 24.047 34.688 1 91.25 317 HIS B C 1
ATOM 6678 O O . HIS B 1 317 ? 22.141 24.656 34.906 1 91.25 317 HIS B O 1
ATOM 6684 N N . PHE B 1 318 ? 20.016 24.594 34.312 1 94.19 318 PHE B N 1
ATOM 6685 C CA . PHE B 1 318 ? 19.922 26.031 34.156 1 94.19 318 PHE B CA 1
ATOM 6686 C C . PHE B 1 318 ? 18.75 26.594 34.969 1 94.19 318 PHE B C 1
ATOM 6688 O O . PHE B 1 318 ? 17.781 27.078 34.406 1 94.19 318 PHE B O 1
ATOM 6695 N N . PRO B 1 319 ? 18.891 26.672 36.219 1 93.31 319 PRO B N 1
ATOM 6696 C CA . PRO B 1 319 ? 17.781 27.016 37.094 1 93.31 319 PRO B CA 1
ATOM 6697 C C . PRO B 1 319 ? 17.391 28.484 37.031 1 93.31 319 PRO B C 1
ATOM 6699 O O . PRO B 1 319 ? 16.312 28.875 37.5 1 93.31 319 PRO B O 1
ATOM 6702 N N . ARG B 1 320 ? 18.172 29.312 36.438 1 94.88 320 ARG B N 1
ATOM 6703 C CA . ARG B 1 320 ? 17.922 30.75 36.406 1 94.88 320 ARG B CA 1
ATOM 6704 C C . ARG B 1 320 ? 16.719 31.078 35.531 1 94.88 320 ARG B C 1
ATOM 6706 O O . ARG B 1 320 ? 16.156 32.188 35.625 1 94.88 320 ARG B O 1
ATOM 6713 N N . PHE B 1 321 ? 16.328 30.156 34.688 1 95.12 321 PHE B N 1
ATOM 6714 C CA . PHE B 1 321 ? 15.086 30.312 33.969 1 95.12 321 PHE B CA 1
ATOM 6715 C C . PHE B 1 321 ? 13.906 30.5 34.906 1 95.12 321 PHE B C 1
ATOM 6717 O O . PHE B 1 321 ? 12.914 31.156 34.562 1 95.12 321 PHE B O 1
ATOM 6724 N N . LEU B 1 322 ? 14.016 29.969 36.094 1 93.62 322 LEU B N 1
ATOM 6725 C CA . LEU B 1 322 ? 12.891 29.906 37.031 1 93.62 322 LEU B CA 1
ATOM 6726 C C . LEU B 1 322 ? 12.797 31.203 37.844 1 93.62 322 LEU B C 1
ATOM 6728 O O . LEU B 1 322 ? 11.766 31.469 38.469 1 93.62 322 LEU B O 1
ATOM 6732 N N . ASP B 1 323 ? 13.812 32 37.781 1 92.75 323 ASP B N 1
ATOM 6733 C CA . ASP B 1 323 ? 13.766 33.188 38.688 1 92.75 323 ASP B CA 1
ATOM 6734 C C . ASP B 1 323 ? 14.156 34.438 37.906 1 92.75 323 ASP B C 1
ATOM 6736 O O . ASP B 1 323 ? 14 35.562 38.438 1 92.75 323 ASP B O 1
ATOM 6740 N N . THR B 1 324 ? 14.75 34.344 36.75 1 93.12 324 THR B N 1
ATOM 6741 C CA . THR B 1 324 ? 15.148 35.5 35.969 1 93.12 324 THR B CA 1
ATOM 6742 C C . THR B 1 324 ? 14.266 35.656 34.719 1 93.12 324 THR B C 1
ATOM 6744 O O . THR B 1 324 ? 14.461 34.938 33.719 1 93.12 324 THR B O 1
ATOM 6747 N N . PRO B 1 325 ? 13.375 36.594 34.688 1 92.44 325 PRO B N 1
ATOM 6748 C CA . PRO B 1 325 ? 12.5 36.781 33.531 1 92.44 325 PRO B CA 1
ATOM 6749 C C . PRO B 1 325 ? 13.25 37.25 32.312 1 92.44 325 PRO B C 1
ATOM 6751 O O . PRO B 1 325 ? 14.258 37.969 32.438 1 92.44 325 PRO B O 1
ATOM 6754 N N . GLY B 1 326 ? 12.828 36.844 31.125 1 93.62 326 GLY B N 1
ATOM 6755 C CA . GLY B 1 326 ? 13.367 37.344 29.891 1 93.62 326 GLY B CA 1
ATOM 6756 C C . GLY B 1 326 ? 14.367 36.438 29.234 1 93.62 326 GLY B C 1
ATOM 6757 O O . GLY B 1 326 ? 14.789 36.656 28.094 1 93.62 326 GLY B O 1
ATOM 6758 N N . LEU B 1 327 ? 14.711 35.375 29.875 1 96.06 327 LEU B N 1
ATOM 6759 C CA . LEU B 1 327 ? 15.734 34.469 29.344 1 96.06 327 LEU B CA 1
ATOM 6760 C C . LEU B 1 327 ? 15.211 33.688 28.156 1 96.06 327 LEU B C 1
ATOM 6762 O O . LEU B 1 327 ? 15.969 33.375 27.234 1 96.06 327 LEU B O 1
ATOM 6766 N N . ILE B 1 328 ? 13.914 33.438 28.172 1 96.44 328 ILE B N 1
ATOM 6767 C CA . ILE B 1 328 ? 13.305 32.719 27.047 1 96.44 328 ILE B CA 1
ATOM 6768 C C . ILE B 1 328 ? 13.391 33.594 25.781 1 96.44 328 ILE B C 1
ATOM 6770 O O . ILE B 1 328 ? 13.797 33.125 24.719 1 96.44 328 ILE B O 1
ATOM 6774 N N . ASP B 1 329 ? 13.062 34.781 25.938 1 96.56 329 ASP B N 1
ATOM 6775 C CA . ASP B 1 329 ? 13.117 35.719 24.812 1 96.56 329 ASP B CA 1
ATOM 6776 C C . ASP B 1 329 ? 14.547 35.875 24.297 1 96.56 329 ASP B C 1
ATOM 6778 O O . ASP B 1 329 ? 14.789 35.938 23.094 1 96.56 329 ASP B O 1
ATOM 6782 N N . GLN B 1 330 ? 15.469 35.938 25.219 1 95.31 330 GLN B N 1
ATOM 6783 C CA . GLN B 1 330 ? 16.875 36.062 24.859 1 95.31 330 GLN B CA 1
ATOM 6784 C C . GLN B 1 330 ? 17.328 34.875 24.016 1 95.31 330 GLN B C 1
ATOM 6786 O O . GLN B 1 330 ? 17.953 35.062 22.969 1 95.31 330 GLN B O 1
ATOM 6791 N N . ASP B 1 331 ? 17 33.719 24.484 1 96.06 331 ASP B N 1
ATOM 6792 C CA . ASP B 1 331 ? 17.406 32.531 23.75 1 96.06 331 ASP B CA 1
ATOM 6793 C C . ASP B 1 331 ? 16.719 32.469 22.375 1 96.06 331 ASP B C 1
ATOM 6795 O O . ASP B 1 331 ? 17.312 32.031 21.391 1 96.06 331 ASP B O 1
ATOM 6799 N N . PHE B 1 332 ? 15.477 32.844 22.297 1 96.62 332 PHE B N 1
ATOM 6800 C CA . PHE B 1 332 ? 14.742 32.844 21.047 1 96.62 332 PHE B CA 1
ATOM 6801 C C . PHE B 1 332 ? 15.367 33.812 20.047 1 96.62 332 PHE B C 1
ATOM 6803 O O . PHE B 1 332 ? 15.469 33.531 18.859 1 96.62 332 PHE B O 1
ATOM 6810 N N . ILE B 1 333 ? 15.812 34.969 20.547 1 95.81 333 ILE B N 1
ATOM 6811 C CA . ILE B 1 333 ? 16.484 35.938 19.719 1 95.81 333 ILE B CA 1
ATOM 6812 C C . ILE B 1 333 ? 17.781 35.344 19.172 1 95.81 333 ILE B C 1
ATOM 6814 O O . ILE B 1 333 ? 18.156 35.594 18.016 1 95.81 333 ILE B O 1
ATOM 6818 N N . MET B 1 334 ? 18.359 34.531 19.953 1 94.75 334 MET B N 1
ATOM 6819 C CA . MET B 1 334 ? 19.594 33.906 19.516 1 94.75 334 MET B CA 1
ATOM 6820 C C . MET B 1 334 ? 19.344 32.906 18.406 1 94.75 334 MET B C 1
ATOM 6822 O O . MET B 1 334 ? 20.188 32.688 17.531 1 94.75 334 MET B O 1
ATOM 6826 N N . LEU B 1 335 ? 18.172 32.344 18.422 1 93.94 335 LEU B N 1
ATOM 6827 C CA . LEU B 1 335 ? 17.812 31.312 17.438 1 93.94 335 LEU B CA 1
ATOM 6828 C C . LEU B 1 335 ? 17.344 31.953 16.141 1 93.94 335 LEU B C 1
ATOM 6830 O O . LEU B 1 335 ? 17.719 31.516 15.047 1 93.94 335 LEU B O 1
ATOM 6834 N N . PHE B 1 336 ? 16.469 33.062 16.234 1 95.12 336 PHE B N 1
ATOM 6835 C CA . PHE B 1 336 ? 15.734 33.5 15.047 1 95.12 336 PHE B CA 1
ATOM 6836 C C . PHE B 1 336 ? 16.016 34.969 14.758 1 95.12 336 PHE B C 1
ATOM 6838 O O . PHE B 1 336 ? 15.648 35.469 13.695 1 95.12 336 PHE B O 1
ATOM 6845 N N . GLY B 1 337 ? 16.594 35.688 15.695 1 93.56 337 GLY B N 1
ATOM 6846 C CA . GLY B 1 337 ? 16.875 37.094 15.508 1 93.56 337 GLY B CA 1
ATOM 6847 C C . GLY B 1 337 ? 15.812 38 16.141 1 93.56 337 GLY B C 1
ATOM 6848 O O . GLY B 1 337 ? 14.711 37.531 16.453 1 93.56 337 GLY B O 1
ATOM 6849 N N . GLU B 1 338 ? 16.125 39.219 16.234 1 93.62 338 GLU B N 1
ATOM 6850 C CA . GLU B 1 338 ? 15.266 40.188 16.906 1 93.62 338 GLU B CA 1
ATOM 6851 C C . GLU B 1 338 ? 14.023 40.5 16.078 1 93.62 338 GLU B C 1
ATOM 6853 O O . GLU B 1 338 ? 12.938 40.719 16.625 1 93.62 338 GLU B O 1
ATOM 6858 N N . GLU B 1 339 ? 14.188 40.5 14.844 1 94.31 339 GLU B N 1
ATOM 6859 C CA . GLU B 1 339 ? 13.07 40.812 13.953 1 94.31 339 GLU B CA 1
ATOM 6860 C C . GLU B 1 339 ? 11.953 39.781 14.07 1 94.31 339 GLU B C 1
ATOM 6862 O O . GLU B 1 339 ? 10.789 40.156 14.234 1 94.31 339 GLU B O 1
ATOM 6867 N N . VAL B 1 340 ? 12.344 38.594 14.047 1 95.69 340 VAL B N 1
ATOM 6868 C CA . VAL B 1 340 ? 11.367 37.5 14.125 1 95.69 340 VAL B CA 1
ATOM 6869 C C . VAL B 1 340 ? 10.742 37.469 15.516 1 95.69 340 VAL B C 1
ATOM 6871 O O . VAL B 1 340 ? 9.539 37.25 15.648 1 95.69 340 VAL B O 1
ATOM 6874 N N . SER B 1 341 ? 11.539 37.719 16.5 1 96.12 341 SER B N 1
ATOM 6875 C CA . SER B 1 341 ? 11.07 37.625 17.875 1 96.12 341 SER B CA 1
ATOM 6876 C C . SER B 1 341 ? 9.992 38.688 18.141 1 96.12 341 SER B C 1
ATOM 6878 O O . SER B 1 341 ? 9.086 38.438 18.953 1 96.12 341 SER B O 1
ATOM 6880 N N . GLY B 1 342 ? 10.031 39.781 17.438 1 96.25 342 GLY B N 1
ATOM 6881 C CA . GLY B 1 342 ? 9.086 40.875 17.703 1 96.25 342 GLY B CA 1
ATOM 6882 C C . GLY B 1 342 ? 7.852 40.812 16.812 1 96.25 342 GLY B C 1
ATOM 6883 O O . GLY B 1 342 ? 6.922 41.594 16.984 1 96.25 342 GLY B O 1
ATOM 6884 N N . LYS B 1 343 ? 7.75 39.875 16.016 1 96.5 343 LYS B N 1
ATOM 6885 C CA . LYS B 1 343 ? 6.703 39.812 15 1 96.5 343 LYS B CA 1
ATOM 6886 C C . LYS B 1 343 ? 5.328 39.625 15.625 1 96.5 343 LYS B C 1
ATOM 6888 O O . LYS B 1 343 ? 4.363 40.281 15.242 1 96.5 343 LYS B O 1
ATOM 6893 N N . PHE B 1 344 ? 5.254 38.719 16.578 1 97.62 344 PHE B N 1
ATOM 6894 C CA . PHE B 1 344 ? 3.961 38.438 17.188 1 97.62 344 PHE B CA 1
ATOM 6895 C C . PHE B 1 344 ? 3.412 39.656 17.906 1 97.62 344 PHE B C 1
ATOM 6897 O O . PHE B 1 344 ? 2.242 40 17.75 1 97.62 344 PHE B O 1
ATOM 6904 N N . LEU B 1 345 ? 4.23 40.281 18.688 1 96.62 345 LEU B N 1
ATOM 6905 C CA . LEU B 1 345 ? 3.803 41.406 19.484 1 96.62 345 LEU B CA 1
ATOM 6906 C C . LEU B 1 345 ? 3.42 42.594 18.594 1 96.62 345 LEU B C 1
ATOM 6908 O O . LEU B 1 345 ? 2.566 43.406 18.969 1 96.62 345 LEU B O 1
ATOM 6912 N N . SER B 1 346 ? 4 42.594 17.438 1 96 346 SER B N 1
ATOM 6913 C CA . SER B 1 346 ? 3.723 43.688 16.516 1 96 346 SER B CA 1
ATOM 6914 C C . SER B 1 346 ? 2.494 43.406 15.664 1 96 346 SER B C 1
ATOM 6916 O O . SER B 1 346 ? 1.644 44.281 15.477 1 96 346 SER B O 1
ATOM 6918 N N . LYS B 1 347 ? 2.328 42.219 15.219 1 96 347 LYS B N 1
ATOM 6919 C CA . LYS B 1 347 ? 1.335 41.875 14.195 1 96 347 LYS B CA 1
ATOM 6920 C C . LYS B 1 347 ? 0.029 41.406 14.836 1 96 347 LYS B C 1
ATOM 6922 O O . LYS B 1 347 ? -1.052 41.656 14.297 1 96 347 LYS B O 1
ATOM 6927 N N . TRP B 1 348 ? 0.074 40.812 16 1 96.88 348 TRP B N 1
ATOM 6928 C CA . TRP B 1 348 ? -1.108 40.188 16.562 1 96.88 348 TRP B CA 1
ATOM 6929 C C . TRP B 1 348 ? -2.148 41.219 16.969 1 96.88 348 TRP B C 1
ATOM 6931 O O . TRP B 1 348 ? -3.299 41.156 16.531 1 96.88 348 TRP B O 1
ATOM 6941 N N . PRO B 1 349 ? -1.783 42.219 17.766 1 94.69 349 PRO B N 1
ATOM 6942 C CA . PRO B 1 349 ? -2.805 43.156 18.234 1 94.69 349 PRO B CA 1
ATOM 6943 C C . PRO B 1 349 ? -3.373 44.031 17.109 1 94.69 349 PRO B C 1
ATOM 6945 O O . PRO B 1 349 ? -4.555 44.375 17.141 1 94.69 349 PRO B O 1
ATOM 6948 N N . THR B 1 350 ? -2.586 44.281 16.094 1 94.12 350 THR B N 1
ATOM 6949 C CA . THR B 1 350 ? -2.98 45.281 15.102 1 94.12 350 THR B CA 1
ATOM 6950 C C . THR B 1 350 ? -3.6 44.594 13.883 1 94.12 350 THR B C 1
ATOM 6952 O O . THR B 1 350 ? -4.559 45.125 13.297 1 94.12 350 THR B O 1
ATOM 6955 N N . PHE B 1 351 ? -3.102 43.531 13.57 1 96.12 351 PHE B N 1
ATOM 6956 C CA . PHE B 1 351 ? -3.504 42.938 12.297 1 96.12 351 PHE B CA 1
ATOM 6957 C C . PHE B 1 351 ? -4.371 41.688 12.531 1 96.12 351 PHE B C 1
ATOM 6959 O O . PHE B 1 351 ? -5.492 41.625 12.023 1 96.12 351 PHE B O 1
ATOM 6966 N N . PHE B 1 352 ? -3.961 40.719 13.289 1 97 352 PHE B N 1
ATOM 6967 C CA . PHE B 1 352 ? -4.605 39.438 13.352 1 97 352 PHE B CA 1
ATOM 6968 C C . PHE B 1 352 ? -5.781 39.438 14.32 1 97 352 PHE B C 1
ATOM 6970 O O . PHE B 1 352 ? -6.844 38.875 14.031 1 97 352 PHE B O 1
ATOM 6977 N N . LYS B 1 353 ? -5.602 40.094 15.508 1 96.19 353 LYS B N 1
ATOM 6978 C CA . LYS B 1 353 ? -6.641 40.062 16.531 1 96.19 353 LYS B CA 1
ATOM 6979 C C . LYS B 1 353 ? -7.965 40.594 15.984 1 96.19 353 LYS B C 1
ATOM 6981 O O . LYS B 1 353 ? -8.984 39.906 16.062 1 96.19 353 LYS B O 1
ATOM 6986 N N . PRO B 1 354 ? -7.992 41.75 15.312 1 95.75 354 PRO B N 1
ATOM 6987 C CA . PRO B 1 354 ? -9.273 42.25 14.797 1 95.75 354 PRO B CA 1
ATOM 6988 C C . PRO B 1 354 ? -9.883 41.344 13.742 1 95.75 354 PRO B C 1
ATOM 6990 O O . PRO B 1 354 ? -11.102 41.188 13.664 1 95.75 354 PRO B O 1
ATOM 6993 N N . ARG B 1 355 ? -9.07 40.719 12.945 1 95.31 355 ARG B N 1
ATOM 6994 C CA . ARG B 1 355 ? -9.539 39.844 11.875 1 95.31 355 ARG B CA 1
ATOM 6995 C C . ARG B 1 355 ? -10.078 38.531 12.43 1 95.31 355 ARG B C 1
ATOM 6997 O O . ARG B 1 355 ? -11.07 38 11.922 1 95.31 355 ARG B O 1
ATOM 7004 N N . VAL B 1 356 ? -9.43 38.031 13.477 1 96.38 356 VAL B N 1
ATOM 7005 C CA . VAL B 1 356 ? -9.906 36.812 14.125 1 96.38 356 VAL B CA 1
ATOM 7006 C C . VAL B 1 356 ? -11.273 37.062 14.758 1 96.38 356 VAL B C 1
ATOM 7008 O O . VAL B 1 356 ? -12.18 36.219 14.633 1 96.38 356 VAL B O 1
ATOM 7011 N N . VAL B 1 357 ? -11.383 38.156 15.375 1 94.88 357 VAL B N 1
ATOM 7012 C CA . VAL B 1 357 ? -12.641 38.5 16.016 1 94.88 357 VAL B CA 1
ATOM 7013 C C . VAL B 1 357 ? -13.75 38.656 14.977 1 94.88 357 VAL B C 1
ATOM 7015 O O . VAL B 1 357 ? -14.852 38.125 15.164 1 94.88 357 VAL B O 1
ATOM 7018 N N . ALA B 1 358 ? -13.422 39.281 13.867 1 92.88 358 ALA B N 1
ATOM 7019 C CA . ALA B 1 358 ? -14.383 39.469 12.789 1 92.88 358 ALA B CA 1
ATOM 7020 C C . ALA B 1 358 ? -14.844 38.125 12.227 1 92.88 358 ALA B C 1
ATOM 7022 O O . ALA B 1 358 ? -16.031 37.938 11.953 1 92.88 358 ALA B O 1
ATOM 7023 N N . GLU B 1 359 ? -13.898 37.219 12.039 1 92.38 359 GLU B N 1
ATOM 7024 C CA . GLU B 1 359 ? -14.211 35.906 11.484 1 92.38 359 GLU B CA 1
ATOM 7025 C C . GLU B 1 359 ? -15.078 35.094 12.445 1 92.38 359 GLU B C 1
ATOM 7027 O O . GLU B 1 359 ? -15.969 34.375 12.016 1 92.38 359 GLU B O 1
ATOM 7032 N N . CYS B 1 360 ? -14.812 35.219 13.703 1 93.31 360 CYS B N 1
ATOM 7033 C CA . CYS B 1 360 ? -15.523 34.438 14.703 1 93.31 360 CYS B CA 1
ATOM 7034 C C . CYS B 1 360 ? -16.938 34.938 14.891 1 93.31 360 CYS B C 1
ATOM 7036 O O . CYS B 1 360 ? -17.812 34.219 15.391 1 93.31 360 CYS B O 1
ATOM 7038 N N . LYS B 1 361 ? -17.172 36.156 14.562 1 89.44 361 LYS B N 1
ATOM 7039 C CA . LYS B 1 361 ? -18.516 36.719 14.633 1 89.44 361 LYS B CA 1
ATOM 7040 C C . LYS B 1 361 ? -19.438 36.031 13.633 1 89.44 361 LYS B C 1
ATOM 7042 O O . LYS B 1 361 ? -20.656 35.969 13.844 1 89.44 361 LYS B O 1
ATOM 7047 N N . ASN B 1 362 ? -18.812 35.469 12.578 1 83.25 362 ASN B N 1
ATOM 7048 C CA . ASN B 1 362 ? -19.578 34.812 11.523 1 83.25 362 ASN B CA 1
ATOM 7049 C C . ASN B 1 362 ? -19.75 33.344 11.789 1 83.25 362 ASN B C 1
ATOM 7051 O O . ASN B 1 362 ? -20.406 32.625 11.008 1 83.25 362 ASN B O 1
ATOM 7055 N N . LEU B 1 363 ? -19.156 32.875 12.852 1 85.75 363 LEU B N 1
ATOM 7056 C CA . LEU B 1 363 ? -19.281 31.453 13.188 1 85.75 363 LEU B CA 1
ATOM 7057 C C . LEU B 1 363 ? -20.656 31.125 13.758 1 85.75 363 LEU B C 1
ATOM 7059 O O . LEU B 1 363 ? -21.312 32 14.312 1 85.75 363 LEU B O 1
ATOM 7063 N N . PRO B 1 364 ? -21.031 29.922 13.484 1 80.69 364 PRO B N 1
ATOM 7064 C CA . PRO B 1 364 ? -22.312 29.547 14.086 1 80.69 364 PRO B CA 1
ATOM 7065 C C . PRO B 1 364 ? -22.328 29.734 15.602 1 80.69 364 PRO B C 1
ATOM 7067 O O . PRO B 1 364 ? -21.281 29.688 16.25 1 80.69 364 PRO B O 1
ATOM 7070 N N . ALA B 1 365 ? -23.5 29.859 16.078 1 75.88 365 ALA B N 1
ATOM 7071 C CA . ALA B 1 365 ? -23.703 30.203 17.469 1 75.88 365 ALA B CA 1
ATOM 7072 C C . ALA B 1 365 ? -23.172 29.109 18.391 1 75.88 365 ALA B C 1
ATOM 7074 O O . ALA B 1 365 ? -23.531 27.938 18.234 1 75.88 365 ALA B O 1
ATOM 7075 N N . ASN B 1 366 ? -22.219 29.328 19.109 1 84.69 366 ASN B N 1
ATOM 7076 C CA . ASN B 1 366 ? -21.594 28.516 20.156 1 84.69 366 ASN B CA 1
ATOM 7077 C C . ASN B 1 366 ? -21.406 29.312 21.453 1 84.69 366 ASN B C 1
ATOM 7079 O O . ASN B 1 366 ? -20.906 30.422 21.422 1 84.69 366 ASN B O 1
ATOM 7083 N N . ALA B 1 367 ? -21.953 28.719 22.469 1 84.81 367 ALA B N 1
ATOM 7084 C CA . ALA B 1 367 ? -21.953 29.422 23.75 1 84.81 367 ALA B CA 1
ATOM 7085 C C . ALA B 1 367 ? -20.531 29.828 24.141 1 84.81 367 ALA B C 1
ATOM 7087 O O . ALA B 1 367 ? -20.328 30.938 24.656 1 84.81 367 ALA B O 1
ATOM 7088 N N . HIS B 1 368 ? -19.719 29.031 23.875 1 89.12 368 HIS B N 1
ATOM 7089 C CA . HIS B 1 368 ? -18.344 29.297 24.25 1 89.12 368 HIS B CA 1
ATOM 7090 C C . HIS B 1 368 ? -17.75 30.438 23.422 1 89.12 368 HIS B C 1
ATOM 7092 O O . HIS B 1 368 ? -17.094 31.328 23.969 1 89.12 368 HIS B O 1
ATOM 7098 N N . VAL B 1 369 ? -18.047 30.484 22.188 1 92 369 VAL B N 1
ATOM 7099 C CA . VAL B 1 369 ? -17.547 31.516 21.297 1 92 369 VAL B CA 1
ATOM 7100 C C . VAL B 1 369 ? -18.188 32.875 21.656 1 92 369 VAL B C 1
ATOM 7102 O O . VAL B 1 369 ? -17.5 33.875 21.672 1 92 369 VAL B O 1
ATOM 7105 N N . SER B 1 370 ? -19.453 32.812 22.016 1 91.62 370 SER B N 1
ATOM 7106 C CA . SER B 1 370 ? -20.141 34.031 22.391 1 91.62 370 SER B CA 1
ATOM 7107 C C . SER B 1 370 ? -19.547 34.625 23.656 1 91.62 370 SER B C 1
ATOM 7109 O O . SER B 1 370 ? -19.375 35.844 23.75 1 91.62 370 SER B O 1
ATOM 7111 N N . GLU B 1 371 ? -19.219 33.75 24.547 1 91.5 371 GLU B N 1
ATOM 7112 C CA . GLU B 1 371 ? -18.609 34.219 25.781 1 91.5 371 GLU B CA 1
ATOM 7113 C C . GLU B 1 371 ? -17.25 34.875 25.516 1 91.5 371 GLU B C 1
ATOM 7115 O O . GLU B 1 371 ? -16.922 35.906 26.109 1 91.5 371 GLU B O 1
ATOM 7120 N N . LEU B 1 372 ? -16.547 34.344 24.672 1 93.62 372 LEU B N 1
ATOM 7121 C CA . LEU B 1 372 ? -15.227 34.844 24.328 1 93.62 372 LEU B CA 1
ATOM 7122 C C . LEU B 1 372 ? -15.328 36.188 23.578 1 93.62 372 LEU B C 1
ATOM 7124 O O . LEU B 1 372 ? -14.547 37.094 23.828 1 93.62 372 LEU B O 1
ATOM 7128 N N . LEU B 1 373 ? -16.297 36.312 22.734 1 93.69 373 LEU B N 1
ATOM 7129 C CA . LEU B 1 373 ? -16.5 37.531 21.984 1 93.69 373 LEU B CA 1
ATOM 7130 C C . LEU B 1 373 ? -16.875 38.688 22.906 1 93.69 373 LEU B C 1
ATOM 7132 O O . LEU B 1 373 ? -16.422 39.812 22.734 1 93.69 373 LEU B O 1
ATOM 7136 N N . LEU B 1 374 ? -17.625 38.312 23.906 1 92.38 374 LEU B N 1
ATOM 7137 C CA . LEU B 1 374 ? -17.984 39.312 24.906 1 92.38 374 LEU B CA 1
ATOM 7138 C C . LEU B 1 374 ? -16.766 39.75 25.703 1 92.38 374 LEU B C 1
ATOM 7140 O O . LEU B 1 374 ? -16.625 40.938 26.047 1 92.38 374 LEU B O 1
ATOM 7144 N N . SER B 1 375 ? -15.93 38.875 25.953 1 93.06 375 SER B N 1
ATOM 7145 C CA . SER B 1 375 ? -14.742 39.125 26.75 1 93.06 375 SER B CA 1
ATOM 7146 C C . SER B 1 375 ? -13.75 40 25.984 1 93.06 375 SER B C 1
ATOM 7148 O O . SER B 1 375 ? -13.062 40.844 26.578 1 93.06 375 SER B O 1
ATOM 7150 N N . VAL B 1 376 ? -13.664 39.844 24.703 1 91.94 376 VAL B N 1
ATOM 7151 C CA . VAL B 1 376 ? -12.719 40.625 23.891 1 91.94 376 VAL B CA 1
ATOM 7152 C C . VAL B 1 376 ? -13.141 42.094 23.844 1 91.94 376 VAL B C 1
ATOM 7154 O O . VAL B 1 376 ? -12.289 42.969 23.781 1 91.94 376 VAL B O 1
ATOM 7157 N N . GLN B 1 377 ? -14.406 42.375 23.922 1 85.88 377 GLN B N 1
ATOM 7158 C CA . GLN B 1 377 ? -14.93 43.719 23.891 1 85.88 377 GLN B CA 1
ATOM 7159 C C . GLN B 1 377 ? -14.82 44.406 25.266 1 85.88 377 GLN B C 1
ATOM 7161 O O . GLN B 1 377 ? -15.25 45.531 25.453 1 85.88 377 GLN B O 1
ATOM 7166 N N . ASP B 1 378 ? -14.062 43.812 26.125 1 76.06 378 ASP B N 1
ATOM 7167 C CA . ASP B 1 378 ? -13.82 44.312 27.484 1 76.06 378 ASP B CA 1
ATOM 7168 C C . ASP B 1 378 ? -15.133 44.656 28.172 1 76.06 378 ASP B C 1
ATOM 7170 O O . ASP B 1 378 ? -15.203 45.656 28.891 1 76.06 378 ASP B O 1
ATOM 7174 N N . SER B 1 379 ? -16.078 43.938 27.859 1 70.44 379 SER B N 1
ATOM 7175 C CA . SER B 1 379 ? -17.375 44.156 28.516 1 70.44 379 SER B CA 1
ATOM 7176 C C . SER B 1 379 ? -17.359 43.656 29.953 1 70.44 379 SER B C 1
ATOM 7178 O O . SER B 1 379 ? -16.594 42.719 30.281 1 70.44 379 SER B O 1
ATOM 7180 N N . ASP B 1 380 ? -17.953 44.312 30.781 1 69.12 380 ASP B N 1
ATOM 7181 C CA . ASP B 1 380 ? -18.031 43.969 32.188 1 69.12 380 ASP B CA 1
ATOM 7182 C C . ASP B 1 380 ? -18.562 42.531 32.344 1 69.12 380 ASP B C 1
ATOM 7184 O O . ASP B 1 380 ? -18.312 41.875 33.375 1 69.12 380 ASP B O 1
ATOM 7188 N N . ASP B 1 381 ? -19.078 42.031 31.375 1 72.06 381 ASP B N 1
ATOM 7189 C CA . ASP B 1 381 ? -19.703 40.688 31.453 1 72.06 381 ASP B CA 1
ATOM 7190 C C . ASP B 1 381 ? -18.766 39.625 30.922 1 72.06 381 ASP B C 1
ATOM 7192 O O . ASP B 1 381 ? -19.125 38.438 30.906 1 72.06 381 ASP B O 1
ATOM 7196 N N . GLY B 1 382 ? -17.625 39.969 30.641 1 76.5 382 GLY B N 1
ATOM 7197 C CA . GLY B 1 382 ? -16.734 38.969 30.047 1 76.5 382 GLY B CA 1
ATOM 7198 C C . GLY B 1 382 ? -16.125 38.031 31.078 1 76.5 382 GLY B C 1
ATOM 7199 O O . GLY B 1 382 ? -15.859 38.438 32.219 1 76.5 382 GLY B O 1
ATOM 7200 N N . ALA B 1 383 ? -16 36.781 30.688 1 84.5 383 ALA B N 1
ATOM 7201 C CA . ALA B 1 383 ? -15.516 35.75 31.609 1 84.5 383 ALA B CA 1
ATOM 7202 C C . ALA B 1 383 ? -13.992 35.625 31.531 1 84.5 383 ALA B C 1
ATOM 7204 O O . ALA B 1 383 ? -13.359 35.125 32.469 1 84.5 383 ALA B O 1
ATOM 7205 N N . TRP B 1 384 ? -13.422 36.188 30.469 1 90.88 384 TRP B N 1
ATOM 7206 C CA . TRP B 1 384 ? -11.992 35.969 30.234 1 90.88 384 TRP B CA 1
ATOM 7207 C C . TRP B 1 384 ? -11.289 37.312 30.062 1 90.88 384 TRP B C 1
ATOM 7209 O O . TRP B 1 384 ? -11.93 38.344 29.766 1 90.88 384 TRP B O 1
ATOM 7219 N N . ASP B 1 385 ? -10.023 37.281 30.328 1 92.12 385 ASP B N 1
ATOM 7220 C CA . ASP B 1 385 ? -9.172 38.406 29.938 1 92.12 385 ASP B CA 1
ATOM 7221 C C . ASP B 1 385 ? -9.266 38.656 28.438 1 92.12 385 ASP B C 1
ATOM 7223 O O . ASP B 1 385 ? -9.305 37.719 27.641 1 92.12 385 ASP B O 1
ATOM 7227 N N . SER B 1 386 ? -9.328 39.906 28.031 1 92 386 SER B N 1
ATOM 7228 C CA . SER B 1 386 ? -9.578 40.281 26.656 1 92 386 SER B CA 1
ATOM 7229 C C . SER B 1 386 ? -8.508 39.719 25.719 1 92 386 SER B C 1
ATOM 7231 O O . SER B 1 386 ? -8.828 39.219 24.641 1 92 386 SER B O 1
ATOM 7233 N N . GLU B 1 387 ? -7.23 39.812 26.141 1 92.38 387 GLU B N 1
ATOM 7234 C CA . GLU B 1 387 ? -6.129 39.344 25.297 1 92.38 387 GLU B CA 1
ATOM 7235 C C . GLU B 1 387 ? -6.133 37.812 25.156 1 92.38 387 GLU B C 1
ATOM 7237 O O . GLU B 1 387 ? -5.945 37.281 24.062 1 92.38 387 GLU B O 1
ATOM 7242 N N . ILE B 1 388 ? -6.398 37.156 26.172 1 94.88 388 ILE B N 1
ATOM 7243 C CA . ILE B 1 388 ? -6.438 35.719 26.172 1 94.88 388 ILE B CA 1
ATOM 7244 C C . ILE B 1 388 ? -7.66 35.219 25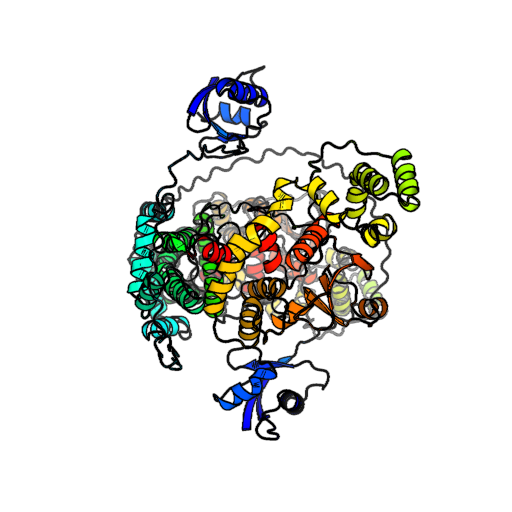.391 1 94.88 388 ILE B C 1
ATOM 7246 O O . ILE B 1 388 ? -7.586 34.219 24.656 1 94.88 388 ILE B O 1
ATOM 7250 N N . ALA B 1 389 ? -8.758 35.938 25.531 1 95.56 389 ALA B N 1
ATOM 7251 C CA . ALA B 1 389 ? -9.984 35.594 24.828 1 95.56 389 ALA B CA 1
ATOM 7252 C C . ALA B 1 389 ? -9.773 35.594 23.312 1 95.56 389 ALA B C 1
ATOM 7254 O O . ALA B 1 389 ? -10.258 34.688 22.609 1 95.56 389 ALA B O 1
ATOM 7255 N N . ALA B 1 390 ? -9.055 36.531 22.828 1 95.75 390 ALA B N 1
ATOM 7256 C CA . ALA B 1 390 ? -8.781 36.594 21.391 1 95.75 390 ALA B CA 1
ATOM 7257 C C . ALA B 1 390 ? -7.98 35.406 20.922 1 95.75 390 ALA B C 1
ATOM 7259 O O . ALA B 1 390 ? -8.242 34.844 19.844 1 95.75 390 ALA B O 1
ATOM 7260 N N . LEU B 1 391 ? -7.039 34.969 21.703 1 96.75 391 LEU B N 1
ATOM 7261 C CA . LEU B 1 391 ? -6.238 33.781 21.375 1 96.75 391 LEU B CA 1
ATOM 7262 C C . LEU B 1 391 ? -7.094 32.531 21.375 1 96.75 391 LEU B C 1
ATOM 7264 O O . LEU B 1 391 ? -6.93 31.656 20.531 1 96.75 391 LEU B O 1
ATOM 7268 N N . LEU B 1 392 ? -7.973 32.5 22.297 1 96.38 392 LEU B N 1
ATOM 7269 C CA . LEU B 1 392 ? -8.852 31.344 22.391 1 96.38 392 LEU B CA 1
ATOM 7270 C C . LEU B 1 392 ? -9.828 31.312 21.219 1 96.38 392 LEU B C 1
ATOM 7272 O O . LEU B 1 392 ? -10.234 30.234 20.766 1 96.38 392 LEU B O 1
ATOM 7276 N N . LEU B 1 393 ? -10.219 32.469 20.734 1 96.44 393 LEU B N 1
ATOM 7277 C CA . LEU B 1 393 ? -11.055 32.531 19.547 1 96.44 393 LEU B CA 1
ATOM 7278 C C . LEU B 1 393 ? -10.328 31.922 18.344 1 96.44 393 LEU B C 1
ATOM 7280 O O . LEU B 1 393 ? -10.938 31.203 17.547 1 96.44 393 LEU B O 1
ATOM 7284 N N . LEU B 1 394 ? -9.031 32.188 18.219 1 97.31 394 LEU B N 1
ATOM 7285 C CA . LEU B 1 394 ? -8.25 31.562 17.156 1 97.31 394 LEU B CA 1
ATOM 7286 C C . LEU B 1 394 ? -8.273 30.031 17.266 1 97.31 394 LEU B C 1
ATOM 7288 O O . LEU B 1 394 ? -8.352 29.344 16.25 1 97.31 394 LEU B O 1
ATOM 7292 N N . LEU B 1 395 ? -8.242 29.547 18.453 1 96.19 395 LEU B N 1
ATOM 7293 C CA . LEU B 1 395 ? -8.297 28.109 18.688 1 96.19 395 LEU B CA 1
ATOM 7294 C C . LEU B 1 395 ? -9.602 27.516 18.172 1 96.19 395 LEU B C 1
ATOM 7296 O O . LEU B 1 395 ? -9.641 26.375 17.703 1 96.19 395 LEU B O 1
ATOM 7300 N N . HIS B 1 396 ? -10.664 28.281 18.219 1 94.19 396 HIS B N 1
ATOM 7301 C CA . HIS B 1 396 ? -11.953 27.828 17.719 1 94.19 396 HIS B CA 1
ATOM 7302 C C . HIS B 1 396 ? -11.969 27.812 16.188 1 94.19 396 HIS B C 1
ATOM 7304 O O . HIS B 1 396 ? -12.734 27.062 15.578 1 94.19 396 HIS B O 1
ATOM 7310 N N . LEU B 1 397 ? -11.148 28.672 15.594 1 94.44 397 LEU B N 1
ATOM 7311 C CA . LEU B 1 397 ? -11.016 28.656 14.141 1 94.44 397 LEU B CA 1
ATOM 7312 C C . LEU B 1 397 ? -10.164 27.484 13.688 1 94.44 397 LEU B C 1
ATOM 7314 O O . LEU B 1 397 ? -10.297 27.016 12.555 1 94.44 397 LEU B O 1
ATOM 7318 N N . LEU B 1 398 ? -9.25 27.062 14.586 1 95.88 398 LEU B N 1
ATOM 7319 C CA . LEU B 1 398 ? -8.336 25.969 14.312 1 95.88 398 LEU B CA 1
ATOM 7320 C C . LEU B 1 398 ? -8.523 24.844 15.328 1 95.88 398 LEU B C 1
ATOM 7322 O O . LEU B 1 398 ? -7.617 24.562 16.125 1 95.88 398 LEU B O 1
ATOM 7326 N N . PRO B 1 399 ? -9.578 24.172 15.188 1 90 399 PRO B N 1
ATOM 7327 C CA . PRO B 1 399 ? -9.875 23.141 16.188 1 90 399 PRO B CA 1
ATOM 7328 C C . PRO B 1 399 ? -8.984 21.906 16.047 1 90 399 PRO B C 1
ATOM 7330 O O . PRO B 1 399 ? -8.344 21.719 15.008 1 90 399 PRO B O 1
ATOM 7333 N N . PRO B 1 400 ? -8.961 21.141 17.141 1 89.5 400 PRO B N 1
ATOM 7334 C CA . PRO B 1 400 ? -8.188 19.906 17.078 1 89.5 400 PRO B CA 1
ATOM 7335 C C . PRO B 1 400 ? -8.758 18.891 16.078 1 89.5 400 PRO B C 1
ATOM 7337 O O . PRO B 1 400 ? -9.969 18.859 15.859 1 89.5 400 PRO B O 1
ATOM 7340 N N . THR B 1 401 ? -7.824 18.297 15.414 1 81 401 THR B N 1
ATOM 7341 C CA . THR B 1 401 ? -8.234 17.297 14.445 1 81 401 THR B CA 1
ATOM 7342 C C . THR B 1 401 ? -8.008 15.891 14.992 1 81 401 THR B C 1
ATOM 7344 O O . THR B 1 401 ? -7.145 15.68 15.852 1 81 401 THR B O 1
ATOM 7347 N N . CYS B 1 402 ? -8.922 15.055 14.68 1 65.5 402 CYS B N 1
ATOM 7348 C CA . CYS B 1 402 ? -8.773 13.664 15.109 1 65.5 402 CYS B CA 1
ATOM 7349 C C . CYS B 1 402 ? -7.758 12.93 14.242 1 65.5 402 CYS B C 1
ATOM 7351 O O . CYS B 1 402 ? -7.801 13.023 13.016 1 65.5 402 CYS B O 1
ATOM 7353 N N . LYS B 1 403 ? -6.672 12.719 14.914 1 59.97 403 LYS B N 1
ATOM 7354 C CA . LYS B 1 403 ? -5.727 11.875 14.18 1 59.97 403 LYS B CA 1
ATOM 7355 C C . LYS B 1 403 ? -6.121 10.406 14.266 1 59.97 403 LYS B C 1
ATOM 7357 O O . LYS B 1 403 ? -6.191 9.836 15.352 1 59.97 403 LYS B O 1
ATOM 7362 N N . GLY B 1 404 ? -6.598 9.812 13.172 1 56.38 404 GLY B N 1
ATOM 7363 C CA . GLY B 1 404 ? -6.828 8.375 13.055 1 56.38 404 GLY B CA 1
ATOM 7364 C C . GLY B 1 404 ? -8.18 7.945 13.594 1 56.38 404 GLY B C 1
ATOM 7365 O O . GLY B 1 404 ? -8.898 8.742 14.195 1 56.38 404 GLY B O 1
ATOM 7366 N N . ARG B 1 405 ? -8.641 6.875 13.461 1 55 405 ARG B N 1
ATOM 7367 C CA . ARG B 1 405 ? -9.914 6.273 13.828 1 55 405 ARG B CA 1
ATOM 7368 C C . ARG B 1 405 ? -10.023 6.109 15.344 1 55 405 ARG B C 1
ATOM 7370 O O . ARG B 1 405 ? -11.125 6.148 15.898 1 55 405 ARG B O 1
ATOM 7377 N N . LYS B 1 406 ? -8.969 5.879 16 1 55 406 LYS B N 1
ATOM 7378 C CA . LYS B 1 406 ? -9.055 5.379 17.375 1 55 406 LYS B CA 1
ATOM 7379 C C . LYS B 1 406 ? -8.961 6.523 18.375 1 55 406 LYS B C 1
ATOM 7381 O O . LYS B 1 406 ? -9.172 6.32 19.578 1 55 406 LYS B O 1
ATOM 7386 N N . THR B 1 407 ? -8.641 7.703 18.031 1 58.84 407 THR B N 1
ATOM 7387 C CA . THR B 1 407 ? -8.43 8.688 19.078 1 58.84 407 THR B CA 1
ATOM 7388 C C . THR B 1 407 ? -9.625 9.625 19.203 1 58.84 407 THR B C 1
ATOM 7390 O O . THR B 1 407 ? -10.195 10.047 18.188 1 58.84 407 THR B O 1
ATOM 7393 N N . SER B 1 408 ? -10.211 9.492 20.359 1 63.62 408 SER B N 1
ATOM 7394 C CA . SER B 1 408 ? -11.344 10.367 20.641 1 63.62 408 SER B CA 1
ATOM 7395 C C . SER B 1 408 ? -11.016 11.82 20.312 1 63.62 408 SER B C 1
ATOM 7397 O O . SER B 1 408 ? -9.898 12.281 20.562 1 63.62 408 SER B O 1
ATOM 7399 N N . LYS B 1 409 ? -11.844 12.328 19.578 1 71.12 409 LYS B N 1
ATOM 7400 C CA . LYS B 1 409 ? -11.711 13.742 19.234 1 71.12 409 LYS B CA 1
ATOM 7401 C C . LYS B 1 409 ? -11.82 14.617 20.484 1 71.12 409 LYS B C 1
ATOM 7403 O O . LYS B 1 409 ? -12.742 14.453 21.281 1 71.12 409 LYS B O 1
ATOM 7408 N N . ILE B 1 410 ? -10.75 15.375 20.875 1 83.06 410 ILE B N 1
ATOM 7409 C CA . ILE B 1 410 ? -10.773 16.375 21.953 1 83.06 410 ILE B CA 1
ATOM 7410 C C . ILE B 1 410 ? -11.539 17.609 21.484 1 83.06 410 ILE B C 1
ATOM 7412 O O . ILE B 1 410 ? -11.344 18.078 20.359 1 83.06 410 ILE B O 1
ATOM 7416 N N . SER B 1 411 ? -12.5 18 22.281 1 85.56 411 SER B N 1
ATOM 7417 C CA . SER B 1 411 ? -13.266 19.188 21.938 1 85.56 411 SER B CA 1
ATOM 7418 C C . SER B 1 411 ? -12.406 20.438 22.031 1 85.56 411 SER B C 1
ATOM 7420 O O . SER B 1 411 ? -11.367 20.438 22.688 1 85.56 411 SER B O 1
ATOM 7422 N N . THR B 1 412 ? -12.859 21.469 21.375 1 88.94 412 THR B N 1
ATOM 7423 C CA . THR B 1 412 ? -12.141 22.734 21.422 1 88.94 412 THR B CA 1
ATOM 7424 C C . THR B 1 412 ? -12.109 23.281 22.844 1 88.94 412 THR B C 1
ATOM 7426 O O . THR B 1 412 ? -11.109 23.859 23.266 1 88.94 412 THR B O 1
ATOM 7429 N N . SER B 1 413 ? -13.148 23.016 23.562 1 85.56 413 SER B N 1
ATOM 7430 C CA . SER B 1 413 ? -13.219 23.484 24.953 1 85.56 413 SER B CA 1
ATOM 7431 C C . SER B 1 413 ? -12.172 22.781 25.812 1 85.56 413 SER B C 1
ATOM 7433 O O . SER B 1 413 ? -11.57 23.406 26.703 1 85.56 413 SER B O 1
ATOM 7435 N N . ASP B 1 414 ? -11.953 21.578 25.516 1 88 414 ASP B N 1
ATOM 7436 C CA . ASP B 1 414 ? -10.938 20.828 26.25 1 88 414 ASP B CA 1
ATOM 7437 C C . ASP B 1 414 ? -9.531 21.25 25.828 1 88 414 ASP B C 1
ATOM 7439 O O . ASP B 1 414 ? -8.609 21.25 26.656 1 88 414 ASP B O 1
ATOM 7443 N N . ALA B 1 415 ? -9.484 21.609 24.656 1 91.81 415 ALA B N 1
ATOM 7444 C CA . ALA B 1 415 ? -8.188 22.031 24.141 1 91.81 415 ALA B CA 1
ATOM 7445 C C . ALA B 1 415 ? -7.746 23.344 24.781 1 91.81 415 ALA B C 1
ATOM 7447 O O . ALA B 1 415 ? -6.551 23.609 24.938 1 91.81 415 ALA B O 1
ATOM 7448 N N . VAL B 1 416 ? -8.734 24.141 25.156 1 92.5 416 VAL B N 1
ATOM 7449 C CA . VAL B 1 416 ? -8.453 25.406 25.844 1 92.5 416 VAL B CA 1
ATOM 7450 C C . VAL B 1 416 ? -7.684 25.125 27.125 1 92.5 416 VAL B C 1
ATOM 7452 O O . VAL B 1 416 ? -6.727 25.844 27.453 1 92.5 416 VAL B O 1
ATOM 7455 N N . ASN B 1 417 ? -7.973 24.016 27.75 1 89.56 417 ASN B N 1
ATOM 7456 C CA . ASN B 1 417 ? -7.344 23.672 29.016 1 89.56 417 ASN B CA 1
ATOM 7457 C C . ASN B 1 417 ? -5.91 23.172 28.812 1 89.56 417 ASN B C 1
ATOM 7459 O O . ASN B 1 417 ? -5.129 23.125 29.766 1 89.56 417 ASN B O 1
ATOM 7463 N N . LEU B 1 418 ? -5.641 22.906 27.688 1 91.81 418 LEU B N 1
ATOM 7464 C CA . LEU B 1 418 ? -4.277 22.484 27.375 1 91.81 418 LEU B CA 1
ATOM 7465 C C . LEU B 1 418 ? -3.389 23.703 27.094 1 91.81 418 LEU B C 1
ATOM 7467 O O . LEU B 1 418 ? -2.164 23.609 27.203 1 91.81 418 LEU B O 1
ATOM 7471 N N . LEU B 1 419 ? -4.051 24.766 26.672 1 94.81 419 LEU B N 1
ATOM 7472 C CA . LEU B 1 419 ? -3.32 25.969 26.312 1 94.81 419 LEU B CA 1
ATOM 7473 C C . LEU B 1 419 ? -3.18 26.906 27.516 1 94.81 419 LEU B C 1
ATOM 7475 O O . LEU B 1 419 ? -2.094 27.422 27.766 1 94.81 419 LEU B O 1
ATOM 7479 N N . VAL B 1 420 ? -4.285 27.125 28.188 1 94.56 420 VAL B N 1
ATOM 7480 C CA . VAL B 1 420 ? -4.324 28.078 29.297 1 94.56 420 VAL B CA 1
ATOM 7481 C C . VAL B 1 420 ? -4.977 27.438 30.516 1 94.56 420 VAL B C 1
ATOM 7483 O O . VAL B 1 420 ? -6.039 26.812 30.406 1 94.56 420 VAL B O 1
ATOM 7486 N N . LYS B 1 421 ? -4.32 27.594 31.625 1 93.06 421 LYS B N 1
ATOM 7487 C CA . LYS B 1 421 ? -4.891 27.156 32.906 1 93.06 421 LYS B CA 1
ATOM 7488 C C . LYS B 1 421 ? -4.957 28.297 33.906 1 93.06 421 LYS B C 1
ATOM 7490 O O . LYS B 1 421 ? -4.086 29.172 33.906 1 93.06 421 LYS B O 1
ATOM 7495 N N . PHE B 1 422 ? -6.012 28.266 34.625 1 92.81 422 PHE B N 1
ATOM 7496 C CA . PHE B 1 422 ? -6.27 29.344 35.594 1 92.81 422 PHE B CA 1
ATOM 7497 C C . PHE B 1 422 ? -6.09 28.844 37.031 1 92.81 422 PHE B C 1
ATOM 7499 O O . PHE B 1 422 ? -6.598 27.781 37.375 1 92.81 422 PHE B O 1
ATOM 7506 N N . VAL B 1 423 ? -5.273 29.609 37.781 1 92.25 423 VAL B N 1
ATOM 7507 C CA . VAL B 1 423 ? -5.121 29.359 39.219 1 92.25 423 VAL B CA 1
ATOM 7508 C C . VAL B 1 423 ? -5.508 30.594 40 1 92.25 423 VAL B C 1
ATOM 7510 O O . VAL B 1 423 ? -5.047 31.703 39.719 1 92.25 423 VAL B O 1
ATOM 7513 N N . LYS B 1 424 ? -6.332 30.406 40.969 1 91.75 424 LYS B N 1
ATOM 7514 C CA . LYS B 1 424 ? -6.766 31.516 41.812 1 91.75 424 LYS B CA 1
ATOM 7515 C C . LYS B 1 424 ? -5.648 31.984 42.75 1 91.75 424 LYS B C 1
ATOM 7517 O O . LYS B 1 424 ? -4.863 31.172 43.219 1 91.75 424 LYS B O 1
ATOM 7522 N N . VAL B 1 425 ? -5.746 33.312 42.969 1 90.25 425 VAL B N 1
ATOM 7523 C CA . VAL B 1 425 ? -4.742 33.906 43.844 1 90.25 425 VAL B CA 1
ATOM 7524 C C . VAL B 1 425 ? -4.816 33.219 45.219 1 90.25 425 VAL B C 1
ATOM 7526 O O . VAL B 1 425 ? -5.902 33.062 45.781 1 90.25 425 VAL B O 1
ATOM 7529 N N . GLY B 1 426 ? -3.736 32.719 45.812 1 86.19 426 GLY B N 1
ATOM 7530 C CA . GLY B 1 426 ? -3.693 32.094 47.125 1 86.19 426 GLY B CA 1
ATOM 7531 C C . GLY B 1 426 ? -3.529 30.609 47.062 1 86.19 426 GLY B C 1
ATOM 7532 O O . GLY B 1 426 ? -3.143 29.969 48.062 1 86.19 426 GLY B O 1
ATOM 7533 N N . GLN B 1 427 ? -3.883 30.078 45.969 1 86.81 427 GLN B N 1
ATOM 7534 C CA . GLN B 1 427 ? -3.711 28.641 45.844 1 86.81 427 GLN B CA 1
ATOM 7535 C C . GLN B 1 427 ? -2.252 28.281 45.562 1 86.81 427 GLN B C 1
ATOM 7537 O O . GLN B 1 427 ? -1.531 29.047 44.938 1 86.81 427 GLN B O 1
ATOM 7542 N N . SER B 1 428 ? -1.933 27.156 46.094 1 87.19 428 SER B N 1
ATOM 7543 C CA . SER B 1 428 ? -0.55 26.703 45.938 1 87.19 428 SER B CA 1
ATOM 7544 C C . SER B 1 428 ? -0.276 26.25 44.531 1 87.19 428 SER B C 1
ATOM 7546 O O . SER B 1 428 ? -0.92 25.312 44.031 1 87.19 428 SER B O 1
ATOM 7548 N N . MET B 1 429 ? 0.679 26.938 43.906 1 84.62 429 MET B N 1
ATOM 7549 C CA . MET B 1 429 ? 1.07 26.594 42.562 1 84.62 429 MET B CA 1
ATOM 7550 C C . MET B 1 429 ? 1.687 25.203 42.5 1 84.62 429 MET B C 1
ATOM 7552 O O . MET B 1 429 ? 1.496 24.469 41.531 1 84.62 429 MET B O 1
ATOM 7556 N N . GLU B 1 430 ? 2.391 24.844 43.5 1 82.12 430 GLU B N 1
ATOM 7557 C CA . GLU B 1 430 ? 3.057 23.547 43.562 1 82.12 430 GLU B CA 1
ATOM 7558 C C . GLU B 1 430 ? 2.045 22.406 43.562 1 82.12 430 GLU B C 1
ATOM 7560 O O . GLU B 1 430 ? 2.223 21.406 42.875 1 82.12 430 GLU B O 1
ATOM 7565 N N . THR B 1 431 ? 1.046 22.594 44.344 1 82.88 431 THR B N 1
ATOM 7566 C CA . THR B 1 431 ? 0.014 21.562 44.438 1 82.88 431 THR B CA 1
ATOM 7567 C C . THR B 1 431 ? -0.722 21.422 43.094 1 82.88 431 THR B C 1
ATOM 7569 O O . THR B 1 431 ? -1.062 20.312 42.688 1 82.88 431 THR B O 1
ATOM 7572 N N . PHE B 1 432 ? -0.806 22.531 42.531 1 86.5 432 PHE B N 1
ATOM 7573 C CA . PHE B 1 432 ? -1.495 22.547 41.25 1 86.5 432 PHE B CA 1
ATOM 7574 C C . PHE B 1 432 ? -0.688 21.797 40.188 1 86.5 432 PHE B C 1
ATOM 7576 O O . PHE B 1 432 ? -1.234 20.984 39.438 1 86.5 432 PHE B O 1
ATOM 7583 N N . LEU B 1 433 ? 0.545 22.047 40.156 1 85.69 433 LEU B N 1
ATOM 7584 C CA . LEU B 1 433 ? 1.419 21.484 39.125 1 85.69 433 LEU B CA 1
ATOM 7585 C C . LEU B 1 433 ? 1.605 19.984 39.344 1 85.69 433 LEU B C 1
ATOM 7587 O O . LEU B 1 433 ? 1.798 19.25 38.375 1 85.69 433 LEU B O 1
ATOM 7591 N N . GLN B 1 434 ? 1.573 19.562 40.531 1 80 434 GLN B N 1
ATOM 7592 C CA . GLN B 1 434 ? 1.73 18.141 40.812 1 80 434 GLN B CA 1
ATOM 7593 C C . GLN B 1 434 ? 0.572 17.328 40.25 1 80 434 GLN B C 1
ATOM 7595 O O . GLN B 1 434 ? 0.746 16.156 39.875 1 80 434 GLN B O 1
ATOM 7600 N N . ASN B 1 435 ? -0.473 18.016 40.062 1 76.69 435 ASN B N 1
ATOM 7601 C CA . ASN B 1 435 ? -1.66 17.312 39.562 1 76.69 435 ASN B CA 1
ATOM 7602 C C . ASN B 1 435 ? -1.767 17.391 38.062 1 76.69 435 ASN B C 1
ATOM 7604 O O . ASN B 1 435 ? -2.605 16.703 37.438 1 76.69 435 ASN B O 1
ATOM 7608 N N . THR B 1 436 ? -0.917 18.234 37.469 1 74.81 436 THR B N 1
ATOM 7609 C CA . THR B 1 436 ? -1.039 18.453 36.031 1 74.81 436 THR B CA 1
ATOM 7610 C C . THR B 1 436 ? -0.074 17.547 35.25 1 74.81 436 THR B C 1
ATOM 7612 O O . THR B 1 436 ? 1.097 17.438 35.625 1 74.81 436 THR B O 1
ATOM 7615 N N . GLY B 1 437 ? 0.15 16.219 35.469 1 60.34 437 GLY B N 1
ATOM 7616 C CA . GLY B 1 437 ? 1.026 15.32 34.75 1 60.34 437 GLY B CA 1
ATOM 7617 C C . GLY B 1 437 ? 1.946 16.031 33.781 1 60.34 437 GLY B C 1
ATOM 7618 O O . GLY B 1 437 ? 1.903 17.266 33.656 1 60.34 437 GLY B O 1
ATOM 7619 N N . PRO B 1 438 ? 3.064 15.188 33.312 1 61.03 438 PRO B N 1
ATOM 7620 C CA . PRO B 1 438 ? 4.051 15.719 32.375 1 61.03 438 PRO B CA 1
ATOM 7621 C C . PRO B 1 438 ? 3.428 16.141 31.031 1 61.03 438 PRO B C 1
ATOM 7623 O O . PRO B 1 438 ? 2.803 15.328 30.359 1 61.03 438 PRO B O 1
ATOM 7626 N N . ILE B 1 439 ? 3.256 17.484 30.938 1 68.44 439 ILE B N 1
ATOM 7627 C CA . ILE B 1 439 ? 2.457 18 29.828 1 68.44 439 ILE B CA 1
ATOM 7628 C C . ILE B 1 439 ? 3.291 18.984 29.016 1 68.44 439 ILE B C 1
ATOM 7630 O O . ILE B 1 439 ? 4.371 19.406 29.438 1 68.44 439 ILE B O 1
ATOM 7634 N N . GLN B 1 440 ? 3.082 19.141 27.797 1 85.44 440 GLN B N 1
ATOM 7635 C CA . GLN B 1 440 ? 3.572 20.234 26.953 1 85.44 440 GLN B CA 1
ATOM 7636 C C . GLN B 1 440 ? 3.404 21.578 27.641 1 85.44 440 GLN B C 1
ATOM 7638 O O . GLN B 1 440 ? 2.574 21.719 28.547 1 85.44 440 GLN B O 1
ATOM 7643 N N . PRO B 1 441 ? 4.387 22.531 27.391 1 92.81 441 PRO B N 1
ATOM 7644 C CA . PRO B 1 441 ? 4.293 23.875 28 1 92.81 441 PRO B CA 1
ATOM 7645 C C . PRO B 1 441 ? 2.91 24.5 27.812 1 92.81 441 PRO B C 1
ATOM 7647 O O . PRO B 1 441 ? 2.281 24.328 26.766 1 92.81 441 PRO B O 1
ATOM 7650 N N . PHE B 1 442 ? 2.408 25.094 28.906 1 94.81 442 PHE B N 1
ATOM 7651 C CA . PHE B 1 442 ? 1.141 25.812 28.844 1 94.81 442 PHE B CA 1
ATOM 7652 C C . PHE B 1 442 ? 1.199 27.094 29.656 1 94.81 442 PHE B C 1
ATOM 7654 O O . PHE B 1 442 ? 2.152 27.328 30.391 1 94.81 442 PHE B O 1
ATOM 7661 N N . LEU B 1 443 ? 0.265 27.906 29.391 1 95.56 443 LEU B N 1
ATOM 7662 C CA . LEU B 1 443 ? 0.202 29.203 30.062 1 95.56 443 LEU B CA 1
ATOM 7663 C C . LEU B 1 443 ? -0.587 29.109 31.359 1 95.56 443 LEU B C 1
ATOM 7665 O O . LEU B 1 443 ? -1.732 28.656 31.375 1 95.56 443 LEU B O 1
ATOM 7669 N N . LEU B 1 444 ? 0.057 29.406 32.406 1 94.19 444 LEU B N 1
ATOM 7670 C CA . LEU B 1 444 ? -0.581 29.453 33.719 1 94.19 444 LEU B CA 1
ATOM 7671 C C . LEU B 1 444 ? -0.908 30.891 34.125 1 94.19 444 LEU B C 1
ATOM 7673 O O . LEU B 1 444 ? -0.009 31.719 34.219 1 94.19 444 LEU B O 1
ATOM 7677 N N . CYS B 1 445 ? -2.143 31.141 34.25 1 94.69 445 CYS B N 1
ATOM 7678 C CA . CYS B 1 445 ? -2.619 32.469 34.625 1 94.69 445 CYS B CA 1
ATOM 7679 C C . CYS B 1 445 ? -3.115 32.5 36.062 1 94.69 445 CYS B C 1
ATOM 7681 O O . CYS B 1 445 ? -3.955 31.703 36.438 1 94.69 445 CYS B O 1
ATOM 7683 N N . VAL B 1 446 ? -2.52 33.469 36.812 1 94.19 446 VAL B N 1
ATOM 7684 C CA . VAL B 1 446 ? -2.889 33.594 38.219 1 94.19 446 VAL B CA 1
ATOM 7685 C C . VAL B 1 446 ? -3.648 34.906 38.406 1 94.19 446 VAL B C 1
ATOM 7687 O O . VAL B 1 446 ? -3.195 35.969 38 1 94.19 446 VAL B O 1
ATOM 7690 N N . GLY B 1 447 ? -4.777 34.875 39 1 92.19 447 GLY B N 1
ATOM 7691 C CA . GLY B 1 447 ? -5.598 36.031 39.281 1 92.19 447 GLY B CA 1
ATOM 7692 C C . GLY B 1 447 ? -6.805 35.719 40.156 1 92.19 447 GLY B C 1
ATOM 7693 O O . GLY B 1 447 ? -6.965 34.594 40.625 1 92.19 447 GLY B O 1
ATOM 7694 N N . GLU B 1 448 ? -7.594 36.781 40.469 1 91.5 448 GLU B N 1
ATOM 7695 C CA . GLU B 1 448 ? -8.812 36.562 41.25 1 91.5 448 GLU B CA 1
ATOM 7696 C C . GLU B 1 448 ? -9.922 35.969 40.406 1 91.5 448 GLU B C 1
ATOM 7698 O O . GLU B 1 448 ? -10.664 35.094 40.875 1 91.5 448 GLU B O 1
ATOM 7703 N N . ARG B 1 449 ? -9.977 36.469 39.219 1 90.44 449 ARG B N 1
ATOM 7704 C CA . ARG B 1 449 ? -10.93 36 38.25 1 90.44 449 ARG B CA 1
ATOM 7705 C C . ARG B 1 449 ? -10.266 35.844 36.875 1 90.44 449 ARG B C 1
ATOM 7707 O O . ARG B 1 449 ? -9.211 36.438 36.625 1 90.44 449 ARG B O 1
ATOM 7714 N N . LYS B 1 450 ? -10.836 35.094 36.062 1 90.12 450 LYS B N 1
ATOM 7715 C CA . LYS B 1 450 ? -10.297 34.844 34.75 1 90.12 450 LYS B CA 1
ATOM 7716 C C . LYS B 1 450 ? -10.289 36.125 33.906 1 90.12 450 LYS B C 1
ATOM 7718 O O . LYS B 1 450 ? -9.539 36.219 32.938 1 90.12 450 LYS B O 1
ATOM 7723 N N . ARG B 1 451 ? -11.055 37.062 34.281 1 87.62 451 ARG B N 1
ATOM 7724 C CA . ARG B 1 451 ? -11.18 38.312 33.5 1 87.62 451 ARG B CA 1
ATOM 7725 C C . ARG B 1 451 ? -10.008 39.219 33.781 1 87.62 451 ARG B C 1
ATOM 7727 O O . ARG B 1 451 ? -9.703 40.125 33 1 87.62 451 ARG B O 1
ATOM 7734 N N . CYS B 1 452 ? -9.414 39.031 35 1 87.38 452 CYS B N 1
ATOM 7735 C CA . CYS B 1 452 ? -8.328 39.906 35.375 1 87.38 452 CYS B CA 1
ATOM 7736 C C . CYS B 1 452 ? -7.164 39.125 36 1 87.38 452 CYS B C 1
ATOM 7738 O O . CYS B 1 452 ? -7.152 38.844 37.188 1 87.38 452 CYS B O 1
ATOM 7740 N N . PHE B 1 453 ? -6.195 38.906 35.156 1 90.12 453 PHE B N 1
ATOM 7741 C CA . PHE B 1 453 ? -5.016 38.188 35.625 1 90.12 453 PHE B CA 1
ATOM 7742 C C . PHE B 1 453 ? -3.957 39.156 36.156 1 90.12 453 PHE B C 1
ATOM 7744 O O . PHE B 1 453 ? -3.762 40.25 35.594 1 90.12 453 PHE B O 1
ATOM 7751 N N . GLN B 1 454 ? -3.35 38.75 37.156 1 90.75 454 GLN B N 1
ATOM 7752 C CA . GLN B 1 454 ? -2.314 39.562 37.781 1 90.75 454 GLN B CA 1
ATOM 7753 C C . GLN B 1 454 ? -0.921 39.094 37.375 1 90.75 454 GLN B C 1
ATOM 7755 O O . GLN B 1 454 ? -0.037 39.906 37.094 1 90.75 454 GLN B O 1
ATOM 7760 N N . ASN B 1 455 ? -0.753 37.781 37.344 1 93.56 455 ASN B N 1
ATOM 7761 C CA . ASN B 1 455 ? 0.545 37.188 37 1 93.56 455 ASN B CA 1
ATOM 7762 C C . ASN B 1 455 ? 0.414 36.062 35.969 1 93.56 455 ASN B C 1
ATOM 7764 O O . ASN B 1 455 ? -0.595 35.375 35.969 1 93.56 455 ASN B O 1
ATOM 7768 N N . PHE B 1 456 ? 1.373 36 35.156 1 95.62 456 PHE B N 1
ATOM 7769 C CA . PHE B 1 456 ? 1.43 34.938 34.156 1 95.62 456 PHE B CA 1
ATOM 7770 C C . PHE B 1 456 ? 2.697 34.125 34.312 1 95.62 456 PHE B C 1
ATOM 7772 O O . PHE B 1 456 ? 3.766 34.656 34.594 1 95.62 456 PHE B O 1
ATOM 7779 N N . TYR B 1 457 ? 2.547 32.781 34.094 1 94.81 457 TYR B N 1
ATOM 7780 C CA . TYR B 1 457 ? 3.668 31.844 34.156 1 94.81 457 TYR B CA 1
ATOM 7781 C C . TYR B 1 457 ? 3.607 30.844 33 1 94.81 457 TYR B C 1
ATOM 7783 O O . TYR B 1 457 ? 2.531 30.578 32.469 1 94.81 457 TYR B O 1
ATOM 7791 N N . ILE B 1 458 ? 4.734 30.375 32.625 1 95.56 458 ILE B N 1
ATOM 7792 C CA . ILE B 1 458 ? 4.816 29.219 31.719 1 95.56 458 ILE B CA 1
ATOM 7793 C C . ILE B 1 458 ? 5.105 27.953 32.531 1 95.56 458 ILE B C 1
ATOM 7795 O O . ILE B 1 458 ? 6.105 27.891 33.25 1 95.56 458 ILE B O 1
ATOM 7799 N N . ALA B 1 459 ? 4.219 27.062 32.469 1 93.62 459 ALA B N 1
ATOM 7800 C CA . ALA B 1 459 ? 4.402 25.797 33.188 1 93.62 459 ALA B CA 1
ATOM 7801 C C . ALA B 1 459 ? 4.988 24.719 32.281 1 93.62 459 ALA B C 1
ATOM 7803 O O . ALA B 1 459 ? 4.5 24.5 31.172 1 93.62 459 ALA B O 1
ATOM 7804 N N . MET B 1 460 ? 6.039 24.109 32.719 1 89.94 460 MET B N 1
ATOM 7805 C CA . MET B 1 460 ? 6.695 23.031 31.984 1 89.94 460 MET B CA 1
ATOM 7806 C C . MET B 1 460 ? 7.434 22.094 32.969 1 89.94 460 MET B C 1
ATOM 7808 O O . MET B 1 460 ? 8.133 22.562 33.844 1 89.94 460 MET B O 1
ATOM 7812 N N . ASP B 1 461 ? 7.32 20.875 32.781 1 84.62 461 ASP B N 1
ATOM 7813 C CA . ASP B 1 461 ? 8.008 19.875 33.594 1 84.62 461 ASP B CA 1
ATOM 7814 C C . ASP B 1 461 ? 7.766 20.094 35.062 1 84.62 461 ASP B C 1
ATOM 7816 O O . ASP B 1 461 ? 8.703 20.078 35.875 1 84.62 461 ASP B O 1
ATOM 7820 N N . GLN B 1 462 ? 6.633 20.5 35.375 1 85.75 462 GLN B N 1
ATOM 7821 C CA . GLN B 1 462 ? 6.164 20.688 36.75 1 85.75 462 GLN B CA 1
ATOM 7822 C C . GLN B 1 462 ? 6.875 21.859 37.438 1 85.75 462 GLN B C 1
ATOM 7824 O O . GLN B 1 462 ? 7.008 21.906 38.656 1 85.75 462 GLN B O 1
ATOM 7829 N N . LYS B 1 463 ? 7.41 22.641 36.656 1 89.88 463 LYS B N 1
ATOM 7830 C CA . LYS B 1 463 ? 8.016 23.891 37.125 1 89.88 463 LYS B CA 1
ATOM 7831 C C . LYS B 1 463 ? 7.363 25.109 36.438 1 89.88 463 LYS B C 1
ATOM 7833 O O . LYS B 1 463 ? 6.699 24.969 35.406 1 89.88 463 LYS B O 1
ATOM 7838 N N . VAL B 1 464 ? 7.508 26.25 37.031 1 92.5 464 VAL B N 1
ATOM 7839 C CA . VAL B 1 464 ? 6.879 27.453 36.5 1 92.5 464 VAL B CA 1
ATOM 7840 C C . VAL B 1 464 ? 7.945 28.5 36.188 1 92.5 464 VAL B C 1
ATOM 7842 O O . VAL B 1 464 ? 8.875 28.703 36.969 1 92.5 464 VAL B O 1
ATOM 7845 N N . ILE B 1 465 ? 7.844 29.031 35.031 1 94.62 465 ILE B N 1
ATOM 7846 C CA . ILE B 1 465 ? 8.727 30.109 34.594 1 94.62 465 ILE B CA 1
ATOM 7847 C C . ILE B 1 465 ? 7.957 31.438 34.562 1 94.62 465 ILE B C 1
ATOM 7849 O O . ILE B 1 465 ? 6.988 31.578 33.812 1 94.62 465 ILE B O 1
ATOM 7853 N N . PRO B 1 466 ? 8.383 32.406 35.344 1 94.19 466 PRO B N 1
ATOM 7854 C CA . PRO B 1 466 ? 7.656 33.688 35.344 1 94.19 466 PRO B CA 1
ATOM 7855 C C . PRO B 1 466 ? 7.828 34.438 34.062 1 94.19 466 PRO B C 1
ATOM 7857 O O . PRO B 1 466 ? 8.93 34.5 33.5 1 94.19 466 PRO B O 1
ATOM 7860 N N . CYS B 1 467 ? 6.762 34.969 33.625 1 94.69 467 CYS B N 1
ATOM 7861 C CA . CYS B 1 467 ? 6.809 35.781 32.406 1 94.69 467 CYS B CA 1
ATOM 7862 C C . CYS B 1 467 ? 7.344 37.188 32.688 1 94.69 467 CYS B C 1
ATOM 7864 O O . CYS B 1 467 ? 7.188 37.688 33.812 1 94.69 467 CYS B O 1
ATOM 7866 N N . SER B 1 468 ? 8 37.812 31.75 1 90.31 468 SER B N 1
ATOM 7867 C CA . SER B 1 468 ? 8.586 39.156 31.906 1 90.31 468 SER B CA 1
ATOM 7868 C C . SER B 1 468 ? 7.508 40.219 31.953 1 90.31 468 SER B C 1
ATOM 7870 O O . SER B 1 468 ? 7.562 41.125 32.781 1 90.31 468 SER B O 1
ATOM 7872 N N . THR B 1 469 ? 6.641 40.125 30.969 1 85.31 469 THR B N 1
ATOM 7873 C CA . THR B 1 469 ? 5.547 41.094 30.891 1 85.31 469 THR B CA 1
ATOM 7874 C C . THR B 1 469 ? 4.23 40.469 31.328 1 85.31 469 THR B C 1
ATOM 7876 O O . THR B 1 469 ? 3.963 39.312 31 1 85.31 469 THR B O 1
ATOM 7879 N N . GLN B 1 470 ? 3.537 41.25 32.031 1 84.94 470 GLN B N 1
ATOM 7880 C CA . GLN B 1 470 ? 2.34 40.656 32.656 1 84.94 470 GLN B CA 1
ATOM 7881 C C . GLN B 1 470 ? 1.09 41.031 31.859 1 84.94 470 GLN B C 1
ATOM 7883 O O . GLN B 1 470 ? 0.118 41.531 32.406 1 84.94 470 GLN B O 1
ATOM 7888 N N . THR B 1 471 ? 1.141 40.875 30.562 1 91.56 471 THR B N 1
ATOM 7889 C CA . THR B 1 471 ? -0.019 40.938 29.672 1 91.56 471 THR B CA 1
ATOM 7890 C C . THR B 1 471 ? -0.256 39.562 29 1 91.56 471 THR B C 1
ATOM 7892 O O . THR B 1 471 ? 0.681 38.812 28.812 1 91.56 471 THR B O 1
ATOM 7895 N N . GLY B 1 472 ? -1.438 39.375 28.766 1 93 472 GLY B N 1
ATOM 7896 C CA . GLY B 1 472 ? -1.788 38.094 28.156 1 93 472 GLY B CA 1
ATOM 7897 C C . GLY B 1 472 ? -1.067 37.844 26.844 1 93 472 GLY B C 1
ATOM 7898 O O . GLY B 1 472 ? -0.608 36.75 26.594 1 93 472 GLY B O 1
ATOM 7899 N N . VAL B 1 473 ? -0.923 38.844 26.016 1 95.38 473 VAL B N 1
ATOM 7900 C CA . VAL B 1 473 ? -0.299 38.719 24.703 1 95.38 473 VAL B CA 1
ATOM 7901 C C . VAL B 1 473 ? 1.194 38.438 24.859 1 95.38 473 VAL B C 1
ATOM 7903 O O . VAL B 1 473 ? 1.751 37.562 24.172 1 95.38 473 VAL B O 1
ATOM 7906 N N . ALA B 1 474 ? 1.793 39.156 25.719 1 96 474 ALA B N 1
ATOM 7907 C CA . ALA B 1 474 ? 3.223 38.969 25.953 1 96 474 ALA B CA 1
ATOM 7908 C C . ALA B 1 474 ? 3.512 37.625 26.562 1 96 474 ALA B C 1
ATOM 7910 O O . ALA B 1 474 ? 4.52 36.969 26.25 1 96 474 ALA B O 1
ATOM 7911 N N . ALA B 1 475 ? 2.637 37.219 27.469 1 96.62 475 ALA B N 1
ATOM 7912 C CA . ALA B 1 475 ? 2.801 35.906 28.094 1 96.62 475 ALA B CA 1
ATOM 7913 C C . ALA B 1 475 ? 2.689 34.781 27.078 1 96.62 475 ALA B C 1
ATOM 7915 O O . ALA B 1 475 ? 3.471 33.812 27.094 1 96.62 475 ALA B O 1
ATOM 7916 N N . PHE B 1 476 ? 1.752 34.906 26.219 1 97.62 476 PHE B N 1
ATOM 7917 C CA . PHE B 1 476 ? 1.591 33.906 25.172 1 97.62 476 PHE B CA 1
ATOM 7918 C C . PHE B 1 476 ? 2.799 33.875 24.25 1 97.62 476 PHE B C 1
ATOM 7920 O O . PHE B 1 476 ? 3.232 32.812 23.812 1 97.62 476 PHE B O 1
ATOM 7927 N N . ASP B 1 477 ? 3.23 35.031 23.891 1 98.06 477 ASP B N 1
ATOM 7928 C CA . ASP B 1 477 ? 4.441 35.156 23.078 1 98.06 477 ASP B CA 1
ATOM 7929 C C . ASP B 1 477 ? 5.586 34.344 23.688 1 98.06 477 ASP B C 1
ATOM 7931 O O . ASP B 1 477 ? 6.293 33.625 22.984 1 98.06 477 ASP B O 1
ATOM 7935 N N . GLU B 1 478 ? 5.734 34.469 24.953 1 97.5 478 GLU B N 1
ATOM 7936 C CA . GLU B 1 478 ? 6.789 33.75 25.656 1 97.5 478 GLU B CA 1
ATOM 7937 C C . GLU B 1 478 ? 6.512 32.25 25.656 1 97.5 478 GLU B C 1
ATOM 7939 O O . GLU B 1 478 ? 7.441 31.438 25.562 1 97.5 478 GLU B O 1
ATOM 7944 N N . LEU B 1 479 ? 5.277 31.891 25.781 1 97.5 479 LEU B N 1
ATOM 7945 C CA . LEU B 1 479 ? 4.91 30.484 25.719 1 97.5 479 LEU B CA 1
ATOM 7946 C C . LEU B 1 479 ? 5.324 29.875 24.391 1 97.5 479 LEU B C 1
ATOM 7948 O O . LEU B 1 479 ? 5.918 28.797 24.344 1 97.5 479 LEU B O 1
ATOM 7952 N N . PHE B 1 480 ? 4.969 30.516 23.328 1 97.75 480 PHE B N 1
ATOM 7953 C CA . PHE B 1 480 ? 5.336 30.047 22 1 97.75 480 PHE B CA 1
ATOM 7954 C C . PHE B 1 480 ? 6.844 29.875 21.875 1 97.75 480 PHE B C 1
ATOM 7956 O O . PHE B 1 480 ? 7.324 28.859 21.359 1 97.75 480 PHE B O 1
ATOM 7963 N N . LYS B 1 481 ? 7.523 30.906 22.344 1 97.5 481 LYS B N 1
ATOM 7964 C CA . LYS B 1 481 ? 8.977 30.891 22.266 1 97.5 481 LYS B CA 1
ATOM 7965 C C . LYS B 1 481 ? 9.57 29.75 23.078 1 97.5 481 LYS B C 1
ATOM 7967 O O . LYS B 1 481 ? 10.602 29.172 22.703 1 97.5 481 LYS B O 1
ATOM 7972 N N . ALA B 1 482 ? 8.898 29.406 24.125 1 96.38 482 ALA B N 1
ATOM 7973 C CA . ALA B 1 482 ? 9.375 28.344 25 1 96.38 482 ALA B CA 1
ATOM 7974 C C . ALA B 1 482 ? 9.445 27.016 24.266 1 96.38 482 ALA B C 1
ATOM 7976 O O . ALA B 1 482 ? 10.336 26.203 24.516 1 96.38 482 ALA B O 1
ATOM 7977 N N . HIS B 1 483 ? 8.602 26.766 23.344 1 96.06 483 HIS B N 1
ATOM 7978 C CA . HIS B 1 483 ? 8.633 25.531 22.562 1 96.06 483 HIS B CA 1
ATOM 7979 C C . HIS B 1 483 ? 9.938 25.391 21.797 1 96.06 483 HIS B C 1
ATOM 7981 O O . HIS B 1 483 ? 10.516 24.312 21.719 1 96.06 483 HIS B O 1
ATOM 7987 N N . PHE B 1 484 ? 10.383 26.453 21.234 1 94.94 484 PHE B N 1
ATOM 7988 C CA . PHE B 1 484 ? 11.594 26.438 20.422 1 94.94 484 PHE B CA 1
ATOM 7989 C C . PHE B 1 484 ? 12.836 26.422 21.312 1 94.94 484 PHE B C 1
ATOM 7991 O O . PHE B 1 484 ? 13.797 25.703 21.031 1 94.94 484 PHE B O 1
ATOM 7998 N N . VAL B 1 485 ? 12.742 27.219 22.328 1 94.94 485 VAL B N 1
ATOM 7999 C CA . VAL B 1 485 ? 13.898 27.359 23.203 1 94.94 485 VAL B CA 1
ATOM 8000 C C . VAL B 1 485 ? 14.172 26.031 23.906 1 94.94 485 VAL B C 1
ATOM 8002 O O . VAL B 1 485 ? 15.328 25.641 24.062 1 94.94 485 VAL B O 1
ATOM 8005 N N . PHE B 1 486 ? 13.148 25.344 24.281 1 93.81 486 PHE B N 1
ATOM 8006 C CA . PHE B 1 486 ? 13.32 24.094 25.016 1 93.81 486 PHE B CA 1
ATOM 8007 C C . PHE B 1 486 ? 13.133 22.906 24.094 1 93.81 486 PHE B C 1
ATOM 8009 O O . PHE B 1 486 ? 13.141 21.75 24.562 1 93.81 486 PHE B O 1
ATOM 8016 N N . SER B 1 487 ? 12.898 23.109 22.875 1 91.56 487 SER B N 1
ATOM 8017 C CA . SER B 1 487 ? 12.766 22.062 21.859 1 91.56 487 SER B CA 1
ATOM 8018 C C . SER B 1 487 ? 11.68 21.062 22.234 1 91.56 487 SER B C 1
ATOM 8020 O O . SER B 1 487 ? 11.922 19.844 22.25 1 91.56 487 SER B O 1
ATOM 8022 N N . VAL B 1 488 ? 10.547 21.609 22.469 1 92 488 VAL B N 1
ATOM 8023 C CA . VAL B 1 488 ? 9.414 20.766 22.844 1 92 488 VAL B CA 1
ATOM 8024 C C . VAL B 1 488 ? 8.344 20.828 21.766 1 92 488 VAL B C 1
ATOM 8026 O O . VAL B 1 488 ? 8.008 21.906 21.266 1 92 488 VAL B O 1
ATOM 8029 N N . SER B 1 489 ? 7.844 19.703 21.484 1 91.62 489 SER B N 1
ATOM 8030 C CA . SER B 1 489 ? 6.812 19.625 20.453 1 91.62 489 SER B CA 1
ATOM 8031 C C . SER B 1 489 ? 5.488 20.188 20.953 1 91.62 489 SER B C 1
ATOM 8033 O O . SER B 1 489 ? 5.289 20.344 22.156 1 91.62 489 SER B O 1
ATOM 8035 N N . TYR B 1 490 ? 4.648 20.547 19.984 1 93.62 490 TYR B N 1
ATOM 8036 C CA . TYR B 1 490 ? 3.307 21 20.328 1 93.62 490 TYR B CA 1
ATOM 8037 C C . TYR B 1 490 ? 2.432 19.828 20.781 1 93.62 490 TYR B C 1
ATOM 8039 O O . TYR B 1 490 ? 2.65 18.688 20.375 1 93.62 490 TYR B O 1
ATOM 8047 N N . ASP B 1 491 ? 1.511 20.156 21.656 1 91.19 491 ASP B N 1
ATOM 8048 C CA . ASP B 1 491 ? 0.467 19.172 21.922 1 91.19 491 ASP B CA 1
ATOM 8049 C C . ASP B 1 491 ? -0.307 18.828 20.656 1 91.19 491 ASP B C 1
ATOM 8051 O O . ASP B 1 491 ? -0.617 19.719 19.844 1 91.19 491 ASP B O 1
ATOM 8055 N N . GLU B 1 492 ? -0.684 17.625 20.547 1 88.94 492 GLU B N 1
ATOM 8056 C CA . GLU B 1 492 ? -1.358 17.156 19.328 1 88.94 492 GLU B CA 1
ATOM 8057 C C . GLU B 1 492 ? -2.654 17.922 19.094 1 88.94 492 GLU B C 1
ATOM 8059 O O . GLU B 1 492 ? -2.996 18.234 17.953 1 88.94 492 GLU B O 1
ATOM 8064 N N . ALA B 1 493 ? -3.312 18.234 20.141 1 90.56 493 ALA B N 1
ATOM 8065 C CA . ALA B 1 493 ? -4.598 18.922 20.047 1 90.56 493 ALA B CA 1
ATOM 8066 C C . ALA B 1 493 ? -4.414 20.375 19.641 1 90.56 493 ALA B C 1
ATOM 8068 O O . ALA B 1 493 ? -5.34 21.016 19.125 1 90.56 493 ALA B O 1
ATOM 8069 N N . LEU B 1 494 ? -3.191 20.875 19.828 1 94.19 494 LEU B N 1
ATOM 8070 C CA . LEU B 1 494 ? -2.938 22.297 19.562 1 94.19 494 LEU B CA 1
ATOM 8071 C C . LEU B 1 494 ? -2.004 22.453 18.359 1 94.19 494 LEU B C 1
ATOM 8073 O O . LEU B 1 494 ? -1.465 23.547 18.141 1 94.19 494 LEU B O 1
ATOM 8077 N N . GLN B 1 495 ? -1.858 21.422 17.641 1 93.56 495 GLN B N 1
ATOM 8078 C CA . GLN B 1 495 ? -0.89 21.422 16.547 1 93.56 495 GLN B CA 1
ATOM 8079 C C . GLN B 1 495 ? -1.262 22.453 15.477 1 93.56 495 GLN B C 1
ATOM 8081 O O . GLN B 1 495 ? -0.422 23.25 15.062 1 93.56 495 GLN B O 1
ATOM 8086 N N . SER B 1 496 ? -2.49 22.484 15.07 1 94.81 496 SER B N 1
ATOM 8087 C CA . SER B 1 496 ? -2.928 23.422 14.039 1 94.81 496 SER B CA 1
ATOM 8088 C C . SER B 1 496 ? -2.832 24.875 14.523 1 94.81 496 SER B C 1
ATOM 8090 O O . SER B 1 496 ? -2.422 25.75 13.773 1 94.81 496 SER B O 1
ATOM 8092 N N . PHE B 1 497 ? -3.146 25.031 15.742 1 96.81 497 PHE B N 1
ATOM 8093 C CA . PHE B 1 497 ? -3.111 26.359 16.344 1 96.81 497 PHE B CA 1
ATOM 8094 C C . PHE B 1 497 ? -1.693 26.922 16.359 1 96.81 497 PHE B C 1
ATOM 8096 O O . PHE B 1 497 ? -1.447 28.016 15.836 1 96.81 497 PHE B O 1
ATOM 8103 N N . PHE B 1 498 ? -0.771 26.109 16.844 1 97.25 498 PHE B N 1
ATOM 8104 C CA . PHE B 1 498 ? 0.608 26.562 16.969 1 97.25 498 PHE B CA 1
ATOM 8105 C C . PHE B 1 498 ? 1.286 26.625 15.602 1 97.25 498 PHE B C 1
ATOM 8107 O O . PHE B 1 498 ? 2.133 27.484 15.359 1 97.25 498 PHE B O 1
ATOM 8114 N N . THR B 1 499 ? 0.883 25.797 14.75 1 95.94 499 THR B N 1
ATOM 8115 C CA . THR B 1 499 ? 1.443 25.844 13.406 1 95.94 499 THR B CA 1
ATOM 8116 C C . THR B 1 499 ? 1.047 27.125 12.695 1 95.94 499 THR B C 1
ATOM 8118 O O . THR B 1 499 ? 1.854 27.719 11.977 1 95.94 499 THR B O 1
ATOM 8121 N N . PHE B 1 500 ? -0.133 27.531 12.898 1 97.19 500 PHE B N 1
ATOM 8122 C CA . PHE B 1 500 ? -0.59 28.797 12.336 1 97.19 500 PHE B CA 1
ATOM 8123 C C . PHE B 1 500 ? 0.246 29.953 12.859 1 97.19 500 PHE B C 1
ATOM 8125 O O . PHE B 1 500 ? 0.703 30.797 12.086 1 97.19 500 PHE B O 1
ATOM 8132 N N . ILE B 1 501 ? 0.411 29.938 14.164 1 97.88 501 ILE B N 1
ATOM 8133 C CA . ILE B 1 501 ? 1.189 31.016 14.789 1 97.88 501 ILE B CA 1
ATOM 8134 C C . ILE B 1 501 ? 2.623 30.969 14.266 1 97.88 501 ILE B C 1
ATOM 8136 O O . ILE B 1 501 ? 3.199 32.031 13.938 1 97.88 501 ILE B O 1
ATOM 8140 N N . GLN B 1 502 ? 3.141 29.875 14.148 1 96.75 502 GLN B N 1
ATOM 8141 C CA . GLN B 1 502 ? 4.52 29.672 13.727 1 96.75 502 GLN B CA 1
ATOM 8142 C C . GLN B 1 502 ? 4.727 30.125 12.281 1 96.75 502 GLN B C 1
ATOM 8144 O O . GLN B 1 502 ? 5.633 30.922 12.008 1 96.75 502 GLN B O 1
ATOM 8149 N N . THR B 1 503 ? 3.826 29.719 11.414 1 95.12 503 THR B N 1
ATOM 8150 C CA . THR B 1 503 ? 4.062 29.922 9.992 1 95.12 503 THR B CA 1
ATOM 8151 C C . THR B 1 503 ? 3.445 31.234 9.523 1 95.12 503 THR B C 1
ATOM 8153 O O . THR B 1 503 ? 4.035 31.953 8.711 1 95.12 503 THR B O 1
ATOM 8156 N N . THR B 1 504 ? 2.293 31.562 10.023 1 96.19 504 THR B N 1
ATOM 8157 C CA . THR B 1 504 ? 1.544 32.688 9.5 1 96.19 504 THR B CA 1
ATOM 8158 C C . THR B 1 504 ? 1.916 33.969 10.234 1 96.19 504 THR B C 1
ATOM 8160 O O . THR B 1 504 ? 2.123 35.031 9.609 1 96.19 504 THR B O 1
ATOM 8163 N N . VAL B 1 505 ? 2.068 33.906 11.523 1 97 505 VAL B N 1
ATOM 8164 C CA . VAL B 1 505 ? 2.303 35.094 12.305 1 97 505 VAL B CA 1
ATOM 8165 C C . VAL B 1 505 ? 3.803 35.375 12.398 1 97 505 VAL B C 1
ATOM 8167 O O . VAL B 1 505 ? 4.27 36.469 12.023 1 97 505 VAL B O 1
ATOM 8170 N N . TYR B 1 506 ? 4.578 34.344 12.828 1 96.62 506 TYR B N 1
ATOM 8171 C CA . TYR B 1 506 ? 6.016 34.5 13 1 96.62 506 TYR B CA 1
ATOM 8172 C C . TYR B 1 506 ? 6.738 34.375 11.664 1 96.62 506 TYR B C 1
ATOM 8174 O O . TYR B 1 506 ? 7.836 34.906 11.484 1 96.62 506 TYR B O 1
ATOM 8182 N N . GLY B 1 507 ? 6.141 33.531 10.75 1 93.25 507 GLY B N 1
ATOM 8183 C CA . GLY B 1 507 ? 6.789 33.281 9.477 1 93.25 507 GLY B CA 1
ATOM 8184 C C . GLY B 1 507 ? 7.945 32.281 9.586 1 93.25 507 GLY B C 1
ATOM 8185 O O . GLY B 1 507 ? 8.883 32.344 8.781 1 93.25 507 GLY B O 1
ATOM 8186 N N . ILE B 1 508 ? 7.852 31.516 10.609 1 93.56 508 ILE B N 1
ATOM 8187 C CA . ILE B 1 508 ? 8.906 30.531 10.82 1 93.56 508 ILE B CA 1
ATOM 8188 C C . ILE B 1 508 ? 8.578 29.25 10.039 1 93.56 508 ILE B C 1
ATOM 8190 O O . ILE B 1 508 ? 7.473 28.719 10.156 1 93.56 508 ILE 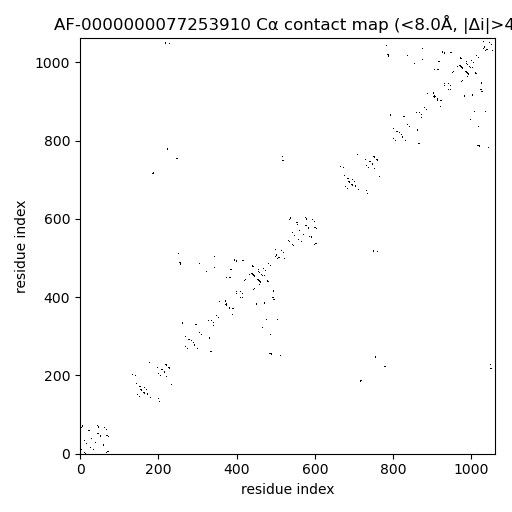B O 1
ATOM 8194 N N . ASP B 1 509 ? 9.438 28.781 9.234 1 90.06 509 ASP B N 1
ATOM 8195 C CA . ASP B 1 509 ? 9.344 27.5 8.516 1 90.06 509 ASP B CA 1
ATOM 8196 C C . ASP B 1 509 ? 8.164 27.5 7.551 1 90.06 509 ASP B C 1
ATOM 8198 O O . ASP B 1 509 ? 7.512 26.469 7.363 1 90.06 509 ASP B O 1
ATOM 8202 N N . SER B 1 510 ? 7.797 28.641 7.121 1 86.44 510 SER B N 1
ATOM 8203 C CA . SER B 1 510 ? 6.711 28.703 6.148 1 86.44 510 SER B CA 1
ATOM 8204 C C . SER B 1 510 ? 7.039 27.875 4.906 1 86.44 510 SER B C 1
ATOM 8206 O O . SER B 1 510 ? 8.102 28.047 4.301 1 86.44 510 SER B O 1
ATOM 8208 N N . GLY B 1 511 ? 6.234 26.891 4.609 1 79.94 511 GLY B N 1
ATOM 8209 C CA . GLY B 1 511 ? 6.465 26.031 3.453 1 79.94 511 GLY B CA 1
ATOM 8210 C C . GLY B 1 511 ? 7.285 24.797 3.773 1 79.94 511 GLY B C 1
ATOM 8211 O O . GLY B 1 511 ? 7.363 23.875 2.965 1 79.94 511 GLY B O 1
ATOM 8212 N N . ASN B 1 512 ? 7.852 24.828 4.887 1 85.44 512 ASN B N 1
ATOM 8213 C CA . ASN B 1 512 ? 8.734 23.719 5.242 1 85.44 512 ASN B CA 1
ATOM 8214 C C . ASN B 1 512 ? 8.109 22.812 6.301 1 85.44 512 ASN B C 1
ATOM 8216 O O . ASN B 1 512 ? 8.68 21.781 6.664 1 85.44 512 ASN B O 1
ATOM 8220 N N . VAL B 1 513 ? 7.055 23.266 6.766 1 88.06 513 VAL B N 1
ATOM 8221 C CA . VAL B 1 513 ? 6.332 22.453 7.738 1 88.06 513 VAL B CA 1
ATOM 8222 C C . VAL B 1 513 ? 5.02 21.969 7.129 1 88.06 513 VAL B C 1
ATOM 8224 O O . VAL B 1 513 ? 4.445 22.625 6.258 1 88.06 513 VAL B O 1
ATOM 8227 N N . LYS B 1 514 ? 4.656 20.859 7.605 1 87.19 514 LYS B N 1
ATOM 8228 C CA . LYS B 1 514 ? 3.383 20.328 7.145 1 87.19 514 LYS B CA 1
ATOM 8229 C C . LYS B 1 514 ? 2.209 21.094 7.738 1 87.19 514 LYS B C 1
ATOM 8231 O O . LYS B 1 514 ? 2.035 21.125 8.953 1 87.19 514 LYS B O 1
ATOM 8236 N N . GLU B 1 515 ? 1.525 21.75 6.891 1 91.12 515 GLU B N 1
ATOM 8237 C CA . GLU B 1 515 ? 0.353 22.516 7.309 1 91.12 515 GLU B CA 1
ATOM 8238 C C . GLU B 1 515 ? -0.938 21.828 6.883 1 91.12 515 GLU B C 1
ATOM 8240 O O . GLU B 1 515 ? -1.043 21.328 5.758 1 91.12 515 GLU B O 1
ATOM 8245 N N . SER B 1 516 ? -1.805 21.719 7.812 1 90.62 516 SER B N 1
ATOM 8246 C CA . SER B 1 516 ? -3.111 21.172 7.469 1 90.62 516 SER B CA 1
ATOM 8247 C C . SER B 1 516 ? -3.871 22.094 6.52 1 90.62 516 SER B C 1
ATOM 8249 O O . SER B 1 516 ? -3.611 23.297 6.48 1 90.62 516 SER B O 1
ATOM 8251 N N . PRO B 1 517 ? -4.797 21.641 5.75 1 91.62 517 PRO B N 1
ATOM 8252 C CA . PRO B 1 517 ? -5.617 22.469 4.867 1 91.62 517 PRO B CA 1
ATOM 8253 C C . PRO B 1 517 ? -6.391 23.547 5.625 1 91.62 517 PRO B C 1
ATOM 8255 O O . PRO B 1 517 ? -6.586 24.656 5.105 1 91.62 517 PRO B O 1
ATOM 8258 N N . ARG B 1 518 ? -6.723 23.234 6.832 1 93.62 518 ARG B N 1
ATOM 8259 C CA . ARG B 1 518 ? -7.461 24.203 7.637 1 93.62 518 ARG B CA 1
ATOM 8260 C C . ARG B 1 518 ? -6.594 25.406 7.977 1 93.62 518 ARG B C 1
ATOM 8262 O O . ARG B 1 518 ? -7.066 26.547 7.934 1 93.62 518 ARG B O 1
ATOM 8269 N N . VAL B 1 519 ? -5.375 25.125 8.273 1 95.06 519 VAL B N 1
ATOM 8270 C CA . VAL B 1 519 ? -4.438 26.203 8.578 1 95.06 519 VAL B CA 1
ATOM 8271 C C . VAL B 1 519 ? -4.281 27.109 7.363 1 95.06 519 VAL B C 1
ATOM 8273 O O . VAL B 1 519 ? -4.344 28.344 7.488 1 95.06 519 VAL B O 1
ATOM 8276 N N . LYS B 1 520 ? -4.184 26.562 6.25 1 93.62 520 LYS B N 1
ATOM 8277 C CA . LYS B 1 520 ? -4.016 27.328 5.02 1 93.62 520 LYS B CA 1
ATOM 8278 C C . LYS B 1 520 ? -5.281 28.109 4.676 1 93.62 520 LYS B C 1
ATOM 8280 O O . LYS B 1 520 ? -5.211 29.25 4.207 1 93.62 520 LYS B O 1
ATOM 8285 N N . GLU B 1 521 ? -6.387 27.516 4.906 1 94.19 521 GLU B N 1
ATOM 8286 C CA . GLU B 1 521 ? -7.668 28.156 4.645 1 94.19 521 GLU B CA 1
ATOM 8287 C C . GLU B 1 521 ? -7.859 29.391 5.539 1 94.19 521 GLU B C 1
ATOM 8289 O O . GLU B 1 521 ? -8.234 30.453 5.055 1 94.19 521 GLU B O 1
ATOM 8294 N N . ILE B 1 522 ? -7.598 29.203 6.828 1 94.75 522 ILE B N 1
ATOM 8295 C CA . ILE B 1 522 ? -7.801 30.297 7.777 1 94.75 522 ILE B CA 1
ATOM 8296 C C . ILE B 1 522 ? -6.809 31.422 7.496 1 94.75 522 ILE B C 1
ATOM 8298 O O . ILE B 1 522 ? -7.145 32.594 7.625 1 94.75 522 ILE B O 1
ATOM 8302 N N . ARG B 1 523 ? -5.594 31.031 7.148 1 95.69 523 ARG B N 1
ATOM 8303 C CA . ARG B 1 523 ? -4.609 32.031 6.766 1 95.69 523 ARG B CA 1
ATOM 8304 C C . ARG B 1 523 ? -5.109 32.875 5.59 1 95.69 523 ARG B C 1
ATOM 8306 O O . ARG B 1 523 ? -5.062 34.094 5.633 1 95.69 523 ARG B O 1
ATOM 8313 N N . ALA B 1 524 ? -5.656 32.25 4.613 1 93.25 524 ALA B N 1
ATOM 8314 C CA . ALA B 1 524 ? -6.184 32.938 3.449 1 93.25 524 ALA B CA 1
ATOM 8315 C C . ALA B 1 524 ? -7.34 33.875 3.842 1 93.25 524 ALA B C 1
ATOM 8317 O O . ALA B 1 524 ? -7.391 35.031 3.428 1 93.25 524 ALA B O 1
ATOM 8318 N N . ARG B 1 525 ? -8.203 33.406 4.672 1 93.06 525 ARG B N 1
ATOM 8319 C CA . ARG B 1 525 ? -9.367 34.156 5.098 1 93.06 525 ARG B CA 1
ATOM 8320 C C . ARG B 1 525 ? -8.945 35.406 5.852 1 93.06 525 ARG B C 1
ATOM 8322 O O . ARG B 1 525 ? -9.461 36.5 5.586 1 93.06 525 ARG B O 1
ATOM 8329 N N . LEU B 1 526 ? -8 35.25 6.719 1 94.75 526 LEU B N 1
ATOM 8330 C CA . LEU B 1 526 ? -7.586 36.375 7.57 1 94.75 526 LEU B CA 1
ATOM 8331 C C . LEU B 1 526 ? -6.789 37.375 6.77 1 94.75 526 LEU B C 1
ATOM 8333 O O . LEU B 1 526 ? -6.93 38.594 6.992 1 94.75 526 LEU B O 1
ATOM 8337 N N . LEU B 1 527 ? -6.008 36.875 5.871 1 93.44 527 LEU B N 1
ATOM 8338 C CA . LEU B 1 527 ? -5.137 37.781 5.133 1 93.44 527 LEU B CA 1
ATOM 8339 C C . LEU B 1 527 ? -5.934 38.562 4.094 1 93.44 527 LEU B C 1
ATOM 8341 O O . LEU B 1 527 ? -5.566 39.688 3.752 1 93.44 527 LEU B O 1
ATOM 8345 N N . HIS B 1 528 ? -7.043 38.031 3.678 1 91 528 HIS B N 1
ATOM 8346 C CA . HIS B 1 528 ? -7.828 38.719 2.646 1 91 528 HIS B CA 1
ATOM 8347 C C . HIS B 1 528 ? -8.977 39.5 3.258 1 91 528 HIS B C 1
ATOM 8349 O O . HIS B 1 528 ? -9.641 40.281 2.562 1 91 528 HIS B O 1
ATOM 8355 N N . THR B 1 529 ? -9.227 39.344 4.512 1 87.62 529 THR B N 1
ATOM 8356 C CA . THR B 1 529 ? -10.297 40.062 5.176 1 87.62 529 THR B CA 1
ATOM 8357 C C . THR B 1 529 ? -9.945 41.531 5.301 1 87.62 529 THR B C 1
ATOM 8359 O O . THR B 1 529 ? -8.859 41.875 5.766 1 87.62 529 THR B O 1
ATOM 8362 N N . GLU B 1 530 ? -10.812 42.344 4.676 1 81.75 530 GLU B N 1
ATOM 8363 C CA . GLU B 1 530 ? -10.617 43.781 4.812 1 81.75 530 GLU B CA 1
ATOM 8364 C C . GLU B 1 530 ? -11.469 44.344 5.945 1 81.75 530 GLU B C 1
ATOM 8366 O O . GLU B 1 530 ? -12.672 44.094 6.02 1 81.75 530 GLU B O 1
ATOM 8371 N N . LEU B 1 531 ? -10.883 44.844 7.012 1 79.88 531 LEU B N 1
ATOM 8372 C CA . LEU B 1 531 ? -11.594 45.469 8.133 1 79.88 531 LEU B CA 1
ATOM 8373 C C . LEU B 1 531 ? -11.852 46.938 7.871 1 79.88 531 LEU B C 1
ATOM 8375 O O . LEU B 1 531 ? -11.023 47.625 7.266 1 79.88 531 LEU B O 1
#

pLDDT: mean 79.93, std 21.86, range [16.03, 98.06]

Secondary structure (DSSP, 8-state):
-EEEEEETTEEEEEE--EETTEE-HHHHHHHHHHHTT--TT--EEEEETTS-B--HHHHHHHHHHS---EEEEE--------------------------------------------THHHHHHHHHS-SS--HHHHHHHHHHHHHHSTTHHHHHHHHHHHSS--HHHHHHHHHHHHHHHHHHH-SS--HHHHHHHHHHHHHHSGGGS-TTSSSS-TTT-BTTTTBSHHHHHHHHHHHHHS----------B-GGGS-------PPPP-HHHHHHHHHHHHH---HHHHHHHHHHTHHHHHHHHHSHHHHTTHHHH-GGGGTSTTHHHHHHHHHH-HHHHTHHHHHIIIIIHHHHHHHHHTS---HHHHHHHHHHTT-TT-SS-HHHHHHHHHHHHSPPP--SSSSPPPPHHHHHHHHEEEEETTS-HHHHHHTS-S---EEEEEEEETTEEEEEEEEETTEEEE-SS-SHHHHHHHHHHHHHHTT-PPPGGGHHHHHHIIIIIS-TTTTTB---HHHHHHHHHHHH---/-EEEEEETTEEEEEE--EETTEE-HHHHHHHHHHHTT--TT--EEEEETTS-B--HHHHHHHHHHS---EEEEE--------------------------------------------THHHHHHHHHS-SS--HHHHHHHHHHHHHHSTTHHHHHHHHHHHSS--HHHHHHHHHHHHHHHHHHH-SS--HHHHHHHHHHHHHHSGGG--TTSSSS-TTT-BTTTTBSHHHHHHHHHHHHH-----------B-GGGS-------PPPP-HHHHHHHHHHHHH---HHHHHHHHHHTHHHHHHHHHSHHHHTTHHHH-GGGGTSTTHHHHHHHHHH-HHHHTHHHHHIIIIIHHHHHHHHHTS---HHHHHHHHHHTT-TT-SS-HHHHHHHHHHHHSPPP--SSSSPPPPHHHHHHHHEEEEETTS-HHHHHHTS-S---EEEEEEEETTEEEEEEEEETTEEEE-SS-SHHHHHHHHHHHHHHTT-PPPGGGHHHHHHIIIIIS-TTTTTB---HHHHHHHHHHHH---

Sequence (1062 aa):
MLVPVRHKGLSKWVRVPKADDVYSYHEFIQEVLEKFNLPESTTLTLKDASGVEVDPDIFDELLKSTQISFQAVTEECNCVEDSYSEASLSDASFSEWSPSRASASPSPSSGSDSTTILETTKARKKQLTEGPPDSTTARDTVKTALLSKPGGDAIFKEYDQRKCLSDSTRRKMVNTLVADMVETHGRVPPVNARILYALGIITMFPNLRDPESKNGYEHFYDYQSGSGYLAWRLKTVQRNSKENFKRLKTTFLEGPKSPRQIRSSVQQLSGDECKEAMSMMRHSADSKVVKEKMMVTFQHRQKMLQDPAAASSVLDHFPRFLDTPGLIDQDFIMLFGEEVSGKFLSKWPTFFKPRVVAECKNLPANAHVSELLLSVQDSDDGAWDSEIAALLLLLHLLPPTCKGRKTSKISTSDAVNLLVKFVKVGQSMETFLQNTGPIQPFLLCVGERKRCFQNFYIAMDQKVIPCSTQTGVAAFDELFKAHFVFSVSYDEALQSFFTFIQTTVYGIDSGNVKESPRVKEIRARLLHTELMLVPVRHKGLSKWVRVPKADDVYSYHEFIQEVLEKFNLPESTTLTLKDASGVEVDPDIFDELLKSTQISFQAVTEECNCVEDSYSEASLSDASFSEWSPSRASASPSPSSGSDSTTILETTKARKKQLTEGPPDSTTARDTVKTALLSKPGGDAIFKEYDQRKCLSDSTRRKMVNTLVADMVETHGRVPPVNARILYALGIITMFPNLRDPESKNGYEHFYDYQSGSGYLAWRLKTVQRNSKENFKRLKTTFLEGPKSPRQIRSSVQQLSGDECKEAMSMMRHSADSKVVKEKMMVTFQHRQKMLQDPAAASSVLDHFPRFLDTPGLIDQDFIMLFGEEVSGKFLSKWPTFFKPRVVAECKNLPANAHVSELLLSVQDSDDGAWDSEIAALLLLLHLLPPTCKGRKTSKISTSDAVNLLVKFVKVGQSMETFLQNTGPIQPFLLCVGERKRCFQNFYIAMDQKVIPCSTQTGVAAFDELFKAHFVFSVSYDEALQSFFTFIQTTVYGIDSGNVKESPRVKEIRARLLHTEL

Nearest PDB structures (foldseek):
  6jpp-assembly1_A  TM=5.354E-01  e=2.210E+00  Homo sapiens
  7pub-assembly1_DU  TM=5.070E-01  e=2.968E+00  Trypanosoma brucei brucei
  6jpp-assembly1_A  TM=4.809E-01  e=1.777E+00  Homo sapiens

Organism: NCBI:txid88201

Foldseek 3Di:
DWAWEDEPRDTDTFDFDDDPLFGFPVVRVVRVCVVVVHDPPWDKFKAKPVGHTDDRVCVRVVVVPDRIHIYIYTDPPPPPPPPPPPPDPDDPPPDPPPPPPDDDDDDDPDPPPPPPPDPVVVVVVCVQVDDPQDLVVLQVLLVCQLVVDPPSVVLVVVCVVPLDDDPVSVLVSLLSSLVVQCVVQNLDRDPSSQVSNLSNVCSNRVSQFDPVDPSRSVQQPDPVVQDHPNSVVSVVSNVVPPDPPPPDPFQFAQPLLGDADFPDPAAADDDPVLVVLLVCLVPDPDLVSVLVSLVRHLVVLSVLLNDPVRLLCSCVSVVVLAPRAPSLLSSLCRGPNDVLLCQQVVCVVPAQLVLLLVVLVPDPDDPLSVLLNCLLVVHPSHQAANLLSSLLSLCVLVFFDDDDDPDDGDGSVNVSCLAEDEDEPPDDLLVVLVPVPQHQKHKYFYYHGNHDTDFIWIDHSSGTGGHPDRDPSSNVSSSLSCCNSSVHHDDNRCNQSSVLCQCQRSNHCPVRHDHDPSSVVVSVSSVPDDD/DWAWEAEPRDTDTFDFDDDPNFTFPVVRVVSVCVVVVHDPPWDKFKDWPVGHTDDGVCVRVVVVPDRIHIYIYTPDPCPPPDDPDDDDDDDDPPDPPDPDDDDDDPPPPPPVPPPPPDPVVVVVVCVQVPDPQDLVVLQVLLVCQLVVDPPSVVLVVVCVVPLDDDPVSVLVSLLSSLVVQCVVQNLDRDPSSQSSNLSNVCSNRVSQFDPPDPSRSVQCPDPVVQDHPNSVVSVVSNVVPPDPPPPDPFQFAQPLLGDADFPDPDAADDDPVLVVLLVCLVPDPDLVSVLVSLVNHLVVLSVLLNDPVSLLCSCVSVVVLQPRADSLLSSLCRGPNDVLLCQLVPCCVPAQLVLLLVVLVPDPDDPLSVLLNCLLVVHPSHQAANLLSSLLSLCVLVFFDDDDDPDPGDGSVNVSCLAEDEDEDPDDLLVVLVPVPQHQKHKYFYYHGNHDTDFIWIDHSSGTGGHPDRDPSSNVSSSLSCCNSSVNHDDNRCNQSSVLCQCQRSVHCPVRHDHDPSSVVVSVSSVPDDD

Radius of gyration: 39.3 Å; Cα contacts (8 Å, |Δi|>4): 1430; chains: 2; bounding box: 82×120×85 Å

Solvent-accessible surface area (backbone atoms only — not comparable to full-atom values): 59994 Å² total; per-residue (Å²): 97,78,31,44,33,31,40,95,89,42,74,41,80,39,64,44,55,70,59,99,90,39,52,44,46,71,61,27,51,51,45,50,30,61,73,68,72,44,65,90,84,59,61,69,47,43,16,36,78,85,66,46,75,59,54,65,86,50,42,39,61,50,65,72,71,48,98,58,38,37,34,46,44,69,68,77,73,80,72,74,79,75,79,80,76,76,85,77,82,72,78,78,72,77,73,75,80,74,76,74,75,81,71,82,77,79,80,82,84,72,89,71,84,76,75,76,73,64,66,71,60,51,57,56,40,52,64,65,67,46,59,80,71,50,64,64,60,17,24,48,52,43,49,50,47,36,65,72,40,92,67,29,62,58,49,54,52,43,31,72,73,65,61,46,71,54,72,68,52,44,51,52,49,46,50,50,48,48,52,46,43,34,72,73,44,20,80,66,54,56,69,63,58,51,48,29,49,24,50,4,49,30,60,69,39,59,50,65,29,19,83,82,44,95,84,19,28,46,37,36,40,22,79,65,77,63,38,24,56,48,40,52,51,45,52,52,51,44,62,69,61,53,70,84,68,72,64,58,85,77,84,58,53,68,62,40,55,43,87,72,70,70,64,51,85,70,73,64,45,58,72,67,60,31,51,49,40,54,53,51,39,73,71,50,84,50,65,66,58,34,54,51,40,51,58,27,35,41,62,56,52,55,55,37,42,71,32,76,83,44,39,79,45,45,59,73,78,44,52,57,54,52,75,40,58,51,51,57,59,50,51,35,29,33,48,65,30,65,69,47,66,46,29,47,78,59,41,35,73,71,54,46,45,59,40,49,53,57,55,55,69,72,45,77,95,41,74,67,59,53,43,31,56,39,4,47,68,65,40,92,80,24,63,33,25,35,57,48,21,49,54,53,50,47,36,67,76,33,49,44,67,59,66,66,92,80,44,77,68,63,50,55,73,59,45,44,59,57,48,46,42,82,42,52,68,87,59,62,63,65,64,51,34,72,69,47,64,96,48,60,69,27,38,36,36,30,17,84,43,61,45,49,62,66,44,41,27,35,34,42,79,76,38,59,27,50,45,69,47,71,40,54,59,54,33,48,54,50,49,59,39,42,27,50,65,61,40,38,60,72,48,73,57,43,38,53,40,51,47,39,45,36,29,69,57,46,51,49,59,61,83,39,40,83,70,54,37,63,44,42,46,52,50,11,49,50,73,59,56,82,129,97,76,32,44,32,29,40,93,88,42,74,42,78,37,63,43,53,68,57,98,90,39,49,41,44,68,60,26,50,50,44,48,29,61,73,69,68,42,64,86,83,59,66,68,48,42,16,36,77,86,66,47,75,59,52,62,85,51,42,37,60,49,64,73,72,47,96,57,36,34,35,42,43,64,74,70,77,77,75,78,73,85,82,83,78,82,86,83,80,81,88,74,85,76,74,76,80,77,78,76,78,77,78,79,75,80,70,80,78,71,82,70,78,72,77,70,74,58,69,67,58,51,55,54,45,51,61,63,70,43,60,81,71,51,64,65,60,17,24,49,52,44,49,52,47,36,67,70,40,90,65,29,63,58,48,53,52,44,30,72,73,63,60,46,71,55,72,70,51,45,51,52,50,48,52,51,47,47,53,47,42,33,72,74,42,20,82,67,55,56,70,61,59,51,49,29,48,25,49,4,49,31,62,67,38,57,51,64,29,19,81,82,44,96,84,19,28,45,36,36,39,22,80,65,78,61,38,22,55,48,41,53,50,44,51,52,50,45,63,70,60,53,70,84,68,73,62,58,85,76,84,56,52,67,61,39,54,42,86,72,72,72,65,53,84,71,72,65,46,59,73,69,60,31,53,50,40,53,54,49,40,74,71,50,85,49,64,66,58,34,55,50,40,52,60,27,36,41,61,54,52,54,56,38,43,71,32,75,83,44,39,80,44,46,59,72,77,44,51,56,54,52,76,40,58,52,51,58,60,52,50,34,28,33,47,65,30,66,70,45,65,46,30,49,78,59,41,35,74,71,55,45,45,59,40,48,54,57,55,55,69,72,45,77,92,39,73,68,57,53,44,32,54,39,4,48,68,66,40,92,79,24,63,35,25,36,57,50,21,50,56,52,50,46,36,66,75,33,48,43,67,59,69,66,91,82,43,78,69,61,50,53,74,58,44,44,58,57,48,46,40,82,42,51,69,86,58,59,64,64,66,51,34,71,69,51,62,94,50,58,70,26,39,37,36,30,17,84,44,61,44,49,62,67,43,43,28,37,34,42,77,73,39,59,26,51,46,69,47,72,42,55,60,54,34,48,52,49,49,61,39,40,27,49,64,61,40,37,59,72,47,74,57,43,37,55,40,52,48,38,47,37,29,70,57,46,53,48,61,61,82,39,40,84,70,56,37,64,46,43,48,52,51,12,49,49,73,60,56,83,130